Protein 6QKP (pdb70)

CATH classification: 4.10.320.10

GO terms:
  GO:0042262 DNA protection (P, IDA)
  GO:0003677 DNA binding (F, IDA)
  GO:0042542 response to hydrogen peroxide (P, IDA)
  GO:0010039 response to iron ion (P, IEP)
  GO:0005886 plasma membrane (C, HDA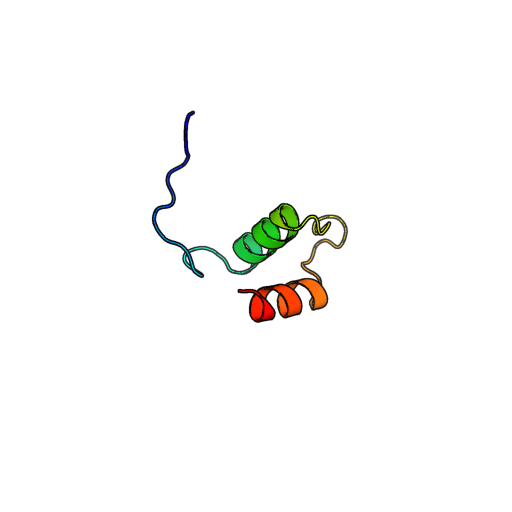)
  GO:0006355 regulation of DNA-templated transcription (P, IMP)
  GO:0071453 cellular response to oxygen levels (P, IMP)

Structure (mmCIF, N/CA/C/O backbone):
data_6QKP
#
_entry.id   6QKP
#
loop_
_atom_site.group_PDB
_atom_site.id
_atom_site.type_symbol
_atom_site.label_atom_id
_atom_site.label_alt_id
_atom_site.label_comp_id
_atom_site.label_asym_id
_atom_site.label_entity_id
_atom_site.label_seq_id
_atom_site.pdbx_PDB_ins_code
_atom_site.Cartn_x
_atom_site.Cartn_y
_atom_site.Cartn_z
_atom_site.occupancy
_atom_site.B_iso_or_equiv
_atom_site.auth_seq_id
_atom_site.auth_comp_id
_atom_site.auth_asym_id
_atom_site.auth_atom_id
_atom_site.pdbx_PDB_model_num
ATOM 1 N N . MET A 1 3 ? 7.866 14.110 -26.133 1.00 11.00 65 MET A N 1
ATOM 2 C CA . MET A 1 3 ? 8.843 13.062 -25.769 1.00 43.05 65 MET A CA 1
ATOM 3 C C . MET A 1 3 ? 9.724 13.485 -24.602 1.00 54.22 65 MET A C 1
ATOM 4 O O . MET A 1 3 ? 10.477 12.679 -24.072 1.00 53.42 65 MET A O 1
ATOM 18 N N . SER A 1 4 ? 9.645 14.724 -24.203 1.00 52.43 66 SER A N 1
ATOM 19 C CA . SER A 1 4 ? 10.458 15.209 -23.131 1.00 42.11 66 SER A CA 1
ATOM 20 C C . SER A 1 4 ? 9.602 15.431 -21.893 1.00 0.53 66 SER A C 1
ATOM 21 O O . SER A 1 4 ? 8.835 16.405 -21.819 1.00 43.24 66 SER A O 1
ATOM 29 N N . GLY A 1 5 ? 9.688 14.506 -20.961 1.00 1.14 67 GLY A N 1
ATOM 30 C CA . GLY A 1 5 ? 8.944 14.606 -19.738 1.00 4.01 67 GLY A CA 1
ATOM 31 C C . GLY A 1 5 ? 7.543 14.063 -19.883 1.00 44.12 67 GLY A C 1
ATOM 32 O O . GLY A 1 5 ? 6.862 14.319 -20.886 1.00 42.33 67 GLY A O 1
ATOM 36 N N . SER A 1 6 ? 7.111 13.317 -18.914 1.00 44.41 68 SER A N 1
ATOM 37 C CA . SER A 1 6 ? 5.786 12.758 -18.929 1.00 14.14 68 SER A CA 1
ATOM 38 C C . SER A 1 6 ? 4.895 13.492 -17.912 1.00 55.40 68 SER A C 1
ATOM 39 O O . SER A 1 6 ? 3.718 13.149 -17.712 1.00 24.23 68 SER A O 1
ATOM 47 N N . GLY A 1 7 ? 5.459 14.497 -17.273 1.00 13.24 69 GLY A N 1
ATOM 48 C CA . GLY A 1 7 ? 4.716 15.300 -16.338 1.00 61.11 69 GLY A CA 1
ATOM 49 C C . GLY A 1 7 ? 4.999 14.926 -14.908 1.00 5.25 69 GLY A C 1
ATOM 50 O O . GLY A 1 7 ? 6.145 15.029 -14.440 1.00 71.04 69 GLY A O 1
ATOM 54 N N . ARG A 1 8 ? 3.956 14.464 -14.236 1.00 53.52 70 ARG A N 1
ATOM 55 C CA . ARG A 1 8 ? 3.972 14.060 -12.833 1.00 31.40 70 ARG A CA 1
ATOM 56 C C . ARG A 1 8 ? 4.341 15.179 -11.903 1.00 70.42 70 ARG A C 1
ATOM 57 O O . ARG A 1 8 ? 5.516 15.350 -11.530 1.00 71.54 70 ARG A O 1
ATOM 78 N N . GLY A 1 9 ? 3.373 15.961 -11.542 1.00 71.22 71 GLY A N 1
ATOM 79 C CA . GLY A 1 9 ? 3.635 17.015 -10.617 1.00 54.12 71 GLY A CA 1
ATOM 80 C C . GLY A 1 9 ? 3.444 16.540 -9.201 1.00 62.23 71 GLY A C 1
ATOM 81 O O . GLY A 1 9 ? 4.100 17.008 -8.282 1.00 33.43 71 GLY A O 1
ATOM 85 N N . ARG A 1 10 ? 2.593 15.568 -9.045 1.00 52.42 72 ARG A N 1
ATOM 86 C CA . ARG A 1 10 ? 2.237 15.028 -7.747 1.00 70.44 72 ARG A CA 1
ATOM 87 C C . ARG A 1 10 ? 3.040 13.773 -7.393 1.00 73.13 72 ARG A C 1
ATOM 88 O O . ARG A 1 10 ? 3.396 12.967 -8.273 1.00 25.05 72 ARG A O 1
ATOM 109 N N . GLY A 1 11 ? 3.362 13.648 -6.118 1.00 44.15 73 GLY A N 1
ATOM 110 C CA . GLY A 1 11 ? 4.056 12.486 -5.614 1.00 24.03 73 GLY A CA 1
ATOM 111 C C . GLY A 1 11 ? 3.120 11.641 -4.790 1.00 51.53 73 GLY A C 1
ATOM 112 O O . GLY A 1 11 ? 1.910 11.652 -5.059 1.00 50.12 73 GLY A O 1
ATOM 116 N N . ALA A 1 12 ? 3.655 10.931 -3.780 1.00 0.55 74 ALA A N 1
ATOM 117 C CA . ALA A 1 12 ? 2.854 10.080 -2.879 1.00 14.02 74 ALA A CA 1
ATOM 118 C C . ALA A 1 12 ? 2.174 8.982 -3.674 1.00 32.11 74 ALA A C 1
ATOM 119 O O . ALA A 1 12 ? 2.678 8.561 -4.720 1.00 51.45 74 ALA A O 1
ATOM 126 N N . ILE A 1 13 ? 1.073 8.504 -3.193 1.00 73.34 75 ILE A N 1
ATOM 127 C CA . ILE A 1 13 ? 0.397 7.432 -3.842 1.00 43.21 75 ILE A CA 1
ATOM 128 C C . ILE A 1 13 ? -0.776 7.992 -4.604 1.00 51.34 75 ILE A C 1
ATOM 129 O O . ILE A 1 13 ? -1.909 8.054 -4.126 1.00 62.10 75 ILE A O 1
ATOM 145 N N . ASP A 1 14 ? -0.434 8.518 -5.719 1.00 22.23 76 ASP A N 1
ATOM 146 C CA . ASP A 1 14 ? -1.363 9.133 -6.654 1.00 12.54 76 ASP A CA 1
ATOM 147 C C . ASP A 1 14 ? -1.701 8.144 -7.742 1.00 75.44 76 ASP A C 1
ATOM 148 O O . ASP A 1 14 ? -2.715 8.238 -8.402 1.00 54.14 76 ASP A O 1
ATOM 157 N N . ARG A 1 15 ? -0.841 7.186 -7.917 1.00 25.43 77 ARG A N 1
ATOM 158 C CA . ARG A 1 15 ? -1.023 6.163 -8.917 1.00 22.34 77 ARG A CA 1
ATOM 159 C C . ARG A 1 15 ? -1.249 4.845 -8.210 1.00 52.33 77 ARG A C 1
ATOM 160 O O . ARG A 1 15 ? -1.480 4.840 -6.993 1.00 0.03 77 ARG A O 1
ATOM 181 N N . GLU A 1 16 ? -1.225 3.743 -8.939 1.00 51.23 78 GLU A N 1
ATOM 182 C CA . GLU A 1 16 ? -1.411 2.450 -8.314 1.00 54.02 78 GLU A CA 1
ATOM 183 C C . GLU A 1 16 ? -0.235 2.095 -7.443 1.00 71.21 78 GLU A C 1
ATOM 184 O O . GLU A 1 16 ? 0.920 2.335 -7.816 1.00 43.52 78 GLU A O 1
ATOM 196 N N . GLN A 1 17 ? -0.539 1.509 -6.300 1.00 24.05 79 GLN A N 1
ATOM 197 C CA . GLN A 1 17 ? 0.439 1.160 -5.281 1.00 73.33 79 GLN A CA 1
ATOM 198 C C . GLN A 1 17 ? 1.499 0.253 -5.858 1.00 70.30 79 GLN A C 1
ATOM 199 O O . GLN A 1 17 ? 2.682 0.513 -5.717 1.00 43.13 79 GLN A O 1
ATOM 213 N N . SER A 1 18 ? 1.057 -0.775 -6.552 1.00 31.21 80 SER A N 1
ATOM 214 C CA . SER A 1 18 ? 1.940 -1.746 -7.153 1.00 71.54 80 SER A CA 1
ATOM 215 C C . SER A 1 18 ? 2.912 -1.079 -8.136 1.00 31.11 80 SER A C 1
ATOM 216 O O . SER A 1 18 ? 4.123 -1.308 -8.079 1.00 72.32 80 SER A O 1
ATOM 224 N N . ALA A 1 19 ? 2.385 -0.209 -8.978 1.00 33.34 81 ALA A N 1
ATOM 225 C CA . ALA A 1 19 ? 3.190 0.490 -9.958 1.00 21.04 81 ALA A CA 1
ATOM 226 C C . ALA A 1 19 ? 4.192 1.403 -9.263 1.00 2.14 81 ALA A C 1
ATOM 227 O O . ALA A 1 19 ? 5.370 1.452 -9.631 1.00 21.42 81 ALA A O 1
ATOM 234 N N . ALA A 1 20 ? 3.720 2.088 -8.234 1.00 34.13 82 ALA A N 1
ATOM 235 C CA . ALA A 1 20 ? 4.538 2.990 -7.453 1.00 40.25 82 ALA A CA 1
ATOM 236 C C . ALA A 1 20 ? 5.694 2.249 -6.782 1.00 1.21 82 ALA A C 1
ATOM 237 O O . ALA A 1 20 ? 6.854 2.686 -6.864 1.00 14.04 82 ALA A O 1
ATOM 244 N N . ILE A 1 21 ? 5.385 1.119 -6.156 1.00 51.31 83 ILE A N 1
ATOM 245 C CA . ILE A 1 21 ? 6.392 0.314 -5.475 1.00 3.44 83 ILE A CA 1
ATOM 246 C C . ILE A 1 21 ? 7.406 -0.242 -6.478 1.00 43.12 83 ILE A C 1
ATOM 247 O O . ILE A 1 21 ? 8.604 -0.259 -6.208 1.00 64.52 83 ILE A O 1
ATOM 263 N N . ARG A 1 22 ? 6.928 -0.640 -7.655 1.00 3.55 84 ARG A N 1
ATOM 264 C CA . ARG A 1 22 ? 7.801 -1.168 -8.693 1.00 20.41 84 ARG A CA 1
ATOM 265 C C . ARG A 1 22 ? 8.751 -0.119 -9.193 1.00 1.31 84 ARG A C 1
ATOM 266 O O . ARG A 1 22 ? 9.941 -0.385 -9.357 1.00 21.45 84 ARG A O 1
ATOM 287 N N . GLU A 1 23 ? 8.245 1.081 -9.410 1.00 32.03 85 GLU A N 1
ATOM 288 C CA . GLU A 1 23 ? 9.097 2.168 -9.828 1.00 62.22 85 GLU A CA 1
ATOM 289 C C . GLU A 1 23 ? 10.120 2.507 -8.751 1.00 53.54 85 GLU A C 1
ATOM 290 O O . GLU A 1 23 ? 11.276 2.747 -9.060 1.00 44.34 85 GLU A O 1
ATOM 302 N N . TRP A 1 24 ? 9.698 2.475 -7.487 1.00 14.55 86 TRP A N 1
ATOM 303 C CA . TRP A 1 24 ? 10.581 2.760 -6.376 1.00 74.22 86 TRP A CA 1
ATOM 304 C C . TRP A 1 24 ? 11.682 1.708 -6.342 1.00 12.03 86 TRP A C 1
ATOM 305 O O . TRP A 1 24 ? 12.881 2.027 -6.198 1.00 1.11 86 TRP A O 1
ATOM 326 N N . ALA A 1 25 ? 11.268 0.465 -6.512 1.00 22.40 87 ALA A N 1
ATOM 327 C CA . ALA A 1 25 ? 12.158 -0.662 -6.572 1.00 13.53 87 ALA A CA 1
ATOM 328 C C . ALA A 1 25 ? 13.185 -0.451 -7.662 1.00 71.31 87 ALA A C 1
ATOM 329 O O . ALA A 1 25 ? 14.375 -0.570 -7.420 1.00 74.55 87 ALA A O 1
ATOM 336 N N . ARG A 1 26 ? 12.729 -0.067 -8.840 1.00 44.01 88 ARG A N 1
ATOM 337 C CA . ARG A 1 26 ? 13.629 0.166 -9.960 1.00 24.43 88 ARG A CA 1
ATOM 338 C C . ARG A 1 26 ? 14.575 1.325 -9.694 1.00 72.41 88 ARG A C 1
ATOM 339 O O . ARG A 1 26 ? 15.747 1.251 -10.019 1.00 62.34 88 ARG A O 1
ATOM 360 N N . ARG A 1 27 ? 14.075 2.368 -9.067 1.00 53.30 89 ARG A N 1
ATOM 361 C CA . ARG A 1 27 ? 14.891 3.526 -8.743 1.00 50.12 89 ARG A CA 1
ATOM 362 C C . ARG A 1 27 ? 15.951 3.192 -7.716 1.00 53.10 89 ARG A C 1
ATOM 363 O O . ARG A 1 27 ? 17.010 3.809 -7.678 1.00 72.33 89 ARG A O 1
ATOM 384 N N . ASN A 1 28 ? 15.668 2.211 -6.890 1.00 61.11 90 ASN A N 1
ATOM 385 C CA . ASN A 1 28 ? 16.615 1.762 -5.878 1.00 0.41 90 ASN A CA 1
ATOM 386 C C . ASN A 1 28 ? 17.450 0.581 -6.344 1.00 60.14 90 ASN A C 1
ATOM 387 O O . ASN A 1 28 ? 18.429 0.216 -5.699 1.00 42.42 90 ASN A O 1
ATOM 398 N N . GLY A 1 29 ? 17.052 -0.030 -7.435 1.00 51.21 91 GLY A N 1
ATOM 399 C CA . GLY A 1 29 ? 17.830 -1.110 -8.011 1.00 74.02 91 GLY A CA 1
ATOM 400 C C . GLY A 1 29 ? 17.375 -2.488 -7.565 1.00 61.32 91 GLY A C 1
ATOM 401 O O . GLY A 1 29 ? 18.145 -3.441 -7.598 1.00 71.44 91 GLY A O 1
ATOM 405 N N . HIS A 1 30 ? 16.142 -2.596 -7.143 1.00 14.43 92 HIS A N 1
ATOM 406 C CA . HIS A 1 30 ? 15.586 -3.859 -6.735 1.00 75.13 92 HIS A CA 1
ATOM 407 C C . HIS A 1 30 ? 14.913 -4.498 -7.931 1.00 23.51 92 HIS A C 1
ATOM 408 O O . HIS A 1 30 ? 14.109 -3.855 -8.628 1.00 1.40 92 HIS A O 1
ATOM 422 N N . ASN A 1 31 ? 15.215 -5.743 -8.165 1.00 1.11 93 ASN A N 1
ATOM 423 C CA . ASN A 1 31 ? 14.698 -6.447 -9.314 1.00 34.45 93 ASN A CA 1
ATOM 424 C C . ASN A 1 31 ? 13.341 -7.046 -9.033 1.00 72.52 93 ASN A C 1
ATOM 425 O O . ASN A 1 31 ? 13.217 -8.180 -8.553 1.00 3.10 93 ASN A O 1
ATOM 436 N N . VAL A 1 32 ? 12.329 -6.255 -9.250 1.00 54.11 94 VAL A N 1
ATOM 437 C CA . VAL A 1 32 ? 10.969 -6.698 -9.120 1.00 55.24 94 VAL A CA 1
ATOM 438 C C . VAL A 1 32 ? 10.389 -6.878 -10.506 1.00 50.54 94 VAL A C 1
ATOM 439 O O . VAL A 1 32 ? 10.021 -5.902 -11.159 1.00 60.45 94 VAL A O 1
ATOM 452 N N . SER A 1 33 ? 10.361 -8.108 -10.967 1.00 10.43 95 SER A N 1
ATOM 453 C CA . SER A 1 33 ? 9.876 -8.408 -12.283 1.00 24.24 95 SER A CA 1
ATOM 454 C C . SER A 1 33 ? 9.706 -9.932 -12.412 1.00 32.14 95 SER A C 1
ATOM 455 O O . SER A 1 33 ? 8.612 -10.426 -12.695 1.00 23.52 95 SER A O 1
ATOM 463 N N . THR A 1 34 ? 10.765 -10.663 -12.115 1.00 33.54 96 THR A N 1
ATOM 464 C CA . THR A 1 34 ? 10.824 -12.106 -12.281 1.00 3.30 96 THR A CA 1
ATOM 465 C C . THR A 1 34 ? 9.899 -12.881 -11.335 1.00 4.30 96 THR A C 1
ATOM 466 O O . THR A 1 34 ? 9.398 -13.957 -11.687 1.00 15.21 96 THR A O 1
ATOM 477 N N . ARG A 1 35 ? 9.658 -12.339 -10.154 1.00 54.22 97 ARG A N 1
ATOM 478 C CA . ARG A 1 35 ? 8.795 -12.995 -9.180 1.00 43.34 97 ARG A CA 1
ATOM 479 C C . ARG A 1 35 ? 7.328 -12.926 -9.573 1.00 45.43 97 ARG A C 1
ATOM 480 O O . ARG A 1 35 ? 6.506 -13.647 -9.016 1.00 63.21 97 ARG A O 1
ATOM 501 N N . GLY A 1 36 ? 7.002 -12.040 -10.512 1.00 22.53 98 GLY A N 1
ATOM 502 C CA . GLY A 1 36 ? 5.623 -11.888 -10.981 1.00 3.50 98 GLY A CA 1
ATOM 503 C C . GLY A 1 36 ? 4.730 -11.233 -9.947 1.00 65.11 98 GLY A C 1
ATOM 504 O O . GLY A 1 36 ? 3.520 -11.148 -10.116 1.00 24.21 98 GLY A O 1
ATOM 508 N N . ARG A 1 37 ? 5.337 -10.768 -8.897 1.00 34.33 99 ARG A N 1
ATOM 509 C CA . ARG A 1 37 ? 4.667 -10.154 -7.795 1.00 34.15 99 ARG A CA 1
ATOM 510 C C . ARG A 1 37 ? 5.683 -9.240 -7.185 1.00 64.41 99 ARG A C 1
ATOM 511 O O . ARG A 1 37 ? 6.885 -9.402 -7.455 1.00 14.44 99 ARG A O 1
ATOM 532 N N . ILE A 1 38 ? 5.255 -8.297 -6.413 1.00 44.43 100 ILE A N 1
ATOM 533 C CA . ILE A 1 38 ? 6.178 -7.471 -5.712 1.00 24.42 100 ILE A CA 1
ATOM 534 C C . ILE A 1 38 ? 6.481 -8.150 -4.389 1.00 32.35 100 ILE A C 1
ATOM 535 O O . ILE A 1 38 ? 5.551 -8.515 -3.662 1.00 14.44 100 ILE A O 1
ATOM 551 N N . PRO A 1 39 ? 7.752 -8.404 -4.086 1.00 71.20 101 PRO A N 1
ATOM 552 C CA . PRO A 1 39 ? 8.132 -9.008 -2.826 1.00 14.23 101 PRO A CA 1
ATOM 553 C C . PRO A 1 39 ? 7.723 -8.131 -1.658 1.00 31.34 101 PRO A C 1
ATOM 554 O O . PRO A 1 39 ? 7.962 -6.906 -1.669 1.00 70.41 101 PRO A O 1
ATOM 565 N N . ALA A 1 40 ? 7.122 -8.754 -0.658 1.00 15.02 102 ALA A N 1
ATOM 566 C CA . ALA A 1 40 ? 6.656 -8.081 0.548 1.00 45.05 102 ALA A CA 1
ATOM 567 C C . ALA A 1 40 ? 7.781 -7.312 1.211 1.00 21.21 102 ALA A C 1
ATOM 568 O O . ALA A 1 40 ? 7.567 -6.280 1.809 1.00 22.32 102 ALA A O 1
ATOM 575 N N . ASP A 1 41 ? 8.981 -7.824 1.044 1.00 15.43 103 ASP A N 1
ATOM 576 C CA . ASP A 1 41 ? 10.193 -7.211 1.566 1.00 61.23 103 ASP A CA 1
ATOM 577 C C . ASP A 1 41 ? 10.430 -5.855 0.923 1.00 62.01 103 ASP A C 1
ATOM 578 O O . ASP A 1 41 ? 10.801 -4.896 1.592 1.00 65.20 103 ASP A O 1
ATOM 587 N N . VAL A 1 42 ? 10.154 -5.770 -0.373 1.00 15.45 104 VAL A N 1
ATOM 588 C CA . VAL A 1 42 ? 10.315 -4.529 -1.118 1.00 45.03 104 VAL A CA 1
ATOM 589 C C . VAL A 1 42 ? 9.189 -3.587 -0.746 1.00 34.40 104 VAL A C 1
ATOM 590 O O . VAL A 1 42 ? 9.396 -2.400 -0.593 1.00 34.31 104 VAL A O 1
ATOM 603 N N . ILE A 1 43 ? 8.008 -4.149 -0.563 1.00 14.30 105 ILE A N 1
ATOM 604 C CA . ILE A 1 43 ? 6.831 -3.386 -0.152 1.00 24.51 105 ILE A CA 1
ATOM 605 C C . ILE A 1 43 ? 7.058 -2.772 1.242 1.00 50.12 105 ILE A C 1
ATOM 606 O O . ILE A 1 43 ? 6.729 -1.604 1.490 1.00 13.34 105 ILE A O 1
ATOM 622 N N . ASP A 1 44 ? 7.660 -3.554 2.122 1.00 22.14 106 ASP A N 1
ATOM 623 C CA . ASP A 1 44 ? 7.931 -3.127 3.483 1.00 70.33 106 ASP A CA 1
ATOM 624 C C . ASP A 1 44 ? 8.949 -2.009 3.454 1.00 31.41 106 ASP A C 1
ATOM 625 O O . ASP A 1 44 ? 8.746 -0.946 4.065 1.00 71.31 106 ASP A O 1
ATOM 634 N N . ALA A 1 45 ? 10.025 -2.244 2.703 1.00 4.52 107 ALA A N 1
ATOM 635 C CA . ALA A 1 45 ? 11.083 -1.268 2.508 1.00 42.21 107 ALA A CA 1
ATOM 636 C C . ALA A 1 45 ? 10.517 0.013 1.898 1.00 54.02 107 ALA A C 1
ATOM 637 O O . ALA A 1 45 ? 10.861 1.119 2.322 1.00 24.41 107 ALA A O 1
ATOM 644 N N . TYR A 1 46 ? 9.629 -0.152 0.919 1.00 15.51 108 TYR A N 1
ATOM 645 C CA . TYR A 1 46 ? 8.936 0.956 0.286 1.00 30.24 108 TYR A CA 1
ATOM 646 C C . TYR A 1 46 ? 8.235 1.793 1.323 1.00 22.52 108 TYR A C 1
ATOM 647 O O . TYR A 1 46 ? 8.524 2.951 1.460 1.00 63.14 108 TYR A O 1
ATOM 665 N N . HIS A 1 47 ? 7.358 1.181 2.096 1.00 73.12 109 HIS A N 1
ATOM 666 C CA . HIS A 1 47 ? 6.592 1.920 3.093 1.00 64.34 109 HIS A CA 1
ATOM 667 C C . HIS A 1 47 ? 7.450 2.442 4.242 1.00 14.53 109 HIS A C 1
ATOM 668 O O . HIS A 1 47 ? 7.050 3.356 4.966 1.00 72.54 109 HIS A O 1
ATOM 682 N N . ALA A 1 48 ? 8.627 1.872 4.399 1.00 44.24 110 ALA A N 1
ATOM 683 C CA . ALA A 1 48 ? 9.569 2.336 5.392 1.00 43.10 110 ALA A CA 1
ATOM 684 C C . ALA A 1 48 ? 10.368 3.536 4.884 1.00 41.43 110 ALA A C 1
ATOM 685 O O . ALA A 1 48 ? 10.797 4.385 5.675 1.00 55.34 110 ALA A O 1
ATOM 692 N N . ALA A 1 49 ? 10.570 3.619 3.580 1.00 12.44 111 ALA A N 1
ATOM 693 C CA . ALA A 1 49 ? 11.396 4.670 3.016 1.00 55.50 111 ALA A CA 1
ATOM 694 C C . ALA A 1 49 ? 10.528 5.776 2.524 1.00 4.43 111 ALA A C 1
ATOM 695 O O . ALA A 1 49 ? 10.920 6.947 2.462 1.00 62.43 111 ALA A O 1
ATOM 702 N N . THR A 1 50 ? 9.373 5.398 2.166 1.00 72.15 112 THR A N 1
ATOM 703 C CA . THR A 1 50 ? 8.446 6.211 1.539 1.00 35.14 112 THR A CA 1
ATOM 704 C C . THR A 1 50 ? 7.065 5.995 2.198 1.00 71.32 112 THR A C 1
ATOM 705 O O . THR A 1 50 ? 6.783 6.685 3.202 1.00 34.53 112 THR A O 1
ATOM 717 N N . MET A 1 3 ? -4.163 10.093 -11.909 1.00 11.00 65 MET A N 2
ATOM 718 C CA . MET A 1 3 ? -3.887 11.438 -11.437 1.00 43.05 65 MET A CA 2
ATOM 719 C C . MET A 1 3 ? -4.687 12.458 -12.220 1.00 73.35 65 MET A C 2
ATOM 720 O O . MET A 1 3 ? -4.616 12.508 -13.441 1.00 13.14 65 MET A O 2
ATOM 734 N N . SER A 1 4 ? -5.478 13.230 -11.518 1.00 75.14 66 SER A N 2
ATOM 735 C CA . SER A 1 4 ? -6.250 14.304 -12.118 1.00 32.22 66 SER A CA 2
ATOM 736 C C . SER A 1 4 ? -5.908 15.624 -11.438 1.00 11.41 66 SER A C 2
ATOM 737 O O . SER A 1 4 ? -6.339 16.700 -11.860 1.00 44.10 66 SER A O 2
ATOM 745 N N . GLY A 1 5 ? -5.119 15.527 -10.393 1.00 60.52 67 GLY A N 2
ATOM 746 C CA . GLY A 1 5 ? -4.711 16.670 -9.646 1.00 71.24 67 GLY A CA 2
ATOM 747 C C . GLY A 1 5 ? -3.473 16.347 -8.874 1.00 20.53 67 GLY A C 2
ATOM 748 O O . GLY A 1 5 ? -2.812 15.342 -9.162 1.00 30.32 67 GLY A O 2
ATOM 752 N N . SER A 1 6 ? -3.155 17.151 -7.920 1.00 43.12 68 SER A N 2
ATOM 753 C CA . SER A 1 6 ? -1.999 16.924 -7.101 1.00 61.11 68 SER A CA 2
ATOM 754 C C . SER A 1 6 ? -2.424 16.802 -5.644 1.00 55.53 68 SER A C 2
ATOM 755 O O . SER A 1 6 ? -1.985 15.902 -4.922 1.00 32.21 68 SER A O 2
ATOM 763 N N . GLY A 1 7 ? -3.315 17.689 -5.224 1.00 24.41 69 GLY A N 2
ATOM 764 C CA . GLY A 1 7 ? -3.759 17.695 -3.854 1.00 70.44 69 GLY A CA 2
ATOM 765 C C . GLY A 1 7 ? -2.690 18.262 -2.954 1.00 63.31 69 GLY A C 2
ATOM 766 O O . GLY A 1 7 ? -1.814 19.001 -3.422 1.00 0.13 69 GLY A O 2
ATOM 770 N N . ARG A 1 8 ? -2.739 17.927 -1.687 1.00 33.44 70 ARG A N 2
ATOM 771 C CA . ARG A 1 8 ? -1.729 18.389 -0.748 1.00 74.24 70 ARG A CA 2
ATOM 772 C C . ARG A 1 8 ? -0.423 17.648 -0.954 1.00 53.25 70 ARG A C 2
ATOM 773 O O . ARG A 1 8 ? 0.663 18.252 -0.955 1.00 52.52 70 ARG A O 2
ATOM 794 N N . GLY A 1 9 ? -0.519 16.364 -1.146 1.00 32.31 71 GLY A N 2
ATOM 795 C CA . GLY A 1 9 ? 0.655 15.575 -1.341 1.00 24.03 71 GLY A CA 2
ATOM 796 C C . GLY A 1 9 ? 0.609 14.326 -0.527 1.00 34.41 71 GLY A C 2
ATOM 797 O O . GLY A 1 9 ? 0.865 14.357 0.690 1.00 73.20 71 GLY A O 2
ATOM 801 N N . ARG A 1 10 ? 0.249 13.237 -1.186 1.00 73.04 72 ARG A N 2
ATOM 802 C CA . ARG A 1 10 ? 0.143 11.913 -0.586 1.00 41.41 72 ARG A CA 2
ATOM 803 C C . ARG A 1 10 ? -0.984 11.887 0.455 1.00 11.43 72 ARG A C 2
ATOM 804 O O . ARG A 1 10 ? -1.955 12.641 0.347 1.00 40.53 72 ARG A O 2
ATOM 825 N N . GLY A 1 11 ? -0.872 11.011 1.430 1.00 41.14 73 GLY A N 2
ATOM 826 C CA . GLY A 1 11 ? -1.932 10.820 2.397 1.00 14.04 73 GLY A CA 2
ATOM 827 C C . GLY A 1 11 ? -2.641 9.543 2.066 1.00 2.05 73 GLY A C 2
ATOM 828 O O . GLY A 1 11 ? -3.435 9.006 2.838 1.00 73.54 73 GLY A O 2
ATOM 832 N N . ALA A 1 12 ? -2.338 9.103 0.896 1.00 34.04 74 ALA A N 2
ATOM 833 C CA . ALA A 1 12 ? -2.762 7.906 0.277 1.00 24.32 74 ALA A CA 2
ATOM 834 C C . ALA A 1 12 ? -1.986 7.891 -0.985 1.00 44.01 74 ALA A C 2
ATOM 835 O O . ALA A 1 12 ? -1.393 8.922 -1.354 1.00 54.34 74 ALA A O 2
ATOM 842 N N . ILE A 1 13 ? -1.944 6.801 -1.630 1.00 53.34 75 ILE A N 2
ATOM 843 C CA . ILE A 1 13 ? -1.188 6.700 -2.824 1.00 21.44 75 ILE A CA 2
ATOM 844 C C . ILE A 1 13 ? -2.108 6.961 -4.001 1.00 21.12 75 ILE A C 2
ATOM 845 O O . ILE A 1 13 ? -3.209 6.411 -4.081 1.00 32.31 75 ILE A O 2
ATOM 861 N N . ASP A 1 14 ? -1.698 7.863 -4.851 1.00 71.44 76 ASP A N 2
ATOM 862 C CA . ASP A 1 14 ? -2.507 8.300 -5.986 1.00 4.13 76 ASP A CA 2
ATOM 863 C C . ASP A 1 14 ? -2.318 7.375 -7.174 1.00 15.32 76 ASP A C 2
ATOM 864 O O . ASP A 1 14 ? -3.264 7.089 -7.920 1.00 1.10 76 ASP A O 2
ATOM 873 N N . ARG A 1 15 ? -1.111 6.891 -7.316 1.00 74.33 77 ARG A N 2
ATOM 874 C CA . ARG A 1 15 ? -0.770 5.909 -8.334 1.00 21.12 77 ARG A CA 2
ATOM 875 C C . ARG A 1 15 ? -1.146 4.535 -7.803 1.00 11.20 77 ARG A C 2
ATOM 876 O O . ARG A 1 15 ? -1.560 4.402 -6.637 1.00 2.01 77 ARG A O 2
ATOM 897 N N . GLU A 1 16 ? -1.037 3.529 -8.631 1.00 1.22 78 GLU A N 2
ATOM 898 C CA . GLU A 1 16 ? -1.159 2.167 -8.149 1.00 63.23 78 GLU A CA 2
ATOM 899 C C . GLU A 1 16 ? 0.011 1.916 -7.256 1.00 41.23 78 GLU A C 2
ATOM 900 O O . GLU A 1 16 ? 1.149 2.230 -7.634 1.00 65.11 78 GLU A O 2
ATOM 912 N N . GLN A 1 17 ? -0.253 1.392 -6.080 1.00 54.23 79 GLN A N 2
ATOM 913 C CA . GLN A 1 17 ? 0.791 1.112 -5.129 1.00 53.44 79 GLN A CA 2
ATOM 914 C C . GLN A 1 17 ? 1.778 0.163 -5.746 1.00 51.23 79 GLN A C 2
ATOM 915 O O . GLN A 1 17 ? 2.958 0.380 -5.667 1.00 13.05 79 GLN A O 2
ATOM 929 N N . SER A 1 18 ? 1.262 -0.827 -6.451 1.00 43.40 80 SER A N 2
ATOM 930 C CA . SER A 1 18 ? 2.074 -1.846 -7.077 1.00 74.12 80 SER A CA 2
ATOM 931 C C . SER A 1 18 ? 3.040 -1.211 -8.090 1.00 34.02 80 SER A C 2
ATOM 932 O O . SER A 1 18 ? 4.248 -1.486 -8.078 1.00 13.21 80 SER A O 2
ATOM 940 N N . ALA A 1 19 ? 2.512 -0.305 -8.903 1.00 72.54 81 ALA A N 2
ATOM 941 C CA . ALA A 1 19 ? 3.301 0.375 -9.908 1.00 11.53 81 ALA A CA 2
ATOM 942 C C . ALA A 1 19 ? 4.322 1.275 -9.241 1.00 55.33 81 ALA A C 2
ATOM 943 O O . ALA A 1 19 ? 5.494 1.247 -9.580 1.00 25.54 81 ALA A O 2
ATOM 950 N N . ALA A 1 20 ? 3.873 2.006 -8.233 1.00 72.24 82 ALA A N 2
ATOM 951 C CA . ALA A 1 20 ? 4.723 2.934 -7.515 1.00 53.02 82 ALA A CA 2
ATOM 952 C C . ALA A 1 20 ? 5.848 2.207 -6.779 1.00 50.23 82 ALA A C 2
ATOM 953 O O . ALA A 1 20 ? 6.980 2.689 -6.745 1.00 2.12 82 ALA A O 2
ATOM 960 N N . ILE A 1 21 ? 5.541 1.042 -6.210 1.00 3.41 83 ILE A N 2
ATOM 961 C CA . ILE A 1 21 ? 6.547 0.249 -5.526 1.00 30.12 83 ILE A CA 2
ATOM 962 C C . ILE A 1 21 ? 7.568 -0.255 -6.534 1.00 33.21 83 ILE A C 2
ATOM 963 O O . ILE A 1 21 ? 8.759 -0.186 -6.290 1.00 3.52 83 ILE A O 2
ATOM 979 N N . ARG A 1 22 ? 7.090 -0.720 -7.684 1.00 43.42 84 ARG A N 2
ATOM 980 C CA . ARG A 1 22 ? 7.974 -1.182 -8.750 1.00 61.33 84 ARG A CA 2
ATOM 981 C C . ARG A 1 22 ? 8.874 -0.065 -9.253 1.00 62.42 84 ARG A C 2
ATOM 982 O O . ARG A 1 22 ? 10.076 -0.270 -9.449 1.00 32.42 84 ARG A O 2
ATOM 1003 N N . GLU A 1 23 ? 8.296 1.116 -9.434 1.00 65.11 85 GLU A N 2
ATOM 1004 C CA . GLU A 1 23 ? 9.050 2.296 -9.834 1.00 24.14 85 GLU A CA 2
ATOM 1005 C C . GLU A 1 23 ? 10.130 2.612 -8.804 1.00 52.12 85 GLU A C 2
ATOM 1006 O O . GLU A 1 23 ? 11.306 2.744 -9.149 1.00 33.22 85 GLU A O 2
ATOM 1018 N N . TRP A 1 24 ? 9.736 2.649 -7.536 1.00 54.45 86 TRP A N 2
ATOM 1019 C CA . TRP A 1 24 ? 10.629 2.939 -6.443 1.00 65.12 86 TRP A CA 2
ATOM 1020 C C . TRP A 1 24 ? 11.741 1.897 -6.397 1.00 62.11 86 TRP A C 2
ATOM 1021 O O . TRP A 1 24 ? 12.925 2.237 -6.273 1.00 12.32 86 TRP A O 2
ATOM 1042 N N . ALA A 1 25 ? 11.351 0.646 -6.543 1.00 44.34 87 ALA A N 2
ATOM 1043 C CA . ALA A 1 25 ? 12.258 -0.477 -6.545 1.00 43.03 87 ALA A CA 2
ATOM 1044 C C . ALA A 1 25 ? 13.305 -0.314 -7.621 1.00 60.11 87 ALA A C 2
ATOM 1045 O O . ALA A 1 25 ? 14.499 -0.449 -7.359 1.00 72.24 87 ALA A O 2
ATOM 1052 N N . ARG A 1 26 ? 12.871 0.041 -8.813 1.00 73.23 88 ARG A N 2
ATOM 1053 C CA . ARG A 1 26 ? 13.780 0.184 -9.926 1.00 30.03 88 ARG A CA 2
ATOM 1054 C C . ARG A 1 26 ? 14.617 1.445 -9.838 1.00 44.32 88 ARG A C 2
ATOM 1055 O O . ARG A 1 26 ? 15.668 1.529 -10.467 1.00 71.34 88 ARG A O 2
ATOM 1076 N N . ARG A 1 27 ? 14.160 2.431 -9.085 1.00 14.21 89 ARG A N 2
ATOM 1077 C CA . ARG A 1 27 ? 14.965 3.634 -8.873 1.00 60.23 89 ARG A CA 2
ATOM 1078 C C . ARG A 1 27 ? 16.021 3.362 -7.816 1.00 74.01 89 ARG A C 2
ATOM 1079 O O . ARG A 1 27 ? 17.105 3.927 -7.846 1.00 14.20 89 ARG A O 2
ATOM 1100 N N . ASN A 1 28 ? 15.696 2.481 -6.891 1.00 45.35 90 ASN A N 2
ATOM 1101 C CA . ASN A 1 28 ? 16.574 2.188 -5.756 1.00 23.04 90 ASN A CA 2
ATOM 1102 C C . ASN A 1 28 ? 17.485 0.987 -5.967 1.00 3.31 90 ASN A C 2
ATOM 1103 O O . ASN A 1 28 ? 18.455 0.814 -5.239 1.00 25.34 90 ASN A O 2
ATOM 1114 N N . GLY A 1 29 ? 17.174 0.155 -6.934 1.00 31.41 91 GLY A N 2
ATOM 1115 C CA . GLY A 1 29 ? 18.059 -0.953 -7.253 1.00 15.34 91 GLY A CA 2
ATOM 1116 C C . GLY A 1 29 ? 17.549 -2.296 -6.791 1.00 11.41 91 GLY A C 2
ATOM 1117 O O . GLY A 1 29 ? 18.318 -3.255 -6.686 1.00 72.00 91 GLY A O 2
ATOM 1121 N N . HIS A 1 30 ? 16.271 -2.388 -6.539 1.00 34.32 92 HIS A N 2
ATOM 1122 C CA . HIS A 1 30 ? 15.673 -3.621 -6.104 1.00 43.04 92 HIS A CA 2
ATOM 1123 C C . HIS A 1 30 ? 15.183 -4.381 -7.314 1.00 41.32 92 HIS A C 2
ATOM 1124 O O . HIS A 1 30 ? 14.530 -3.807 -8.193 1.00 53.43 92 HIS A O 2
ATOM 1138 N N . ASN A 1 31 ? 15.520 -5.638 -7.381 1.00 14.41 93 ASN A N 2
ATOM 1139 C CA . ASN A 1 31 ? 15.121 -6.481 -8.493 1.00 44.52 93 ASN A CA 2
ATOM 1140 C C . ASN A 1 31 ? 13.749 -7.066 -8.233 1.00 50.34 93 ASN A C 2
ATOM 1141 O O . ASN A 1 31 ? 13.585 -7.947 -7.384 1.00 12.14 93 ASN A O 2
ATOM 1152 N N . VAL A 1 32 ? 12.764 -6.546 -8.916 1.00 22.21 94 VAL A N 2
ATOM 1153 C CA . VAL A 1 32 ? 11.404 -7.002 -8.783 1.00 50.20 94 VAL A CA 2
ATOM 1154 C C . VAL A 1 32 ? 11.068 -7.931 -9.932 1.00 34.11 94 VAL A C 2
ATOM 1155 O O . VAL A 1 32 ? 11.328 -7.615 -11.095 1.00 22.44 94 VAL A O 2
ATOM 1168 N N . SER A 1 33 ? 10.556 -9.080 -9.599 1.00 61.04 95 SER A N 2
ATOM 1169 C CA . SER A 1 33 ? 10.228 -10.087 -10.558 1.00 41.04 95 SER A CA 2
ATOM 1170 C C . SER A 1 33 ? 8.819 -9.900 -11.087 1.00 54.02 95 SER A C 2
ATOM 1171 O O . SER A 1 33 ? 7.843 -9.931 -10.327 1.00 71.14 95 SER A O 2
ATOM 1179 N N . THR A 1 34 ? 8.723 -9.704 -12.371 1.00 41.15 96 THR A N 2
ATOM 1180 C CA . THR A 1 34 ? 7.478 -9.578 -13.063 1.00 64.30 96 THR A CA 2
ATOM 1181 C C . THR A 1 34 ? 6.821 -10.956 -13.250 1.00 24.40 96 THR A C 2
ATOM 1182 O O . THR A 1 34 ? 5.612 -11.059 -13.492 1.00 42.01 96 THR A O 2
ATOM 1193 N N . ARG A 1 35 ? 7.613 -12.011 -13.116 1.00 32.14 97 ARG A N 2
ATOM 1194 C CA . ARG A 1 35 ? 7.105 -13.372 -13.259 1.00 43.31 97 ARG A CA 2
ATOM 1195 C C . ARG A 1 35 ? 6.629 -13.933 -11.924 1.00 4.13 97 ARG A C 2
ATOM 1196 O O . ARG A 1 35 ? 6.019 -15.010 -11.868 1.00 0.11 97 ARG A O 2
ATOM 1217 N N . GLY A 1 36 ? 6.889 -13.212 -10.863 1.00 44.44 98 GLY A N 2
ATOM 1218 C CA . GLY A 1 36 ? 6.471 -13.648 -9.556 1.00 53.04 98 GLY A CA 2
ATOM 1219 C C . GLY A 1 36 ? 5.511 -12.669 -8.935 1.00 54.14 98 GLY A C 2
ATOM 1220 O O . GLY A 1 36 ? 4.354 -12.574 -9.347 1.00 20.43 98 GLY A O 2
ATOM 1224 N N . ARG A 1 37 ? 5.992 -11.942 -7.976 1.00 53.25 99 ARG A N 2
ATOM 1225 C CA . ARG A 1 37 ? 5.232 -10.925 -7.293 1.00 4.42 99 ARG A CA 2
ATOM 1226 C C . ARG A 1 37 ? 6.239 -9.918 -6.809 1.00 21.40 99 ARG A C 2
ATOM 1227 O O . ARG A 1 37 ? 7.448 -10.245 -6.747 1.00 35.45 99 ARG A O 2
ATOM 1248 N N . ILE A 1 38 ? 5.795 -8.717 -6.514 1.00 65.04 100 ILE A N 2
ATOM 1249 C CA . ILE A 1 38 ? 6.642 -7.735 -5.900 1.00 20.02 100 ILE A CA 2
ATOM 1250 C C . ILE A 1 38 ? 6.982 -8.260 -4.512 1.00 22.32 100 ILE A C 2
ATOM 1251 O O . ILE A 1 38 ? 6.072 -8.598 -3.750 1.00 12.01 100 ILE A O 2
ATOM 1267 N N . PRO A 1 39 ? 8.269 -8.395 -4.187 1.00 50.23 101 PRO A N 2
ATOM 1268 C CA . PRO A 1 39 ? 8.687 -8.920 -2.899 1.00 10.43 101 PRO A CA 2
ATOM 1269 C C . PRO A 1 39 ? 8.159 -8.076 -1.756 1.00 54.42 101 PRO A C 2
ATOM 1270 O O . PRO A 1 39 ? 8.296 -6.834 -1.766 1.00 1.13 101 PRO A O 2
ATOM 1281 N N . ALA A 1 40 ? 7.592 -8.745 -0.767 1.00 32.12 102 ALA A N 2
ATOM 1282 C CA . ALA A 1 40 ? 7.023 -8.117 0.411 1.00 4.14 102 ALA A CA 2
ATOM 1283 C C . ALA A 1 40 ? 8.069 -7.286 1.123 1.00 44.03 102 ALA A C 2
ATOM 1284 O O . ALA A 1 40 ? 7.757 -6.262 1.717 1.00 33.54 102 ALA A O 2
ATOM 1291 N N . ASP A 1 41 ? 9.306 -7.727 1.010 1.00 32.50 103 ASP A N 2
ATOM 1292 C CA . ASP A 1 41 ? 10.479 -7.057 1.557 1.00 41.33 103 ASP A CA 2
ATOM 1293 C C . ASP A 1 41 ? 10.652 -5.677 0.923 1.00 52.34 103 ASP A C 2
ATOM 1294 O O . ASP A 1 41 ? 10.928 -4.692 1.617 1.00 61.51 103 ASP A O 2
ATOM 1303 N N . VAL A 1 42 ? 10.408 -5.607 -0.387 1.00 11.14 104 VAL A N 2
ATOM 1304 C CA . VAL A 1 42 ? 10.531 -4.368 -1.149 1.00 24.11 104 VAL A CA 2
ATOM 1305 C C . VAL A 1 42 ? 9.354 -3.471 -0.821 1.00 71.44 104 VAL A C 2
ATOM 1306 O O . VAL A 1 42 ? 9.512 -2.279 -0.622 1.00 31.15 104 VAL A O 2
ATOM 1319 N N . ILE A 1 43 ? 8.185 -4.081 -0.727 1.00 71.23 105 ILE A N 2
ATOM 1320 C CA . ILE A 1 43 ? 6.952 -3.382 -0.366 1.00 63.44 105 ILE A CA 2
ATOM 1321 C C . ILE A 1 43 ? 7.103 -2.749 1.024 1.00 71.21 105 ILE A C 2
ATOM 1322 O O . ILE A 1 43 ? 6.776 -1.586 1.240 1.00 74.52 105 ILE A O 2
ATOM 1338 N N . ASP A 1 44 ? 7.667 -3.513 1.923 1.00 42.02 106 ASP A N 2
ATOM 1339 C CA . ASP A 1 44 ? 7.882 -3.105 3.299 1.00 42.35 106 ASP A CA 2
ATOM 1340 C C . ASP A 1 44 ? 8.867 -1.954 3.341 1.00 13.45 106 ASP A C 2
ATOM 1341 O O . ASP A 1 44 ? 8.629 -0.924 3.992 1.00 24.01 106 ASP A O 2
ATOM 1350 N N . ALA A 1 45 ? 9.947 -2.112 2.590 1.00 25.13 107 ALA A N 2
ATOM 1351 C CA . ALA A 1 45 ? 10.982 -1.107 2.481 1.00 50.02 107 ALA A CA 2
ATOM 1352 C C . ALA A 1 45 ? 10.418 0.167 1.859 1.00 70.31 107 ALA A C 2
ATOM 1353 O O . ALA A 1 45 ? 10.783 1.259 2.248 1.00 21.31 107 ALA A O 2
ATOM 1360 N N . TYR A 1 46 ? 9.521 -0.002 0.900 1.00 25.42 108 TYR A N 2
ATOM 1361 C CA . TYR A 1 46 ? 8.826 1.098 0.245 1.00 62.12 108 TYR A CA 2
ATOM 1362 C C . TYR A 1 46 ? 8.050 1.906 1.263 1.00 72.43 108 TYR A C 2
ATOM 1363 O O . TYR A 1 46 ? 8.280 3.098 1.417 1.00 54.35 108 TYR A O 2
ATOM 1381 N N . HIS A 1 47 ? 7.171 1.240 1.997 1.00 15.14 109 HIS A N 2
ATOM 1382 C CA . HIS A 1 47 ? 6.323 1.920 2.976 1.00 4.23 109 HIS A CA 2
ATOM 1383 C C . HIS A 1 47 ? 7.126 2.512 4.124 1.00 44.53 109 HIS A C 2
ATOM 1384 O O . HIS A 1 47 ? 6.679 3.456 4.796 1.00 12.03 109 HIS A O 2
ATOM 1398 N N . ALA A 1 48 ? 8.292 1.951 4.361 1.00 34.03 110 ALA A N 2
ATOM 1399 C CA . ALA A 1 48 ? 9.199 2.484 5.346 1.00 4.31 110 ALA A CA 2
ATOM 1400 C C . ALA A 1 48 ? 9.935 3.722 4.794 1.00 21.23 110 ALA A C 2
ATOM 1401 O O . ALA A 1 48 ? 10.022 4.752 5.462 1.00 5.42 110 ALA A O 2
ATOM 1408 N N . ALA A 1 49 ? 10.421 3.627 3.568 1.00 15.43 111 ALA A N 2
ATOM 1409 C CA . ALA A 1 49 ? 11.231 4.684 2.953 1.00 11.45 111 ALA A CA 2
ATOM 1410 C C . ALA A 1 49 ? 10.419 5.871 2.451 1.00 73.42 111 ALA A C 2
ATOM 1411 O O . ALA A 1 49 ? 10.876 7.007 2.528 1.00 64.25 111 ALA A O 2
ATOM 1418 N N . THR A 1 50 ? 9.251 5.639 1.924 1.00 30.24 112 THR A N 2
ATOM 1419 C CA . THR A 1 50 ? 8.487 6.731 1.423 1.00 22.54 112 THR A CA 2
ATOM 1420 C C . THR A 1 50 ? 7.285 7.030 2.336 1.00 54.14 112 THR A C 2
ATOM 1421 O O . THR A 1 50 ? 7.355 8.023 3.102 1.00 61.21 112 THR A O 2
ATOM 1433 N N . MET A 1 3 ? 6.880 14.266 -6.969 1.00 11.00 65 MET A N 3
ATOM 1434 C CA . MET A 1 3 ? 7.783 13.796 -8.038 1.00 43.05 65 MET A CA 3
ATOM 1435 C C . MET A 1 3 ? 9.094 13.318 -7.477 1.00 31.23 65 MET A C 3
ATOM 1436 O O . MET A 1 3 ? 9.322 12.115 -7.349 1.00 25.11 65 MET A O 3
ATOM 1450 N N . SER A 1 4 ? 9.939 14.237 -7.113 1.00 62.04 66 SER A N 3
ATOM 1451 C CA . SER A 1 4 ? 11.251 13.907 -6.669 1.00 33.15 66 SER A CA 3
ATOM 1452 C C . SER A 1 4 ? 11.542 14.658 -5.388 1.00 31.33 66 SER A C 3
ATOM 1453 O O . SER A 1 4 ? 11.727 15.882 -5.403 1.00 20.33 66 SER A O 3
ATOM 1461 N N . GLY A 1 5 ? 11.494 13.958 -4.283 1.00 51.24 67 GLY A N 3
ATOM 1462 C CA . GLY A 1 5 ? 11.731 14.563 -2.996 1.00 44.30 67 GLY A CA 3
ATOM 1463 C C . GLY A 1 5 ? 10.481 15.241 -2.484 1.00 42.34 67 GLY A C 3
ATOM 1464 O O . GLY A 1 5 ? 9.929 14.865 -1.448 1.00 71.31 67 GLY A O 3
ATOM 1468 N N . SER A 1 6 ? 10.030 16.212 -3.222 1.00 44.22 68 SER A N 3
ATOM 1469 C CA . SER A 1 6 ? 8.856 16.952 -2.904 1.00 5.13 68 SER A CA 3
ATOM 1470 C C . SER A 1 6 ? 7.647 16.304 -3.584 1.00 61.41 68 SER A C 3
ATOM 1471 O O . SER A 1 6 ? 7.788 15.644 -4.645 1.00 72.14 68 SER A O 3
ATOM 1479 N N . GLY A 1 7 ? 6.487 16.452 -2.973 1.00 11.30 69 GLY A N 3
ATOM 1480 C CA . GLY A 1 7 ? 5.279 15.920 -3.536 1.00 13.43 69 GLY A CA 3
ATOM 1481 C C . GLY A 1 7 ? 5.150 14.450 -3.274 1.00 34.40 69 GLY A C 3
ATOM 1482 O O . GLY A 1 7 ? 5.108 13.645 -4.213 1.00 42.32 69 GLY A O 3
ATOM 1486 N N . ARG A 1 8 ? 5.101 14.088 -2.012 1.00 35.00 70 ARG A N 3
ATOM 1487 C CA . ARG A 1 8 ? 4.995 12.698 -1.616 1.00 40.43 70 ARG A CA 3
ATOM 1488 C C . ARG A 1 8 ? 3.565 12.219 -1.633 1.00 72.14 70 ARG A C 3
ATOM 1489 O O . ARG A 1 8 ? 3.293 11.030 -1.838 1.00 23.31 70 ARG A O 3
ATOM 1510 N N . GLY A 1 9 ? 2.648 13.130 -1.437 1.00 23.32 71 GLY A N 3
ATOM 1511 C CA . GLY A 1 9 ? 1.273 12.762 -1.441 1.00 12.53 71 GLY A CA 3
ATOM 1512 C C . GLY A 1 9 ? 0.378 13.893 -1.820 1.00 14.41 71 GLY A C 3
ATOM 1513 O O . GLY A 1 9 ? -0.338 14.429 -0.973 1.00 74.43 71 GLY A O 3
ATOM 1517 N N . ARG A 1 10 ? 0.415 14.286 -3.079 1.00 73.13 72 ARG A N 3
ATOM 1518 C CA . ARG A 1 10 ? -0.469 15.340 -3.559 1.00 64.32 72 ARG A CA 3
ATOM 1519 C C . ARG A 1 10 ? -1.859 14.771 -3.724 1.00 32.41 72 ARG A C 3
ATOM 1520 O O . ARG A 1 10 ? -2.225 14.298 -4.799 1.00 34.54 72 ARG A O 3
ATOM 1541 N N . GLY A 1 11 ? -2.592 14.727 -2.635 1.00 23.52 73 GLY A N 3
ATOM 1542 C CA . GLY A 1 11 ? -3.912 14.153 -2.639 1.00 10.43 73 GLY A CA 3
ATOM 1543 C C . GLY A 1 11 ? -3.835 12.646 -2.470 1.00 72.32 73 GLY A C 3
ATOM 1544 O O . GLY A 1 11 ? -4.216 12.102 -1.433 1.00 53.34 73 GLY A O 3
ATOM 1548 N N . ALA A 1 12 ? -3.284 11.994 -3.456 1.00 0.51 74 ALA A N 3
ATOM 1549 C CA . ALA A 1 12 ? -3.142 10.564 -3.477 1.00 34.31 74 ALA A CA 3
ATOM 1550 C C . ALA A 1 12 ? -1.847 10.217 -4.160 1.00 70.14 74 ALA A C 3
ATOM 1551 O O . ALA A 1 12 ? -1.045 11.112 -4.471 1.00 61.43 74 ALA A O 3
ATOM 1558 N N . ILE A 1 13 ? -1.618 8.947 -4.364 1.00 55.14 75 ILE A N 3
ATOM 1559 C CA . ILE A 1 13 ? -0.448 8.500 -5.038 1.00 32.12 75 ILE A CA 3
ATOM 1560 C C . ILE A 1 13 ? -0.688 8.617 -6.537 1.00 64.02 75 ILE A C 3
ATOM 1561 O O . ILE A 1 13 ? -1.787 8.329 -7.019 1.00 75.22 75 ILE A O 3
ATOM 1577 N N . ASP A 1 14 ? 0.321 9.049 -7.252 1.00 43.54 76 ASP A N 3
ATOM 1578 C CA . ASP A 1 14 ? 0.228 9.276 -8.706 1.00 24.01 76 ASP A CA 3
ATOM 1579 C C . ASP A 1 14 ? 0.072 7.968 -9.463 1.00 23.35 76 ASP A C 3
ATOM 1580 O O . ASP A 1 14 ? -0.583 7.900 -10.509 1.00 73.30 76 ASP A O 3
ATOM 1589 N N . ARG A 1 15 ? 0.658 6.942 -8.922 1.00 52.12 77 ARG A N 3
ATOM 1590 C CA . ARG A 1 15 ? 0.669 5.636 -9.536 1.00 15.20 77 ARG A CA 3
ATOM 1591 C C . ARG A 1 15 ? -0.140 4.674 -8.700 1.00 40.43 77 ARG A C 3
ATOM 1592 O O . ARG A 1 15 ? -0.595 5.014 -7.598 1.00 31.30 77 ARG A O 3
ATOM 1613 N N . GLU A 1 16 ? -0.333 3.495 -9.225 1.00 71.15 78 GLU A N 3
ATOM 1614 C CA . GLU A 1 16 ? -0.910 2.403 -8.476 1.00 23.33 78 GLU A CA 3
ATOM 1615 C C . GLU A 1 16 ? 0.164 1.953 -7.518 1.00 53.11 78 GLU A C 3
ATOM 1616 O O . GLU A 1 16 ? 1.332 2.010 -7.883 1.00 34.14 78 GLU A O 3
ATOM 1628 N N . GLN A 1 17 ? -0.194 1.509 -6.331 1.00 33.43 79 GLN A N 3
ATOM 1629 C CA . GLN A 1 17 ? 0.809 1.103 -5.352 1.00 23.54 79 GLN A CA 3
ATOM 1630 C C . GLN A 1 17 ? 1.761 0.046 -5.870 1.00 33.11 79 GLN A C 3
ATOM 1631 O O . GLN A 1 17 ? 2.957 0.204 -5.751 1.00 11.00 79 GLN A O 3
ATOM 1645 N N . SER A 1 18 ? 1.241 -0.987 -6.494 1.00 44.13 80 SER A N 3
ATOM 1646 C CA . SER A 1 18 ? 2.076 -2.033 -7.055 1.00 32.35 80 SER A CA 3
ATOM 1647 C C . SER A 1 18 ? 3.067 -1.461 -8.105 1.00 11.15 80 SER A C 3
ATOM 1648 O O . SER A 1 18 ? 4.262 -1.794 -8.102 1.00 54.32 80 SER A O 3
ATOM 1656 N N . ALA A 1 19 ? 2.579 -0.551 -8.936 1.00 23.22 81 ALA A N 3
ATOM 1657 C CA . ALA A 1 19 ? 3.402 0.070 -9.959 1.00 34.55 81 ALA A CA 3
ATOM 1658 C C . ALA A 1 19 ? 4.439 0.975 -9.308 1.00 32.04 81 ALA A C 3
ATOM 1659 O O . ALA A 1 19 ? 5.616 0.939 -9.658 1.00 51.31 81 ALA A O 3
ATOM 1666 N N . ALA A 1 20 ? 3.989 1.743 -8.323 1.00 10.10 82 ALA A N 3
ATOM 1667 C CA . ALA A 1 20 ? 4.832 2.658 -7.583 1.00 35.41 82 ALA A CA 3
ATOM 1668 C C . ALA A 1 20 ? 5.947 1.916 -6.882 1.00 35.44 82 ALA A C 3
ATOM 1669 O O . ALA A 1 20 ? 7.093 2.324 -6.957 1.00 41.52 82 ALA A O 3
ATOM 1676 N N . ILE A 1 21 ? 5.605 0.810 -6.224 1.00 10.32 83 ILE A N 3
ATOM 1677 C CA . ILE A 1 21 ? 6.585 0.005 -5.511 1.00 13.52 83 ILE A CA 3
ATOM 1678 C C . ILE A 1 21 ? 7.596 -0.592 -6.490 1.00 40.14 83 ILE A C 3
ATOM 1679 O O . ILE A 1 21 ? 8.795 -0.569 -6.231 1.00 1.33 83 ILE A O 3
ATOM 1695 N N . ARG A 1 22 ? 7.110 -1.076 -7.633 1.00 55.54 84 ARG A N 3
ATOM 1696 C CA . ARG A 1 22 ? 7.991 -1.623 -8.672 1.00 63.33 84 ARG A CA 3
ATOM 1697 C C . ARG A 1 22 ? 8.959 -0.569 -9.176 1.00 44.43 84 ARG A C 3
ATOM 1698 O O . ARG A 1 22 ? 10.169 -0.815 -9.286 1.00 71.01 84 ARG A O 3
ATOM 1719 N N . GLU A 1 23 ? 8.436 0.606 -9.461 1.00 63.41 85 GLU A N 3
ATOM 1720 C CA . GLU A 1 23 ? 9.253 1.699 -9.921 1.00 24.12 85 GLU A CA 3
ATOM 1721 C C . GLU A 1 23 ? 10.231 2.150 -8.851 1.00 0.23 85 GLU A C 3
ATOM 1722 O O . GLU A 1 23 ? 11.397 2.370 -9.140 1.00 33.44 85 GLU A O 3
ATOM 1734 N N . TRP A 1 24 ? 9.758 2.237 -7.613 1.00 34.44 86 TRP A N 3
ATOM 1735 C CA . TRP A 1 24 ? 10.571 2.633 -6.482 1.00 70.33 86 TRP A CA 3
ATOM 1736 C C . TRP A 1 24 ? 11.719 1.637 -6.324 1.00 12.15 86 TRP A C 3
ATOM 1737 O O . TRP A 1 24 ? 12.876 2.029 -6.122 1.00 60.45 86 TRP A O 3
ATOM 1758 N N . ALA A 1 25 ? 11.389 0.360 -6.466 1.00 71.34 87 ALA A N 3
ATOM 1759 C CA . ALA A 1 25 ? 12.349 -0.717 -6.397 1.00 63.13 87 ALA A CA 3
ATOM 1760 C C . ALA A 1 25 ? 13.435 -0.511 -7.431 1.00 41.45 87 ALA A C 3
ATOM 1761 O O . ALA A 1 25 ? 14.614 -0.480 -7.095 1.00 4.24 87 ALA A O 3
ATOM 1768 N N . ARG A 1 26 ? 13.028 -0.305 -8.672 1.00 1.25 88 ARG A N 3
ATOM 1769 C CA . ARG A 1 26 ? 13.957 -0.075 -9.777 1.00 44.25 88 ARG A CA 3
ATOM 1770 C C . ARG A 1 26 ? 14.818 1.172 -9.541 1.00 52.53 88 ARG A C 3
ATOM 1771 O O . ARG A 1 26 ? 16.024 1.157 -9.788 1.00 14.33 88 ARG A O 3
ATOM 1792 N N . ARG A 1 27 ? 14.199 2.221 -9.023 1.00 72.21 89 ARG A N 3
ATOM 1793 C CA . ARG A 1 27 ? 14.874 3.487 -8.757 1.00 22.34 89 ARG A CA 3
ATOM 1794 C C . ARG A 1 27 ? 15.866 3.395 -7.614 1.00 41.10 89 ARG A C 3
ATOM 1795 O O . ARG A 1 27 ? 16.815 4.173 -7.541 1.00 62.14 89 ARG A O 3
ATOM 1816 N N . ASN A 1 28 ? 15.627 2.472 -6.707 1.00 30.22 90 ASN A N 3
ATOM 1817 C CA . ASN A 1 28 ? 16.539 2.237 -5.593 1.00 43.44 90 ASN A CA 3
ATOM 1818 C C . ASN A 1 28 ? 17.597 1.209 -5.947 1.00 73.51 90 ASN A C 3
ATOM 1819 O O . ASN A 1 28 ? 18.714 1.256 -5.435 1.00 42.12 90 ASN A O 3
ATOM 1830 N N . GLY A 1 29 ? 17.254 0.293 -6.824 1.00 75.44 91 GLY A N 3
ATOM 1831 C CA . GLY A 1 29 ? 18.204 -0.712 -7.252 1.00 22.41 91 GLY A CA 3
ATOM 1832 C C . GLY A 1 29 ? 17.815 -2.118 -6.826 1.00 20.12 91 GLY A C 3
ATOM 1833 O O . GLY A 1 29 ? 18.675 -2.982 -6.658 1.00 53.33 91 GLY A O 3
ATOM 1837 N N . HIS A 1 30 ? 16.543 -2.337 -6.615 1.00 63.00 92 HIS A N 3
ATOM 1838 C CA . HIS A 1 30 ? 16.026 -3.637 -6.272 1.00 63.43 92 HIS A CA 3
ATOM 1839 C C . HIS A 1 30 ? 15.466 -4.246 -7.536 1.00 74.02 92 HIS A C 3
ATOM 1840 O O . HIS A 1 30 ? 14.617 -3.635 -8.202 1.00 44.25 92 HIS A O 3
ATOM 1854 N N . ASN A 1 31 ? 15.928 -5.407 -7.886 1.00 55.14 93 ASN A N 3
ATOM 1855 C CA . ASN A 1 31 ? 15.468 -6.045 -9.098 1.00 74.54 93 ASN A CA 3
ATOM 1856 C C . ASN A 1 31 ? 14.254 -6.918 -8.862 1.00 24.14 93 ASN A C 3
ATOM 1857 O O . ASN A 1 31 ? 14.354 -8.095 -8.463 1.00 20.24 93 ASN A O 3
ATOM 1868 N N . VAL A 1 32 ? 13.113 -6.319 -9.058 1.00 54.43 94 VAL A N 3
ATOM 1869 C CA . VAL A 1 32 ? 11.832 -6.976 -8.935 1.00 54.11 94 VAL A CA 3
ATOM 1870 C C . VAL A 1 32 ? 11.400 -7.442 -10.319 1.00 0.32 94 VAL A C 3
ATOM 1871 O O . VAL A 1 32 ? 11.447 -6.665 -11.279 1.00 5.10 94 VAL A O 3
ATOM 1884 N N . SER A 1 33 ? 11.022 -8.683 -10.425 1.00 22.11 95 SER A N 3
ATOM 1885 C CA . SER A 1 33 ? 10.630 -9.244 -11.684 1.00 10.44 95 SER A CA 3
ATOM 1886 C C . SER A 1 33 ? 9.122 -9.122 -11.833 1.00 51.24 95 SER A C 3
ATOM 1887 O O . SER A 1 33 ? 8.402 -8.953 -10.846 1.00 50.41 95 SER A O 3
ATOM 1895 N N . THR A 1 34 ? 8.647 -9.209 -13.054 1.00 22.32 96 THR A N 3
ATOM 1896 C CA . THR A 1 34 ? 7.239 -9.163 -13.331 1.00 74.31 96 THR A CA 3
ATOM 1897 C C . THR A 1 34 ? 6.647 -10.571 -13.303 1.00 24.22 96 THR A C 3
ATOM 1898 O O . THR A 1 34 ? 5.460 -10.781 -13.597 1.00 52.22 96 THR A O 3
ATOM 1909 N N . ARG A 1 35 ? 7.480 -11.529 -12.949 1.00 2.11 97 ARG A N 3
ATOM 1910 C CA . ARG A 1 35 ? 7.063 -12.891 -12.822 1.00 41.14 97 ARG A CA 3
ATOM 1911 C C . ARG A 1 35 ? 6.963 -13.282 -11.365 1.00 1.45 97 ARG A C 3
ATOM 1912 O O . ARG A 1 35 ? 7.968 -13.523 -10.693 1.00 34.11 97 ARG A O 3
ATOM 1933 N N . GLY A 1 36 ? 5.761 -13.280 -10.879 1.00 64.31 98 GLY A N 3
ATOM 1934 C CA . GLY A 1 36 ? 5.500 -13.650 -9.534 1.00 72.35 98 GLY A CA 3
ATOM 1935 C C . GLY A 1 36 ? 4.756 -12.567 -8.825 1.00 71.52 98 GLY A C 3
ATOM 1936 O O . GLY A 1 36 ? 3.621 -12.222 -9.197 1.00 22.33 98 GLY A O 3
ATOM 1940 N N . ARG A 1 37 ? 5.400 -11.974 -7.870 1.00 14.24 99 ARG A N 3
ATOM 1941 C CA . ARG A 1 37 ? 4.821 -10.925 -7.082 1.00 71.21 99 ARG A CA 3
ATOM 1942 C C . ARG A 1 37 ? 5.879 -9.909 -6.776 1.00 10.55 99 ARG A C 3
ATOM 1943 O O . ARG A 1 37 ? 7.062 -10.115 -7.104 1.00 14.50 99 ARG A O 3
ATOM 1964 N N . ILE A 1 38 ? 5.479 -8.840 -6.154 1.00 21.04 100 ILE A N 3
ATOM 1965 C CA . ILE A 1 38 ? 6.407 -7.878 -5.661 1.00 42.13 100 ILE A CA 3
ATOM 1966 C C . ILE A 1 38 ? 6.798 -8.360 -4.268 1.00 72.12 100 ILE A C 3
ATOM 1967 O O . ILE A 1 38 ? 5.907 -8.710 -3.468 1.00 54.14 100 ILE A O 3
ATOM 1983 N N . PRO A 1 39 ? 8.104 -8.477 -3.977 1.00 15.24 101 PRO A N 3
ATOM 1984 C CA . PRO A 1 39 ? 8.581 -8.952 -2.684 1.00 51.01 101 PRO A CA 3
ATOM 1985 C C . PRO A 1 39 ? 8.115 -8.064 -1.544 1.00 54.01 101 PRO A C 3
ATOM 1986 O O . PRO A 1 39 ? 8.321 -6.836 -1.565 1.00 11.15 101 PRO A O 3
ATOM 1997 N N . ALA A 1 40 ? 7.528 -8.688 -0.539 1.00 53.55 102 ALA A N 3
ATOM 1998 C CA . ALA A 1 40 ? 6.983 -7.996 0.624 1.00 12.33 102 ALA A CA 3
ATOM 1999 C C . ALA A 1 40 ? 8.047 -7.192 1.354 1.00 3.21 102 ALA A C 3
ATOM 2000 O O . ALA A 1 40 ? 7.735 -6.191 1.993 1.00 4.54 102 ALA A O 3
ATOM 2007 N N . ASP A 1 41 ? 9.301 -7.624 1.246 1.00 70.32 103 ASP A N 3
ATOM 2008 C CA . ASP A 1 41 ? 10.422 -6.887 1.830 1.00 43.10 103 ASP A CA 3
ATOM 2009 C C . ASP A 1 41 ? 10.557 -5.550 1.149 1.00 14.43 103 ASP A C 3
ATOM 2010 O O . ASP A 1 41 ? 10.743 -4.534 1.801 1.00 72.40 103 ASP A O 3
ATOM 2019 N N . VAL A 1 42 ? 10.382 -5.549 -0.171 1.00 61.35 104 VAL A N 3
ATOM 2020 C CA . VAL A 1 42 ? 10.504 -4.341 -0.966 1.00 74.22 104 VAL A CA 3
ATOM 2021 C C . VAL A 1 42 ? 9.314 -3.453 -0.687 1.00 23.03 104 VAL A C 3
ATOM 2022 O O . VAL A 1 42 ? 9.449 -2.257 -0.563 1.00 24.21 104 VAL A O 3
ATOM 2035 N N . ILE A 1 43 ? 8.157 -4.069 -0.550 1.00 23.41 105 ILE A N 3
ATOM 2036 C CA . ILE A 1 43 ? 6.932 -3.354 -0.201 1.00 31.43 105 ILE A CA 3
ATOM 2037 C C . ILE A 1 43 ? 7.079 -2.687 1.176 1.00 13.01 105 ILE A C 3
ATOM 2038 O O . ILE A 1 43 ? 6.702 -1.524 1.369 1.00 34.41 105 ILE A O 3
ATOM 2054 N N . ASP A 1 44 ? 7.673 -3.411 2.107 1.00 71.53 106 ASP A N 3
ATOM 2055 C CA . ASP A 1 44 ? 7.891 -2.900 3.453 1.00 14.03 106 ASP A CA 3
ATOM 2056 C C . ASP A 1 44 ? 8.886 -1.767 3.422 1.00 25.14 106 ASP A C 3
ATOM 2057 O O . ASP A 1 44 ? 8.656 -0.710 4.008 1.00 25.43 106 ASP A O 3
ATOM 2066 N N . ALA A 1 45 ? 9.974 -1.986 2.699 1.00 42.22 107 ALA A N 3
ATOM 2067 C CA . ALA A 1 45 ? 11.010 -0.986 2.511 1.00 73.15 107 ALA A CA 3
ATOM 2068 C C . ALA A 1 45 ? 10.428 0.255 1.849 1.00 12.11 107 ALA A C 3
ATOM 2069 O O . ALA A 1 45 ? 10.728 1.380 2.246 1.00 62.40 107 ALA A O 3
ATOM 2076 N N . TYR A 1 46 ? 9.571 0.030 0.859 1.00 63.24 108 TYR A N 3
ATOM 2077 C CA . TYR A 1 46 ? 8.859 1.084 0.168 1.00 23.12 108 TYR A CA 3
ATOM 2078 C C . TYR A 1 46 ? 8.113 1.935 1.158 1.00 21.31 108 TYR A C 3
ATOM 2079 O O . TYR A 1 46 ? 8.377 3.108 1.272 1.00 53.03 108 TYR A O 3
ATOM 2097 N N . HIS A 1 47 ? 7.219 1.318 1.914 1.00 21.04 109 HIS A N 3
ATOM 2098 C CA . HIS A 1 47 ? 6.399 2.058 2.856 1.00 51.12 109 HIS A CA 3
ATOM 2099 C C . HIS A 1 47 ? 7.207 2.606 4.032 1.00 11.01 109 HIS A C 3
ATOM 2100 O O . HIS A 1 47 ? 6.758 3.494 4.745 1.00 62.40 109 HIS A O 3
ATOM 2114 N N . ALA A 1 48 ? 8.390 2.073 4.236 1.00 11.00 110 ALA A N 3
ATOM 2115 C CA . ALA A 1 48 ? 9.270 2.570 5.270 1.00 14.13 110 ALA A CA 3
ATOM 2116 C C . ALA A 1 48 ? 10.035 3.801 4.788 1.00 51.24 110 ALA A C 3
ATOM 2117 O O . ALA A 1 48 ? 10.340 4.700 5.580 1.00 55.42 110 ALA A O 3
ATOM 2124 N N . ALA A 1 49 ? 10.296 3.870 3.488 1.00 24.24 111 ALA A N 3
ATOM 2125 C CA . ALA A 1 49 ? 11.083 4.951 2.932 1.00 13.41 111 ALA A CA 3
ATOM 2126 C C . ALA A 1 49 ? 10.163 6.037 2.513 1.00 51.51 111 ALA A C 3
ATOM 2127 O O . ALA A 1 49 ? 10.399 7.225 2.736 1.00 74.14 111 ALA A O 3
ATOM 2134 N N . THR A 1 50 ? 9.127 5.605 1.923 1.00 23.30 112 THR A N 3
ATOM 2135 C CA . THR A 1 50 ? 8.133 6.381 1.368 1.00 13.44 112 THR A CA 3
ATOM 2136 C C . THR A 1 50 ? 6.832 6.239 2.222 1.00 3.14 112 THR A C 3
ATOM 2137 O O . THR A 1 50 ? 6.105 5.242 2.100 1.00 70.25 112 THR A O 3
ATOM 2149 N N . MET A 1 3 ? -1.711 -3.543 6.227 1.00 11.00 65 MET A N 4
ATOM 2150 C CA . MET A 1 3 ? -1.703 -3.955 4.830 1.00 43.05 65 MET A CA 4
ATOM 2151 C C . MET A 1 3 ? -2.478 -2.930 4.022 1.00 31.20 65 MET A C 4
ATOM 2152 O O . MET A 1 3 ? -3.504 -2.446 4.487 1.00 3.12 65 MET A O 4
ATOM 2166 N N . SER A 1 4 ? -1.991 -2.588 2.839 1.00 42.34 66 SER A N 4
ATOM 2167 C CA . SER A 1 4 ? -2.667 -1.626 1.985 1.00 44.35 66 SER A CA 4
ATOM 2168 C C . SER A 1 4 ? -3.975 -2.190 1.434 1.00 3.31 66 SER A C 4
ATOM 2169 O O . SER A 1 4 ? -3.981 -3.188 0.701 1.00 22.14 66 SER A O 4
ATOM 2177 N N . GLY A 1 5 ? -5.066 -1.584 1.842 1.00 61.20 67 GLY A N 4
ATOM 2178 C CA . GLY A 1 5 ? -6.372 -1.979 1.377 1.00 32.11 67 GLY A CA 4
ATOM 2179 C C . GLY A 1 5 ? -7.421 -1.786 2.446 1.00 3.20 67 GLY A C 4
ATOM 2180 O O . GLY A 1 5 ? -8.285 -2.634 2.635 1.00 43.33 67 GLY A O 4
ATOM 2184 N N . SER A 1 6 ? -7.338 -0.681 3.154 1.00 72.35 68 SER A N 4
ATOM 2185 C CA . SER A 1 6 ? -8.270 -0.381 4.218 1.00 34.10 68 SER A CA 4
ATOM 2186 C C . SER A 1 6 ? -9.229 0.726 3.755 1.00 10.32 68 SER A C 4
ATOM 2187 O O . SER A 1 6 ? -8.892 1.504 2.846 1.00 12.33 68 SER A O 4
ATOM 2195 N N . GLY A 1 7 ? -10.388 0.818 4.385 1.00 24.10 69 GLY A N 4
ATOM 2196 C CA . GLY A 1 7 ? -11.395 1.791 3.988 1.00 13.54 69 GLY A CA 4
ATOM 2197 C C . GLY A 1 7 ? -11.152 3.185 4.556 1.00 71.12 69 GLY A C 4
ATOM 2198 O O . GLY A 1 7 ? -12.006 3.743 5.244 1.00 54.42 69 GLY A O 4
ATOM 2202 N N . ARG A 1 8 ? -9.983 3.732 4.282 1.00 14.31 70 ARG A N 4
ATOM 2203 C CA . ARG A 1 8 ? -9.596 5.080 4.726 1.00 44.32 70 ARG A CA 4
ATOM 2204 C C . ARG A 1 8 ? -8.962 5.814 3.554 1.00 71.51 70 ARG A C 4
ATOM 2205 O O . ARG A 1 8 ? -8.277 6.827 3.721 1.00 54.12 70 ARG A O 4
ATOM 2226 N N . GLY A 1 9 ? -9.219 5.309 2.366 1.00 30.31 71 GLY A N 4
ATOM 2227 C CA . GLY A 1 9 ? -8.605 5.847 1.182 1.00 43.52 71 GLY A CA 4
ATOM 2228 C C . GLY A 1 9 ? -9.267 7.114 0.702 1.00 54.20 71 GLY A C 4
ATOM 2229 O O . GLY A 1 9 ? -10.439 7.102 0.309 1.00 31.40 71 GLY A O 4
ATOM 2233 N N . ARG A 1 10 ? -8.545 8.206 0.782 1.00 32.13 72 ARG A N 4
ATOM 2234 C CA . ARG A 1 10 ? -8.995 9.475 0.261 1.00 71.43 72 ARG A CA 4
ATOM 2235 C C . ARG A 1 10 ? -8.001 9.974 -0.751 1.00 61.00 72 ARG A C 4
ATOM 2236 O O . ARG A 1 10 ? -7.083 10.735 -0.447 1.00 73.45 72 ARG A O 4
ATOM 2257 N N . GLY A 1 11 ? -8.163 9.495 -1.927 1.00 32.14 73 GLY A N 4
ATOM 2258 C CA . GLY A 1 11 ? -7.264 9.756 -2.992 1.00 41.41 73 GLY A CA 4
ATOM 2259 C C . GLY A 1 11 ? -7.083 8.495 -3.760 1.00 14.41 73 GLY A C 4
ATOM 2260 O O . GLY A 1 11 ? -6.416 7.563 -3.281 1.00 51.11 73 GLY A O 4
ATOM 2264 N N . ALA A 1 12 ? -7.719 8.434 -4.906 1.00 43.12 74 ALA A N 4
ATOM 2265 C CA . ALA A 1 12 ? -7.710 7.258 -5.745 1.00 24.01 74 ALA A CA 4
ATOM 2266 C C . ALA A 1 12 ? -6.322 6.924 -6.221 1.00 54.11 74 ALA A C 4
ATOM 2267 O O . ALA A 1 12 ? -5.465 7.804 -6.408 1.00 11.22 74 ALA A O 4
ATOM 2274 N N . ILE A 1 13 ? -6.110 5.662 -6.409 1.00 32.55 75 ILE A N 4
ATOM 2275 C CA . ILE A 1 13 ? -4.857 5.137 -6.838 1.00 3.11 75 ILE A CA 4
ATOM 2276 C C . ILE A 1 13 ? -4.775 5.307 -8.340 1.00 42.14 75 ILE A C 4
ATOM 2277 O O . ILE A 1 13 ? -5.326 4.515 -9.117 1.00 30.21 75 ILE A O 4
ATOM 2293 N N . ASP A 1 14 ? -4.178 6.395 -8.707 1.00 71.43 76 ASP A N 4
ATOM 2294 C CA . ASP A 1 14 ? -4.066 6.830 -10.101 1.00 22.41 76 ASP A CA 4
ATOM 2295 C C . ASP A 1 14 ? -3.236 5.852 -10.893 1.00 5.43 76 ASP A C 4
ATOM 2296 O O . ASP A 1 14 ? -3.638 5.390 -11.967 1.00 5.34 76 ASP A O 4
ATOM 2305 N N . ARG A 1 15 ? -2.081 5.560 -10.369 1.00 32.11 77 ARG A N 4
ATOM 2306 C CA . ARG A 1 15 ? -1.238 4.508 -10.872 1.00 43.32 77 ARG A CA 4
ATOM 2307 C C . ARG A 1 15 ? -1.149 3.481 -9.789 1.00 33.40 77 ARG A C 4
ATOM 2308 O O . ARG A 1 15 ? -1.071 3.850 -8.615 1.00 54.32 77 ARG A O 4
ATOM 2329 N N . GLU A 1 16 ? -1.198 2.230 -10.163 1.00 73.21 78 GLU A N 4
ATOM 2330 C CA . GLU A 1 16 ? -1.230 1.102 -9.231 1.00 72.40 78 GLU A CA 4
ATOM 2331 C C . GLU A 1 16 ? -0.096 1.167 -8.223 1.00 54.45 78 GLU A C 4
ATOM 2332 O O . GLU A 1 16 ? 1.042 1.495 -8.585 1.00 14.21 78 GLU A O 4
ATOM 2344 N N . GLN A 1 17 ? -0.394 0.818 -6.972 1.00 54.24 79 GLN A N 4
ATOM 2345 C CA . GLN A 1 17 ? 0.621 0.784 -5.926 1.00 61.02 79 GLN A CA 4
ATOM 2346 C C . GLN A 1 17 ? 1.680 -0.228 -6.297 1.00 70.52 79 GLN A C 4
ATOM 2347 O O . GLN A 1 17 ? 2.845 -0.046 -6.016 1.00 4.22 79 GLN A O 4
ATOM 2361 N N . SER A 1 18 ? 1.253 -1.277 -6.972 1.00 31.51 80 SER A N 4
ATOM 2362 C CA . SER A 1 18 ? 2.130 -2.306 -7.468 1.00 14.31 80 SER A CA 4
ATOM 2363 C C . SER A 1 18 ? 3.186 -1.701 -8.403 1.00 55.53 80 SER A C 4
ATOM 2364 O O . SER A 1 18 ? 4.382 -1.950 -8.241 1.00 60.11 80 SER A O 4
ATOM 2372 N N . ALA A 1 19 ? 2.746 -0.862 -9.326 1.00 1.41 81 ALA A N 4
ATOM 2373 C CA . ALA A 1 19 ? 3.648 -0.230 -10.263 1.00 21.43 81 ALA A CA 4
ATOM 2374 C C . ALA A 1 19 ? 4.521 0.775 -9.535 1.00 44.10 81 ALA A C 4
ATOM 2375 O O . ALA A 1 19 ? 5.715 0.860 -9.787 1.00 43.12 81 ALA A O 4
ATOM 2382 N N . ALA A 1 20 ? 3.918 1.485 -8.595 1.00 72.22 82 ALA A N 4
ATOM 2383 C CA . ALA A 1 20 ? 4.613 2.476 -7.788 1.00 4.42 82 ALA A CA 4
ATOM 2384 C C . ALA A 1 20 ? 5.757 1.842 -6.999 1.00 71.22 82 ALA A C 4
ATOM 2385 O O . ALA A 1 20 ? 6.879 2.374 -6.985 1.00 71.25 82 ALA A O 4
ATOM 2392 N N . ILE A 1 21 ? 5.483 0.696 -6.369 1.00 33.50 83 ILE A N 4
ATOM 2393 C CA . ILE A 1 21 ? 6.496 -0.013 -5.598 1.00 74.34 83 ILE A CA 4
ATOM 2394 C C . ILE A 1 21 ? 7.589 -0.531 -6.528 1.00 4.31 83 ILE A C 4
ATOM 2395 O O . ILE A 1 21 ? 8.775 -0.375 -6.247 1.00 51.11 83 ILE A O 4
ATOM 2411 N N . ARG A 1 22 ? 7.178 -1.108 -7.657 1.00 3.33 84 ARG A N 4
ATOM 2412 C CA . ARG A 1 22 ? 8.114 -1.644 -8.636 1.00 43.55 84 ARG A CA 4
ATOM 2413 C C . ARG A 1 22 ? 9.005 -0.549 -9.205 1.00 72.34 84 ARG A C 4
ATOM 2414 O O . ARG A 1 22 ? 10.210 -0.742 -9.371 1.00 51.25 84 ARG A O 4
ATOM 2435 N N . GLU A 1 23 ? 8.426 0.600 -9.474 1.00 14.23 85 GLU A N 4
ATOM 2436 C CA . GLU A 1 23 ? 9.188 1.734 -9.937 1.00 2.34 85 GLU A CA 4
ATOM 2437 C C . GLU A 1 23 ? 10.146 2.264 -8.892 1.00 13.53 85 GLU A C 4
ATOM 2438 O O . GLU A 1 23 ? 11.285 2.629 -9.229 1.00 34.24 85 GLU A O 4
ATOM 2450 N N . TRP A 1 24 ? 9.712 2.298 -7.640 1.00 53.14 86 TRP A N 4
ATOM 2451 C CA . TRP A 1 24 ? 10.542 2.753 -6.547 1.00 53.15 86 TRP A CA 4
ATOM 2452 C C . TRP A 1 24 ? 11.718 1.799 -6.416 1.00 73.24 86 TRP A C 4
ATOM 2453 O O . TRP A 1 24 ? 12.875 2.217 -6.270 1.00 2.42 86 TRP A O 4
ATOM 2474 N N . ALA A 1 25 ? 11.403 0.523 -6.522 1.00 42.11 87 ALA A N 4
ATOM 2475 C CA . ALA A 1 25 ? 12.364 -0.554 -6.480 1.00 12.34 87 ALA A CA 4
ATOM 2476 C C . ALA A 1 25 ? 13.404 -0.379 -7.559 1.00 62.21 87 ALA A C 4
ATOM 2477 O O . ALA A 1 25 ? 14.585 -0.494 -7.306 1.00 0.25 87 ALA A O 4
ATOM 2484 N N . ARG A 1 26 ? 12.958 -0.061 -8.748 1.00 3.41 88 ARG A N 4
ATOM 2485 C CA . ARG A 1 26 ? 13.852 0.136 -9.874 1.00 43.32 88 ARG A CA 4
ATOM 2486 C C . ARG A 1 26 ? 14.686 1.393 -9.726 1.00 43.02 88 ARG A C 4
ATOM 2487 O O . ARG A 1 26 ? 15.817 1.443 -10.190 1.00 13.31 88 ARG A O 4
ATOM 2508 N N . ARG A 1 27 ? 14.145 2.401 -9.060 1.00 12.32 89 ARG A N 4
ATOM 2509 C CA . ARG A 1 27 ? 14.915 3.611 -8.809 1.00 12.24 89 ARG A CA 4
ATOM 2510 C C . ARG A 1 27 ? 16.020 3.316 -7.802 1.00 0.34 89 ARG A C 4
ATOM 2511 O O . ARG A 1 27 ? 17.147 3.773 -7.948 1.00 71.13 89 ARG A O 4
ATOM 2532 N N . ASN A 1 28 ? 15.693 2.502 -6.825 1.00 52.40 90 ASN A N 4
ATOM 2533 C CA . ASN A 1 28 ? 16.609 2.190 -5.730 1.00 14.54 90 ASN A CA 4
ATOM 2534 C C . ASN A 1 28 ? 17.506 0.987 -6.012 1.00 23.43 90 ASN A C 4
ATOM 2535 O O . ASN A 1 28 ? 18.452 0.735 -5.278 1.00 71.52 90 ASN A O 4
ATOM 2546 N N . GLY A 1 29 ? 17.196 0.240 -7.046 1.00 42.20 91 GLY A N 4
ATOM 2547 C CA . GLY A 1 29 ? 18.052 -0.859 -7.454 1.00 14.33 91 GLY A CA 4
ATOM 2548 C C . GLY A 1 29 ? 17.684 -2.202 -6.837 1.00 11.31 91 GLY A C 4
ATOM 2549 O O . GLY A 1 29 ? 18.562 -3.021 -6.554 1.00 51.23 91 GLY A O 4
ATOM 2553 N N . HIS A 1 30 ? 16.411 -2.445 -6.640 1.00 3.03 92 HIS A N 4
ATOM 2554 C CA . HIS A 1 30 ? 15.954 -3.707 -6.090 1.00 1.41 92 HIS A CA 4
ATOM 2555 C C . HIS A 1 30 ? 15.585 -4.649 -7.215 1.00 45.11 92 HIS A C 4
ATOM 2556 O O . HIS A 1 30 ? 15.075 -4.219 -8.261 1.00 24.33 92 HIS A O 4
ATOM 2570 N N . ASN A 1 31 ? 15.822 -5.916 -7.001 1.00 4.23 93 ASN A N 4
ATOM 2571 C CA . ASN A 1 31 ? 15.488 -6.931 -7.980 1.00 23.21 93 ASN A CA 4
ATOM 2572 C C . ASN A 1 31 ? 14.066 -7.395 -7.764 1.00 31.31 93 ASN A C 4
ATOM 2573 O O . ASN A 1 31 ? 13.798 -8.229 -6.892 1.00 4.04 93 ASN A O 4
ATOM 2584 N N . VAL A 1 32 ? 13.148 -6.795 -8.485 1.00 4.35 94 VAL A N 4
ATOM 2585 C CA . VAL A 1 32 ? 11.755 -7.175 -8.409 1.00 23.33 94 VAL A CA 4
ATOM 2586 C C . VAL A 1 32 ? 11.351 -7.929 -9.656 1.00 31.15 94 VAL A C 4
ATOM 2587 O O . VAL A 1 32 ? 11.559 -7.457 -10.781 1.00 52.43 94 VAL A O 4
ATOM 2600 N N . SER A 1 33 ? 10.836 -9.107 -9.457 1.00 53.41 95 SER A N 4
ATOM 2601 C CA . SER A 1 33 ? 10.362 -9.940 -10.512 1.00 2.51 95 SER A CA 4
ATOM 2602 C C . SER A 1 33 ? 9.157 -9.280 -11.185 1.00 42.04 95 SER A C 4
ATOM 2603 O O . SER A 1 33 ? 8.247 -8.784 -10.511 1.00 33.14 95 SER A O 4
ATOM 2611 N N . THR A 1 34 ? 9.171 -9.235 -12.496 1.00 0.24 96 THR A N 4
ATOM 2612 C CA . THR A 1 34 ? 8.077 -8.690 -13.234 1.00 51.32 96 THR A CA 4
ATOM 2613 C C . THR A 1 34 ? 6.962 -9.719 -13.284 1.00 61.25 96 THR A C 4
ATOM 2614 O O . THR A 1 34 ? 5.770 -9.385 -13.190 1.00 34.31 96 THR A O 4
ATOM 2625 N N . ARG A 1 35 ? 7.370 -10.973 -13.369 1.00 50.33 97 ARG A N 4
ATOM 2626 C CA . ARG A 1 35 ? 6.461 -12.086 -13.352 1.00 43.43 97 ARG A CA 4
ATOM 2627 C C . ARG A 1 35 ? 6.203 -12.487 -11.920 1.00 3.20 97 ARG A C 4
ATOM 2628 O O . ARG A 1 35 ? 7.104 -12.983 -11.233 1.00 12.11 97 ARG A O 4
ATOM 2649 N N . GLY A 1 36 ? 5.023 -12.246 -11.460 1.00 44.24 98 GLY A N 4
ATOM 2650 C CA . GLY A 1 36 ? 4.684 -12.605 -10.121 1.00 73.22 98 GLY A CA 4
ATOM 2651 C C . GLY A 1 36 ? 4.441 -11.400 -9.263 1.00 10.15 98 GLY A C 4
ATOM 2652 O O . GLY A 1 36 ? 4.136 -10.315 -9.780 1.00 34.31 98 GLY A O 4
ATOM 2656 N N . ARG A 1 37 ? 4.578 -11.581 -7.974 1.00 52.35 99 ARG A N 4
ATOM 2657 C CA . ARG A 1 37 ? 4.357 -10.530 -7.000 1.00 33.20 99 ARG A CA 4
ATOM 2658 C C . ARG A 1 37 ? 5.634 -9.781 -6.678 1.00 31.51 99 ARG A C 4
ATOM 2659 O O . ARG A 1 37 ? 6.731 -10.162 -7.104 1.00 3.34 99 ARG A O 4
ATOM 2680 N N . ILE A 1 38 ? 5.476 -8.730 -5.924 1.00 13.24 100 ILE A N 4
ATOM 2681 C CA . ILE A 1 38 ? 6.576 -7.910 -5.488 1.00 71.43 100 ILE A CA 4
ATOM 2682 C C . ILE A 1 38 ? 7.056 -8.465 -4.160 1.00 53.54 100 ILE A C 4
ATOM 2683 O O . ILE A 1 38 ? 6.223 -8.779 -3.307 1.00 12.13 100 ILE A O 4
ATOM 2699 N N . PRO A 1 39 ? 8.379 -8.632 -3.969 1.00 23.55 101 PRO A N 4
ATOM 2700 C CA . PRO A 1 39 ? 8.925 -9.106 -2.705 1.00 60.14 101 PRO A CA 4
ATOM 2701 C C . PRO A 1 39 ? 8.487 -8.221 -1.539 1.00 0.12 101 PRO A C 4
ATOM 2702 O O . PRO A 1 39 ? 8.644 -6.971 -1.581 1.00 70.42 101 PRO A O 4
ATOM 2713 N N . ALA A 1 40 ? 7.951 -8.862 -0.505 1.00 52.13 102 ALA A N 4
ATOM 2714 C CA . ALA A 1 40 ? 7.438 -8.192 0.686 1.00 53.13 102 ALA A CA 4
ATOM 2715 C C . ALA A 1 40 ? 8.473 -7.283 1.324 1.00 65.51 102 ALA A C 4
ATOM 2716 O O . ALA A 1 40 ? 8.116 -6.289 1.940 1.00 61.20 102 ALA A O 4
ATOM 2723 N N . ASP A 1 41 ? 9.748 -7.609 1.155 1.00 14.11 103 ASP A N 4
ATOM 2724 C CA . ASP A 1 41 ? 10.826 -6.783 1.689 1.00 5.13 103 ASP A CA 4
ATOM 2725 C C . ASP A 1 41 ? 10.914 -5.468 0.946 1.00 55.44 103 ASP A C 4
ATOM 2726 O O . ASP A 1 41 ? 11.136 -4.431 1.547 1.00 21.04 103 ASP A O 4
ATOM 2735 N N . VAL A 1 42 ? 10.679 -5.506 -0.362 1.00 11.42 104 VAL A N 4
ATOM 2736 C CA . VAL A 1 42 ? 10.707 -4.296 -1.172 1.00 65.41 104 VAL A CA 4
ATOM 2737 C C . VAL A 1 42 ? 9.499 -3.458 -0.821 1.00 54.11 104 VAL A C 4
ATOM 2738 O O . VAL A 1 42 ? 9.580 -2.247 -0.713 1.00 13.20 104 VAL A O 4
ATOM 2751 N N . ILE A 1 43 ? 8.389 -4.136 -0.605 1.00 32.22 105 ILE A N 4
ATOM 2752 C CA . ILE A 1 43 ? 7.153 -3.485 -0.197 1.00 54.53 105 ILE A CA 4
ATOM 2753 C C . ILE A 1 43 ? 7.338 -2.833 1.183 1.00 20.11 105 ILE A C 4
ATOM 2754 O O . ILE A 1 43 ? 6.904 -1.699 1.422 1.00 21.23 105 ILE A O 4
ATOM 2770 N N . ASP A 1 44 ? 8.034 -3.537 2.055 1.00 24.01 106 ASP A N 4
ATOM 2771 C CA . ASP A 1 44 ? 8.315 -3.063 3.403 1.00 0.40 106 ASP A CA 4
ATOM 2772 C C . ASP A 1 44 ? 9.200 -1.848 3.335 1.00 63.13 106 ASP A C 4
ATOM 2773 O O . ASP A 1 44 ? 8.921 -0.825 3.966 1.00 21.34 106 ASP A O 4
ATOM 2782 N N . ALA A 1 45 ? 10.244 -1.962 2.538 1.00 64.13 107 ALA A N 4
ATOM 2783 C CA . ALA A 1 45 ? 11.189 -0.890 2.314 1.00 4.33 107 ALA A CA 4
ATOM 2784 C C . ALA A 1 45 ? 10.498 0.321 1.696 1.00 34.44 107 ALA A C 4
ATOM 2785 O O . ALA A 1 45 ? 10.771 1.453 2.075 1.00 31.02 107 ALA A O 4
ATOM 2792 N N . TYR A 1 46 ? 9.590 0.064 0.765 1.00 11.33 108 TYR A N 4
ATOM 2793 C CA . TYR A 1 46 ? 8.803 1.101 0.116 1.00 33.34 108 TYR A CA 4
ATOM 2794 C C . TYR A 1 46 ? 7.996 1.860 1.144 1.00 41.11 108 TYR A C 4
ATOM 2795 O O . TYR A 1 46 ? 8.101 3.067 1.240 1.00 41.12 108 TYR A O 4
ATOM 2813 N N . HIS A 1 47 ? 7.234 1.142 1.948 1.00 71.53 109 HIS A N 4
ATOM 2814 C CA . HIS A 1 47 ? 6.399 1.773 2.964 1.00 14.44 109 HIS A CA 4
ATOM 2815 C C . HIS A 1 47 ? 7.204 2.322 4.130 1.00 30.53 109 HIS A C 4
ATOM 2816 O O . HIS A 1 47 ? 6.687 3.069 4.967 1.00 72.03 109 HIS A O 4
ATOM 2830 N N . ALA A 1 48 ? 8.446 1.925 4.217 1.00 72.24 110 ALA A N 4
ATOM 2831 C CA . ALA A 1 48 ? 9.342 2.499 5.177 1.00 11.23 110 ALA A CA 4
ATOM 2832 C C . ALA A 1 48 ? 9.822 3.839 4.653 1.00 5.02 110 ALA A C 4
ATOM 2833 O O . ALA A 1 48 ? 9.708 4.866 5.331 1.00 53.21 110 ALA A O 4
ATOM 2840 N N . ALA A 1 49 ? 10.290 3.828 3.421 1.00 34.30 111 ALA A N 4
ATOM 2841 C CA . ALA A 1 49 ? 10.819 5.005 2.772 1.00 51.23 111 ALA A CA 4
ATOM 2842 C C . ALA A 1 49 ? 9.742 6.051 2.526 1.00 53.43 111 ALA A C 4
ATOM 2843 O O . ALA A 1 49 ? 9.918 7.217 2.886 1.00 2.33 111 ALA A O 4
ATOM 2850 N N . THR A 1 50 ? 8.637 5.644 1.947 1.00 40.53 112 THR A N 4
ATOM 2851 C CA . THR A 1 50 ? 7.596 6.562 1.644 1.00 74.34 112 THR A CA 4
ATOM 2852 C C . THR A 1 50 ? 6.377 6.321 2.582 1.00 62.40 112 THR A C 4
ATOM 2853 O O . THR A 1 50 ? 6.228 7.095 3.550 1.00 74.23 112 THR A O 4
ATOM 2865 N N . MET A 1 3 ? 5.408 8.312 -13.600 1.00 11.00 65 MET A N 5
ATOM 2866 C CA . MET A 1 3 ? 4.352 9.277 -13.322 1.00 43.05 65 MET A CA 5
ATOM 2867 C C . MET A 1 3 ? 4.873 10.684 -13.556 1.00 0.13 65 MET A C 5
ATOM 2868 O O . MET A 1 3 ? 5.457 11.313 -12.657 1.00 51.01 65 MET A O 5
ATOM 2882 N N . SER A 1 4 ? 4.735 11.135 -14.780 1.00 43.04 66 SER A N 5
ATOM 2883 C CA . SER A 1 4 ? 5.186 12.433 -15.199 1.00 52.42 66 SER A CA 5
ATOM 2884 C C . SER A 1 4 ? 4.138 13.047 -16.128 1.00 24.22 66 SER A C 5
ATOM 2885 O O . SER A 1 4 ? 3.293 12.319 -16.693 1.00 30.30 66 SER A O 5
ATOM 2893 N N . GLY A 1 5 ? 4.183 14.354 -16.282 1.00 51.43 67 GLY A N 5
ATOM 2894 C CA . GLY A 1 5 ? 3.278 15.033 -17.171 1.00 5.32 67 GLY A CA 5
ATOM 2895 C C . GLY A 1 5 ? 2.022 15.476 -16.485 1.00 4.44 67 GLY A C 5
ATOM 2896 O O . GLY A 1 5 ? 2.071 16.201 -15.478 1.00 41.21 67 GLY A O 5
ATOM 2900 N N . SER A 1 6 ? 0.905 15.052 -17.009 1.00 71.53 68 SER A N 5
ATOM 2901 C CA . SER A 1 6 ? -0.387 15.395 -16.464 1.00 2.34 68 SER A CA 5
ATOM 2902 C C . SER A 1 6 ? -0.545 14.778 -15.075 1.00 15.21 68 SER A C 5
ATOM 2903 O O . SER A 1 6 ? -0.987 15.435 -14.125 1.00 53.31 68 SER A O 5
ATOM 2911 N N . GLY A 1 7 ? -0.130 13.545 -14.962 1.00 20.02 69 GLY A N 5
ATOM 2912 C CA . GLY A 1 7 ? -0.206 12.849 -13.730 1.00 52.15 69 GLY A CA 5
ATOM 2913 C C . GLY A 1 7 ? 0.942 13.203 -12.828 1.00 74.13 69 GLY A C 5
ATOM 2914 O O . GLY A 1 7 ? 2.083 12.783 -13.049 1.00 35.22 69 GLY A O 5
ATOM 2918 N N . ARG A 1 8 ? 0.657 14.025 -11.871 1.00 1.54 70 ARG A N 5
ATOM 2919 C CA . ARG A 1 8 ? 1.588 14.376 -10.848 1.00 50.04 70 ARG A CA 5
ATOM 2920 C C . ARG A 1 8 ? 0.973 13.980 -9.546 1.00 73.52 70 ARG A C 5
ATOM 2921 O O . ARG A 1 8 ? -0.244 14.154 -9.355 1.00 14.21 70 ARG A O 5
ATOM 2942 N N . GLY A 1 9 ? 1.760 13.426 -8.680 1.00 32.42 71 GLY A N 5
ATOM 2943 C CA . GLY A 1 9 ? 1.272 13.046 -7.400 1.00 35.42 71 GLY A CA 5
ATOM 2944 C C . GLY A 1 9 ? 1.121 14.243 -6.514 1.00 73.23 71 GLY A C 5
ATOM 2945 O O . GLY A 1 9 ? 2.101 14.899 -6.182 1.00 44.42 71 GLY A O 5
ATOM 2949 N N . ARG A 1 10 ? -0.103 14.556 -6.172 1.00 30.31 72 ARG A N 5
ATOM 2950 C CA . ARG A 1 10 ? -0.401 15.666 -5.294 1.00 31.23 72 ARG A CA 5
ATOM 2951 C C . ARG A 1 10 ? -0.023 15.281 -3.884 1.00 62.53 72 ARG A C 5
ATOM 2952 O O . ARG A 1 10 ? 0.514 16.084 -3.120 1.00 23.15 72 ARG A O 5
ATOM 2973 N N . GLY A 1 11 ? -0.296 14.045 -3.557 1.00 42.53 73 GLY A N 5
ATOM 2974 C CA . GLY A 1 11 ? 0.031 13.531 -2.266 1.00 63.24 73 GLY A CA 5
ATOM 2975 C C . GLY A 1 11 ? 0.333 12.067 -2.337 1.00 73.23 73 GLY A C 5
ATOM 2976 O O . GLY A 1 11 ? 1.495 11.665 -2.376 1.00 72.12 73 GLY A O 5
ATOM 2980 N N . ALA A 1 12 ? -0.690 11.265 -2.387 1.00 33.41 74 ALA A N 5
ATOM 2981 C CA . ALA A 1 12 ? -0.520 9.829 -2.452 1.00 61.04 74 ALA A CA 5
ATOM 2982 C C . ALA A 1 12 ? -0.937 9.301 -3.799 1.00 63.12 74 ALA A C 5
ATOM 2983 O O . ALA A 1 12 ? -1.637 9.981 -4.566 1.00 33.02 74 ALA A O 5
ATOM 2990 N N . ILE A 1 13 ? -0.530 8.105 -4.070 1.00 14.32 75 ILE A N 5
ATOM 2991 C CA . ILE A 1 13 ? -0.786 7.442 -5.324 1.00 21.42 75 ILE A CA 5
ATOM 2992 C C . ILE A 1 13 ? -2.201 6.874 -5.310 1.00 43.24 75 ILE A C 5
ATOM 2993 O O . ILE A 1 13 ? -2.605 6.217 -4.340 1.00 13.25 75 ILE A O 5
ATOM 3009 N N . ASP A 1 14 ? -2.941 7.145 -6.364 1.00 24.35 76 ASP A N 5
ATOM 3010 C CA . ASP A 1 14 ? -4.350 6.786 -6.429 1.00 50.20 76 ASP A CA 5
ATOM 3011 C C . ASP A 1 14 ? -4.518 5.343 -6.868 1.00 60.04 76 ASP A C 5
ATOM 3012 O O . ASP A 1 14 ? -5.048 4.519 -6.132 1.00 32.22 76 ASP A O 5
ATOM 3021 N N . ARG A 1 15 ? -4.036 5.030 -8.044 1.00 22.14 77 ARG A N 5
ATOM 3022 C CA . ARG A 1 15 ? -4.171 3.690 -8.582 1.00 62.44 77 ARG A CA 5
ATOM 3023 C C . ARG A 1 15 ? -2.824 3.027 -8.795 1.00 54.32 77 ARG A C 5
ATOM 3024 O O . ARG A 1 15 ? -1.818 3.699 -9.059 1.00 64.35 77 ARG A O 5
ATOM 3045 N N . GLU A 1 16 ? -2.828 1.710 -8.647 1.00 50.12 78 GLU A N 5
ATOM 3046 C CA . GLU A 1 16 ? -1.686 0.832 -8.884 1.00 34.23 78 GLU A CA 5
ATOM 3047 C C . GLU A 1 16 ? -0.463 1.144 -8.024 1.00 14.23 78 GLU A C 5
ATOM 3048 O O . GLU A 1 16 ? 0.676 1.268 -8.534 1.00 72.21 78 GLU A O 5
ATOM 3060 N N . GLN A 1 17 ? -0.679 1.219 -6.719 1.00 65.44 79 GLN A N 5
ATOM 3061 C CA . GLN A 1 17 ? 0.410 1.413 -5.781 1.00 72.10 79 GLN A CA 5
ATOM 3062 C C . GLN A 1 17 ? 1.395 0.268 -5.859 1.00 43.31 79 GLN A C 5
ATOM 3063 O O . GLN A 1 17 ? 2.585 0.480 -5.727 1.00 54.11 79 GLN A O 5
ATOM 3077 N N . SER A 1 18 ? 0.892 -0.935 -6.124 1.00 11.55 80 SER A N 5
ATOM 3078 C CA . SER A 1 18 ? 1.732 -2.107 -6.279 1.00 54.34 80 SER A CA 5
ATOM 3079 C C . SER A 1 18 ? 2.735 -1.891 -7.429 1.00 12.34 80 SER A C 5
ATOM 3080 O O . SER A 1 18 ? 3.940 -2.126 -7.273 1.00 32.33 80 SER A O 5
ATOM 3088 N N . ALA A 1 19 ? 2.239 -1.383 -8.555 1.00 53.25 81 ALA A N 5
ATOM 3089 C CA . ALA A 1 19 ? 3.079 -1.100 -9.708 1.00 62.42 81 ALA A CA 5
ATOM 3090 C C . ALA A 1 19 ? 4.113 -0.050 -9.341 1.00 24.04 81 ALA A C 5
ATOM 3091 O O . ALA A 1 19 ? 5.286 -0.183 -9.667 1.00 33.41 81 ALA A O 5
ATOM 3098 N N . ALA A 1 20 ? 3.670 0.964 -8.605 1.00 2.21 82 ALA A N 5
ATOM 3099 C CA . ALA A 1 20 ? 4.556 2.020 -8.123 1.00 41.24 82 ALA A CA 5
ATOM 3100 C C . ALA A 1 20 ? 5.650 1.455 -7.199 1.00 34.14 82 ALA A C 5
ATOM 3101 O O . ALA A 1 20 ? 6.786 1.912 -7.229 1.00 14.04 82 ALA A O 5
ATOM 3108 N N . ILE A 1 21 ? 5.295 0.454 -6.386 1.00 35.05 83 ILE A N 5
ATOM 3109 C CA . ILE A 1 21 ? 6.262 -0.218 -5.506 1.00 74.52 83 ILE A CA 5
ATOM 3110 C C . ILE A 1 21 ? 7.323 -0.926 -6.348 1.00 71.21 83 ILE A C 5
ATOM 3111 O O . ILE A 1 21 ? 8.513 -0.830 -6.071 1.00 21.41 83 ILE A O 5
ATOM 3127 N N . ARG A 1 22 ? 6.870 -1.613 -7.388 1.00 40.32 84 ARG A N 5
ATOM 3128 C CA . ARG A 1 22 ? 7.754 -2.353 -8.292 1.00 61.54 84 ARG A CA 5
ATOM 3129 C C . ARG A 1 22 ? 8.705 -1.399 -8.997 1.00 51.44 84 ARG A C 5
ATOM 3130 O O . ARG A 1 22 ? 9.919 -1.655 -9.097 1.00 12.10 84 ARG A O 5
ATOM 3151 N N . GLU A 1 23 ? 8.148 -0.287 -9.457 1.00 4.20 85 GLU A N 5
ATOM 3152 C CA . GLU A 1 23 ? 8.916 0.770 -10.078 1.00 53.55 85 GLU A CA 5
ATOM 3153 C C . GLU A 1 23 ? 9.961 1.305 -9.108 1.00 71.02 85 GLU A C 5
ATOM 3154 O O . GLU A 1 23 ? 11.140 1.371 -9.438 1.00 62.34 85 GLU A O 5
ATOM 3166 N N . TRP A 1 24 ? 9.523 1.622 -7.889 1.00 44.31 86 TRP A N 5
ATOM 3167 C CA . TRP A 1 24 ? 10.372 2.151 -6.845 1.00 30.54 86 TRP A CA 5
ATOM 3168 C C . TRP A 1 24 ? 11.512 1.180 -6.573 1.00 54.44 86 TRP A C 5
ATOM 3169 O O . TRP A 1 24 ? 12.677 1.587 -6.439 1.00 65.34 86 TRP A O 5
ATOM 3190 N N . ALA A 1 25 ? 11.164 -0.095 -6.521 1.00 13.31 87 ALA A N 5
ATOM 3191 C CA . ALA A 1 25 ? 12.099 -1.168 -6.289 1.00 33.33 87 ALA A CA 5
ATOM 3192 C C . ALA A 1 25 ? 13.198 -1.144 -7.314 1.00 61.15 87 ALA A C 5
ATOM 3193 O O . ALA A 1 25 ? 14.369 -1.057 -6.967 1.00 72.13 87 ALA A O 5
ATOM 3200 N N . ARG A 1 26 ? 12.814 -1.151 -8.570 1.00 52.24 88 ARG A N 5
ATOM 3201 C CA . ARG A 1 26 ? 13.763 -1.122 -9.679 1.00 64.42 88 ARG A CA 5
ATOM 3202 C C . ARG A 1 26 ? 14.632 0.127 -9.648 1.00 32.20 88 ARG A C 5
ATOM 3203 O O . ARG A 1 26 ? 15.831 0.064 -9.896 1.00 73.45 88 ARG A O 5
ATOM 3224 N N . ARG A 1 27 ? 14.034 1.240 -9.279 1.00 31.25 89 ARG A N 5
ATOM 3225 C CA . ARG A 1 27 ? 14.741 2.510 -9.222 1.00 4.11 89 ARG A CA 5
ATOM 3226 C C . ARG A 1 27 ? 15.730 2.566 -8.059 1.00 32.42 89 ARG A C 5
ATOM 3227 O O . ARG A 1 27 ? 16.744 3.243 -8.129 1.00 52.34 89 ARG A O 5
ATOM 3248 N N . ASN A 1 28 ? 15.439 1.820 -7.012 1.00 73.21 90 ASN A N 5
ATOM 3249 C CA . ASN A 1 28 ? 16.317 1.747 -5.832 1.00 3.25 90 ASN A CA 5
ATOM 3250 C C . ASN A 1 28 ? 17.286 0.584 -5.898 1.00 71.31 90 ASN A C 5
ATOM 3251 O O . ASN A 1 28 ? 18.254 0.520 -5.128 1.00 61.42 90 ASN A O 5
ATOM 3262 N N . GLY A 1 29 ? 17.027 -0.345 -6.783 1.00 35.31 91 GLY A N 5
ATOM 3263 C CA . GLY A 1 29 ? 17.928 -1.457 -6.966 1.00 54.23 91 GLY A CA 5
ATOM 3264 C C . GLY A 1 29 ? 17.469 -2.716 -6.269 1.00 5.01 91 GLY A C 5
ATOM 3265 O O . GLY A 1 29 ? 18.278 -3.591 -5.957 1.00 2.42 91 GLY A O 5
ATOM 3269 N N . HIS A 1 30 ? 16.192 -2.812 -6.013 1.00 23.12 92 HIS A N 5
ATOM 3270 C CA . HIS A 1 30 ? 15.625 -3.991 -5.430 1.00 62.35 92 HIS A CA 5
ATOM 3271 C C . HIS A 1 30 ? 15.180 -4.883 -6.555 1.00 10.23 92 HIS A C 5
ATOM 3272 O O . HIS A 1 30 ? 14.489 -4.425 -7.480 1.00 2.23 92 HIS A O 5
ATOM 3286 N N . ASN A 1 31 ? 15.571 -6.121 -6.510 1.00 44.32 93 ASN A N 5
ATOM 3287 C CA . ASN A 1 31 ? 15.259 -7.031 -7.577 1.00 32.04 93 ASN A CA 5
ATOM 3288 C C . ASN A 1 31 ? 13.871 -7.588 -7.481 1.00 14.32 93 ASN A C 5
ATOM 3289 O O . ASN A 1 31 ? 13.612 -8.605 -6.817 1.00 54.14 93 ASN A O 5
ATOM 3300 N N . VAL A 1 32 ? 12.976 -6.855 -8.066 1.00 1.42 94 VAL A N 5
ATOM 3301 C CA . VAL A 1 32 ? 11.610 -7.248 -8.241 1.00 55.24 94 VAL A CA 5
ATOM 3302 C C . VAL A 1 32 ? 11.393 -7.295 -9.724 1.00 24.11 94 VAL A C 5
ATOM 3303 O O . VAL A 1 32 ? 11.803 -6.374 -10.439 1.00 52.13 94 VAL A O 5
ATOM 3316 N N . SER A 1 33 ? 10.822 -8.341 -10.196 1.00 72.54 95 SER A N 5
ATOM 3317 C CA . SER A 1 33 ? 10.622 -8.495 -11.587 1.00 23.24 95 SER A CA 5
ATOM 3318 C C . SER A 1 33 ? 9.340 -7.816 -12.017 1.00 21.31 95 SER A C 5
ATOM 3319 O O . SER A 1 33 ? 8.356 -7.766 -11.267 1.00 53.03 95 SER A O 5
ATOM 3327 N N . THR A 1 34 ? 9.346 -7.323 -13.227 1.00 24.20 96 THR A N 5
ATOM 3328 C CA . THR A 1 34 ? 8.186 -6.744 -13.833 1.00 42.31 96 THR A CA 5
ATOM 3329 C C . THR A 1 34 ? 7.215 -7.854 -14.234 1.00 40.41 96 THR A C 5
ATOM 3330 O O . THR A 1 34 ? 6.054 -7.611 -14.567 1.00 63.45 96 THR A O 5
ATOM 3341 N N . ARG A 1 35 ? 7.712 -9.078 -14.191 1.00 43.43 97 ARG A N 5
ATOM 3342 C CA . ARG A 1 35 ? 6.927 -10.243 -14.459 1.00 4.32 97 ARG A CA 5
ATOM 3343 C C . ARG A 1 35 ? 6.738 -11.036 -13.170 1.00 63.02 97 ARG A C 5
ATOM 3344 O O . ARG A 1 35 ? 6.209 -12.151 -13.185 1.00 1.33 97 ARG A O 5
ATOM 3365 N N . GLY A 1 36 ? 7.140 -10.450 -12.062 1.00 23.23 98 GLY A N 5
ATOM 3366 C CA . GLY A 1 36 ? 7.046 -11.124 -10.797 1.00 11.53 98 GLY A CA 5
ATOM 3367 C C . GLY A 1 36 ? 6.245 -10.329 -9.800 1.00 22.24 98 GLY A C 5
ATOM 3368 O O . GLY A 1 36 ? 5.917 -9.161 -10.045 1.00 60.24 98 GLY A O 5
ATOM 3372 N N . ARG A 1 37 ? 5.930 -10.950 -8.697 1.00 42.34 99 ARG A N 5
ATOM 3373 C CA . ARG A 1 37 ? 5.151 -10.343 -7.643 1.00 23.24 99 ARG A CA 5
ATOM 3374 C C . ARG A 1 37 ? 6.102 -9.633 -6.667 1.00 2.33 99 ARG A C 5
ATOM 3375 O O . ARG A 1 37 ? 7.303 -9.914 -6.660 1.00 2.35 99 ARG A O 5
ATOM 3396 N N . ILE A 1 38 ? 5.580 -8.726 -5.867 1.00 1.44 100 ILE A N 5
ATOM 3397 C CA . ILE A 1 38 ? 6.408 -7.923 -4.978 1.00 72.23 100 ILE A CA 5
ATOM 3398 C C . ILE A 1 38 ? 6.682 -8.651 -3.672 1.00 40.15 100 ILE A C 5
ATOM 3399 O O . ILE A 1 38 ? 5.747 -9.135 -3.027 1.00 11.30 100 ILE A O 5
ATOM 3415 N N . PRO A 1 39 ? 7.947 -8.749 -3.266 1.00 73.02 101 PRO A N 5
ATOM 3416 C CA . PRO A 1 39 ? 8.304 -9.288 -1.971 1.00 23.23 101 PRO A CA 5
ATOM 3417 C C . PRO A 1 39 ? 7.974 -8.283 -0.857 1.00 42.55 101 PRO A C 5
ATOM 3418 O O . PRO A 1 39 ? 8.187 -7.050 -1.012 1.00 2.50 101 PRO A O 5
ATOM 3429 N N . ALA A 1 40 ? 7.492 -8.800 0.260 1.00 4.00 102 ALA A N 5
ATOM 3430 C CA . ALA A 1 40 ? 7.090 -8.001 1.412 1.00 62.13 102 ALA A CA 5
ATOM 3431 C C . ALA A 1 40 ? 8.228 -7.131 1.919 1.00 22.44 102 ALA A C 5
ATOM 3432 O O . ALA A 1 40 ? 7.988 -6.056 2.433 1.00 50.22 102 ALA A O 5
ATOM 3439 N N . ASP A 1 41 ? 9.465 -7.589 1.737 1.00 63.50 103 ASP A N 5
ATOM 3440 C CA . ASP A 1 41 ? 10.644 -6.794 2.110 1.00 52.24 103 ASP A CA 5
ATOM 3441 C C . ASP A 1 41 ? 10.686 -5.503 1.321 1.00 20.13 103 ASP A C 5
ATOM 3442 O O . ASP A 1 41 ? 10.950 -4.438 1.864 1.00 1.01 103 ASP A O 5
ATOM 3451 N N . VAL A 1 42 ? 10.346 -5.596 0.052 1.00 11.00 104 VAL A N 5
ATOM 3452 C CA . VAL A 1 42 ? 10.368 -4.447 -0.810 1.00 45.22 104 VAL A CA 5
ATOM 3453 C C . VAL A 1 42 ? 9.186 -3.558 -0.500 1.00 53.11 104 VAL A C 5
ATOM 3454 O O . VAL A 1 42 ? 9.297 -2.351 -0.532 1.00 11.22 104 VAL A O 5
ATOM 3467 N N . ILE A 1 43 ? 8.066 -4.172 -0.164 1.00 52.22 105 ILE A N 5
ATOM 3468 C CA . ILE A 1 43 ? 6.880 -3.420 0.254 1.00 62.12 105 ILE A CA 5
ATOM 3469 C C . ILE A 1 43 ? 7.195 -2.638 1.549 1.00 61.55 105 ILE A C 5
ATOM 3470 O O . ILE A 1 43 ? 6.837 -1.457 1.700 1.00 31.31 105 ILE A O 5
ATOM 3486 N N . ASP A 1 44 ? 7.916 -3.295 2.436 1.00 72.40 106 ASP A N 5
ATOM 3487 C CA . ASP A 1 44 ? 8.332 -2.731 3.710 1.00 43.51 106 ASP A CA 5
ATOM 3488 C C . ASP A 1 44 ? 9.258 -1.566 3.491 1.00 3.23 106 ASP A C 5
ATOM 3489 O O . ASP A 1 44 ? 9.021 -0.466 4.007 1.00 75.23 106 ASP A O 5
ATOM 3498 N N . ALA A 1 45 ? 10.278 -1.803 2.696 1.00 44.40 107 ALA A N 5
ATOM 3499 C CA . ALA A 1 45 ? 11.252 -0.797 2.333 1.00 43.25 107 ALA A CA 5
ATOM 3500 C C . ALA A 1 45 ? 10.568 0.368 1.617 1.00 3.31 107 ALA A C 5
ATOM 3501 O O . ALA A 1 45 ? 10.839 1.545 1.905 1.00 2.45 107 ALA A O 5
ATOM 3508 N N . TYR A 1 46 ? 9.660 0.031 0.701 1.00 32.24 108 TYR A N 5
ATOM 3509 C CA . TYR A 1 46 ? 8.878 1.008 -0.027 1.00 22.04 108 TYR A CA 5
ATOM 3510 C C . TYR A 1 46 ? 8.181 1.930 0.922 1.00 61.13 108 TYR A C 5
ATOM 3511 O O . TYR A 1 46 ? 8.363 3.110 0.848 1.00 61.30 108 TYR A O 5
ATOM 3529 N N . HIS A 1 47 ? 7.425 1.385 1.847 1.00 3.22 109 HIS A N 5
ATOM 3530 C CA . HIS A 1 47 ? 6.696 2.222 2.775 1.00 30.24 109 HIS A CA 5
ATOM 3531 C C . HIS A 1 47 ? 7.601 2.917 3.786 1.00 35.20 109 HIS A C 5
ATOM 3532 O O . HIS A 1 47 ? 7.246 3.963 4.339 1.00 12.32 109 HIS A O 5
ATOM 3546 N N . ALA A 1 48 ? 8.774 2.364 3.998 1.00 62.40 110 ALA A N 5
ATOM 3547 C CA . ALA A 1 48 ? 9.745 2.962 4.886 1.00 23.03 110 ALA A CA 5
ATOM 3548 C C . ALA A 1 48 ? 10.461 4.136 4.205 1.00 34.31 110 ALA A C 5
ATOM 3549 O O . ALA A 1 48 ? 10.986 5.024 4.878 1.00 51.35 110 ALA A O 5
ATOM 3556 N N . ALA A 1 49 ? 10.467 4.156 2.880 1.00 43.41 111 ALA A N 5
ATOM 3557 C CA . ALA A 1 49 ? 11.155 5.201 2.156 1.00 63.11 111 ALA A CA 5
ATOM 3558 C C . ALA A 1 49 ? 10.165 6.188 1.615 1.00 73.33 111 ALA A C 5
ATOM 3559 O O . ALA A 1 49 ? 10.356 7.406 1.664 1.00 31.35 111 ALA A O 5
ATOM 3566 N N . THR A 1 50 ? 9.123 5.647 1.127 1.00 53.54 112 THR A N 5
ATOM 3567 C CA . THR A 1 50 ? 8.129 6.324 0.436 1.00 24.35 112 THR A CA 5
ATOM 3568 C C . THR A 1 50 ? 6.795 6.277 1.234 1.00 54.31 112 THR A C 5
ATOM 3569 O O . THR A 1 50 ? 6.599 7.142 2.117 1.00 50.54 112 THR A O 5
ATOM 3581 N N . MET A 1 3 ? 2.260 13.491 -16.285 1.00 11.00 65 MET A N 6
ATOM 3582 C CA . MET A 1 3 ? 3.556 13.934 -15.740 1.00 43.05 65 MET A CA 6
ATOM 3583 C C . MET A 1 3 ? 3.407 14.380 -14.295 1.00 15.11 65 MET A C 6
ATOM 3584 O O . MET A 1 3 ? 4.400 14.592 -13.598 1.00 32.23 65 MET A O 6
ATOM 3598 N N . SER A 1 4 ? 2.192 14.522 -13.836 1.00 13.20 66 SER A N 6
ATOM 3599 C CA . SER A 1 4 ? 1.960 15.030 -12.541 1.00 1.22 66 SER A CA 6
ATOM 3600 C C . SER A 1 4 ? 1.227 13.990 -11.710 1.00 5.13 66 SER A C 6
ATOM 3601 O O . SER A 1 4 ? 0.018 13.775 -11.871 1.00 4.52 66 SER A O 6
ATOM 3609 N N . GLY A 1 5 ? 1.968 13.319 -10.877 1.00 63.44 67 GLY A N 6
ATOM 3610 C CA . GLY A 1 5 ? 1.415 12.335 -10.013 1.00 43.12 67 GLY A CA 6
ATOM 3611 C C . GLY A 1 5 ? 1.656 12.716 -8.583 1.00 24.32 67 GLY A C 6
ATOM 3612 O O . GLY A 1 5 ? 2.676 12.356 -8.003 1.00 64.40 67 GLY A O 6
ATOM 3616 N N . SER A 1 6 ? 0.784 13.518 -8.037 1.00 44.21 68 SER A N 6
ATOM 3617 C CA . SER A 1 6 ? 0.893 13.926 -6.647 1.00 63.03 68 SER A CA 6
ATOM 3618 C C . SER A 1 6 ? -0.489 14.126 -6.027 1.00 14.04 68 SER A C 6
ATOM 3619 O O . SER A 1 6 ? -0.609 14.505 -4.862 1.00 4.52 68 SER A O 6
ATOM 3627 N N . GLY A 1 7 ? -1.517 13.836 -6.802 1.00 71.14 69 GLY A N 6
ATOM 3628 C CA . GLY A 1 7 ? -2.865 13.994 -6.340 1.00 54.21 69 GLY A CA 6
ATOM 3629 C C . GLY A 1 7 ? -3.405 15.374 -6.644 1.00 72.54 69 GLY A C 6
ATOM 3630 O O . GLY A 1 7 ? -3.109 16.335 -5.921 1.00 74.33 69 GLY A O 6
ATOM 3634 N N . ARG A 1 8 ? -4.159 15.496 -7.718 1.00 62.34 70 ARG A N 6
ATOM 3635 C CA . ARG A 1 8 ? -4.773 16.765 -8.067 1.00 30.24 70 ARG A CA 6
ATOM 3636 C C . ARG A 1 8 ? -6.273 16.683 -7.912 1.00 50.42 70 ARG A C 6
ATOM 3637 O O . ARG A 1 8 ? -6.863 17.380 -7.072 1.00 54.12 70 ARG A O 6
ATOM 3658 N N . GLY A 1 9 ? -6.887 15.793 -8.687 1.00 44.55 71 GLY A N 6
ATOM 3659 C CA . GLY A 1 9 ? -8.327 15.626 -8.649 1.00 72.12 71 GLY A CA 6
ATOM 3660 C C . GLY A 1 9 ? -8.777 15.051 -7.331 1.00 23.04 71 GLY A C 6
ATOM 3661 O O . GLY A 1 9 ? -9.823 15.428 -6.791 1.00 72.40 71 GLY A O 6
ATOM 3665 N N . ARG A 1 10 ? -7.975 14.157 -6.812 1.00 54.13 72 ARG A N 6
ATOM 3666 C CA . ARG A 1 10 ? -8.198 13.518 -5.532 1.00 35.21 72 ARG A CA 6
ATOM 3667 C C . ARG A 1 10 ? -6.848 13.346 -4.890 1.00 3.23 72 ARG A C 6
ATOM 3668 O O . ARG A 1 10 ? -5.842 13.743 -5.462 1.00 15.43 72 ARG A O 6
ATOM 3689 N N . GLY A 1 11 ? -6.817 12.713 -3.748 1.00 3.42 73 GLY A N 6
ATOM 3690 C CA . GLY A 1 11 ? -5.570 12.351 -3.122 1.00 63.25 73 GLY A CA 6
ATOM 3691 C C . GLY A 1 11 ? -5.211 10.931 -3.507 1.00 51.23 73 GLY A C 6
ATOM 3692 O O . GLY A 1 11 ? -4.808 10.113 -2.675 1.00 21.20 73 GLY A O 6
ATOM 3696 N N . ALA A 1 12 ? -5.377 10.642 -4.770 1.00 43.14 74 ALA A N 6
ATOM 3697 C CA . ALA A 1 12 ? -5.161 9.328 -5.316 1.00 23.35 74 ALA A CA 6
ATOM 3698 C C . ALA A 1 12 ? -3.882 9.316 -6.104 1.00 25.30 74 ALA A C 6
ATOM 3699 O O . ALA A 1 12 ? -3.345 10.380 -6.454 1.00 51.31 74 ALA A O 6
ATOM 3706 N N . ILE A 1 13 ? -3.396 8.145 -6.381 1.00 63.51 75 ILE A N 6
ATOM 3707 C CA . ILE A 1 13 ? -2.145 7.977 -7.070 1.00 4.11 75 ILE A CA 6
ATOM 3708 C C . ILE A 1 13 ? -2.423 7.866 -8.554 1.00 33.32 75 ILE A C 6
ATOM 3709 O O . ILE A 1 13 ? -3.413 7.243 -8.952 1.00 12.54 75 ILE A O 6
ATOM 3725 N N . ASP A 1 14 ? -1.589 8.504 -9.359 1.00 21.22 76 ASP A N 6
ATOM 3726 C CA . ASP A 1 14 ? -1.758 8.512 -10.817 1.00 33.21 76 ASP A CA 6
ATOM 3727 C C . ASP A 1 14 ? -1.676 7.095 -11.371 1.00 61.54 76 ASP A C 6
ATOM 3728 O O . ASP A 1 14 ? -2.527 6.663 -12.156 1.00 52.11 76 ASP A O 6
ATOM 3737 N N . ARG A 1 15 ? -0.684 6.366 -10.927 1.00 43.42 77 ARG A N 6
ATOM 3738 C CA . ARG A 1 15 ? -0.543 4.967 -11.295 1.00 74.54 77 ARG A CA 6
ATOM 3739 C C . ARG A 1 15 ? -1.036 4.095 -10.153 1.00 21.33 77 ARG A C 6
ATOM 3740 O O . ARG A 1 15 ? -1.530 4.607 -9.149 1.00 51.31 77 ARG A O 6
ATOM 3761 N N . GLU A 1 16 ? -0.947 2.802 -10.314 1.00 11.12 78 GLU A N 6
ATOM 3762 C CA . GLU A 1 16 ? -1.279 1.875 -9.257 1.00 61.22 78 GLU A CA 6
ATOM 3763 C C . GLU A 1 16 ? -0.287 1.962 -8.112 1.00 3.42 78 GLU A C 6
ATOM 3764 O O . GLU A 1 16 ? 0.872 2.335 -8.308 1.00 24.51 78 GLU A O 6
ATOM 3776 N N . GLN A 1 17 ? -0.747 1.584 -6.928 1.00 31.22 79 GLN A N 6
ATOM 3777 C CA . GLN A 1 17 ? 0.092 1.497 -5.738 1.00 55.10 79 GLN A CA 6
ATOM 3778 C C . GLN A 1 17 ? 1.222 0.545 -6.044 1.00 61.02 79 GLN A C 6
ATOM 3779 O O . GLN A 1 17 ? 2.394 0.846 -5.825 1.00 12.23 79 GLN A O 6
ATOM 3793 N N . SER A 1 18 ? 0.834 -0.590 -6.606 1.00 72.44 80 SER A N 6
ATOM 3794 C CA . SER A 1 18 ? 1.727 -1.641 -7.012 1.00 72.25 80 SER A CA 6
ATOM 3795 C C . SER A 1 18 ? 2.737 -1.118 -8.039 1.00 34.12 80 SER A C 6
ATOM 3796 O O . SER A 1 18 ? 3.930 -1.406 -7.959 1.00 50.32 80 SER A O 6
ATOM 3804 N N . ALA A 1 19 ? 2.257 -0.300 -8.957 1.00 2.43 81 ALA A N 6
ATOM 3805 C CA . ALA A 1 19 ? 3.088 0.258 -10.001 1.00 35.43 81 ALA A CA 6
ATOM 3806 C C . ALA A 1 19 ? 4.116 1.209 -9.413 1.00 43.34 81 ALA A C 6
ATOM 3807 O O . ALA A 1 19 ? 5.288 1.153 -9.765 1.00 1.31 81 ALA A O 6
ATOM 3814 N N . ALA A 1 20 ? 3.670 2.041 -8.481 1.00 74.32 82 ALA A N 6
ATOM 3815 C CA . ALA A 1 20 ? 4.531 3.007 -7.812 1.00 34.05 82 ALA A CA 6
ATOM 3816 C C . ALA A 1 20 ? 5.613 2.300 -7.004 1.00 23.31 82 ALA A C 6
ATOM 3817 O O . ALA A 1 20 ? 6.770 2.742 -6.979 1.00 43.32 82 ALA A O 6
ATOM 3824 N N . ILE A 1 21 ? 5.242 1.185 -6.362 1.00 52.34 83 ILE A N 6
ATOM 3825 C CA . ILE A 1 21 ? 6.195 0.380 -5.607 1.00 5.12 83 ILE A CA 6
ATOM 3826 C C . ILE A 1 21 ? 7.212 -0.239 -6.568 1.00 1.32 83 ILE A C 6
ATOM 3827 O O . ILE A 1 21 ? 8.401 -0.258 -6.295 1.00 53.10 83 ILE A O 6
ATOM 3843 N N . ARG A 1 22 ? 6.731 -0.701 -7.717 1.00 62.54 84 ARG A N 6
ATOM 3844 C CA . ARG A 1 22 ? 7.596 -1.267 -8.745 1.00 13.12 84 ARG A CA 6
ATOM 3845 C C . ARG A 1 22 ? 8.561 -0.225 -9.293 1.00 25.24 84 ARG A C 6
ATOM 3846 O O . ARG A 1 22 ? 9.725 -0.522 -9.561 1.00 33.42 84 ARG A O 6
ATOM 3867 N N . GLU A 1 23 ? 8.080 0.995 -9.450 1.00 51.14 85 GLU A N 6
ATOM 3868 C CA . GLU A 1 23 ? 8.930 2.101 -9.853 1.00 31.10 85 GLU A CA 6
ATOM 3869 C C . GLU A 1 23 ? 9.990 2.366 -8.807 1.00 3.11 85 GLU A C 6
ATOM 3870 O O . GLU A 1 23 ? 11.165 2.493 -9.136 1.00 21.00 85 GLU A O 6
ATOM 3882 N N . TRP A 1 24 ? 9.572 2.384 -7.546 1.00 50.20 86 TRP A N 6
ATOM 3883 C CA . TRP A 1 24 ? 10.442 2.641 -6.428 1.00 0.23 86 TRP A CA 6
ATOM 3884 C C . TRP A 1 24 ? 11.518 1.567 -6.386 1.00 41.42 86 TRP A C 6
ATOM 3885 O O . TRP A 1 24 ? 12.706 1.863 -6.211 1.00 60.14 86 TRP A O 6
ATOM 3906 N N . ALA A 1 25 ? 11.086 0.328 -6.577 1.00 53.21 87 ALA A N 6
ATOM 3907 C CA . ALA A 1 25 ? 11.959 -0.825 -6.630 1.00 53.41 87 ALA A CA 6
ATOM 3908 C C . ALA A 1 25 ? 13.021 -0.615 -7.697 1.00 72.44 87 ALA A C 6
ATOM 3909 O O . ALA A 1 25 ? 14.211 -0.707 -7.422 1.00 21.20 87 ALA A O 6
ATOM 3916 N N . ARG A 1 26 ? 12.582 -0.259 -8.881 1.00 72.15 88 ARG A N 6
ATOM 3917 C CA . ARG A 1 26 ? 13.473 -0.012 -10.002 1.00 53.33 88 ARG A CA 6
ATOM 3918 C C . ARG A 1 26 ? 14.444 1.133 -9.732 1.00 11.42 88 ARG A C 6
ATOM 3919 O O . ARG A 1 26 ? 15.621 1.051 -10.070 1.00 13.34 88 ARG A O 6
ATOM 3940 N N . ARG A 1 27 ? 13.962 2.168 -9.075 1.00 35.13 89 ARG A N 6
ATOM 3941 C CA . ARG A 1 27 ? 14.794 3.322 -8.728 1.00 30.24 89 ARG A CA 6
ATOM 3942 C C . ARG A 1 27 ? 15.868 2.934 -7.713 1.00 10.40 89 ARG A C 6
ATOM 3943 O O . ARG A 1 27 ? 17.001 3.380 -7.798 1.00 60.21 89 ARG A O 6
ATOM 3964 N N . ASN A 1 28 ? 15.496 2.083 -6.784 1.00 74.41 90 ASN A N 6
ATOM 3965 C CA . ASN A 1 28 ? 16.376 1.681 -5.682 1.00 33.40 90 ASN A CA 6
ATOM 3966 C C . ASN A 1 28 ? 17.211 0.443 -6.004 1.00 74.23 90 ASN A C 6
ATOM 3967 O O . ASN A 1 28 ? 18.098 0.049 -5.224 1.00 42.03 90 ASN A O 6
ATOM 3978 N N . GLY A 1 29 ? 16.905 -0.195 -7.109 1.00 11.32 91 GLY A N 6
ATOM 3979 C CA . GLY A 1 29 ? 17.707 -1.309 -7.563 1.00 23.33 91 GLY A CA 6
ATOM 3980 C C . GLY A 1 29 ? 17.190 -2.649 -7.090 1.00 13.34 91 GLY A C 6
ATOM 3981 O O . GLY A 1 29 ? 17.962 -3.575 -6.859 1.00 40.45 91 GLY A O 6
ATOM 3985 N N . HIS A 1 30 ? 15.904 -2.751 -6.924 1.00 22.32 92 HIS A N 6
ATOM 3986 C CA . HIS A 1 30 ? 15.289 -3.987 -6.558 1.00 60.53 92 HIS A CA 6
ATOM 3987 C C . HIS A 1 30 ? 14.742 -4.602 -7.818 1.00 21.25 92 HIS A C 6
ATOM 3988 O O . HIS A 1 30 ? 13.932 -3.978 -8.522 1.00 63.43 92 HIS A O 6
ATOM 4002 N N . ASN A 1 31 ? 15.178 -5.783 -8.124 1.00 64.30 93 ASN A N 6
ATOM 4003 C CA . ASN A 1 31 ? 14.765 -6.451 -9.331 1.00 13.44 93 ASN A CA 6
ATOM 4004 C C . ASN A 1 31 ? 13.430 -7.116 -9.148 1.00 20.11 93 ASN A C 6
ATOM 4005 O O . ASN A 1 31 ? 13.340 -8.310 -8.855 1.00 1.42 93 ASN A O 6
ATOM 4016 N N . VAL A 1 32 ? 12.397 -6.323 -9.234 1.00 54.24 94 VAL A N 6
ATOM 4017 C CA . VAL A 1 32 ? 11.054 -6.807 -9.113 1.00 73.50 94 VAL A CA 6
ATOM 4018 C C . VAL A 1 32 ? 10.436 -6.895 -10.490 1.00 63.02 94 VAL A C 6
ATOM 4019 O O . VAL A 1 32 ? 9.940 -5.895 -11.020 1.00 44.42 94 VAL A O 6
ATOM 4032 N N . SER A 1 33 ? 10.523 -8.079 -11.069 1.00 33.43 95 SER A N 6
ATOM 4033 C CA . SER A 1 33 ? 10.005 -8.384 -12.395 1.00 45.33 95 SER A CA 6
ATOM 4034 C C . SER A 1 33 ? 10.386 -9.824 -12.764 1.00 2.20 95 SER A C 6
ATOM 4035 O O . SER A 1 33 ? 9.779 -10.438 -13.656 1.00 31.24 95 SER A O 6
ATOM 4043 N N . THR A 1 34 ? 11.392 -10.360 -12.072 1.00 14.24 96 THR A N 6
ATOM 4044 C CA . THR A 1 34 ? 11.854 -11.716 -12.285 1.00 55.04 96 THR A CA 6
ATOM 4045 C C . THR A 1 34 ? 10.770 -12.730 -11.931 1.00 72.45 96 THR A C 6
ATOM 4046 O O . THR A 1 34 ? 10.658 -13.787 -12.541 1.00 72.13 96 THR A O 6
ATOM 4057 N N . ARG A 1 35 ? 9.984 -12.385 -10.947 1.00 54.30 97 ARG A N 6
ATOM 4058 C CA . ARG A 1 35 ? 8.854 -13.161 -10.528 1.00 21.23 97 ARG A CA 6
ATOM 4059 C C . ARG A 1 35 ? 7.691 -12.176 -10.422 1.00 53.12 97 ARG A C 6
ATOM 4060 O O . ARG A 1 35 ? 7.841 -11.115 -9.809 1.00 51.42 97 ARG A O 6
ATOM 4081 N N . GLY A 1 36 ? 6.569 -12.512 -11.028 1.00 4.13 98 GLY 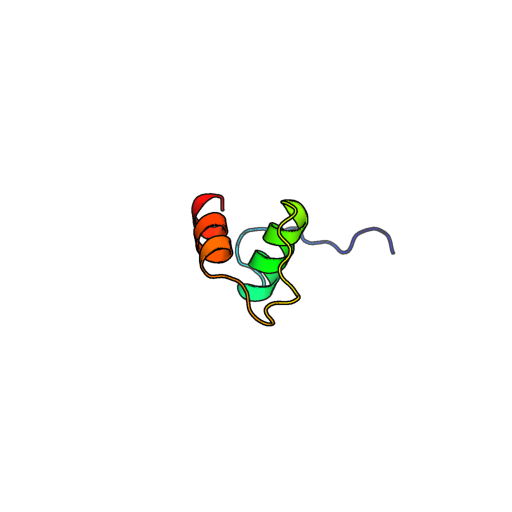A N 6
ATOM 4082 C CA . GLY A 1 36 ? 5.459 -11.573 -11.252 1.00 22.34 98 GLY A CA 6
ATOM 4083 C C . GLY A 1 36 ? 4.642 -11.106 -10.044 1.00 52.51 98 GLY A C 6
ATOM 4084 O O . GLY A 1 36 ? 3.411 -11.037 -10.132 1.00 74.33 98 GLY A O 6
ATOM 4088 N N . ARG A 1 37 ? 5.298 -10.778 -8.957 1.00 23.14 99 ARG A N 6
ATOM 4089 C CA . ARG A 1 37 ? 4.665 -10.175 -7.781 1.00 24.32 99 ARG A CA 6
ATOM 4090 C C . ARG A 1 37 ? 5.674 -9.328 -7.060 1.00 20.02 99 ARG A C 6
ATOM 4091 O O . ARG A 1 37 ? 6.891 -9.504 -7.242 1.00 22.45 99 ARG A O 6
ATOM 4112 N N . ILE A 1 38 ? 5.193 -8.430 -6.256 1.00 52.15 100 ILE A N 6
ATOM 4113 C CA . ILE A 1 38 ? 6.033 -7.567 -5.488 1.00 50.45 100 ILE A CA 6
ATOM 4114 C C . ILE A 1 38 ? 6.303 -8.207 -4.131 1.00 60.22 100 ILE A C 6
ATOM 4115 O O . ILE A 1 38 ? 5.359 -8.534 -3.392 1.00 25.33 100 ILE A O 6
ATOM 4131 N N . PRO A 1 39 ? 7.575 -8.424 -3.795 1.00 42.52 101 PRO A N 6
ATOM 4132 C CA . PRO A 1 39 ? 7.958 -8.999 -2.518 1.00 32.34 101 PRO A CA 6
ATOM 4133 C C . PRO A 1 39 ? 7.582 -8.089 -1.360 1.00 31.15 101 PRO A C 6
ATOM 4134 O O . PRO A 1 39 ? 7.846 -6.875 -1.402 1.00 33.44 101 PRO A O 6
ATOM 4145 N N . ALA A 1 40 ? 6.992 -8.674 -0.329 1.00 64.51 102 ALA A N 6
ATOM 4146 C CA . ALA A 1 40 ? 6.593 -7.958 0.880 1.00 44.42 102 ALA A CA 6
ATOM 4147 C C . ALA A 1 40 ? 7.788 -7.238 1.511 1.00 24.31 102 ALA A C 6
ATOM 4148 O O . ALA A 1 40 ? 7.629 -6.213 2.166 1.00 51.01 102 ALA A O 6
ATOM 4155 N N . ASP A 1 41 ? 8.976 -7.778 1.284 1.00 73.43 103 ASP A N 6
ATOM 4156 C CA . ASP A 1 41 ? 10.229 -7.160 1.722 1.00 21.52 103 ASP A CA 6
ATOM 4157 C C . ASP A 1 41 ? 10.424 -5.805 1.044 1.00 62.42 103 ASP A C 6
ATOM 4158 O O . ASP A 1 41 ? 10.765 -4.827 1.690 1.00 65.32 103 ASP A O 6
ATOM 4167 N N . VAL A 1 42 ? 10.108 -5.743 -0.245 1.00 41.33 104 VAL A N 6
ATOM 4168 C CA . VAL A 1 42 ? 10.243 -4.517 -1.021 1.00 71.22 104 VAL A CA 6
ATOM 4169 C C . VAL A 1 42 ? 9.122 -3.558 -0.648 1.00 71.30 104 VAL A C 6
ATOM 4170 O O . VAL A 1 42 ? 9.330 -2.359 -0.547 1.00 64.34 104 VAL A O 6
ATOM 4183 N N . ILE A 1 43 ? 7.947 -4.110 -0.402 1.00 41.13 105 ILE A N 6
ATOM 4184 C CA . ILE A 1 43 ? 6.787 -3.315 0.003 1.00 45.10 105 ILE A CA 6
ATOM 4185 C C . ILE A 1 43 ? 7.047 -2.655 1.359 1.00 51.24 105 ILE A C 6
ATOM 4186 O O . ILE A 1 43 ? 6.741 -1.474 1.567 1.00 23.14 105 ILE A O 6
ATOM 4202 N N . ASP A 1 44 ? 7.640 -3.406 2.261 1.00 52.54 106 ASP A N 6
ATOM 4203 C CA . ASP A 1 44 ? 7.928 -2.897 3.587 1.00 22.20 106 ASP A CA 6
ATOM 4204 C C . ASP A 1 44 ? 9.037 -1.881 3.523 1.00 73.11 106 ASP A C 6
ATOM 4205 O O . ASP A 1 44 ? 8.969 -0.842 4.170 1.00 30.45 106 ASP A O 6
ATOM 4214 N N . ALA A 1 45 ? 10.040 -2.164 2.696 1.00 13.13 107 ALA A N 6
ATOM 4215 C CA . ALA A 1 45 ? 11.138 -1.235 2.461 1.00 40.13 107 ALA A CA 6
ATOM 4216 C C . ALA A 1 45 ? 10.596 0.074 1.878 1.00 45.12 107 ALA A C 6
ATOM 4217 O O . ALA A 1 45 ? 11.004 1.180 2.292 1.00 23.44 107 ALA A O 6
ATOM 4224 N N . TYR A 1 46 ? 9.658 -0.073 0.940 1.00 2.51 108 TYR A N 6
ATOM 4225 C CA . TYR A 1 46 ? 8.953 1.034 0.321 1.00 55.51 108 TYR A CA 6
ATOM 4226 C C . TYR A 1 46 ? 8.338 1.897 1.389 1.00 60.24 108 TYR A C 6
ATOM 4227 O O . TYR A 1 46 ? 8.666 3.052 1.499 1.00 70.21 108 TYR A O 6
ATOM 4245 N N . HIS A 1 47 ? 7.505 1.305 2.223 1.00 61.33 109 HIS A N 6
ATOM 4246 C CA . HIS A 1 47 ? 6.827 2.057 3.263 1.00 0.24 109 HIS A CA 6
ATOM 4247 C C . HIS A 1 47 ? 7.771 2.585 4.341 1.00 0.53 109 HIS A C 6
ATOM 4248 O O . HIS A 1 47 ? 7.466 3.561 5.020 1.00 42.34 109 HIS A O 6
ATOM 4262 N N . ALA A 1 48 ? 8.918 1.961 4.479 1.00 2.21 110 ALA A N 6
ATOM 4263 C CA . ALA A 1 48 ? 9.911 2.408 5.433 1.00 32.23 110 ALA A CA 6
ATOM 4264 C C . ALA A 1 48 ? 10.763 3.549 4.862 1.00 4.45 110 ALA A C 6
ATOM 4265 O O . ALA A 1 48 ? 11.368 4.308 5.613 1.00 32.44 110 ALA A O 6
ATOM 4272 N N . ALA A 1 49 ? 10.807 3.680 3.544 1.00 14.31 111 ALA A N 6
ATOM 4273 C CA . ALA A 1 49 ? 11.615 4.727 2.925 1.00 31.54 111 ALA A CA 6
ATOM 4274 C C . ALA A 1 49 ? 10.737 5.871 2.538 1.00 5.23 111 ALA A C 6
ATOM 4275 O O . ALA A 1 49 ? 11.079 7.048 2.679 1.00 34.42 111 ALA A O 6
ATOM 4282 N N . THR A 1 50 ? 9.632 5.505 2.055 1.00 14.14 112 THR A N 6
ATOM 4283 C CA . THR A 1 50 ? 8.699 6.347 1.499 1.00 55.22 112 THR A CA 6
ATOM 4284 C C . THR A 1 50 ? 7.455 6.434 2.408 1.00 41.11 112 THR A C 6
ATOM 4285 O O . THR A 1 50 ? 7.339 7.436 3.145 1.00 32.44 112 THR A O 6
ATOM 4297 N N . MET A 1 3 ? 9.680 19.983 -18.273 1.00 11.00 65 MET A N 7
ATOM 4298 C CA . MET A 1 3 ? 9.165 20.481 -16.995 1.00 43.05 65 MET A CA 7
ATOM 4299 C C . MET A 1 3 ? 9.610 19.595 -15.826 1.00 22.34 65 MET A C 7
ATOM 4300 O O . MET A 1 3 ? 9.790 20.098 -14.709 1.00 0.52 65 MET A O 7
ATOM 4314 N N . SER A 1 4 ? 9.792 18.278 -16.090 1.00 14.25 66 SER A N 7
ATOM 4315 C CA . SER A 1 4 ? 10.139 17.280 -15.075 1.00 43.13 66 SER A CA 7
ATOM 4316 C C . SER A 1 4 ? 9.020 17.138 -14.010 1.00 42.53 66 SER A C 7
ATOM 4317 O O . SER A 1 4 ? 7.975 17.798 -14.101 1.00 31.34 66 SER A O 7
ATOM 4325 N N . GLY A 1 5 ? 9.214 16.271 -13.045 1.00 63.44 67 GLY A N 7
ATOM 4326 C CA . GLY A 1 5 ? 8.203 16.079 -12.028 1.00 54.43 67 GLY A CA 7
ATOM 4327 C C . GLY A 1 5 ? 7.762 14.643 -11.954 1.00 3.03 67 GLY A C 7
ATOM 4328 O O . GLY A 1 5 ? 6.572 14.341 -11.931 1.00 42.23 67 GLY A O 7
ATOM 4332 N N . SER A 1 6 ? 8.726 13.758 -11.922 1.00 63.43 68 SER A N 7
ATOM 4333 C CA . SER A 1 6 ? 8.464 12.340 -11.872 1.00 20.40 68 SER A CA 7
ATOM 4334 C C . SER A 1 6 ? 8.279 11.853 -10.431 1.00 2.02 68 SER A C 7
ATOM 4335 O O . SER A 1 6 ? 7.827 10.719 -10.192 1.00 55.24 68 SER A O 7
ATOM 4343 N N . GLY A 1 7 ? 8.596 12.712 -9.481 1.00 12.34 69 GLY A N 7
ATOM 4344 C CA . GLY A 1 7 ? 8.468 12.368 -8.097 1.00 40.23 69 GLY A CA 7
ATOM 4345 C C . GLY A 1 7 ? 7.075 12.639 -7.617 1.00 50.53 69 GLY A C 7
ATOM 4346 O O . GLY A 1 7 ? 6.826 13.612 -6.898 1.00 63.04 69 GLY A O 7
ATOM 4350 N N . ARG A 1 8 ? 6.165 11.808 -8.029 1.00 31.33 70 ARG A N 7
ATOM 4351 C CA . ARG A 1 8 ? 4.782 11.965 -7.693 1.00 44.33 70 ARG A CA 7
ATOM 4352 C C . ARG A 1 8 ? 4.468 11.391 -6.333 1.00 3.23 70 ARG A C 7
ATOM 4353 O O . ARG A 1 8 ? 4.491 10.173 -6.127 1.00 62.24 70 ARG A O 7
ATOM 4374 N N . GLY A 1 9 ? 4.240 12.270 -5.411 1.00 14.35 71 GLY A N 7
ATOM 4375 C CA . GLY A 1 9 ? 3.808 11.902 -4.103 1.00 24.41 71 GLY A CA 7
ATOM 4376 C C . GLY A 1 9 ? 2.481 12.540 -3.882 1.00 1.34 71 GLY A C 7
ATOM 4377 O O . GLY A 1 9 ? 2.381 13.766 -3.817 1.00 22.45 71 GLY A O 7
ATOM 4381 N N . ARG A 1 10 ? 1.451 11.752 -3.826 1.00 73.41 72 ARG A N 7
ATOM 4382 C CA . ARG A 1 10 ? 0.122 12.302 -3.755 1.00 33.44 72 ARG A CA 7
ATOM 4383 C C . ARG A 1 10 ? -0.535 11.980 -2.435 1.00 45.14 72 ARG A C 7
ATOM 4384 O O . ARG A 1 10 ? -0.986 12.872 -1.721 1.00 43.13 72 ARG A O 7
ATOM 4405 N N . GLY A 1 11 ? -0.565 10.715 -2.107 1.00 55.33 73 GLY A N 7
ATOM 4406 C CA . GLY A 1 11 ? -1.285 10.265 -0.943 1.00 33.45 73 GLY A CA 7
ATOM 4407 C C . GLY A 1 11 ? -2.527 9.538 -1.388 1.00 70.11 73 GLY A C 7
ATOM 4408 O O . GLY A 1 11 ? -2.849 8.454 -0.890 1.00 10.11 73 GLY A O 7
ATOM 4412 N N . ALA A 1 12 ? -3.225 10.141 -2.332 1.00 11.12 74 ALA A N 7
ATOM 4413 C CA . ALA A 1 12 ? -4.372 9.528 -2.967 1.00 1.32 74 ALA A CA 7
ATOM 4414 C C . ALA A 1 12 ? -3.886 8.641 -4.085 1.00 21.42 74 ALA A C 7
ATOM 4415 O O . ALA A 1 12 ? -2.707 8.704 -4.475 1.00 13.45 74 ALA A O 7
ATOM 4422 N N . ILE A 1 13 ? -4.758 7.847 -4.607 1.00 64.21 75 ILE A N 7
ATOM 4423 C CA . ILE A 1 13 ? -4.392 6.878 -5.590 1.00 43.25 75 ILE A CA 7
ATOM 4424 C C . ILE A 1 13 ? -4.828 7.305 -6.975 1.00 2.44 75 ILE A C 7
ATOM 4425 O O . ILE A 1 13 ? -6.020 7.488 -7.251 1.00 11.15 75 ILE A O 7
ATOM 4441 N N . ASP A 1 14 ? -3.859 7.505 -7.802 1.00 53.51 76 ASP A N 7
ATOM 4442 C CA . ASP A 1 14 ? -4.054 7.830 -9.207 1.00 24.42 76 ASP A CA 7
ATOM 4443 C C . ASP A 1 14 ? -3.515 6.683 -10.021 1.00 41.24 76 ASP A C 7
ATOM 4444 O O . ASP A 1 14 ? -4.155 6.185 -10.949 1.00 33.20 76 ASP A O 7
ATOM 4453 N N . ARG A 1 15 ? -2.343 6.255 -9.645 1.00 44.11 77 ARG A N 7
ATOM 4454 C CA . ARG A 1 15 ? -1.696 5.126 -10.243 1.00 32.03 77 ARG A CA 7
ATOM 4455 C C . ARG A 1 15 ? -1.772 3.994 -9.252 1.00 33.20 77 ARG A C 7
ATOM 4456 O O . ARG A 1 15 ? -2.115 4.215 -8.092 1.00 43.14 77 ARG A O 7
ATOM 4477 N N . GLU A 1 16 ? -1.448 2.811 -9.678 1.00 22.41 78 GLU A N 7
ATOM 4478 C CA . GLU A 1 16 ? -1.490 1.674 -8.796 1.00 13.41 78 GLU A CA 7
ATOM 4479 C C . GLU A 1 16 ? -0.379 1.733 -7.771 1.00 34.43 78 GLU A C 7
ATOM 4480 O O . GLU A 1 16 ? 0.758 2.119 -8.092 1.00 72.24 78 GLU A O 7
ATOM 4492 N N . GLN A 1 17 ? -0.696 1.325 -6.541 1.00 12.02 79 GLN A N 7
ATOM 4493 C CA . GLN A 1 17 ? 0.287 1.315 -5.481 1.00 4.52 79 GLN A CA 7
ATOM 4494 C C . GLN A 1 17 ? 1.374 0.323 -5.829 1.00 4.22 79 GLN A C 7
ATOM 4495 O O . GLN A 1 17 ? 2.545 0.582 -5.618 1.00 3.12 79 GLN A O 7
ATOM 4509 N N . SER A 1 18 ? 0.969 -0.803 -6.426 1.00 20.22 80 SER A N 7
ATOM 4510 C CA . SER A 1 18 ? 1.898 -1.842 -6.821 1.00 64.25 80 SER A CA 7
ATOM 4511 C C . SER A 1 18 ? 2.870 -1.299 -7.870 1.00 75.35 80 SER A C 7
ATOM 4512 O O . SER A 1 18 ? 4.073 -1.577 -7.827 1.00 32.11 80 SER A O 7
ATOM 4520 N N . ALA A 1 19 ? 2.344 -0.481 -8.774 1.00 4.15 81 ALA A N 7
ATOM 4521 C CA . ALA A 1 19 ? 3.141 0.114 -9.816 1.00 61.54 81 ALA A CA 7
ATOM 4522 C C . ALA A 1 19 ? 4.161 1.042 -9.202 1.00 42.01 81 ALA A C 7
ATOM 4523 O O . ALA A 1 19 ? 5.330 0.963 -9.524 1.00 3.05 81 ALA A O 7
ATOM 4530 N N . ALA A 1 20 ? 3.706 1.870 -8.265 1.00 72.33 82 ALA A N 7
ATOM 4531 C CA . ALA A 1 20 ? 4.570 2.809 -7.565 1.00 63.11 82 ALA A CA 7
ATOM 4532 C C . ALA A 1 20 ? 5.703 2.080 -6.837 1.00 73.55 82 ALA A C 7
ATOM 4533 O O . ALA A 1 20 ? 6.856 2.505 -6.894 1.00 31.14 82 ALA A O 7
ATOM 4540 N N . ILE A 1 21 ? 5.372 0.963 -6.183 1.00 74.34 83 ILE A N 7
ATOM 4541 C CA . ILE A 1 21 ? 6.375 0.152 -5.487 1.00 12.14 83 ILE A CA 7
ATOM 4542 C C . ILE A 1 21 ? 7.403 -0.397 -6.490 1.00 52.44 83 ILE A C 7
ATOM 4543 O O . ILE A 1 21 ? 8.604 -0.362 -6.236 1.00 60.31 83 ILE A O 7
ATOM 4559 N N . ARG A 1 22 ? 6.915 -0.862 -7.638 1.00 1.13 84 ARG A N 7
ATOM 4560 C CA . ARG A 1 22 ? 7.773 -1.385 -8.708 1.00 43.12 84 ARG A CA 7
ATOM 4561 C C . ARG A 1 22 ? 8.723 -0.319 -9.206 1.00 10.42 84 ARG A C 7
ATOM 4562 O O . ARG A 1 22 ? 9.932 -0.563 -9.369 1.00 54.32 84 ARG A O 7
ATOM 4583 N N . GLU A 1 23 ? 8.174 0.861 -9.433 1.00 41.04 85 GLU A N 7
ATOM 4584 C CA . GLU A 1 23 ? 8.936 1.996 -9.890 1.00 21.14 85 GLU A CA 7
ATOM 4585 C C . GLU A 1 23 ? 10.005 2.347 -8.873 1.00 73.44 85 GLU A C 7
ATOM 4586 O O . GLU A 1 23 ? 11.17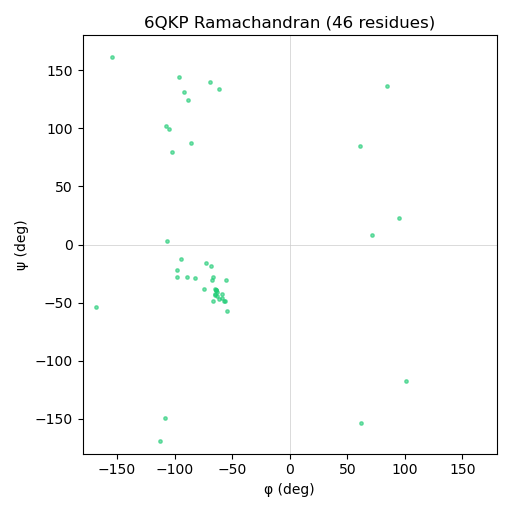5 2.450 -9.220 1.00 1.43 85 GLU A O 7
ATOM 4598 N N . TRP A 1 24 ? 9.606 2.448 -7.602 1.00 54.14 86 TRP A N 7
ATOM 4599 C CA . TRP A 1 24 ? 10.498 2.803 -6.517 1.00 52.22 86 TRP A CA 7
ATOM 4600 C C . TRP A 1 24 ? 11.620 1.777 -6.420 1.00 44.41 86 TRP A C 7
ATOM 4601 O O . TRP A 1 24 ? 12.800 2.135 -6.292 1.00 73.53 86 TRP A O 7
ATOM 4622 N N . ALA A 1 25 ? 11.251 0.514 -6.531 1.00 2.52 87 ALA A N 7
ATOM 4623 C CA . ALA A 1 25 ? 12.187 -0.591 -6.477 1.00 14.22 87 ALA A CA 7
ATOM 4624 C C . ALA A 1 25 ? 13.235 -0.446 -7.552 1.00 61.10 87 ALA A C 7
ATOM 4625 O O . ALA A 1 25 ? 14.430 -0.504 -7.279 1.00 2.40 87 ALA A O 7
ATOM 4632 N N . ARG A 1 26 ? 12.792 -0.179 -8.745 1.00 14.54 88 ARG A N 7
ATOM 4633 C CA . ARG A 1 26 ? 13.678 -0.059 -9.866 1.00 11.13 88 ARG A CA 7
ATOM 4634 C C . ARG A 1 26 ? 14.469 1.237 -9.870 1.00 55.31 88 ARG A C 7
ATOM 4635 O O . ARG A 1 26 ? 15.550 1.300 -10.446 1.00 42.43 88 ARG A O 7
ATOM 4656 N N . ARG A 1 27 ? 13.947 2.271 -9.218 1.00 12.43 89 ARG A N 7
ATOM 4657 C CA . ARG A 1 27 ? 14.696 3.520 -9.074 1.00 5.15 89 ARG A CA 7
ATOM 4658 C C . ARG A 1 27 ? 15.834 3.306 -8.093 1.00 11.22 89 ARG A C 7
ATOM 4659 O O . ARG A 1 27 ? 16.943 3.806 -8.286 1.00 31.44 89 ARG A O 7
ATOM 4680 N N . ASN A 1 28 ? 15.561 2.523 -7.062 1.00 12.44 90 ASN A N 7
ATOM 4681 C CA . ASN A 1 28 ? 16.514 2.312 -5.979 1.00 23.55 90 ASN A CA 7
ATOM 4682 C C . ASN A 1 28 ? 17.456 1.136 -6.208 1.00 13.43 90 ASN A C 7
ATOM 4683 O O . ASN A 1 28 ? 18.519 1.070 -5.598 1.00 42.42 90 ASN A O 7
ATOM 4694 N N . GLY A 1 29 ? 17.078 0.212 -7.057 1.00 53.31 91 GLY A N 7
ATOM 4695 C CA . GLY A 1 29 ? 17.971 -0.890 -7.374 1.00 44.11 91 GLY A CA 7
ATOM 4696 C C . GLY A 1 29 ? 17.548 -2.211 -6.762 1.00 64.11 91 GLY A C 7
ATOM 4697 O O . GLY A 1 29 ? 18.384 -3.112 -6.544 1.00 4.12 91 GLY A O 7
ATOM 4701 N N . HIS A 1 30 ? 16.278 -2.345 -6.482 1.00 50.32 92 HIS A N 7
ATOM 4702 C CA . HIS A 1 30 ? 15.736 -3.568 -5.951 1.00 21.22 92 HIS A CA 7
ATOM 4703 C C . HIS A 1 30 ? 15.225 -4.382 -7.118 1.00 23.32 92 HIS A C 7
ATOM 4704 O O . HIS A 1 30 ? 14.713 -3.816 -8.095 1.00 44.15 92 HIS A O 7
ATOM 4718 N N . ASN A 1 31 ? 15.369 -5.670 -7.045 1.00 24.51 93 ASN A N 7
ATOM 4719 C CA . ASN A 1 31 ? 14.918 -6.534 -8.113 1.00 54.45 93 ASN A CA 7
ATOM 4720 C C . ASN A 1 31 ? 13.526 -7.015 -7.834 1.00 15.22 93 ASN A C 7
ATOM 4721 O O . ASN A 1 31 ? 13.284 -7.737 -6.861 1.00 33.33 93 ASN A O 7
ATOM 4732 N N . VAL A 1 32 ? 12.610 -6.586 -8.644 1.00 43.02 94 VAL A N 7
ATOM 4733 C CA . VAL A 1 32 ? 11.244 -7.009 -8.542 1.00 31.43 94 VAL A CA 7
ATOM 4734 C C . VAL A 1 32 ? 11.122 -8.312 -9.336 1.00 24.01 94 VAL A C 7
ATOM 4735 O O . VAL A 1 32 ? 11.812 -8.483 -10.351 1.00 22.11 94 VAL A O 7
ATOM 4748 N N . SER A 1 33 ? 10.300 -9.223 -8.871 1.00 23.12 95 SER A N 7
ATOM 4749 C CA . SER A 1 33 ? 10.162 -10.515 -9.489 1.00 20.31 95 SER A CA 7
ATOM 4750 C C . SER A 1 33 ? 9.575 -10.407 -10.898 1.00 31.02 95 SER A C 7
ATOM 4751 O O . SER A 1 33 ? 8.493 -9.820 -11.108 1.00 70.40 95 SER A O 7
ATOM 4759 N N . THR A 1 34 ? 10.272 -11.008 -11.849 1.00 51.44 96 THR A N 7
ATOM 4760 C CA . THR A 1 34 ? 9.889 -11.028 -13.240 1.00 62.54 96 THR A CA 7
ATOM 4761 C C . THR A 1 34 ? 8.708 -11.997 -13.445 1.00 61.41 96 THR A C 7
ATOM 4762 O O . THR A 1 34 ? 8.130 -12.086 -14.530 1.00 21.21 96 THR A O 7
ATOM 4773 N N . ARG A 1 35 ? 8.370 -12.717 -12.375 1.00 30.41 97 ARG A N 7
ATOM 4774 C CA . ARG A 1 35 ? 7.233 -13.616 -12.355 1.00 12.41 97 ARG A CA 7
ATOM 4775 C C . ARG A 1 35 ? 5.951 -12.804 -12.185 1.00 13.10 97 ARG A C 7
ATOM 4776 O O . ARG A 1 35 ? 4.843 -13.286 -12.448 1.00 64.12 97 ARG A O 7
ATOM 4797 N N . GLY A 1 36 ? 6.108 -11.563 -11.769 1.00 71.51 98 GLY A N 7
ATOM 4798 C CA . GLY A 1 36 ? 4.975 -10.707 -11.576 1.00 13.31 98 GLY A CA 7
ATOM 4799 C C . GLY A 1 36 ? 4.553 -10.649 -10.136 1.00 13.51 98 GLY A C 7
ATOM 4800 O O . GLY A 1 36 ? 3.358 -10.607 -9.832 1.00 60.54 98 GLY A O 7
ATOM 4804 N N . ARG A 1 37 ? 5.518 -10.660 -9.258 1.00 72.01 99 ARG A N 7
ATOM 4805 C CA . ARG A 1 37 ? 5.267 -10.572 -7.848 1.00 12.34 99 ARG A CA 7
ATOM 4806 C C . ARG A 1 37 ? 6.163 -9.505 -7.269 1.00 35.14 99 ARG A C 7
ATOM 4807 O O . ARG A 1 37 ? 7.337 -9.417 -7.620 1.00 62.30 99 ARG A O 7
ATOM 4828 N N . ILE A 1 38 ? 5.618 -8.665 -6.464 1.00 51.43 100 ILE A N 7
ATOM 4829 C CA . ILE A 1 38 ? 6.418 -7.692 -5.791 1.00 51.54 100 ILE A CA 7
ATOM 4830 C C . ILE A 1 38 ? 6.839 -8.277 -4.454 1.00 24.52 100 ILE A C 7
ATOM 4831 O O . ILE A 1 38 ? 5.980 -8.705 -3.679 1.00 52.35 100 ILE A O 7
ATOM 4847 N N . PRO A 1 39 ? 8.139 -8.365 -4.175 1.00 71.14 101 PRO A N 7
ATOM 4848 C CA . PRO A 1 39 ? 8.615 -8.900 -2.912 1.00 20.35 101 PRO A CA 7
ATOM 4849 C C . PRO A 1 39 ? 8.163 -8.030 -1.742 1.00 21.20 101 PRO A C 7
ATOM 4850 O O . PRO A 1 39 ? 8.347 -6.799 -1.760 1.00 31.33 101 PRO A O 7
ATOM 4861 N N . ALA A 1 40 ? 7.604 -8.669 -0.725 1.00 65.44 102 ALA A N 7
ATOM 4862 C CA . ALA A 1 40 ? 7.103 -7.996 0.467 1.00 35.11 102 ALA A CA 7
ATOM 4863 C C . ALA A 1 40 ? 8.219 -7.234 1.155 1.00 50.53 102 ALA A C 7
ATOM 4864 O O . ALA A 1 40 ? 7.986 -6.208 1.783 1.00 62.10 102 ALA A O 7
ATOM 4871 N N . ASP A 1 41 ? 9.440 -7.729 0.984 1.00 14.00 103 ASP A N 7
ATOM 4872 C CA . ASP A 1 41 ? 10.646 -7.072 1.492 1.00 1.11 103 ASP A CA 7
ATOM 4873 C C . ASP A 1 41 ? 10.763 -5.679 0.885 1.00 63.42 103 ASP A C 7
ATOM 4874 O O . ASP A 1 41 ? 11.063 -4.699 1.579 1.00 43.00 103 ASP A O 7
ATOM 4883 N N . VAL A 1 42 ? 10.475 -5.591 -0.404 1.00 43.13 104 VAL A N 7
ATOM 4884 C CA . VAL A 1 42 ? 10.556 -4.342 -1.132 1.00 65.04 104 VAL A CA 7
ATOM 4885 C C . VAL A 1 42 ? 9.375 -3.466 -0.757 1.00 54.21 104 VAL A C 7
ATOM 4886 O O . VAL A 1 42 ? 9.521 -2.271 -0.585 1.00 33.43 104 VAL A O 7
ATOM 4899 N N . ILE A 1 43 ? 8.218 -4.090 -0.589 1.00 14.24 105 ILE A N 7
ATOM 4900 C CA . ILE A 1 43 ? 7.003 -3.386 -0.179 1.00 44.20 105 ILE A CA 7
ATOM 4901 C C . ILE A 1 43 ? 7.208 -2.733 1.195 1.00 1.22 105 ILE A C 7
ATOM 4902 O O . ILE A 1 43 ? 6.840 -1.566 1.411 1.00 43.43 105 ILE A O 7
ATOM 4918 N N . ASP A 1 44 ? 7.839 -3.472 2.101 1.00 25.43 106 ASP A N 7
ATOM 4919 C CA . ASP A 1 44 ? 8.096 -2.971 3.440 1.00 30.40 106 ASP A CA 7
ATOM 4920 C C . ASP A 1 44 ? 9.071 -1.831 3.375 1.00 12.21 106 ASP A C 7
ATOM 4921 O O . ASP A 1 44 ? 8.833 -0.771 3.957 1.00 4.01 106 ASP A O 7
ATOM 4930 N N . ALA A 1 45 ? 10.153 -2.049 2.632 1.00 54.03 107 ALA A N 7
ATOM 4931 C CA . ALA A 1 45 ? 11.177 -1.043 2.427 1.00 40.04 107 ALA A CA 7
ATOM 4932 C C . ALA A 1 45 ? 10.570 0.227 1.828 1.00 34.10 107 ALA A C 7
ATOM 4933 O O . ALA A 1 45 ? 10.871 1.340 2.278 1.00 33.43 107 ALA A O 7
ATOM 4940 N N . TYR A 1 46 ? 9.695 0.038 0.839 1.00 41.43 108 TYR A N 7
ATOM 4941 C CA . TYR A 1 46 ? 8.964 1.118 0.189 1.00 24.30 108 TYR A CA 7
ATOM 4942 C C . TYR A 1 46 ? 8.225 1.942 1.214 1.00 65.30 108 TYR A C 7
ATOM 4943 O O . TYR A 1 46 ? 8.508 3.108 1.371 1.00 53.43 108 TYR A O 7
ATOM 4961 N N . HIS A 1 47 ? 7.336 1.309 1.960 1.00 63.23 109 HIS A N 7
ATOM 4962 C CA . HIS A 1 47 ? 6.533 2.027 2.942 1.00 24.34 109 HIS A CA 7
ATOM 4963 C C . HIS A 1 47 ? 7.342 2.571 4.104 1.00 55.10 109 HIS A C 7
ATOM 4964 O O . HIS A 1 47 ? 6.908 3.478 4.799 1.00 54.35 109 HIS A O 7
ATOM 4978 N N . ALA A 1 48 ? 8.513 2.023 4.306 1.00 0.50 110 ALA A N 7
ATOM 4979 C CA . ALA A 1 48 ? 9.399 2.497 5.337 1.00 14.02 110 ALA A CA 7
ATOM 4980 C C . ALA A 1 48 ? 10.219 3.694 4.859 1.00 45.21 110 ALA A C 7
ATOM 4981 O O . ALA A 1 48 ? 10.605 4.539 5.657 1.00 53.12 110 ALA A O 7
ATOM 4988 N N . ALA A 1 49 ? 10.459 3.785 3.558 1.00 1.34 111 ALA A N 7
ATOM 4989 C CA . ALA A 1 49 ? 11.303 4.845 3.018 1.00 40.01 111 ALA A CA 7
ATOM 4990 C C . ALA A 1 49 ? 10.453 5.957 2.501 1.00 61.42 111 ALA A C 7
ATOM 4991 O O . ALA A 1 49 ? 10.848 7.123 2.465 1.00 65.22 111 ALA A O 7
ATOM 4998 N N . THR A 1 50 ? 9.315 5.580 2.087 1.00 13.32 112 THR A N 7
ATOM 4999 C CA . THR A 1 50 ? 8.404 6.395 1.437 1.00 65.53 112 THR A CA 7
ATOM 5000 C C . THR A 1 50 ? 7.022 6.265 2.114 1.00 31.32 112 THR A C 7
ATOM 5001 O O . THR A 1 50 ? 6.296 5.297 1.860 1.00 52.52 112 THR A O 7
ATOM 5013 N N . MET A 1 3 ? 6.043 11.730 -19.489 1.00 11.00 65 MET A N 8
ATOM 5014 C CA . MET A 1 3 ? 5.942 11.307 -18.097 1.00 43.05 65 MET A CA 8
ATOM 5015 C C . MET A 1 3 ? 6.033 12.511 -17.187 1.00 4.23 65 MET A C 8
ATOM 5016 O O . MET A 1 3 ? 7.014 13.263 -17.245 1.00 20.13 65 MET A O 8
ATOM 5030 N N . SER A 1 4 ? 5.043 12.700 -16.350 1.00 13.14 66 SER A N 8
ATOM 5031 C CA . SER A 1 4 ? 5.056 13.780 -15.409 1.00 64.24 66 SER A CA 8
ATOM 5032 C C . SER A 1 4 ? 5.848 13.335 -14.166 1.00 1.20 66 SER A C 8
ATOM 5033 O O . SER A 1 4 ? 5.288 12.820 -13.188 1.00 0.21 66 SER A O 8
ATOM 5041 N N . GLY A 1 5 ? 7.159 13.469 -14.253 1.00 12.20 67 GLY A N 8
ATOM 5042 C CA . GLY A 1 5 ? 8.036 13.085 -13.167 1.00 52.32 67 GLY A CA 8
ATOM 5043 C C . GLY A 1 5 ? 8.262 14.239 -12.229 1.00 72.12 67 GLY A C 8
ATOM 5044 O O . GLY A 1 5 ? 8.892 14.099 -11.176 1.00 65.31 67 GLY A O 8
ATOM 5048 N N . SER A 1 6 ? 7.777 15.375 -12.637 1.00 3.42 68 SER A N 8
ATOM 5049 C CA . SER A 1 6 ? 7.824 16.573 -11.877 1.00 53.34 68 SER A CA 8
ATOM 5050 C C . SER A 1 6 ? 6.428 17.176 -11.878 1.00 0.41 68 SER A C 8
ATOM 5051 O O . SER A 1 6 ? 5.611 16.861 -12.776 1.00 73.02 68 SER A O 8
ATOM 5059 N N . GLY A 1 7 ? 6.135 17.997 -10.905 1.00 44.30 69 GLY A N 8
ATOM 5060 C CA . GLY A 1 7 ? 4.853 18.627 -10.855 1.00 73.13 69 GLY A CA 8
ATOM 5061 C C . GLY A 1 7 ? 4.239 18.547 -9.494 1.00 53.23 69 GLY A C 8
ATOM 5062 O O . GLY A 1 7 ? 3.345 17.721 -9.264 1.00 62.10 69 GLY A O 8
ATOM 5066 N N . ARG A 1 8 ? 4.728 19.383 -8.581 1.00 63.31 70 ARG A N 8
ATOM 5067 C CA . ARG A 1 8 ? 4.190 19.462 -7.225 1.00 23.34 70 ARG A CA 8
ATOM 5068 C C . ARG A 1 8 ? 2.723 19.841 -7.281 1.00 32.25 70 ARG A C 8
ATOM 5069 O O . ARG A 1 8 ? 2.361 20.974 -7.603 1.00 44.54 70 ARG A O 8
ATOM 5090 N N . GLY A 1 9 ? 1.908 18.879 -7.000 1.00 3.55 71 GLY A N 8
ATOM 5091 C CA . GLY A 1 9 ? 0.487 19.011 -7.120 1.00 75.22 71 GLY A CA 8
ATOM 5092 C C . GLY A 1 9 ? -0.056 17.684 -7.530 1.00 0.15 71 GLY A C 8
ATOM 5093 O O . GLY A 1 9 ? -1.165 17.293 -7.166 1.00 31.23 71 GLY A O 8
ATOM 5097 N N . ARG A 1 10 ? 0.754 16.972 -8.287 1.00 2.31 72 ARG A N 8
ATOM 5098 C CA . ARG A 1 10 ? 0.462 15.623 -8.672 1.00 24.52 72 ARG A CA 8
ATOM 5099 C C . ARG A 1 10 ? 1.105 14.676 -7.689 1.00 1.10 72 ARG A C 8
ATOM 5100 O O . ARG A 1 10 ? 2.312 14.426 -7.744 1.00 71.41 72 ARG A O 8
ATOM 5121 N N . GLY A 1 11 ? 0.317 14.214 -6.756 1.00 40.41 73 GLY A N 8
ATOM 5122 C CA . GLY A 1 11 ? 0.795 13.315 -5.746 1.00 14.33 73 GLY A CA 8
ATOM 5123 C C . GLY A 1 11 ? -0.262 12.317 -5.389 1.00 63.35 73 GLY A C 8
ATOM 5124 O O . GLY A 1 11 ? -0.377 11.891 -4.229 1.00 72.25 73 GLY A O 8
ATOM 5128 N N . ALA A 1 12 ? -1.058 11.974 -6.369 1.00 44.32 74 ALA A N 8
ATOM 5129 C CA . ALA A 1 12 ? -2.111 11.008 -6.209 1.00 2.20 74 ALA A CA 8
ATOM 5130 C C . ALA A 1 12 ? -1.696 9.722 -6.856 1.00 4.33 74 ALA A C 8
ATOM 5131 O O . ALA A 1 12 ? -0.600 9.617 -7.421 1.00 2.14 74 ALA A O 8
ATOM 5138 N N . ILE A 1 13 ? -2.554 8.763 -6.812 1.00 3.43 75 ILE A N 8
ATOM 5139 C CA . ILE A 1 13 ? -2.235 7.462 -7.298 1.00 32.50 75 ILE A CA 8
ATOM 5140 C C . ILE A 1 13 ? -2.592 7.389 -8.769 1.00 53.33 75 ILE A C 8
ATOM 5141 O O . ILE A 1 13 ? -3.689 7.007 -9.167 1.00 1.22 75 ILE A O 8
ATOM 5157 N N . ASP A 1 14 ? -1.692 7.894 -9.536 1.00 62.01 76 ASP A N 8
ATOM 5158 C CA . ASP A 1 14 ? -1.809 7.973 -11.000 1.00 31.25 76 ASP A CA 8
ATOM 5159 C C . ASP A 1 14 ? -1.717 6.596 -11.641 1.00 12.32 76 ASP A C 8
ATOM 5160 O O . ASP A 1 14 ? -2.315 6.328 -12.687 1.00 34.11 76 ASP A O 8
ATOM 5169 N N . ARG A 1 15 ? -0.995 5.727 -10.998 1.00 32.13 77 ARG A N 8
ATOM 5170 C CA . ARG A 1 15 ? -0.778 4.382 -11.477 1.00 72.43 77 ARG A CA 8
ATOM 5171 C C . ARG A 1 15 ? -1.197 3.426 -10.384 1.00 43.33 77 ARG A C 8
ATOM 5172 O O . ARG A 1 15 ? -1.900 3.826 -9.463 1.00 23.12 77 ARG A O 8
ATOM 5193 N N . GLU A 1 16 ? -0.823 2.184 -10.490 1.00 1.40 78 GLU A N 8
ATOM 5194 C CA . GLU A 1 16 ? -1.081 1.234 -9.424 1.00 11.32 78 GLU A CA 8
ATOM 5195 C C . GLU A 1 16 ? -0.081 1.481 -8.311 1.00 13.02 78 GLU A C 8
ATOM 5196 O O . GLU A 1 16 ? 1.048 1.910 -8.582 1.00 63.32 78 GLU A O 8
ATOM 5208 N N . GLN A 1 17 ? -0.463 1.193 -7.089 1.00 41.04 79 GLN A N 8
ATOM 5209 C CA . GLN A 1 17 ? 0.446 1.327 -5.967 1.00 43.13 79 GLN A CA 8
ATOM 5210 C C . GLN A 1 17 ? 1.519 0.283 -6.071 1.00 63.01 79 GLN A C 8
ATOM 5211 O O . GLN A 1 17 ? 2.676 0.535 -5.789 1.00 50.13 79 GLN A O 8
ATOM 5225 N N . SER A 1 18 ? 1.124 -0.885 -6.532 1.00 51.25 80 SER A N 8
ATOM 5226 C CA . SER A 1 18 ? 2.036 -1.975 -6.768 1.00 44.12 80 SER A CA 8
ATOM 5227 C C . SER A 1 18 ? 3.066 -1.567 -7.841 1.00 71.32 80 SER A C 8
ATOM 5228 O O . SER A 1 18 ? 4.268 -1.842 -7.713 1.00 22.23 80 SER A O 8
ATOM 5236 N N . ALA A 1 19 ? 2.593 -0.848 -8.856 1.00 53.11 81 ALA A N 8
ATOM 5237 C CA . ALA A 1 19 ? 3.457 -0.365 -9.914 1.00 23.44 81 ALA A CA 8
ATOM 5238 C C . ALA A 1 19 ? 4.411 0.662 -9.349 1.00 74.00 81 ALA A C 8
ATOM 5239 O O . ALA A 1 19 ? 5.583 0.663 -9.672 1.00 0.22 81 ALA A O 8
ATOM 5246 N N . ALA A 1 20 ? 3.900 1.498 -8.456 1.00 3.10 82 ALA A N 8
ATOM 5247 C CA . ALA A 1 20 ? 4.703 2.502 -7.790 1.00 33.42 82 ALA A CA 8
ATOM 5248 C C . ALA A 1 20 ? 5.806 1.845 -6.952 1.00 21.43 82 ALA A C 8
ATOM 5249 O O . ALA A 1 20 ? 6.941 2.311 -6.950 1.00 1.31 82 ALA A O 8
ATOM 5256 N N . ILE A 1 21 ? 5.463 0.747 -6.264 1.00 53.35 83 ILE A N 8
ATOM 5257 C CA . ILE A 1 21 ? 6.438 -0.031 -5.489 1.00 25.50 83 ILE A CA 8
ATOM 5258 C C . ILE A 1 21 ? 7.528 -0.553 -6.426 1.00 13.43 83 ILE A C 8
ATOM 5259 O O . ILE A 1 21 ? 8.713 -0.448 -6.139 1.00 52.30 83 ILE A O 8
ATOM 5275 N N . ARG A 1 22 ? 7.098 -1.058 -7.567 1.00 62.52 84 ARG A N 8
ATOM 5276 C CA . ARG A 1 22 ? 7.985 -1.609 -8.585 1.00 14.23 84 ARG A CA 8
ATOM 5277 C C . ARG A 1 22 ? 8.929 -0.556 -9.140 1.00 64.00 84 ARG A C 8
ATOM 5278 O O . ARG A 1 22 ? 10.135 -0.789 -9.282 1.00 61.05 84 ARG A O 8
ATOM 5299 N N . GLU A 1 23 ? 8.390 0.600 -9.436 1.00 1.31 85 GLU A N 8
ATOM 5300 C CA . GLU A 1 23 ? 9.170 1.683 -9.979 1.00 42.32 85 GLU A CA 8
ATOM 5301 C C . GLU A 1 23 ? 10.135 2.249 -8.940 1.00 35.32 85 GLU A C 8
ATOM 5302 O O . GLU A 1 23 ? 11.285 2.573 -9.260 1.00 23.11 85 GLU A O 8
ATOM 5314 N N . TRP A 1 24 ? 9.686 2.313 -7.689 1.00 13.24 86 TRP A N 8
ATOM 5315 C CA . TRP A 1 24 ? 10.512 2.763 -6.587 1.00 14.50 86 TRP A CA 8
ATOM 5316 C C . TRP A 1 24 ? 11.665 1.782 -6.414 1.00 71.13 86 TRP A C 8
ATOM 5317 O O . TRP A 1 24 ? 12.831 2.177 -6.230 1.00 61.02 86 TRP A O 8
ATOM 5338 N N . ALA A 1 25 ? 11.323 0.510 -6.507 1.00 0.51 87 ALA A N 8
ATOM 5339 C CA . ALA A 1 25 ? 12.256 -0.579 -6.405 1.00 43.34 87 ALA A CA 8
ATOM 5340 C C . ALA A 1 25 ? 13.342 -0.446 -7.440 1.00 42.42 87 ALA A C 8
ATOM 5341 O O . ALA A 1 25 ? 14.516 -0.494 -7.113 1.00 73.42 87 ALA A O 8
ATOM 5348 N N . ARG A 1 26 ? 12.951 -0.226 -8.679 1.00 41.41 88 ARG A N 8
ATOM 5349 C CA . ARG A 1 26 ? 13.908 -0.093 -9.764 1.00 33.14 88 ARG A CA 8
ATOM 5350 C C . ARG A 1 26 ? 14.722 1.186 -9.678 1.00 11.52 88 ARG A C 8
ATOM 5351 O O . ARG A 1 26 ? 15.852 1.228 -10.150 1.00 3.43 88 ARG A O 8
ATOM 5372 N N . ARG A 1 27 ? 14.163 2.215 -9.069 1.00 41.34 89 ARG A N 8
ATOM 5373 C CA . ARG A 1 27 ? 14.915 3.436 -8.819 1.00 74.51 89 ARG A CA 8
ATOM 5374 C C . ARG A 1 27 ? 15.969 3.227 -7.741 1.00 42.35 89 ARG A C 8
ATOM 5375 O O . ARG A 1 27 ? 17.050 3.818 -7.781 1.00 44.40 89 ARG A O 8
ATOM 5396 N N . ASN A 1 28 ? 15.653 2.383 -6.786 1.00 5.31 90 ASN A N 8
ATOM 5397 C CA . ASN A 1 28 ? 16.570 2.083 -5.687 1.00 25.31 90 ASN A CA 8
ATOM 5398 C C . ASN A 1 28 ? 17.510 0.932 -6.008 1.00 5.21 90 ASN A C 8
ATOM 5399 O O . ASN A 1 28 ? 18.523 0.745 -5.334 1.00 1.31 90 ASN A O 8
ATOM 5410 N N . GLY A 1 29 ? 17.175 0.158 -7.009 1.00 2.51 91 GLY A N 8
ATOM 5411 C CA . GLY A 1 29 ? 18.052 -0.905 -7.453 1.00 23.10 91 GLY A CA 8
ATOM 5412 C C . GLY A 1 29 ? 17.628 -2.277 -6.985 1.00 45.01 91 GLY A C 8
ATOM 5413 O O . GLY A 1 29 ? 18.388 -3.240 -7.116 1.00 70.22 91 GLY A O 8
ATOM 5417 N N . HIS A 1 30 ? 16.423 -2.388 -6.469 1.00 4.24 92 HIS A N 8
ATOM 5418 C CA . HIS A 1 30 ? 15.912 -3.661 -5.997 1.00 24.22 92 HIS A CA 8
ATOM 5419 C C . HIS A 1 30 ? 15.583 -4.547 -7.170 1.00 23.33 92 HIS A C 8
ATOM 5420 O O . HIS A 1 30 ? 15.155 -4.068 -8.229 1.00 33.04 92 HIS A O 8
ATOM 5434 N N . ASN A 1 31 ? 15.760 -5.814 -6.986 1.00 42.13 93 ASN A N 8
ATOM 5435 C CA . ASN A 1 31 ? 15.527 -6.772 -8.027 1.00 53.25 93 ASN A CA 8
ATOM 5436 C C . ASN A 1 31 ? 14.108 -7.256 -7.932 1.00 5.31 93 ASN A C 8
ATOM 5437 O O . ASN A 1 31 ? 13.803 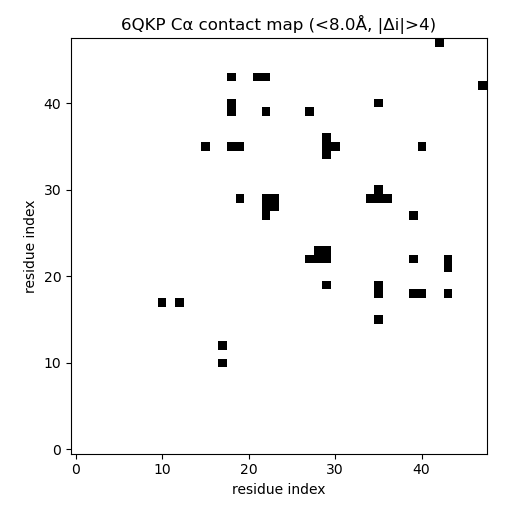-8.204 -7.206 1.00 12.30 93 ASN A O 8
ATOM 5448 N N . VAL A 1 32 ? 13.228 -6.558 -8.577 1.00 52.01 94 VAL A N 8
ATOM 5449 C CA . VAL A 1 32 ? 11.845 -6.928 -8.582 1.00 34.44 94 VAL A CA 8
ATOM 5450 C C . VAL A 1 32 ? 11.465 -7.440 -9.938 1.00 11.24 94 VAL A C 8
ATOM 5451 O O . VAL A 1 32 ? 11.500 -6.698 -10.933 1.00 63.53 94 VAL A O 8
ATOM 5464 N N . SER A 1 33 ? 11.175 -8.698 -9.995 1.00 22.01 95 SER A N 8
ATOM 5465 C CA . SER A 1 33 ? 10.727 -9.300 -11.188 1.00 3.34 95 SER A CA 8
ATOM 5466 C C . SER A 1 33 ? 9.282 -8.906 -11.420 1.00 21.54 95 SER A C 8
ATOM 5467 O O . SER A 1 33 ? 8.489 -8.822 -10.468 1.00 1.34 95 SER A O 8
ATOM 5475 N N . THR A 1 34 ? 8.958 -8.627 -12.654 1.00 42.25 96 THR A N 8
ATOM 5476 C CA . THR A 1 34 ? 7.619 -8.306 -13.047 1.00 44.11 96 THR A CA 8
ATOM 5477 C C . THR A 1 34 ? 6.792 -9.585 -13.168 1.00 54.42 96 THR A C 8
ATOM 5478 O O . THR A 1 34 ? 5.552 -9.556 -13.258 1.00 14.33 96 THR A O 8
ATOM 5489 N N . ARG A 1 35 ? 7.486 -10.702 -13.139 1.00 73.02 97 ARG A N 8
ATOM 5490 C CA . ARG A 1 35 ? 6.882 -11.985 -13.243 1.00 42.10 97 ARG A CA 8
ATOM 5491 C C . ARG A 1 35 ? 6.695 -12.519 -11.841 1.00 71.04 97 ARG A C 8
ATOM 5492 O O . ARG A 1 35 ? 7.665 -12.646 -11.080 1.00 22.05 97 ARG A O 8
ATOM 5513 N N . GLY A 1 36 ? 5.474 -12.794 -11.492 1.00 50.20 98 GLY A N 8
ATOM 5514 C CA . GLY A 1 36 ? 5.180 -13.253 -10.175 1.00 11.41 98 GLY A CA 8
ATOM 5515 C C . GLY A 1 36 ? 4.602 -12.146 -9.344 1.00 5.22 98 GLY A C 8
ATOM 5516 O O . GLY A 1 36 ? 3.746 -11.399 -9.817 1.00 44.13 98 GLY A O 8
ATOM 5520 N N . ARG A 1 37 ? 5.051 -12.031 -8.117 1.00 65.31 99 ARG A N 8
ATOM 5521 C CA . ARG A 1 37 ? 4.572 -10.995 -7.211 1.00 35.44 99 ARG A CA 8
ATOM 5522 C C . ARG A 1 37 ? 5.732 -10.162 -6.693 1.00 15.32 99 ARG A C 8
ATOM 5523 O O . ARG A 1 37 ? 6.900 -10.552 -6.836 1.00 41.12 99 ARG A O 8
ATOM 5544 N N . ILE A 1 38 ? 5.416 -9.041 -6.088 1.00 72.34 100 ILE A N 8
ATOM 5545 C CA . ILE A 1 38 ? 6.412 -8.125 -5.554 1.00 11.54 100 ILE A CA 8
ATOM 5546 C C . ILE A 1 38 ? 6.868 -8.624 -4.177 1.00 75.14 100 ILE A C 8
ATOM 5547 O O . ILE A 1 38 ? 6.024 -8.985 -3.344 1.00 34.23 100 ILE A O 8
ATOM 5563 N N . PRO A 1 39 ? 8.193 -8.674 -3.921 1.00 2.33 101 PRO A N 8
ATOM 5564 C CA . PRO A 1 39 ? 8.726 -9.131 -2.640 1.00 40.34 101 PRO A CA 8
ATOM 5565 C C . PRO A 1 39 ? 8.290 -8.234 -1.484 1.00 1.22 101 PRO A C 8
ATOM 5566 O O . PRO A 1 39 ? 8.397 -6.988 -1.564 1.00 11.14 101 PRO A O 8
ATOM 5577 N N . ALA A 1 40 ? 7.859 -8.864 -0.399 1.00 1.31 102 ALA A N 8
ATOM 5578 C CA . ALA A 1 40 ? 7.381 -8.180 0.795 1.00 21.53 102 ALA A CA 8
ATOM 5579 C C . ALA A 1 40 ? 8.462 -7.283 1.362 1.00 61.14 102 ALA A C 8
ATOM 5580 O O . ALA A 1 40 ? 8.170 -6.233 1.911 1.00 11.14 102 ALA A O 8
ATOM 5587 N N . ASP A 1 41 ? 9.715 -7.688 1.182 1.00 2.45 103 ASP A N 8
ATOM 5588 C CA . ASP A 1 41 ? 10.859 -6.890 1.619 1.00 55.42 103 ASP A CA 8
ATOM 5589 C C . ASP A 1 41 ? 10.878 -5.557 0.916 1.00 32.21 103 ASP A C 8
ATOM 5590 O O . ASP A 1 41 ? 11.160 -4.528 1.530 1.00 62.24 103 ASP A O 8
ATOM 5599 N N . VAL A 1 42 ? 10.519 -5.561 -0.352 1.00 5.42 104 VAL A N 8
ATOM 5600 C CA . VAL A 1 42 ? 10.514 -4.349 -1.139 1.00 2.24 104 VAL A CA 8
ATOM 5601 C C . VAL A 1 42 ? 9.300 -3.523 -0.775 1.00 33.12 104 VAL A C 8
ATOM 5602 O O . VAL A 1 42 ? 9.387 -2.319 -0.645 1.00 14.02 104 VAL A O 8
ATOM 5615 N N . ILE A 1 43 ? 8.185 -4.199 -0.569 1.00 72.14 105 ILE A N 8
ATOM 5616 C CA . ILE A 1 43 ? 6.938 -3.548 -0.175 1.00 31.24 105 ILE A CA 8
ATOM 5617 C C . ILE A 1 43 ? 7.115 -2.827 1.169 1.00 62.12 105 ILE A C 8
ATOM 5618 O O . ILE A 1 43 ? 6.742 -1.660 1.322 1.00 20.53 105 ILE A O 8
ATOM 5634 N N . ASP A 1 44 ? 7.736 -3.511 2.113 1.00 61.05 106 ASP A N 8
ATOM 5635 C CA . ASP A 1 44 ? 7.963 -2.962 3.439 1.00 53.43 106 ASP A CA 8
ATOM 5636 C C . ASP A 1 44 ? 8.934 -1.814 3.364 1.00 32.02 106 ASP A C 8
ATOM 5637 O O . ASP A 1 44 ? 8.704 -0.740 3.953 1.00 4.41 106 ASP A O 8
ATOM 5646 N N . ALA A 1 45 ? 10.002 -2.022 2.601 1.00 54.22 107 ALA A N 8
ATOM 5647 C CA . ALA A 1 45 ? 11.003 -1.002 2.378 1.00 43.53 107 ALA A CA 8
ATOM 5648 C C . ALA A 1 45 ? 10.367 0.227 1.740 1.00 4.04 107 ALA A C 8
ATOM 5649 O O . ALA A 1 45 ? 10.641 1.339 2.145 1.00 74.24 107 ALA A O 8
ATOM 5656 N N . TYR A 1 46 ? 9.485 -0.001 0.775 1.00 1.10 108 TYR A N 8
ATOM 5657 C CA . TYR A 1 46 ? 8.745 1.055 0.097 1.00 35.44 108 TYR A CA 8
ATOM 5658 C C . TYR A 1 46 ? 7.940 1.864 1.097 1.00 25.33 108 TYR A C 8
ATOM 5659 O O . TYR A 1 46 ? 8.137 3.067 1.222 1.00 35.51 108 TYR A O 8
ATOM 5677 N N . HIS A 1 47 ? 7.088 1.185 1.854 1.00 34.10 109 HIS A N 8
ATOM 5678 C CA . HIS A 1 47 ? 6.212 1.855 2.808 1.00 71.43 109 HIS A CA 8
ATOM 5679 C C . HIS A 1 47 ? 6.972 2.496 3.969 1.00 62.21 109 HIS A C 8
ATOM 5680 O O . HIS A 1 47 ? 6.438 3.365 4.670 1.00 70.44 109 HIS A O 8
ATOM 5694 N N . ALA A 1 48 ? 8.193 2.065 4.190 1.00 13.12 110 ALA A N 8
ATOM 5695 C CA . ALA A 1 48 ? 9.029 2.673 5.203 1.00 50.53 110 ALA A CA 8
ATOM 5696 C C . ALA A 1 48 ? 9.796 3.872 4.640 1.00 35.51 110 ALA A C 8
ATOM 5697 O O . ALA A 1 48 ? 9.893 4.915 5.284 1.00 32.11 110 ALA A O 8
ATOM 5704 N N . ALA A 1 49 ? 10.308 3.733 3.436 1.00 23.02 111 ALA A N 8
ATOM 5705 C CA . ALA A 1 49 ? 11.149 4.753 2.826 1.00 31.02 111 ALA A CA 8
ATOM 5706 C C . ALA A 1 49 ? 10.367 5.936 2.279 1.00 44.20 111 ALA A C 8
ATOM 5707 O O . ALA A 1 49 ? 10.741 7.093 2.512 1.00 23.14 111 ALA A O 8
ATOM 5714 N N . THR A 1 50 ? 9.305 5.679 1.563 1.00 50.45 112 THR A N 8
ATOM 5715 C CA . THR A 1 50 ? 8.569 6.749 0.967 1.00 53.10 112 THR A CA 8
ATOM 5716 C C . THR A 1 50 ? 7.439 7.171 1.906 1.00 61.43 112 THR A C 8
ATOM 5717 O O . THR A 1 50 ? 7.273 8.388 2.158 1.00 22.20 112 THR A O 8
ATOM 5729 N N . MET A 1 3 ? 16.356 23.714 -9.711 1.00 11.00 65 MET A N 9
ATOM 5730 C CA . MET A 1 3 ? 15.226 23.237 -10.496 1.00 43.05 65 MET A CA 9
ATOM 5731 C C . MET A 1 3 ? 15.330 21.739 -10.619 1.00 22.13 65 MET A C 9
ATOM 5732 O O . MET A 1 3 ? 16.382 21.218 -10.991 1.00 54.42 65 MET A O 9
ATOM 5746 N N . SER A 1 4 ? 14.291 21.034 -10.273 1.00 23.22 66 SER A N 9
ATOM 5747 C CA . SER A 1 4 ? 14.288 19.596 -10.347 1.00 74.41 66 SER A CA 9
ATOM 5748 C C . SER A 1 4 ? 12.891 19.077 -10.615 1.00 44.35 66 SER A C 9
ATOM 5749 O O . SER A 1 4 ? 11.991 19.208 -9.779 1.00 72.41 66 SER A O 9
ATOM 5757 N N . GLY A 1 5 ? 12.704 18.551 -11.796 1.00 34.13 67 GLY A N 9
ATOM 5758 C CA . GLY A 1 5 ? 11.450 17.982 -12.165 1.00 54.40 67 GLY A CA 9
ATOM 5759 C C . GLY A 1 5 ? 11.541 16.486 -12.144 1.00 1.11 67 GLY A C 9
ATOM 5760 O O . GLY A 1 5 ? 12.386 15.894 -12.843 1.00 54.24 67 GLY A O 9
ATOM 5764 N N . SER A 1 6 ? 10.751 15.880 -11.332 1.00 34.03 68 SER A N 9
ATOM 5765 C CA . SER A 1 6 ? 10.741 14.463 -11.217 1.00 22.11 68 SER A CA 9
ATOM 5766 C C . SER A 1 6 ? 9.332 13.997 -10.927 1.00 22.53 68 SER A C 9
ATOM 5767 O O . SER A 1 6 ? 8.614 13.530 -11.823 1.00 41.42 68 SER A O 9
ATOM 5775 N N . GLY A 1 7 ? 8.918 14.191 -9.715 1.00 55.21 69 GLY A N 9
ATOM 5776 C CA . GLY A 1 7 ? 7.618 13.820 -9.316 1.00 2.45 69 GLY A CA 9
ATOM 5777 C C . GLY A 1 7 ? 7.299 14.319 -7.948 1.00 65.14 69 GLY A C 9
ATOM 5778 O O . GLY A 1 7 ? 7.969 13.962 -6.980 1.00 14.50 69 GLY A O 9
ATOM 5782 N N . ARG A 1 8 ? 6.343 15.197 -7.859 1.00 42.34 70 ARG A N 9
ATOM 5783 C CA . ARG A 1 8 ? 5.892 15.706 -6.587 1.00 15.21 70 ARG A CA 9
ATOM 5784 C C . ARG A 1 8 ? 4.586 15.008 -6.265 1.00 31.23 70 ARG A C 9
ATOM 5785 O O . ARG A 1 8 ? 3.799 14.715 -7.184 1.00 43.43 70 ARG A O 9
ATOM 5806 N N . GLY A 1 9 ? 4.351 14.722 -5.015 1.00 54.40 71 GLY A N 9
ATOM 5807 C CA . GLY A 1 9 ? 3.157 14.008 -4.656 1.00 75.02 71 GLY A CA 9
ATOM 5808 C C . GLY A 1 9 ? 2.645 14.373 -3.303 1.00 52.13 71 GLY A C 9
ATOM 5809 O O . GLY A 1 9 ? 1.790 15.253 -3.187 1.00 43.35 71 GLY A O 9
ATOM 5813 N N . ARG A 1 10 ? 3.211 13.731 -2.284 1.00 22.10 72 ARG A N 9
ATOM 5814 C CA . ARG A 1 10 ? 2.810 13.891 -0.887 1.00 11.41 72 ARG A CA 9
ATOM 5815 C C . ARG A 1 10 ? 1.480 13.244 -0.560 1.00 1.51 72 ARG A C 9
ATOM 5816 O O . ARG A 1 10 ? 0.436 13.578 -1.126 1.00 31.32 72 ARG A O 9
ATOM 5837 N N . GLY A 1 11 ? 1.539 12.268 0.323 1.00 54.44 73 GLY A N 9
ATOM 5838 C CA . GLY A 1 11 ? 0.358 11.598 0.810 1.00 21.11 73 GLY A CA 9
ATOM 5839 C C . GLY A 1 11 ? -0.169 10.518 -0.114 1.00 1.10 73 GLY A C 9
ATOM 5840 O O . GLY A 1 11 ? -0.405 9.387 0.314 1.00 40.42 73 GLY A O 9
ATOM 5844 N N . ALA A 1 12 ? -0.367 10.858 -1.360 1.00 24.55 74 ALA A N 9
ATOM 5845 C CA . ALA A 1 12 ? -0.918 9.933 -2.319 1.00 3.32 74 ALA A CA 9
ATOM 5846 C C . ALA A 1 12 ? 0.153 9.387 -3.233 1.00 65.13 74 ALA A C 9
ATOM 5847 O O . ALA A 1 12 ? 1.297 9.879 -3.261 1.00 52.40 74 ALA A O 9
ATOM 5854 N N . ILE A 1 13 ? -0.215 8.386 -3.971 1.00 61.13 75 ILE A N 9
ATOM 5855 C CA . ILE A 1 13 ? 0.668 7.708 -4.866 1.00 64.51 75 ILE A CA 9
ATOM 5856 C C . ILE A 1 13 ? 0.435 8.241 -6.268 1.00 53.34 75 ILE A C 9
ATOM 5857 O O . ILE A 1 13 ? -0.705 8.538 -6.643 1.00 70.02 75 ILE A O 9
ATOM 5873 N N . ASP A 1 14 ? 1.508 8.385 -7.004 1.00 32.34 76 ASP A N 9
ATOM 5874 C CA . ASP A 1 14 ? 1.483 8.954 -8.349 1.00 41.41 76 ASP A CA 9
ATOM 5875 C C . ASP A 1 14 ? 0.694 8.090 -9.317 1.00 62.31 76 ASP A C 9
ATOM 5876 O O . ASP A 1 14 ? -0.152 8.582 -10.062 1.00 33.43 76 ASP A O 9
ATOM 5885 N N . ARG A 1 15 ? 0.956 6.804 -9.288 1.00 54.40 77 ARG A N 9
ATOM 5886 C CA . ARG A 1 15 ? 0.324 5.862 -10.202 1.00 64.02 77 ARG A CA 9
ATOM 5887 C C . ARG A 1 15 ? -0.216 4.678 -9.412 1.00 0.01 77 ARG A C 9
ATOM 5888 O O . ARG A 1 15 ? -0.515 4.813 -8.222 1.00 33.21 77 ARG A O 9
ATOM 5909 N N . GLU A 1 16 ? -0.374 3.546 -10.085 1.00 61.23 78 GLU A N 9
ATOM 5910 C CA . GLU A 1 16 ? -0.839 2.307 -9.481 1.00 23.01 78 GLU A CA 9
ATOM 5911 C C . GLU A 1 16 ? 0.064 1.918 -8.313 1.00 64.20 78 GLU A C 9
ATOM 5912 O O . GLU A 1 16 ? 1.278 2.134 -8.374 1.00 51.21 78 GLU A O 9
ATOM 5924 N N . GLN A 1 17 ? -0.526 1.320 -7.293 1.00 70.41 79 GLN A N 9
ATOM 5925 C CA . GLN A 1 17 ? 0.187 0.908 -6.078 1.00 31.54 79 GLN A CA 9
ATOM 5926 C C . GLN A 1 17 ? 1.375 0.008 -6.414 1.00 0.32 79 GLN A C 9
ATOM 5927 O O . GLN A 1 17 ? 2.530 0.362 -6.154 1.00 70.44 79 GLN A O 9
ATOM 5941 N N . SER A 1 18 ? 1.084 -1.117 -7.044 1.00 54.11 80 SER A N 9
ATOM 5942 C CA . SER A 1 18 ? 2.083 -2.104 -7.392 1.00 64.20 80 SER A CA 9
ATOM 5943 C C . SER A 1 18 ? 3.136 -1.522 -8.346 1.00 3.32 80 SER A C 9
ATOM 5944 O O . SER A 1 18 ? 4.333 -1.794 -8.211 1.00 52.11 80 SER A O 9
ATOM 5952 N N . ALA A 1 19 ? 2.695 -0.674 -9.262 1.00 21.32 81 ALA A N 9
ATOM 5953 C CA . ALA A 1 19 ? 3.591 -0.070 -10.227 1.00 40.24 81 ALA A CA 9
ATOM 5954 C C . ALA A 1 19 ? 4.551 0.877 -9.536 1.00 50.15 81 ALA A C 9
ATOM 5955 O O . ALA A 1 19 ? 5.731 0.889 -9.828 1.00 25.42 81 ALA A O 9
ATOM 5962 N N . ALA A 1 20 ? 4.035 1.635 -8.590 1.00 53.15 82 ALA A N 9
ATOM 5963 C CA . ALA A 1 20 ? 4.829 2.588 -7.852 1.00 50.45 82 ALA A CA 9
ATOM 5964 C C . ALA A 1 20 ? 5.853 1.890 -6.974 1.00 42.22 82 ALA A C 9
ATOM 5965 O O . ALA A 1 20 ? 6.975 2.360 -6.841 1.00 1.44 82 ALA A O 9
ATOM 5972 N N . ILE A 1 21 ? 5.467 0.763 -6.378 1.00 23.00 83 ILE A N 9
ATOM 5973 C CA . ILE A 1 21 ? 6.395 -0.022 -5.563 1.00 72.21 83 ILE A CA 9
ATOM 5974 C C . ILE A 1 21 ? 7.513 -0.578 -6.456 1.00 55.22 83 ILE A C 9
ATOM 5975 O O . ILE A 1 21 ? 8.699 -0.508 -6.117 1.00 22.54 83 ILE A O 9
ATOM 5991 N N . ARG A 1 22 ? 7.118 -1.068 -7.619 1.00 43.55 84 ARG A N 9
ATOM 5992 C CA . ARG A 1 22 ? 8.039 -1.628 -8.598 1.00 75.23 84 ARG A CA 9
ATOM 5993 C C . ARG A 1 22 ? 9.023 -0.593 -9.082 1.00 5.34 84 ARG A C 9
ATOM 5994 O O . ARG A 1 22 ? 10.233 -0.826 -9.108 1.00 2.04 84 ARG A O 9
ATOM 6015 N N . GLU A 1 23 ? 8.515 0.549 -9.438 1.00 72.34 85 GLU A N 9
ATOM 6016 C CA . GLU A 1 23 ? 9.337 1.595 -9.952 1.00 21.32 85 GLU A CA 9
ATOM 6017 C C . GLU A 1 23 ? 10.186 2.245 -8.869 1.00 15.13 85 GLU A C 9
ATOM 6018 O O . GLU A 1 23 ? 11.283 2.709 -9.148 1.00 53.31 85 GLU A O 9
ATOM 6030 N N . TRP A 1 24 ? 9.710 2.235 -7.626 1.00 2.42 86 TRP A N 9
ATOM 6031 C CA . TRP A 1 24 ? 10.510 2.700 -6.514 1.00 41.20 86 TRP A CA 9
ATOM 6032 C C . TRP A 1 24 ? 11.704 1.759 -6.369 1.00 13.52 86 TRP A C 9
ATOM 6033 O O . TRP A 1 24 ? 12.847 2.193 -6.143 1.00 63.43 86 TRP A O 9
ATOM 6054 N N . ALA A 1 25 ? 11.426 0.472 -6.532 1.00 41.33 87 ALA A N 9
ATOM 6055 C CA . ALA A 1 25 ? 12.433 -0.558 -6.503 1.00 10.24 87 ALA A CA 9
ATOM 6056 C C . ALA A 1 25 ? 13.462 -0.303 -7.597 1.00 1.05 87 ALA A C 9
ATOM 6057 O O . ALA A 1 25 ? 14.654 -0.381 -7.361 1.00 55.32 87 ALA A O 9
ATOM 6064 N N . ARG A 1 26 ? 12.988 0.047 -8.777 1.00 4.40 88 ARG A N 9
ATOM 6065 C CA . ARG A 1 26 ? 13.863 0.367 -9.911 1.00 22.44 88 ARG A CA 9
ATOM 6066 C C . ARG A 1 26 ? 14.738 1.592 -9.584 1.00 61.12 88 ARG A C 9
ATOM 6067 O O . ARG A 1 26 ? 15.947 1.582 -9.808 1.00 43.34 88 ARG A O 9
ATOM 6088 N N . ARG A 1 27 ? 14.114 2.627 -9.016 1.00 74.14 89 ARG A N 9
ATOM 6089 C CA . ARG A 1 27 ? 14.804 3.871 -8.616 1.00 15.23 89 ARG A CA 9
ATOM 6090 C C . ARG A 1 27 ? 15.893 3.573 -7.592 1.00 71.51 89 ARG A C 9
ATOM 6091 O O . ARG A 1 27 ? 16.954 4.197 -7.577 1.00 63.15 89 ARG A O 9
ATOM 6112 N N . ASN A 1 28 ? 15.621 2.619 -6.742 1.00 22.13 90 ASN A N 9
ATOM 6113 C CA . ASN A 1 28 ? 16.530 2.274 -5.666 1.00 43.12 90 ASN A CA 9
ATOM 6114 C C . ASN A 1 28 ? 17.468 1.121 -5.990 1.00 24.13 90 ASN A C 9
ATOM 6115 O O . ASN A 1 28 ? 18.374 0.840 -5.225 1.00 1.20 90 ASN A O 9
ATOM 6126 N N . GLY A 1 29 ? 17.244 0.445 -7.092 1.00 40.41 91 GLY A N 9
ATOM 6127 C CA . GLY A 1 29 ? 18.160 -0.603 -7.498 1.00 42.01 91 GLY A CA 9
ATOM 6128 C C . GLY A 1 29 ? 17.828 -1.940 -6.869 1.00 72.35 91 GLY A C 9
ATOM 6129 O O . GLY A 1 29 ? 18.716 -2.719 -6.519 1.00 71.12 91 GLY A O 9
ATOM 6133 N N . HIS A 1 30 ? 16.564 -2.193 -6.704 1.00 52.33 92 HIS A N 9
ATOM 6134 C CA . HIS A 1 30 ? 16.079 -3.439 -6.167 1.00 51.24 92 HIS A CA 9
ATOM 6135 C C . HIS A 1 30 ? 15.637 -4.322 -7.304 1.00 44.40 92 HIS A C 9
ATOM 6136 O O . HIS A 1 30 ? 15.358 -3.827 -8.402 1.00 52.12 92 HIS A O 9
ATOM 6150 N N . ASN A 1 31 ? 15.553 -5.603 -7.061 1.00 51.43 93 ASN A N 9
ATOM 6151 C CA . ASN A 1 31 ? 15.161 -6.541 -8.093 1.00 45.22 93 ASN A CA 9
ATOM 6152 C C . ASN A 1 31 ? 13.839 -7.175 -7.785 1.00 51.44 93 ASN A C 9
ATOM 6153 O O . ASN A 1 31 ? 13.717 -7.998 -6.878 1.00 50.25 93 ASN A O 9
ATOM 6164 N N . VAL A 1 32 ? 12.850 -6.766 -8.519 1.00 53.15 94 VAL A N 9
ATOM 6165 C CA . VAL A 1 32 ? 11.510 -7.251 -8.368 1.00 21.32 94 VAL A CA 9
ATOM 6166 C C . VAL A 1 32 ? 11.128 -7.967 -9.642 1.00 40.30 94 VAL A C 9
ATOM 6167 O O . VAL A 1 32 ? 11.354 -7.434 -10.737 1.00 43.33 94 VAL A O 9
ATOM 6180 N N . SER A 1 33 ? 10.611 -9.162 -9.516 1.00 34.13 95 SER A N 9
ATOM 6181 C CA . SER A 1 33 ? 10.191 -9.907 -10.662 1.00 22.42 95 SER A CA 9
ATOM 6182 C C . SER A 1 33 ? 8.915 -9.333 -11.210 1.00 30.05 95 SER A C 9
ATOM 6183 O O . SER A 1 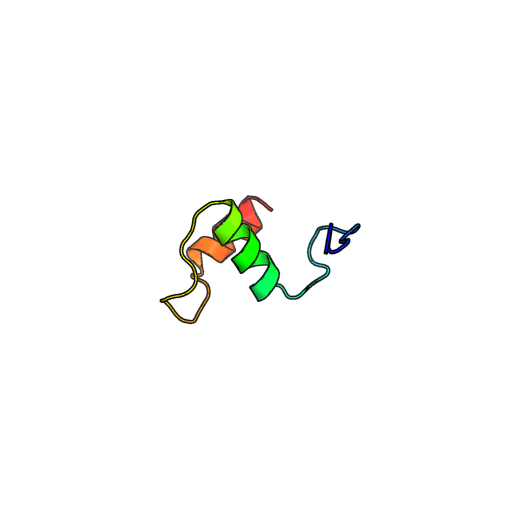33 ? 8.017 -8.975 -10.457 1.00 3.22 95 SER A O 9
ATOM 6191 N N . THR A 1 34 ? 8.844 -9.221 -12.504 1.00 32.50 96 THR A N 9
ATOM 6192 C CA . THR A 1 34 ? 7.645 -8.804 -13.151 1.00 1.01 96 THR A CA 9
ATOM 6193 C C . THR A 1 34 ? 6.786 -10.020 -13.480 1.00 64.20 96 THR A C 9
ATOM 6194 O O . THR A 1 34 ? 5.637 -9.898 -13.909 1.00 24.32 96 THR A O 9
ATOM 6205 N N . ARG A 1 35 ? 7.339 -11.197 -13.241 1.00 24.33 97 ARG A N 9
ATOM 6206 C CA . ARG A 1 35 ? 6.630 -12.436 -13.476 1.00 75.13 97 ARG A CA 9
ATOM 6207 C C . ARG A 1 35 ? 5.803 -12.778 -12.254 1.00 40.21 97 ARG A C 9
ATOM 6208 O O . ARG A 1 35 ? 4.589 -13.005 -12.346 1.00 23.13 97 ARG A O 9
ATOM 6229 N N . GLY A 1 36 ? 6.459 -12.791 -11.114 1.00 53.32 98 GLY A N 9
ATOM 6230 C CA . GLY A 1 36 ? 5.797 -13.119 -9.885 1.00 60.22 98 GLY A CA 9
ATOM 6231 C C . GLY A 1 36 ? 5.203 -11.904 -9.222 1.00 30.15 98 GLY A C 9
ATOM 6232 O O . GLY A 1 36 ? 4.747 -10.964 -9.904 1.00 4.02 98 GLY A O 9
ATOM 6236 N N . ARG A 1 37 ? 5.218 -11.897 -7.921 1.00 1.21 99 ARG A N 9
ATOM 6237 C CA . ARG A 1 37 ? 4.660 -10.801 -7.170 1.00 3.13 99 ARG A CA 9
ATOM 6238 C C . ARG A 1 37 ? 5.768 -9.877 -6.717 1.00 72.33 99 ARG A C 9
ATOM 6239 O O . ARG A 1 37 ? 6.941 -10.093 -7.039 1.00 22.31 99 ARG A O 9
ATOM 6260 N N . ILE A 1 38 ? 5.416 -8.857 -6.002 1.00 33.11 100 ILE A N 9
ATOM 6261 C CA . ILE A 1 38 ? 6.391 -7.971 -5.468 1.00 72.15 100 ILE A CA 9
ATOM 6262 C C . ILE A 1 38 ? 6.780 -8.488 -4.086 1.00 62.55 100 ILE A C 9
ATOM 6263 O O . ILE A 1 38 ? 5.894 -8.758 -3.255 1.00 73.41 100 ILE A O 9
ATOM 6279 N N . PRO A 1 39 ? 8.086 -8.703 -3.834 1.00 33.42 101 PRO A N 9
ATOM 6280 C CA . PRO A 1 39 ? 8.556 -9.204 -2.554 1.00 41.54 101 PRO A CA 9
ATOM 6281 C C . PRO A 1 39 ? 8.165 -8.270 -1.427 1.00 52.24 101 PRO A C 9
ATOM 6282 O O . PRO A 1 39 ? 8.349 -7.036 -1.529 1.00 51.24 101 PRO A O 9
ATOM 6293 N N . ALA A 1 40 ? 7.658 -8.850 -0.352 1.00 1.14 102 ALA A N 9
ATOM 6294 C CA . ALA A 1 40 ? 7.218 -8.110 0.820 1.00 60.44 102 ALA A CA 9
ATOM 6295 C C . ALA A 1 40 ? 8.338 -7.260 1.375 1.00 44.34 102 ALA A C 9
ATOM 6296 O O . ALA A 1 40 ? 8.094 -6.212 1.913 1.00 61.40 102 ALA A O 9
ATOM 6303 N N . ASP A 1 41 ? 9.572 -7.711 1.187 1.00 5.11 103 ASP A N 9
ATOM 6304 C CA . ASP A 1 41 ? 10.754 -6.964 1.614 1.00 44.02 103 ASP A CA 9
ATOM 6305 C C . ASP A 1 41 ? 10.825 -5.632 0.898 1.00 54.23 103 ASP A C 9
ATOM 6306 O O . ASP A 1 41 ? 11.141 -4.620 1.496 1.00 10.31 103 ASP A O 9
ATOM 6315 N N . VAL A 1 42 ? 10.489 -5.633 -0.380 1.00 53.42 104 VAL A N 9
ATOM 6316 C CA . VAL A 1 42 ? 10.525 -4.420 -1.173 1.00 53.14 104 VAL A CA 9
ATOM 6317 C C . VAL A 1 42 ? 9.335 -3.555 -0.821 1.00 22.01 104 VAL A C 9
ATOM 6318 O O . VAL A 1 42 ? 9.458 -2.356 -0.685 1.00 21.45 104 VAL A O 9
ATOM 6331 N N . ILE A 1 43 ? 8.197 -4.192 -0.626 1.00 24.33 105 ILE A N 9
ATOM 6332 C CA . ILE A 1 43 ? 6.970 -3.495 -0.234 1.00 75.11 105 ILE A CA 9
ATOM 6333 C C . ILE A 1 43 ? 7.168 -2.814 1.127 1.00 32.12 105 ILE A C 9
ATOM 6334 O O . ILE A 1 43 ? 6.810 -1.647 1.321 1.00 31.22 105 ILE A O 9
ATOM 6350 N N . ASP A 1 44 ? 7.786 -3.536 2.033 1.00 4.43 106 ASP A N 9
ATOM 6351 C CA . ASP A 1 44 ? 8.050 -3.055 3.372 1.00 35.33 106 ASP A CA 9
ATOM 6352 C C . ASP A 1 44 ? 9.030 -1.914 3.326 1.00 61.14 106 ASP A C 9
ATOM 6353 O O . ASP A 1 44 ? 8.818 -0.871 3.951 1.00 51.34 106 ASP A O 9
ATOM 6362 N N . ALA A 1 45 ? 10.081 -2.104 2.549 1.00 12.44 107 ALA A N 9
ATOM 6363 C CA . ALA A 1 45 ? 11.097 -1.097 2.348 1.00 74.51 107 ALA A CA 9
ATOM 6364 C C . ALA A 1 45 ? 10.493 0.151 1.714 1.00 51.31 107 ALA A C 9
ATOM 6365 O O . ALA A 1 45 ? 10.843 1.269 2.083 1.00 12.32 107 ALA A O 9
ATOM 6372 N N . TYR A 1 46 ? 9.582 -0.061 0.775 1.00 71.21 108 TYR A N 9
ATOM 6373 C CA . TYR A 1 46 ? 8.843 0.999 0.107 1.00 34.31 108 TYR A CA 9
ATOM 6374 C C . TYR A 1 46 ? 8.096 1.830 1.125 1.00 45.44 108 TYR A C 9
ATOM 6375 O O . TYR A 1 46 ? 8.329 3.027 1.239 1.00 35.20 108 TYR A O 9
ATOM 6393 N N . HIS A 1 47 ? 7.248 1.180 1.907 1.00 52.41 109 HIS A N 9
ATOM 6394 C CA . HIS A 1 47 ? 6.448 1.875 2.909 1.00 40.43 109 HIS A CA 9
ATOM 6395 C C . HIS A 1 47 ? 7.309 2.471 4.022 1.00 61.31 109 HIS A C 9
ATOM 6396 O O . HIS A 1 47 ? 6.903 3.412 4.697 1.00 53.25 109 HIS A O 9
ATOM 6410 N N . ALA A 1 48 ? 8.486 1.920 4.220 1.00 13.33 110 ALA A N 9
ATOM 6411 C CA . ALA A 1 48 ? 9.414 2.441 5.208 1.00 41.13 110 ALA A CA 9
ATOM 6412 C C . ALA A 1 48 ? 10.144 3.671 4.674 1.00 61.44 110 ALA A C 9
ATOM 6413 O O . ALA A 1 48 ? 10.497 4.557 5.435 1.00 60.30 110 ALA A O 9
ATOM 6420 N N . ALA A 1 49 ? 10.360 3.720 3.371 1.00 41.42 111 ALA A N 9
ATOM 6421 C CA . ALA A 1 49 ? 11.074 4.828 2.755 1.00 31.32 111 ALA A CA 9
ATOM 6422 C C . ALA A 1 49 ? 10.159 5.999 2.428 1.00 33.23 111 ALA A C 9
ATOM 6423 O O . ALA A 1 49 ? 10.456 7.145 2.782 1.00 20.44 111 ALA A O 9
ATOM 6430 N N . THR A 1 50 ? 9.070 5.732 1.750 1.00 32.43 112 THR A N 9
ATOM 6431 C CA . THR A 1 50 ? 8.165 6.779 1.371 1.00 63.14 112 THR A CA 9
ATOM 6432 C C . THR A 1 50 ? 7.033 6.867 2.410 1.00 13.43 112 THR A C 9
ATOM 6433 O O . THR A 1 50 ? 7.088 7.766 3.285 1.00 44.05 112 THR A O 9
ATOM 6445 N N . MET A 1 3 ? 4.932 23.898 -20.468 1.00 11.00 65 MET A N 10
ATOM 6446 C CA . MET A 1 3 ? 5.638 23.016 -19.543 1.00 43.05 65 MET A CA 10
ATOM 6447 C C . MET A 1 3 ? 6.605 23.805 -18.711 1.00 35.22 65 MET A C 10
ATOM 6448 O O . MET A 1 3 ? 7.527 24.440 -19.232 1.00 10.35 65 MET A O 10
ATOM 6462 N N . SER A 1 4 ? 6.386 23.800 -17.439 1.00 62.03 66 SER A N 10
ATOM 6463 C CA . SER A 1 4 ? 7.205 24.482 -16.493 1.00 51.53 66 SER A CA 10
ATOM 6464 C C . SER A 1 4 ? 7.128 23.707 -15.193 1.00 31.50 66 SER A C 10
ATOM 6465 O O . SER A 1 4 ? 6.086 23.116 -14.887 1.00 11.23 66 SER A O 10
ATOM 6473 N N . GLY A 1 5 ? 8.203 23.672 -14.462 1.00 62.02 67 GLY A N 10
ATOM 6474 C CA . GLY A 1 5 ? 8.209 22.971 -13.213 1.00 31.32 67 GLY A CA 10
ATOM 6475 C C . GLY A 1 5 ? 7.719 23.849 -12.093 1.00 15.31 67 GLY A C 10
ATOM 6476 O O . GLY A 1 5 ? 8.522 24.398 -11.331 1.00 23.24 67 GLY A O 10
ATOM 6480 N N . SER A 1 6 ? 6.415 24.017 -12.014 1.00 14.05 68 SER A N 10
ATOM 6481 C CA . SER A 1 6 ? 5.781 24.816 -10.982 1.00 42.43 68 SER A CA 10
ATOM 6482 C C . SER A 1 6 ? 6.100 24.237 -9.601 1.00 43.42 68 SER A C 10
ATOM 6483 O O . SER A 1 6 ? 6.687 24.906 -8.736 1.00 42.34 68 SER A O 10
ATOM 6491 N N . GLY A 1 7 ? 5.748 22.994 -9.436 1.00 43.11 69 GLY A N 10
ATOM 6492 C CA . GLY A 1 7 ? 6.016 22.263 -8.250 1.00 54.14 69 GLY A CA 10
ATOM 6493 C C . GLY A 1 7 ? 5.887 20.805 -8.547 1.00 12.21 69 GLY A C 10
ATOM 6494 O O . GLY A 1 7 ? 4.988 20.411 -9.303 1.00 21.43 69 GLY A O 10
ATOM 6498 N N . ARG A 1 8 ? 6.794 20.007 -8.036 1.00 2.23 70 ARG A N 10
ATOM 6499 C CA . ARG A 1 8 ? 6.731 18.583 -8.264 1.00 31.10 70 ARG A CA 10
ATOM 6500 C C . ARG A 1 8 ? 5.800 17.945 -7.257 1.00 15.24 70 ARG A C 10
ATOM 6501 O O . ARG A 1 8 ? 4.701 17.490 -7.599 1.00 25.34 70 ARG A O 10
ATOM 6522 N N . GLY A 1 9 ? 6.225 17.953 -6.007 1.00 70.04 71 GLY A N 10
ATOM 6523 C CA . GLY A 1 9 ? 5.452 17.370 -4.954 1.00 53.13 71 GLY A CA 10
ATOM 6524 C C . GLY A 1 9 ? 5.510 15.867 -5.015 1.00 75.22 71 GLY A C 10
ATOM 6525 O O . GLY A 1 9 ? 6.465 15.292 -5.554 1.00 11.23 71 GLY A O 10
ATOM 6529 N N . ARG A 1 10 ? 4.520 15.230 -4.475 1.00 24.41 72 ARG A N 10
ATOM 6530 C CA . ARG A 1 10 ? 4.405 13.790 -4.559 1.00 62.11 72 ARG A CA 10
ATOM 6531 C C . ARG A 1 10 ? 3.635 13.484 -5.823 1.00 70.43 72 ARG A C 10
ATOM 6532 O O . ARG A 1 10 ? 3.869 12.485 -6.509 1.00 1.21 72 ARG A O 10
ATOM 6553 N N . GLY A 1 11 ? 2.747 14.396 -6.141 1.00 53.05 73 GLY A N 10
ATOM 6554 C CA . GLY A 1 11 ? 1.851 14.228 -7.220 1.00 43.14 73 GLY A CA 10
ATOM 6555 C C . GLY A 1 11 ? 0.632 13.530 -6.713 1.00 63.53 73 GLY A C 10
ATOM 6556 O O . GLY A 1 11 ? 0.089 13.902 -5.657 1.00 61.21 73 GLY A O 10
ATOM 6560 N N . ALA A 1 12 ? 0.225 12.525 -7.395 1.00 20.43 74 ALA A N 10
ATOM 6561 C CA . ALA A 1 12 ? -0.885 11.723 -6.988 1.00 21.42 74 ALA A CA 10
ATOM 6562 C C . ALA A 1 12 ? -0.635 10.343 -7.454 1.00 5.14 74 ALA A C 10
ATOM 6563 O O . ALA A 1 12 ? 0.168 10.127 -8.375 1.00 64.22 74 ALA A O 10
ATOM 6570 N N . ILE A 1 13 ? -1.276 9.421 -6.838 1.00 71.13 75 ILE A N 10
ATOM 6571 C CA . ILE A 1 13 ? -1.126 8.044 -7.167 1.00 51.41 75 ILE A CA 10
ATOM 6572 C C . ILE A 1 13 ? -2.044 7.761 -8.324 1.00 32.12 75 ILE A C 10
ATOM 6573 O O . ILE A 1 13 ? -3.245 7.571 -8.163 1.00 52.30 75 ILE A O 10
ATOM 6589 N N . ASP A 1 14 ? -1.485 7.844 -9.471 1.00 42.11 76 ASP A N 10
ATOM 6590 C CA . ASP A 1 14 ? -2.225 7.698 -10.717 1.00 10.24 76 ASP A CA 10
ATOM 6591 C C . ASP A 1 14 ? -2.295 6.248 -11.112 1.00 24.54 76 ASP A C 10
ATOM 6592 O O . ASP A 1 14 ? -3.359 5.736 -11.481 1.00 22.52 76 ASP A O 10
ATOM 6601 N N . ARG A 1 15 ? -1.176 5.582 -11.032 1.00 53.43 77 ARG A N 10
ATOM 6602 C CA . ARG A 1 15 ? -1.116 4.166 -11.316 1.00 41.24 77 ARG A CA 10
ATOM 6603 C C . ARG A 1 15 ? -1.245 3.418 -10.004 1.00 61.02 77 ARG A C 10
ATOM 6604 O O . ARG A 1 15 ? -1.356 4.050 -8.947 1.00 61.21 77 ARG A O 10
ATOM 6625 N N . GLU A 1 16 ? -1.267 2.109 -10.058 1.00 3.23 78 GLU A N 10
ATOM 6626 C CA . GLU A 1 16 ? -1.391 1.285 -8.867 1.00 22.31 78 GLU A CA 10
ATOM 6627 C C . GLU A 1 16 ? -0.224 1.548 -7.923 1.00 34.24 78 GLU A C 10
ATOM 6628 O O . GLU A 1 16 ? 0.892 1.877 -8.373 1.00 73.43 78 GLU A O 10
ATOM 6640 N N . GLN A 1 17 ? -0.446 1.379 -6.638 1.00 40.35 79 GLN A N 10
ATOM 6641 C CA . GLN A 1 17 ? 0.632 1.560 -5.684 1.00 70.23 79 GLN A CA 10
ATOM 6642 C C . GLN A 1 17 ? 1.646 0.458 -5.862 1.00 30.52 79 GLN A C 10
ATOM 6643 O O . GLN A 1 17 ? 2.819 0.653 -5.647 1.00 42.33 79 GLN A O 10
ATOM 6657 N N . SER A 1 18 ? 1.173 -0.684 -6.322 1.00 71.11 80 SER A N 10
ATOM 6658 C CA . SER A 1 18 ? 2.023 -1.802 -6.646 1.00 63.44 80 SER A CA 10
ATOM 6659 C C . SER A 1 18 ? 2.988 -1.408 -7.791 1.00 34.22 80 SER A C 10
ATOM 6660 O O . SER A 1 18 ? 4.181 -1.718 -7.749 1.00 4.21 80 SER A O 10
ATOM 6668 N N . ALA A 1 19 ? 2.469 -0.650 -8.763 1.00 71.42 81 ALA A N 10
ATOM 6669 C CA . ALA A 1 19 ? 3.275 -0.158 -9.871 1.00 52.51 81 ALA A CA 10
ATOM 6670 C C . ALA A 1 19 ? 4.274 0.860 -9.344 1.00 74.03 81 ALA A C 10
ATOM 6671 O O . ALA A 1 19 ? 5.430 0.897 -9.761 1.00 74.44 81 ALA A O 10
ATOM 6678 N N . ALA A 1 20 ? 3.827 1.657 -8.387 1.00 44.42 82 ALA A N 10
ATOM 6679 C CA . ALA A 1 20 ? 4.685 2.632 -7.744 1.00 2.52 82 ALA A CA 10
ATOM 6680 C C . ALA A 1 20 ? 5.811 1.936 -6.964 1.00 74.34 82 ALA A C 10
ATOM 6681 O O . ALA A 1 20 ? 6.942 2.407 -6.963 1.00 51.40 82 ALA A O 10
ATOM 6688 N N . ILE A 1 21 ? 5.496 0.799 -6.326 1.00 61.24 83 ILE A N 10
ATOM 6689 C CA . ILE A 1 21 ? 6.500 0.006 -5.612 1.00 1.51 83 ILE A CA 10
ATOM 6690 C C . ILE A 1 21 ? 7.520 -0.529 -6.605 1.00 60.42 83 ILE A C 10
ATOM 6691 O O . ILE A 1 21 ? 8.714 -0.486 -6.356 1.00 14.30 83 ILE A O 10
ATOM 6707 N N . ARG A 1 22 ? 7.029 -1.000 -7.744 1.00 2.21 84 ARG A N 10
ATOM 6708 C CA . ARG A 1 22 ? 7.873 -1.506 -8.820 1.00 12.51 84 ARG A CA 10
ATOM 6709 C C . ARG A 1 22 ? 8.831 -0.427 -9.313 1.00 71.22 84 ARG A C 10
ATOM 6710 O O . ARG A 1 22 ? 10.040 -0.673 -9.468 1.00 52.45 84 ARG A O 10
ATOM 6731 N N . GLU A 1 23 ? 8.293 0.765 -9.532 1.00 43.04 85 GLU A N 10
ATOM 6732 C CA . GLU A 1 23 ? 9.087 1.922 -9.906 1.00 14.15 85 GLU A CA 10
ATOM 6733 C C . GLU A 1 23 ? 10.126 2.233 -8.859 1.00 32.53 85 GLU A C 10
ATOM 6734 O O . GLU A 1 23 ? 11.305 2.345 -9.172 1.00 63.20 85 GLU A O 10
ATOM 6746 N N . TRP A 1 24 ? 9.692 2.311 -7.610 1.00 11.33 86 TRP A N 10
ATOM 6747 C CA . TRP A 1 24 ? 10.540 2.643 -6.497 1.00 11.31 86 TRP A CA 10
ATOM 6748 C C . TRP A 1 24 ? 11.660 1.617 -6.373 1.00 32.04 86 TRP A C 10
ATOM 6749 O O . TRP A 1 24 ? 12.827 1.975 -6.164 1.00 1.11 86 TRP A O 10
ATOM 6770 N N . ALA A 1 25 ? 11.299 0.357 -6.530 1.00 23.45 87 ALA A N 10
ATOM 6771 C CA . ALA A 1 25 ? 12.233 -0.744 -6.500 1.00 24.41 87 ALA A CA 10
ATOM 6772 C C . ALA A 1 25 ? 13.311 -0.528 -7.536 1.00 24.23 87 ALA A C 10
ATOM 6773 O O . ALA A 1 25 ? 14.496 -0.552 -7.220 1.00 63.14 87 ALA A O 10
ATOM 6780 N N . ARG A 1 26 ? 12.890 -0.236 -8.751 1.00 73.21 88 ARG A N 10
ATOM 6781 C CA . ARG A 1 26 ? 13.807 0.012 -9.849 1.00 35.25 88 ARG A CA 10
ATOM 6782 C C . ARG A 1 26 ? 14.682 1.242 -9.607 1.00 43.43 88 ARG A C 10
ATOM 6783 O O . ARG A 1 26 ? 15.859 1.242 -9.939 1.00 23.24 88 ARG A O 10
ATOM 6804 N N . ARG A 1 27 ? 14.107 2.280 -8.994 1.00 40.51 89 ARG A N 10
ATOM 6805 C CA . ARG A 1 27 ? 14.856 3.511 -8.672 1.00 64.00 89 ARG A CA 10
ATOM 6806 C C . ARG A 1 27 ? 15.932 3.219 -7.637 1.00 61.41 89 ARG A C 10
ATOM 6807 O O . ARG A 1 27 ? 17.028 3.760 -7.691 1.00 1.44 89 ARG A O 10
ATOM 6828 N N . ASN A 1 28 ? 15.614 2.336 -6.720 1.00 50.04 90 ASN A N 10
ATOM 6829 C CA . ASN A 1 28 ? 16.510 2.017 -5.616 1.00 32.21 90 ASN A CA 10
ATOM 6830 C C . ASN A 1 28 ? 17.436 0.852 -5.922 1.00 43.20 90 ASN A C 10
ATOM 6831 O O . ASN A 1 28 ? 18.391 0.596 -5.190 1.00 74.12 90 ASN A O 10
ATOM 6842 N N . GLY A 1 29 ? 17.150 0.139 -6.980 1.00 51.24 91 GLY A N 10
ATOM 6843 C CA . GLY A 1 29 ? 18.023 -0.927 -7.412 1.00 44.31 91 GLY A CA 10
ATOM 6844 C C . GLY A 1 29 ? 17.613 -2.282 -6.886 1.00 22.15 91 GLY A C 10
ATOM 6845 O O . GLY A 1 29 ? 18.438 -3.183 -6.763 1.00 64.43 91 GLY A O 10
ATOM 6849 N N . HIS A 1 30 ? 16.357 -2.428 -6.569 1.00 40.32 92 HIS A N 10
ATOM 6850 C CA . HIS A 1 30 ? 15.834 -3.692 -6.132 1.00 33.30 92 HIS A CA 10
ATOM 6851 C C . HIS A 1 30 ? 15.485 -4.503 -7.355 1.00 11.14 92 HIS A C 10
ATOM 6852 O O . HIS A 1 30 ? 14.693 -4.053 -8.197 1.00 53.22 92 HIS A O 10
ATOM 6866 N N . ASN A 1 31 ? 16.075 -5.663 -7.481 1.00 32.10 93 ASN A N 10
ATOM 6867 C CA . ASN A 1 31 ? 15.796 -6.534 -8.605 1.00 22.42 93 ASN A CA 10
ATOM 6868 C C . ASN A 1 31 ? 14.481 -7.222 -8.374 1.00 13.40 93 ASN A C 10
ATOM 6869 O O . ASN A 1 31 ? 14.410 -8.215 -7.648 1.00 63.22 93 ASN A O 10
ATOM 6880 N N . VAL A 1 32 ? 13.436 -6.657 -8.907 1.00 51.45 94 VAL A N 10
ATOM 6881 C CA . VAL A 1 32 ? 12.106 -7.191 -8.731 1.00 12.41 94 VAL A CA 10
ATOM 6882 C C . VAL A 1 32 ? 11.619 -7.780 -10.026 1.00 42.31 94 VAL A C 10
ATOM 6883 O O . VAL A 1 32 ? 11.564 -7.087 -11.051 1.00 63.15 94 VAL A O 10
ATOM 6896 N N . SER A 1 33 ? 11.308 -9.047 -9.989 1.00 60.21 95 SER A N 10
ATOM 6897 C CA . SER A 1 33 ? 10.793 -9.723 -11.131 1.00 13.33 95 SER A CA 10
ATOM 6898 C C . SER A 1 33 ? 9.303 -9.421 -11.232 1.00 33.34 95 SER A C 10
ATOM 6899 O O . SER A 1 33 ? 8.548 -9.673 -10.290 1.00 74.31 95 SER A O 10
ATOM 6907 N N . THR A 1 34 ? 8.888 -8.864 -12.342 1.00 70.03 96 THR A N 10
ATOM 6908 C CA . THR A 1 34 ? 7.506 -8.539 -12.543 1.00 4.02 96 THR A CA 10
ATOM 6909 C C . THR A 1 34 ? 6.727 -9.768 -12.979 1.00 11.31 96 THR A C 10
ATOM 6910 O O . THR A 1 34 ? 5.486 -9.776 -13.027 1.00 33.11 96 THR A O 10
ATOM 6921 N N . ARG A 1 35 ? 7.466 -10.817 -13.267 1.00 3.25 97 ARG A N 10
ATOM 6922 C CA . ARG A 1 35 ? 6.894 -12.086 -13.590 1.00 1.20 97 ARG A CA 10
ATOM 6923 C C . ARG A 1 35 ? 6.698 -12.861 -12.300 1.00 60.53 97 ARG A C 10
ATOM 6924 O O . ARG A 1 35 ? 7.485 -13.755 -11.969 1.00 32.02 97 ARG A O 10
ATOM 6945 N N . GLY A 1 36 ? 5.723 -12.446 -11.533 1.00 31.31 98 GLY A N 10
ATOM 6946 C CA . GLY A 1 36 ? 5.447 -13.096 -10.295 1.00 35.14 98 GLY A CA 10
ATOM 6947 C C . GLY A 1 36 ? 4.825 -12.176 -9.291 1.00 34.54 98 GLY A C 10
ATOM 6948 O O . GLY A 1 36 ? 3.736 -11.646 -9.515 1.00 1.01 98 GLY A O 10
ATOM 6952 N N . ARG A 1 37 ? 5.518 -11.947 -8.209 1.00 41.22 99 ARG A N 10
ATOM 6953 C CA . ARG A 1 37 ? 5.005 -11.166 -7.104 1.00 74.41 99 ARG A CA 10
ATOM 6954 C C . ARG A 1 37 ? 5.989 -10.095 -6.726 1.00 73.44 99 ARG A C 10
ATOM 6955 O O . ARG A 1 37 ? 7.179 -10.209 -7.021 1.00 64.25 99 ARG A O 10
ATOM 6976 N N . ILE A 1 38 ? 5.502 -9.056 -6.089 1.00 43.24 100 ILE A N 10
ATOM 6977 C CA . ILE A 1 38 ? 6.362 -8.042 -5.558 1.00 65.12 100 ILE A CA 10
ATOM 6978 C C . ILE A 1 38 ? 6.775 -8.494 -4.161 1.00 65.32 100 ILE A C 10
ATOM 6979 O O . ILE A 1 38 ? 5.905 -8.810 -3.332 1.00 55.23 100 ILE A O 10
ATOM 6995 N N . PRO A 1 39 ? 8.085 -8.595 -3.894 1.00 31.54 101 PRO A N 10
ATOM 6996 C CA . PRO A 1 39 ? 8.588 -9.047 -2.604 1.00 52.23 101 PRO A CA 10
ATOM 6997 C C . PRO A 1 39 ? 8.127 -8.162 -1.450 1.00 73.23 101 PRO A C 10
ATOM 6998 O O . PRO A 1 39 ? 8.283 -6.932 -1.494 1.00 24.43 101 PRO A O 10
ATOM 7009 N N . ALA A 1 40 ? 7.604 -8.803 -0.402 1.00 5.33 102 ALA A N 10
ATOM 7010 C CA . ALA A 1 40 ? 7.101 -8.126 0.793 1.00 44.23 102 ALA A CA 10
ATOM 7011 C C . ALA A 1 40 ? 8.194 -7.296 1.439 1.00 32.23 102 ALA A C 10
ATOM 7012 O O . ALA A 1 40 ? 7.925 -6.262 2.037 1.00 20.35 102 ALA A O 10
ATOM 7019 N N . ASP A 1 41 ? 9.429 -7.744 1.278 1.00 11.21 103 ASP A N 10
ATOM 7020 C CA . ASP A 1 41 ? 10.599 -7.023 1.772 1.00 41.15 103 ASP A CA 10
ATOM 7021 C C . ASP A 1 41 ? 10.690 -5.656 1.094 1.00 3.14 103 ASP A C 10
ATOM 7022 O O . ASP A 1 41 ? 10.915 -4.636 1.754 1.00 43.04 103 ASP A O 10
ATOM 7031 N N . VAL A 1 42 ? 10.413 -5.639 -0.211 1.00 54.24 104 VAL A N 10
ATOM 7032 C CA . VAL A 1 42 ? 10.469 -4.423 -1.006 1.00 3.25 104 VAL A CA 10
ATOM 7033 C C . VAL A 1 42 ? 9.268 -3.559 -0.677 1.00 14.41 104 VAL A C 10
ATOM 7034 O O . VAL A 1 42 ? 9.374 -2.352 -0.594 1.00 21.34 104 VAL A O 10
ATOM 7047 N N . ILE A 1 43 ? 8.139 -4.203 -0.448 1.00 20.44 105 ILE A N 10
ATOM 7048 C CA . ILE A 1 43 ? 6.910 -3.508 -0.075 1.00 11.51 105 ILE A CA 10
ATOM 7049 C C . ILE A 1 43 ? 7.103 -2.784 1.267 1.00 31.41 105 ILE A C 10
ATOM 7050 O O . ILE A 1 43 ? 6.776 -1.600 1.406 1.00 50.23 105 ILE A O 10
ATOM 7066 N N . ASP A 1 44 ? 7.696 -3.483 2.226 1.00 65.24 106 ASP A N 10
ATOM 7067 C CA . ASP A 1 44 ? 7.952 -2.913 3.545 1.00 1.11 106 ASP A CA 10
ATOM 7068 C C . ASP A 1 44 ? 8.952 -1.786 3.430 1.00 23.41 106 ASP A C 10
ATOM 7069 O O . ASP A 1 44 ? 8.777 -0.711 4.019 1.00 32.45 106 ASP A O 10
ATOM 7078 N N . ALA A 1 45 ? 9.973 -2.019 2.624 1.00 34.23 107 ALA A N 10
ATOM 7079 C CA . ALA A 1 45 ? 11.018 -1.047 2.379 1.00 2.41 107 ALA A CA 10
ATOM 7080 C C . ALA A 1 45 ? 10.439 0.195 1.715 1.00 14.01 107 ALA A C 10
ATOM 7081 O O . ALA A 1 45 ? 10.822 1.315 2.037 1.00 54.23 107 ALA A O 10
ATOM 7088 N N . TYR A 1 46 ? 9.515 -0.026 0.798 1.00 12.44 108 TYR A N 10
ATOM 7089 C CA . TYR A 1 46 ? 8.793 1.026 0.109 1.00 35.02 108 TYR A CA 10
ATOM 7090 C C . TYR A 1 46 ? 8.043 1.872 1.107 1.00 24.12 108 TYR A C 10
ATOM 7091 O O . TYR A 1 46 ? 8.256 3.075 1.190 1.00 21.14 108 TYR A O 10
ATOM 7109 N N . HIS A 1 47 ? 7.207 1.232 1.906 1.00 33.11 109 HIS A N 10
ATOM 7110 C CA . HIS A 1 47 ? 6.399 1.943 2.877 1.00 65.42 109 HIS A CA 10
ATOM 7111 C C . HIS A 1 47 ? 7.225 2.518 4.029 1.00 52.43 109 HIS A C 10
ATOM 7112 O O . HIS A 1 47 ? 6.732 3.329 4.812 1.00 15.55 109 HIS A O 10
ATOM 7126 N N . ALA A 1 48 ? 8.459 2.075 4.157 1.00 74.53 110 ALA A N 10
ATOM 7127 C CA . ALA A 1 48 ? 9.368 2.644 5.138 1.00 64.40 110 ALA A CA 10
ATOM 7128 C C . ALA A 1 48 ? 10.103 3.852 4.557 1.00 32.34 110 ALA A C 10
ATOM 7129 O O . ALA A 1 48 ? 10.408 4.804 5.269 1.00 2.31 110 ALA A O 10
ATOM 7136 N N . ALA A 1 49 ? 10.375 3.820 3.272 1.00 12.33 111 ALA A N 10
ATOM 7137 C CA . ALA A 1 49 ? 11.112 4.894 2.625 1.00 44.42 111 ALA A CA 10
ATOM 7138 C C . ALA A 1 49 ? 10.220 6.059 2.246 1.00 51.14 111 ALA A C 10
ATOM 7139 O O . ALA A 1 49 ? 10.565 7.213 2.494 1.00 15.00 111 ALA A O 10
ATOM 7146 N N . THR A 1 50 ? 9.085 5.777 1.654 1.00 11.54 112 THR A N 10
ATOM 7147 C CA . THR A 1 50 ? 8.222 6.831 1.234 1.00 70.22 112 THR A CA 10
ATOM 7148 C C . THR A 1 50 ? 7.115 7.077 2.263 1.00 3.53 112 THR A C 10
ATOM 7149 O O . THR A 1 50 ? 7.148 8.136 2.921 1.00 31.21 112 THR A O 10
ATOM 7161 N N . MET A 1 3 ? -17.037 11.965 -15.977 1.00 11.00 65 MET A N 11
ATOM 7162 C CA . MET A 1 3 ? -17.061 12.063 -14.521 1.00 43.05 65 MET A CA 11
ATOM 7163 C C . MET A 1 3 ? -15.990 11.174 -13.904 1.00 51.11 65 MET A C 11
ATOM 7164 O O . MET A 1 3 ? -16.232 9.998 -13.629 1.00 30.33 65 MET A O 11
ATOM 7178 N N . SER A 1 4 ? -14.800 11.731 -13.744 1.00 73.14 66 SER A N 11
ATOM 7179 C CA . SER A 1 4 ? -13.660 11.081 -13.134 1.00 72.23 66 SER A CA 11
ATOM 7180 C C . SER A 1 4 ? -12.503 12.080 -13.120 1.00 54.30 66 SER A C 11
ATOM 7181 O O . SER A 1 4 ? -12.304 12.814 -14.093 1.00 72.33 66 SER A O 11
ATOM 7189 N N . GLY A 1 5 ? -11.764 12.134 -12.037 1.00 73.21 67 GLY A N 11
ATOM 7190 C CA . GLY A 1 5 ? -10.631 13.026 -11.981 1.00 61.35 67 GLY A CA 11
ATOM 7191 C C . GLY A 1 5 ? -10.856 14.205 -11.070 1.00 73.21 67 GLY A C 11
ATOM 7192 O O . GLY A 1 5 ? -9.942 14.992 -10.826 1.00 4.45 67 GLY A O 11
ATOM 7196 N N . SER A 1 6 ? -12.059 14.350 -10.560 1.00 61.41 68 SER A N 11
ATOM 7197 C CA . SER A 1 6 ? -12.337 15.432 -9.653 1.00 51.23 68 SER A CA 11
ATOM 7198 C C . SER A 1 6 ? -11.812 15.092 -8.261 1.00 40.22 68 SER A C 11
ATOM 7199 O O . SER A 1 6 ? -12.460 14.368 -7.481 1.00 34.11 68 SER A O 11
ATOM 7207 N N . GLY A 1 7 ? -10.622 15.540 -7.987 1.00 75.20 69 GLY A N 11
ATOM 7208 C CA . GLY A 1 7 ? -10.004 15.300 -6.721 1.00 41.21 69 GLY A CA 11
ATOM 7209 C C . GLY A 1 7 ? -8.525 15.491 -6.804 1.00 61.15 69 GLY A C 11
ATOM 7210 O O . GLY A 1 7 ? -7.756 14.585 -6.508 1.00 33.22 69 GLY A O 11
ATOM 7214 N N . ARG A 1 8 ? -8.123 16.671 -7.227 1.00 72.55 70 ARG A N 11
ATOM 7215 C CA . ARG A 1 8 ? -6.717 16.992 -7.344 1.00 33.42 70 ARG A CA 11
ATOM 7216 C C . ARG A 1 8 ? -6.139 17.150 -5.950 1.00 60.55 70 ARG A C 11
ATOM 7217 O O . ARG A 1 8 ? -6.725 17.847 -5.099 1.00 10.23 70 ARG A O 11
ATOM 7238 N N . GLY A 1 9 ? -5.042 16.504 -5.707 1.00 33.44 71 GLY A N 11
ATOM 7239 C CA . GLY A 1 9 ? -4.413 16.579 -4.426 1.00 2.33 71 GLY A CA 11
ATOM 7240 C C . GLY A 1 9 ? -3.679 15.312 -4.128 1.00 24.03 71 GLY A C 11
ATOM 7241 O O . GLY A 1 9 ? -3.797 14.324 -4.880 1.00 20.02 71 GLY A O 11
ATOM 7245 N N . ARG A 1 10 ? -2.937 15.295 -3.053 1.00 11.13 72 ARG A N 11
ATOM 7246 C CA . ARG A 1 10 ? -2.169 14.130 -2.689 1.00 12.10 72 ARG A CA 11
ATOM 7247 C C . ARG A 1 10 ? -3.009 13.151 -1.904 1.00 51.52 72 ARG A C 11
ATOM 7248 O O . ARG A 1 10 ? -2.917 13.035 -0.678 1.00 70.15 72 ARG A O 11
ATOM 7269 N N . GLY A 1 11 ? -3.875 12.520 -2.635 1.00 63.33 73 GLY A N 11
ATOM 7270 C CA . GLY A 1 11 ? -4.762 11.522 -2.136 1.00 4.15 73 GLY A CA 11
ATOM 7271 C C . GLY A 1 11 ? -5.008 10.549 -3.233 1.00 2.22 73 GLY A C 11
ATOM 7272 O O . GLY A 1 11 ? -5.014 9.327 -3.022 1.00 14.03 73 GLY A O 11
ATOM 7276 N N . ALA A 1 12 ? -5.220 11.092 -4.424 1.00 61.42 74 ALA A N 11
ATOM 7277 C CA . ALA A 1 12 ? -5.298 10.295 -5.612 1.00 52.25 74 ALA A CA 11
ATOM 7278 C C . ALA A 1 12 ? -3.908 9.802 -5.919 1.00 45.54 74 ALA A C 11
ATOM 7279 O O . ALA A 1 12 ? -2.931 10.570 -5.836 1.00 34.04 74 ALA A O 11
ATOM 7286 N N . ILE A 1 13 ? -3.811 8.565 -6.262 1.00 72.12 75 ILE A N 11
ATOM 7287 C CA . ILE A 1 13 ? -2.542 7.923 -6.422 1.00 51.13 75 ILE A CA 11
ATOM 7288 C C . ILE A 1 13 ? -1.975 8.260 -7.789 1.00 32.21 75 ILE A C 11
ATOM 7289 O O . ILE A 1 13 ? -2.704 8.296 -8.795 1.00 52.15 75 ILE A O 11
ATOM 7305 N N . ASP A 1 14 ? -0.694 8.541 -7.810 1.00 24.51 76 ASP A N 11
ATOM 7306 C CA . ASP A 1 14 ? 0.016 8.961 -9.020 1.00 32.31 76 ASP A CA 11
ATOM 7307 C C . ASP A 1 14 ? 0.042 7.854 -10.071 1.00 50.50 76 ASP A C 11
ATOM 7308 O O . ASP A 1 14 ? -0.096 8.111 -11.264 1.00 32.40 76 ASP A O 11
ATOM 7317 N N . ARG A 1 15 ? 0.152 6.633 -9.614 1.00 34.51 77 ARG A N 11
ATOM 7318 C CA . ARG A 1 15 ? 0.211 5.462 -10.482 1.00 13.32 77 ARG A CA 11
ATOM 7319 C C . ARG A 1 15 ? -0.613 4.370 -9.824 1.00 34.31 77 ARG A C 11
ATOM 7320 O O . ARG A 1 15 ? -1.419 4.655 -8.938 1.00 44.15 77 ARG A O 11
ATOM 7341 N N . GLU A 1 16 ? -0.462 3.137 -10.256 1.00 21.43 78 GLU A N 11
ATOM 7342 C CA . GLU A 1 16 ? -1.066 2.030 -9.529 1.00 71.15 78 GLU A CA 11
ATOM 7343 C C . GLU A 1 16 ? -0.192 1.804 -8.310 1.00 64.01 78 GLU A C 11
ATOM 7344 O O . GLU A 1 16 ? 1.020 1.977 -8.415 1.00 1.33 78 GLU A O 11
ATOM 7356 N N . GLN A 1 17 ? -0.782 1.429 -7.183 1.00 41.43 79 GLN A N 11
ATOM 7357 C CA . GLN A 1 17 ? -0.038 1.207 -5.929 1.00 15.32 79 GLN A CA 11
ATOM 7358 C C . GLN A 1 17 ? 1.152 0.285 -6.157 1.00 51.42 79 GLN A C 11
ATOM 7359 O O . GLN A 1 17 ? 2.303 0.667 -5.973 1.00 64.52 79 GLN A O 11
ATOM 7373 N N . SER A 1 18 ? 0.857 -0.906 -6.607 1.00 52.32 80 SER A N 11
ATOM 7374 C CA . SER A 1 18 ? 1.844 -1.916 -6.857 1.00 33.10 80 SER A CA 11
ATOM 7375 C C . SER A 1 18 ? 2.833 -1.495 -7.966 1.00 3.13 80 SER A C 11
ATOM 7376 O O . SER A 1 18 ? 4.026 -1.780 -7.880 1.00 40.11 80 SER A O 11
ATOM 7384 N N . ALA A 1 19 ? 2.346 -0.759 -8.965 1.00 71.31 81 ALA A N 11
ATOM 7385 C CA . ALA A 1 19 ? 3.206 -0.302 -10.047 1.00 75.13 81 ALA A CA 11
ATOM 7386 C C . ALA A 1 19 ? 4.201 0.719 -9.525 1.00 63.31 81 ALA A C 11
ATOM 7387 O O . ALA A 1 19 ? 5.355 0.732 -9.935 1.00 72.10 81 ALA A O 11
ATOM 7394 N N . ALA A 1 20 ? 3.744 1.547 -8.592 1.00 0.44 82 ALA A N 11
ATOM 7395 C CA . ALA A 1 20 ? 4.573 2.548 -7.950 1.00 3.22 82 ALA A CA 11
ATOM 7396 C C . ALA A 1 20 ? 5.627 1.873 -7.082 1.00 63.33 82 ALA A C 11
ATOM 7397 O O . ALA A 1 20 ? 6.783 2.292 -7.061 1.00 60.13 82 ALA A O 11
ATOM 7404 N N . ILE A 1 21 ? 5.228 0.804 -6.386 1.00 53.14 83 ILE A N 11
ATOM 7405 C CA . ILE A 1 21 ? 6.171 0.026 -5.580 1.00 41.21 83 ILE A CA 11
ATOM 7406 C C . ILE A 1 21 ? 7.254 -0.566 -6.495 1.00 71.24 83 ILE A C 11
ATOM 7407 O O . ILE A 1 21 ? 8.440 -0.516 -6.183 1.00 55.23 83 ILE A O 11
ATOM 7423 N N . ARG A 1 22 ? 6.822 -1.087 -7.640 1.00 53.43 84 ARG A N 11
ATOM 7424 C CA . ARG A 1 22 ? 7.723 -1.635 -8.653 1.00 43.24 84 ARG A CA 11
ATOM 7425 C C . ARG A 1 22 ? 8.667 -0.561 -9.192 1.00 12.20 84 ARG A C 11
ATOM 7426 O O . ARG A 1 22 ? 9.858 -0.810 -9.357 1.00 1.32 84 ARG A O 11
ATOM 7447 N N . GLU A 1 23 ? 8.133 0.638 -9.433 1.00 71.32 85 GLU A N 11
ATOM 7448 C CA . GLU A 1 23 ? 8.929 1.782 -9.876 1.00 20.31 85 GLU A CA 11
ATOM 7449 C C . GLU A 1 23 ? 9.987 2.112 -8.852 1.00 2.13 85 GLU A C 11
ATOM 7450 O O . GLU A 1 23 ? 11.164 2.216 -9.182 1.00 70.04 85 GLU A O 11
ATOM 7462 N N . TRP A 1 24 ? 9.565 2.220 -7.605 1.00 44.33 86 TRP A N 11
ATOM 7463 C CA . TRP A 1 24 ? 10.428 2.536 -6.504 1.00 72.22 86 TRP A CA 11
ATOM 7464 C C . TRP A 1 24 ? 11.520 1.480 -6.404 1.00 42.34 86 TRP A C 11
ATOM 7465 O O . TRP A 1 24 ? 12.708 1.797 -6.244 1.00 53.15 86 TRP A O 11
ATOM 7486 N N . ALA A 1 25 ? 11.113 0.234 -6.539 1.00 31.34 87 ALA A N 11
ATOM 7487 C CA . ALA A 1 25 ? 12.005 -0.904 -6.513 1.00 22.12 87 ALA A CA 11
ATOM 7488 C C . ALA A 1 25 ? 13.054 -0.791 -7.612 1.00 24.20 87 ALA A C 11
ATOM 7489 O O . ALA A 1 25 ? 14.231 -1.049 -7.388 1.00 72.10 87 ALA A O 11
ATOM 7496 N N . ARG A 1 26 ? 12.623 -0.369 -8.779 1.00 54.14 88 ARG A N 11
ATOM 7497 C CA . ARG A 1 26 ? 13.506 -0.182 -9.921 1.00 55.53 88 ARG A CA 11
ATOM 7498 C C . ARG A 1 26 ? 14.502 0.941 -9.669 1.00 44.44 88 ARG A C 11
ATOM 7499 O O . ARG A 1 26 ? 15.660 0.840 -10.068 1.00 64.13 88 ARG A O 11
ATOM 7520 N N . ARG A 1 27 ? 14.051 1.987 -8.988 1.00 4.24 89 ARG A N 11
ATOM 7521 C CA . ARG A 1 27 ? 14.907 3.147 -8.694 1.00 73.42 89 ARG A CA 11
ATOM 7522 C C . ARG A 1 27 ? 15.946 2.789 -7.640 1.00 73.31 89 ARG A C 11
ATOM 7523 O O . ARG A 1 27 ? 17.110 3.151 -7.747 1.00 2.11 89 ARG A O 11
ATOM 7544 N N . ASN A 1 28 ? 15.519 2.033 -6.658 1.00 73.21 90 ASN A N 11
ATOM 7545 C CA . ASN A 1 28 ? 16.377 1.650 -5.539 1.00 1.00 90 ASN A CA 11
ATOM 7546 C C . ASN A 1 28 ? 17.260 0.460 -5.867 1.00 41.34 90 ASN A C 11
ATOM 7547 O O . ASN A 1 28 ? 18.270 0.234 -5.215 1.00 54.55 90 ASN A O 11
ATOM 7558 N N . GLY A 1 29 ? 16.874 -0.296 -6.869 1.00 51.33 91 GLY A N 11
ATOM 7559 C CA . GLY A 1 29 ? 17.702 -1.387 -7.314 1.00 50.53 91 GLY A CA 11
ATOM 7560 C C . GLY A 1 29 ? 17.297 -2.721 -6.734 1.00 73.14 91 GLY A C 11
ATOM 7561 O O . GLY A 1 29 ? 18.143 -3.512 -6.322 1.00 21.11 91 GLY A O 11
ATOM 7565 N N . HIS A 1 30 ? 16.024 -2.973 -6.689 1.00 4.25 92 HIS A N 11
ATOM 7566 C CA . HIS A 1 30 ? 15.511 -4.228 -6.215 1.00 51.51 92 HIS A CA 11
ATOM 7567 C C . HIS A 1 30 ? 15.199 -5.116 -7.392 1.00 75.52 92 HIS A C 11
ATOM 7568 O O . HIS A 1 30 ? 14.866 -4.625 -8.490 1.00 72.03 92 HIS A O 11
ATOM 7582 N N . ASN A 1 31 ? 15.312 -6.393 -7.192 1.00 22.03 93 ASN A N 11
ATOM 7583 C CA . ASN A 1 31 ? 15.060 -7.353 -8.238 1.00 72.13 93 ASN A CA 11
ATOM 7584 C C . ASN A 1 31 ? 13.689 -7.960 -8.041 1.00 31.04 93 ASN A C 11
ATOM 7585 O O . ASN A 1 31 ? 13.524 -8.992 -7.393 1.00 60.52 93 ASN A O 11
ATOM 7596 N N . VAL A 1 32 ? 12.694 -7.260 -8.529 1.00 60.25 94 VAL A N 11
ATOM 7597 C CA . VAL A 1 32 ? 11.305 -7.692 -8.404 1.00 54.24 94 VAL A CA 11
ATOM 7598 C C . VAL A 1 32 ? 10.923 -8.567 -9.599 1.00 64.53 94 VAL A C 11
ATOM 7599 O O . VAL A 1 32 ? 9.958 -9.330 -9.541 1.00 71.12 94 VAL A O 11
ATOM 7612 N N . SER A 1 33 ? 11.734 -8.469 -10.656 1.00 64.41 95 SER A N 11
ATOM 7613 C CA . SER A 1 33 ? 11.538 -9.182 -11.901 1.00 32.25 95 SER A CA 11
ATOM 7614 C C . SER A 1 33 ? 10.349 -8.617 -12.688 1.00 54.32 95 SER A C 11
ATOM 7615 O O . SER A 1 33 ? 9.522 -7.869 -12.162 1.00 51.13 95 SER A O 11
ATOM 7623 N N . THR A 1 34 ? 10.306 -8.925 -13.957 1.00 10.31 96 THR A N 11
ATOM 7624 C CA . THR A 1 34 ? 9.221 -8.531 -14.827 1.00 23.44 96 THR A CA 11
ATOM 7625 C C . THR A 1 34 ? 7.971 -9.392 -14.535 1.00 11.24 96 THR A C 11
ATOM 7626 O O . THR A 1 34 ? 6.865 -9.096 -14.988 1.00 24.42 96 THR A O 11
ATOM 7637 N N . ARG A 1 35 ? 8.172 -10.450 -13.774 1.00 64.44 97 ARG A N 11
ATOM 7638 C CA . ARG A 1 35 ? 7.118 -11.359 -13.391 1.00 63.02 97 ARG A CA 11
ATOM 7639 C C . ARG A 1 35 ? 7.128 -11.519 -11.885 1.00 24.52 97 ARG A C 11
ATOM 7640 O O . ARG A 1 35 ? 7.896 -10.845 -11.192 1.00 21.13 97 ARG A O 11
ATOM 7661 N N . GLY A 1 36 ? 6.272 -12.376 -11.391 1.00 2.21 98 GLY A N 11
ATOM 7662 C CA . GLY A 1 36 ? 6.230 -12.677 -9.989 1.00 73.11 98 GLY A CA 11
ATOM 7663 C C . GLY A 1 36 ? 5.471 -11.648 -9.202 1.00 53.21 98 GLY A C 11
ATOM 7664 O O . GLY A 1 36 ? 4.811 -10.755 -9.778 1.00 72.44 98 GLY A O 11
ATOM 7668 N N . ARG A 1 37 ? 5.553 -11.753 -7.908 1.00 73.31 99 ARG A N 11
ATOM 7669 C CA . ARG A 1 37 ? 4.881 -10.832 -7.022 1.00 1.41 99 ARG A CA 11
ATOM 7670 C C . ARG A 1 37 ? 5.881 -9.802 -6.548 1.00 71.03 99 ARG A C 11
ATOM 7671 O O . ARG A 1 37 ? 7.084 -9.918 -6.826 1.00 54.51 99 ARG A O 11
ATOM 7692 N N . ILE A 1 38 ? 5.412 -8.827 -5.840 1.00 24.21 100 ILE A N 11
ATOM 7693 C CA . ILE A 1 38 ? 6.289 -7.868 -5.246 1.00 73.01 100 ILE A CA 11
ATOM 7694 C C . ILE A 1 38 ? 6.656 -8.387 -3.867 1.00 74.43 100 ILE A C 11
ATOM 7695 O O . ILE A 1 38 ? 5.764 -8.731 -3.089 1.00 43.03 100 ILE A O 11
ATOM 7711 N N . PRO A 1 39 ? 7.950 -8.520 -3.567 1.00 65.13 101 PRO A N 11
ATOM 7712 C CA . PRO A 1 39 ? 8.395 -8.986 -2.264 1.00 22.20 101 PRO A CA 11
ATOM 7713 C C . PRO A 1 39 ? 7.969 -8.035 -1.148 1.00 24.31 101 PRO A C 11
ATOM 7714 O O . PRO A 1 39 ? 8.112 -6.797 -1.272 1.00 10.13 101 PRO A O 11
ATOM 7725 N N . ALA A 1 40 ? 7.492 -8.607 -0.054 1.00 65.23 102 ALA A N 11
ATOM 7726 C CA . ALA A 1 40 ? 7.026 -7.858 1.106 1.00 71.31 102 ALA A CA 11
ATOM 7727 C C . ALA A 1 40 ? 8.146 -7.012 1.671 1.00 24.13 102 ALA A C 11
ATOM 7728 O O . ALA A 1 40 ? 7.906 -5.975 2.253 1.00 1.00 102 ALA A O 11
ATOM 7735 N N . ASP A 1 41 ? 9.369 -7.453 1.454 1.00 12.12 103 ASP A N 11
ATOM 7736 C CA . ASP A 1 41 ? 10.556 -6.719 1.865 1.00 75.04 103 ASP A CA 11
ATOM 7737 C C . ASP A 1 41 ? 10.649 -5.404 1.118 1.00 24.00 103 ASP A C 11
ATOM 7738 O O . ASP A 1 41 ? 10.981 -4.368 1.696 1.00 13.35 103 ASP A O 11
ATOM 7747 N N . VAL A 1 42 ? 10.304 -5.447 -0.158 1.00 4.41 104 VAL A N 11
ATOM 7748 C CA . VAL A 1 42 ? 10.347 -4.279 -1.011 1.00 33.13 104 VAL A CA 11
ATOM 7749 C C . VAL A 1 42 ? 9.213 -3.363 -0.623 1.00 51.22 104 VAL A C 11
ATOM 7750 O O . VAL A 1 42 ? 9.384 -2.164 -0.530 1.00 71.25 104 VAL A O 11
ATOM 7763 N N . ILE A 1 43 ? 8.066 -3.963 -0.351 1.00 20.42 105 ILE A N 11
ATOM 7764 C CA . ILE A 1 43 ? 6.883 -3.234 0.085 1.00 24.32 105 ILE A CA 11
ATOM 7765 C C . ILE A 1 43 ? 7.152 -2.543 1.434 1.00 33.53 105 ILE A C 11
ATOM 7766 O O . ILE A 1 43 ? 6.774 -1.386 1.643 1.00 52.33 105 ILE A O 11
ATOM 7782 N N . ASP A 1 44 ? 7.839 -3.249 2.311 1.00 53.10 106 ASP A N 11
ATOM 7783 C CA . ASP A 1 44 ? 8.172 -2.745 3.633 1.00 64.11 106 ASP A CA 11
ATOM 7784 C C . ASP A 1 44 ? 9.108 -1.583 3.499 1.00 25.13 106 ASP A C 11
ATOM 7785 O O . ASP A 1 44 ? 8.861 -0.514 4.034 1.00 41.44 106 ASP A O 11
ATOM 7794 N N . ALA A 1 45 ? 10.157 -1.792 2.727 1.00 51.51 107 ALA A N 11
ATOM 7795 C CA . ALA A 1 45 ? 11.152 -0.777 2.478 1.00 12.11 107 ALA A CA 11
ATOM 7796 C C . ALA A 1 45 ? 10.519 0.440 1.805 1.00 35.41 107 ALA A C 11
ATOM 7797 O O . ALA A 1 45 ? 10.840 1.577 2.138 1.00 62.15 107 ALA A O 11
ATOM 7804 N N . TYR A 1 46 ? 9.603 0.175 0.883 1.00 40.53 108 TYR A N 11
ATOM 7805 C CA . TYR A 1 46 ? 8.837 1.196 0.183 1.00 0.20 108 TYR A CA 11
ATOM 7806 C C . TYR A 1 46 ? 8.126 2.085 1.182 1.00 74.31 108 TYR A C 11
ATOM 7807 O O . TYR A 1 46 ? 8.345 3.285 1.208 1.00 63.33 108 TYR A O 11
ATOM 7825 N N . HIS A 1 47 ? 7.348 1.481 2.061 1.00 35.12 109 HIS A N 11
ATOM 7826 C CA . HIS A 1 47 ? 6.595 2.242 3.040 1.00 61.34 109 HIS A CA 11
ATOM 7827 C C . HIS A 1 47 ? 7.461 2.769 4.178 1.00 21.02 109 HIS A C 11
ATOM 7828 O O . HIS A 1 47 ? 7.034 3.632 4.951 1.00 50.40 109 HIS A O 11
ATOM 7842 N N . ALA A 1 48 ? 8.659 2.253 4.299 1.00 51.00 110 ALA A N 11
ATOM 7843 C CA . ALA A 1 48 ? 9.588 2.733 5.298 1.00 33.14 110 ALA A CA 11
ATOM 7844 C C . ALA A 1 48 ? 10.481 3.844 4.746 1.00 33.31 110 ALA A C 11
ATOM 7845 O O . ALA A 1 48 ? 11.142 4.556 5.512 1.00 10.44 110 ALA A O 11
ATOM 7852 N N . ALA A 1 49 ? 10.526 3.985 3.433 1.00 44.33 111 ALA A N 11
ATOM 7853 C CA . ALA A 1 49 ? 11.328 5.018 2.819 1.00 63.33 111 ALA A CA 11
ATOM 7854 C C . ALA A 1 49 ? 10.443 6.140 2.439 1.00 35.12 111 ALA A C 11
ATOM 7855 O O . ALA A 1 49 ? 10.755 7.315 2.630 1.00 30.24 111 ALA A O 11
ATOM 7862 N N . THR A 1 50 ? 9.338 5.759 1.928 1.00 72.51 112 THR A N 11
ATOM 7863 C CA . THR A 1 50 ? 8.385 6.603 1.388 1.00 14.43 112 THR A CA 11
ATOM 7864 C C . THR A 1 50 ? 7.068 6.476 2.191 1.00 3.00 112 THR A C 11
ATOM 7865 O O . THR A 1 50 ? 6.828 7.330 3.077 1.00 3.20 112 THR A O 11
ATOM 7877 N N . MET A 1 3 ? 16.345 7.421 -16.687 1.00 11.00 65 MET A N 12
ATOM 7878 C CA . MET A 1 3 ? 16.216 8.671 -15.937 1.00 43.05 65 MET A CA 12
ATOM 7879 C C . MET A 1 3 ? 14.785 8.855 -15.473 1.00 13.21 65 MET A C 12
ATOM 7880 O O . MET A 1 3 ? 13.835 8.563 -16.213 1.00 75.35 65 MET A O 12
ATOM 7894 N N . SER A 1 4 ? 14.630 9.300 -14.258 1.00 74.14 66 SER A N 12
ATOM 7895 C CA . SER A 1 4 ? 13.342 9.531 -13.680 1.00 71.33 66 SER A CA 12
ATOM 7896 C C . SER A 1 4 ? 13.468 10.757 -12.789 1.00 2.53 66 SER A C 12
ATOM 7897 O O . SER A 1 4 ? 14.596 11.148 -12.443 1.00 51.24 66 SER A O 12
ATOM 7905 N N . GLY A 1 5 ? 12.360 11.376 -12.456 1.00 13.13 67 GLY A N 12
ATOM 7906 C CA . GLY A 1 5 ? 12.400 12.523 -11.592 1.00 45.33 67 GLY A CA 12
ATOM 7907 C C . GLY A 1 5 ? 11.195 13.387 -11.785 1.00 22.15 67 GLY A C 12
ATOM 7908 O O . GLY A 1 5 ? 11.300 14.513 -12.259 1.00 74.35 67 GLY A O 12
ATOM 7912 N N . SER A 1 6 ? 10.047 12.867 -11.439 1.00 31.34 68 SER A N 12
ATOM 7913 C CA . SER A 1 6 ? 8.818 13.597 -11.582 1.00 1.15 68 SER A CA 12
ATOM 7914 C C . SER A 1 6 ? 8.691 14.657 -10.489 1.00 34.35 68 SER A C 12
ATOM 7915 O O . SER A 1 6 ? 9.099 14.433 -9.338 1.00 70.32 68 SER A O 12
ATOM 7923 N N . GLY A 1 7 ? 8.178 15.805 -10.838 1.00 54.31 69 GLY A N 12
ATOM 7924 C CA . GLY A 1 7 ? 8.079 16.870 -9.882 1.00 61.20 69 GLY A CA 12
ATOM 7925 C C . GLY A 1 7 ? 6.701 17.460 -9.820 1.00 25.45 69 GLY A C 12
ATOM 7926 O O . GLY A 1 7 ? 5.781 16.990 -10.516 1.00 63.00 69 GLY A O 12
ATOM 7930 N N . ARG A 1 8 ? 6.568 18.494 -8.993 1.00 14.21 70 ARG A N 12
ATOM 7931 C CA . ARG A 1 8 ? 5.330 19.236 -8.771 1.00 10.50 70 ARG A CA 12
ATOM 7932 C C . ARG A 1 8 ? 4.272 18.343 -8.161 1.00 30.32 70 ARG A C 12
ATOM 7933 O O . ARG A 1 8 ? 3.448 17.736 -8.866 1.00 12.51 70 ARG A O 12
ATOM 7954 N N . GLY A 1 9 ? 4.321 18.222 -6.864 1.00 41.01 71 GLY A N 12
ATOM 7955 C CA . GLY A 1 9 ? 3.405 17.379 -6.171 1.00 43.44 71 GLY A CA 12
ATOM 7956 C C . GLY A 1 9 ? 4.012 16.027 -5.966 1.00 4.32 71 GLY A C 12
ATOM 7957 O O . GLY A 1 9 ? 5.067 15.907 -5.326 1.00 55.53 71 GLY A O 12
ATOM 7961 N N . ARG A 1 10 ? 3.363 15.007 -6.527 1.00 34.25 72 ARG A N 12
ATOM 7962 C CA . ARG A 1 10 ? 3.831 13.609 -6.492 1.00 32.41 72 ARG A CA 12
ATOM 7963 C C . ARG A 1 10 ? 3.884 13.079 -5.059 1.00 35.42 72 ARG A C 12
ATOM 7964 O O . ARG A 1 10 ? 4.618 12.149 -4.760 1.00 13.52 72 ARG A O 12
ATOM 7985 N N . GLY A 1 11 ? 3.081 13.656 -4.193 1.00 73.23 73 GLY A N 12
ATOM 7986 C CA . GLY A 1 11 ? 3.039 13.211 -2.820 1.00 32.14 73 GLY A CA 12
ATOM 7987 C C . GLY A 1 11 ? 2.125 12.027 -2.688 1.00 42.31 73 GLY A C 12
ATOM 7988 O O . GLY A 1 11 ? 2.284 11.184 -1.801 1.00 74.43 73 GLY A O 12
ATOM 7992 N N . ALA A 1 12 ? 1.181 11.970 -3.581 1.00 4.13 74 ALA A N 12
ATOM 7993 C CA . ALA A 1 12 ? 0.225 10.904 -3.655 1.00 53.15 74 ALA A CA 12
ATOM 7994 C C . ALA A 1 12 ? 0.741 9.840 -4.591 1.00 52.43 74 ALA A C 12
ATOM 7995 O O . ALA A 1 12 ? 1.687 10.069 -5.361 1.00 50.41 74 ALA A O 12
ATOM 8002 N N . ILE A 1 13 ? 0.140 8.701 -4.526 1.00 51.43 75 ILE A N 12
ATOM 8003 C CA . ILE A 1 13 ? 0.519 7.586 -5.339 1.00 45.41 75 ILE A CA 12
ATOM 8004 C C . ILE A 1 13 ? -0.195 7.708 -6.669 1.00 20.23 75 ILE A C 12
ATOM 8005 O O . ILE A 1 13 ? -1.426 7.641 -6.747 1.00 31.40 75 ILE A O 12
ATOM 8021 N N . ASP A 1 14 ? 0.575 7.929 -7.692 1.00 50.35 76 ASP A N 12
ATOM 8022 C CA . ASP A 1 14 ? 0.052 8.187 -9.045 1.00 21.42 76 ASP A CA 12
ATOM 8023 C C . ASP A 1 14 ? -0.513 6.932 -9.681 1.00 10.33 76 ASP A C 12
ATOM 8024 O O . ASP A 1 14 ? -1.576 6.951 -10.308 1.00 4.34 76 ASP A O 12
ATOM 8033 N N . ARG A 1 15 ? 0.172 5.845 -9.483 1.00 34.14 77 ARG A N 12
ATOM 8034 C CA . ARG A 1 15 ? -0.165 4.591 -10.123 1.00 62.25 77 ARG A CA 12
ATOM 8035 C C . ARG A 1 15 ? -0.619 3.586 -9.080 1.00 61.42 77 ARG A C 12
ATOM 8036 O O . ARG A 1 15 ? -0.928 3.976 -7.950 1.00 64.34 77 ARG A O 12
ATOM 8057 N N . GLU A 1 16 ? -0.711 2.318 -9.463 1.00 51.21 78 GLU A N 12
ATOM 8058 C CA . GLU A 1 16 ? -1.065 1.244 -8.538 1.00 14.14 78 GLU A CA 12
ATOM 8059 C C . GLU A 1 16 ? -0.009 1.182 -7.456 1.00 74.34 78 GLU A C 12
ATOM 8060 O O . GLU A 1 16 ? 1.154 1.494 -7.736 1.00 2.33 78 GLU A O 12
ATOM 8072 N N . GLN A 1 17 ? -0.384 0.777 -6.248 1.00 42.54 79 GLN A N 12
ATOM 8073 C CA . GLN A 1 17 ? 0.601 0.598 -5.178 1.00 10.33 79 GLN A CA 12
ATOM 8074 C C . GLN A 1 17 ? 1.659 -0.368 -5.657 1.00 22.14 79 GLN A C 12
ATOM 8075 O O . GLN A 1 17 ? 2.839 -0.070 -5.613 1.00 3.11 79 GLN A O 12
ATOM 8089 N N . SER A 1 18 ? 1.195 -1.488 -6.187 1.00 11.25 80 SER A N 12
ATOM 8090 C CA . SER A 1 18 ? 2.031 -2.543 -6.703 1.00 54.21 80 SER A CA 12
ATOM 8091 C C . SER A 1 18 ? 2.996 -2.007 -7.780 1.00 1.41 80 SER A C 12
ATOM 8092 O O . SER A 1 18 ? 4.216 -2.230 -7.710 1.00 44.54 80 SER A O 12
ATOM 8100 N N . ALA A 1 19 ? 2.449 -1.255 -8.731 1.00 53.34 81 ALA A N 12
ATOM 8101 C CA . ALA A 1 19 ? 3.231 -0.699 -9.820 1.00 30.34 81 ALA A CA 12
ATOM 8102 C C . ALA A 1 19 ? 4.265 0.267 -9.293 1.00 62.12 81 ALA A C 12
ATOM 8103 O O . ALA A 1 19 ? 5.429 0.217 -9.691 1.00 74.00 81 ALA A O 12
ATOM 8110 N N . ALA A 1 20 ? 3.848 1.102 -8.360 1.00 43.15 82 ALA A N 12
ATOM 8111 C CA . ALA A 1 20 ? 4.713 2.094 -7.771 1.00 60.23 82 ALA A CA 12
ATOM 8112 C C . ALA A 1 20 ? 5.824 1.443 -6.964 1.00 3.51 82 ALA A C 12
ATOM 8113 O O . ALA A 1 20 ? 6.949 1.918 -6.982 1.00 11.15 82 ALA A O 12
ATOM 8120 N N . ILE A 1 21 ? 5.512 0.344 -6.272 1.00 2.15 83 ILE A N 12
ATOM 8121 C CA . ILE A 1 21 ? 6.526 -0.390 -5.519 1.00 30.55 83 ILE A CA 12
ATOM 8122 C C . ILE A 1 21 ? 7.551 -0.972 -6.481 1.00 2.54 83 ILE A C 12
ATOM 8123 O O . ILE A 1 21 ? 8.743 -0.852 -6.263 1.00 22.41 83 ILE A O 12
ATOM 8139 N N . ARG A 1 22 ? 7.067 -1.559 -7.568 1.00 22.51 84 ARG A N 12
ATOM 8140 C CA . ARG A 1 22 ? 7.928 -2.131 -8.597 1.00 74.32 84 ARG A CA 12
ATOM 8141 C C . ARG A 1 22 ? 8.823 -1.062 -9.215 1.00 35.34 84 ARG A C 12
ATOM 8142 O O . ARG A 1 22 ? 10.016 -1.278 -9.417 1.00 12.43 84 ARG A O 12
ATOM 8163 N N . GLU A 1 23 ? 8.253 0.102 -9.463 1.00 73.15 85 GLU A N 12
ATOM 8164 C CA . GLU A 1 23 ? 9.000 1.236 -9.988 1.00 21.12 85 GLU A CA 12
ATOM 8165 C C . GLU A 1 23 ? 10.023 1.749 -8.980 1.00 43.01 85 GLU A C 12
ATOM 8166 O O . GLU A 1 23 ? 11.158 2.035 -9.341 1.00 31.22 85 GLU A O 12
ATOM 8178 N N . TRP A 1 24 ? 9.631 1.831 -7.720 1.00 62.15 86 TRP A N 12
ATOM 8179 C CA . TRP A 1 24 ? 10.503 2.295 -6.665 1.00 64.33 86 TRP A CA 12
ATOM 8180 C C . TRP A 1 24 ? 11.654 1.319 -6.508 1.00 54.41 86 TRP A C 12
ATOM 8181 O O . TRP A 1 24 ? 12.812 1.724 -6.385 1.00 43.11 86 TRP A O 12
ATOM 8202 N N . ALA A 1 25 ? 11.322 0.042 -6.546 1.00 5.13 87 ALA A N 12
ATOM 8203 C CA . ALA A 1 25 ? 12.281 -1.037 -6.458 1.00 75.02 87 ALA A CA 12
ATOM 8204 C C . ALA A 1 25 ? 13.294 -0.923 -7.576 1.00 41.20 87 ALA A C 12
ATOM 8205 O O . ALA A 1 25 ? 14.487 -0.897 -7.339 1.00 13.14 87 ALA A O 12
ATOM 8212 N N . ARG A 1 26 ? 12.801 -0.799 -8.782 1.00 22.10 88 ARG A N 12
ATOM 8213 C CA . ARG A 1 26 ? 13.638 -0.679 -9.966 1.00 32.13 88 ARG A CA 12
ATOM 8214 C C . ARG A 1 26 ? 14.524 0.566 -9.931 1.00 43.11 88 ARG A C 12
ATOM 8215 O O . ARG A 1 26 ? 15.710 0.499 -10.273 1.00 42.52 88 ARG A O 12
ATOM 8236 N N . ARG A 1 27 ? 13.965 1.675 -9.465 1.00 41.42 89 ARG A N 12
ATOM 8237 C CA . ARG A 1 27 ? 14.702 2.925 -9.357 1.00 52.13 89 ARG A CA 12
ATOM 8238 C C . ARG A 1 27 ? 15.742 2.889 -8.251 1.00 4.22 89 ARG A C 12
ATOM 8239 O O . ARG A 1 27 ? 16.766 3.551 -8.329 1.00 54.31 89 ARG A O 12
ATOM 8260 N N . ASN A 1 28 ? 15.488 2.099 -7.233 1.00 51.02 90 ASN A N 12
ATOM 8261 C CA . ASN A 1 28 ? 16.420 1.969 -6.117 1.00 11.35 90 ASN A CA 12
ATOM 8262 C C . ASN A 1 28 ? 17.369 0.796 -6.280 1.00 34.33 90 ASN A C 12
ATOM 8263 O O . ASN A 1 28 ? 18.324 0.650 -5.519 1.00 53.40 90 ASN A O 12
ATOM 8274 N N . GLY A 1 29 ? 17.092 -0.053 -7.240 1.00 21.12 91 GLY A N 12
ATOM 8275 C CA . GLY A 1 29 ? 17.993 -1.140 -7.545 1.00 43.23 91 GLY A CA 12
ATOM 8276 C C . GLY A 1 29 ? 17.647 -2.430 -6.830 1.00 22.41 91 GLY A C 12
ATOM 8277 O O . GLY A 1 29 ? 18.511 -3.274 -6.611 1.00 70.11 91 GLY A O 12
ATOM 8281 N N . HIS A 1 30 ? 16.405 -2.583 -6.460 1.00 15.32 92 HIS A N 12
ATOM 8282 C CA . HIS A 1 30 ? 15.948 -3.790 -5.825 1.00 1.20 92 HIS A CA 12
ATOM 8283 C C . HIS A 1 30 ? 15.618 -4.812 -6.879 1.00 70.41 92 HIS A C 12
ATOM 8284 O O . HIS A 1 30 ? 15.125 -4.464 -7.968 1.00 31.01 92 HIS A O 12
ATOM 8298 N N . ASN A 1 31 ? 15.886 -6.054 -6.584 1.00 1.44 93 ASN A N 12
ATOM 8299 C CA . ASN A 1 31 ? 15.627 -7.125 -7.519 1.00 1.24 93 ASN A CA 12
ATOM 8300 C C . ASN A 1 31 ? 14.181 -7.557 -7.496 1.00 0.13 93 ASN A C 12
ATOM 8301 O O . ASN A 1 31 ? 13.783 -8.494 -6.777 1.00 51.25 93 ASN A O 12
ATOM 8312 N N . VAL A 1 32 ? 13.388 -6.810 -8.205 1.00 62.23 94 VAL A N 12
ATOM 8313 C CA . VAL A 1 32 ? 11.991 -7.074 -8.394 1.00 75.42 94 VAL A CA 12
ATOM 8314 C C . VAL A 1 32 ? 11.745 -6.981 -9.872 1.00 21.43 94 VAL A C 12
ATOM 8315 O O . VAL A 1 32 ? 11.836 -5.898 -10.454 1.00 72.00 94 VAL A O 12
ATOM 8328 N N . SER A 1 33 ? 11.501 -8.097 -10.477 1.00 22.10 95 SER A N 12
ATOM 8329 C CA . SER A 1 33 ? 11.323 -8.152 -11.886 1.00 25.42 95 SER A CA 12
ATOM 8330 C C . SER A 1 33 ? 9.828 -8.012 -12.239 1.00 13.15 95 SER A C 12
ATOM 8331 O O . SER A 1 33 ? 8.977 -7.793 -11.358 1.00 21.25 95 SER A O 12
ATOM 8339 N N . THR A 1 34 ? 9.518 -8.166 -13.493 1.00 2.22 96 THR A N 12
ATOM 8340 C CA . THR A 1 34 ? 8.202 -7.942 -14.024 1.00 64.45 96 THR A CA 12
ATOM 8341 C C . THR A 1 34 ? 7.320 -9.195 -14.009 1.00 21.23 96 THR A C 12
ATOM 8342 O O . THR A 1 34 ? 6.309 -9.242 -14.709 1.00 54.53 96 THR A O 12
ATOM 8353 N N . ARG A 1 35 ? 7.664 -10.181 -13.181 1.00 3.42 97 ARG A N 12
ATOM 8354 C CA . ARG A 1 35 ? 6.875 -11.408 -13.140 1.00 74.53 97 ARG A CA 12
ATOM 8355 C C . ARG A 1 35 ? 5.537 -11.168 -12.476 1.00 4.15 97 ARG A C 12
ATOM 8356 O O . ARG A 1 35 ? 4.500 -11.571 -12.992 1.00 3.31 97 ARG A O 12
ATOM 8377 N N . GLY A 1 36 ? 5.553 -10.492 -11.355 1.00 31.53 98 GLY A N 12
ATOM 8378 C CA . GLY A 1 36 ? 4.321 -10.171 -10.714 1.00 43.21 98 GLY A CA 12
ATOM 8379 C C . GLY A 1 36 ? 4.426 -10.104 -9.226 1.00 62.42 98 GLY A C 12
ATOM 8380 O O . GLY A 1 36 ? 3.876 -9.200 -8.617 1.00 51.20 98 GLY A O 12
ATOM 8384 N N . ARG A 1 37 ? 5.138 -11.034 -8.626 1.00 44.24 99 ARG A N 12
ATOM 8385 C CA . ARG A 1 37 ? 5.226 -11.049 -7.182 1.00 62.43 99 ARG A CA 12
ATOM 8386 C C . ARG A 1 37 ? 6.285 -10.126 -6.657 1.00 23.11 99 ARG A C 12
ATOM 8387 O O . ARG A 1 37 ? 7.460 -10.194 -7.054 1.00 64.20 99 ARG A O 12
ATOM 8408 N N . ILE A 1 38 ? 5.849 -9.215 -5.847 1.00 61.53 100 ILE A N 12
ATOM 8409 C CA . ILE A 1 38 ? 6.714 -8.285 -5.183 1.00 63.31 100 ILE A CA 12
ATOM 8410 C C . ILE A 1 38 ? 7.093 -8.855 -3.820 1.00 44.23 100 ILE A C 12
ATOM 8411 O O . ILE A 1 38 ? 6.221 -9.320 -3.084 1.00 33.12 100 ILE A O 12
ATOM 8427 N N . PRO A 1 39 ? 8.374 -8.876 -3.467 1.00 43.42 101 PRO A N 12
ATOM 8428 C CA . PRO A 1 39 ? 8.793 -9.293 -2.142 1.00 64.44 101 PRO A CA 12
ATOM 8429 C C . PRO A 1 39 ? 8.324 -8.282 -1.091 1.00 15.34 101 PRO A C 12
ATOM 8430 O O . PRO A 1 39 ? 8.540 -7.058 -1.237 1.00 72.23 101 PRO A O 12
ATOM 8441 N N . ALA A 1 40 ? 7.715 -8.784 -0.027 1.00 12.44 102 ALA A N 12
ATOM 8442 C CA . ALA A 1 40 ? 7.161 -7.950 1.039 1.00 13.31 102 ALA A CA 12
ATOM 8443 C C . ALA A 1 40 ? 8.236 -7.132 1.720 1.00 24.23 102 ALA A C 12
ATOM 8444 O O . ALA A 1 40 ? 7.962 -6.099 2.294 1.00 62.22 102 ALA A O 12
ATOM 8451 N N . ASP A 1 41 ? 9.461 -7.596 1.613 1.00 64.01 103 ASP A N 12
ATOM 8452 C CA . ASP A 1 41 ? 10.623 -6.902 2.155 1.00 72.33 103 ASP A CA 12
ATOM 8453 C C . ASP A 1 41 ? 10.779 -5.579 1.434 1.00 34.43 103 ASP A C 12
ATOM 8454 O O . ASP A 1 41 ? 11.067 -4.552 2.043 1.00 44.34 103 ASP A O 12
ATOM 8463 N N . VAL A 1 42 ? 10.535 -5.609 0.128 1.00 31.54 104 VAL A N 12
ATOM 8464 C CA . VAL A 1 42 ? 10.621 -4.427 -0.703 1.00 31.32 104 VAL A CA 12
ATOM 8465 C C . VAL A 1 42 ? 9.392 -3.576 -0.470 1.00 51.25 104 VAL A C 12
ATOM 8466 O O . VAL A 1 42 ? 9.481 -2.364 -0.415 1.00 14.33 104 VAL A O 12
ATOM 8479 N N . ILE A 1 43 ? 8.253 -4.237 -0.295 1.00 33.01 105 ILE A N 12
ATOM 8480 C CA . ILE A 1 43 ? 6.993 -3.546 0.000 1.00 43.52 105 ILE A CA 12
ATOM 8481 C C . ILE A 1 43 ? 7.121 -2.754 1.306 1.00 73.11 105 ILE A C 12
ATOM 8482 O O . ILE A 1 43 ? 6.776 -1.574 1.371 1.00 4.24 105 ILE A O 12
ATOM 8498 N N . ASP A 1 44 ? 7.671 -3.391 2.316 1.00 44.12 106 ASP A N 12
ATOM 8499 C CA . ASP A 1 44 ? 7.829 -2.765 3.615 1.00 22.21 106 ASP A CA 12
ATOM 8500 C C . ASP A 1 44 ? 8.843 -1.658 3.538 1.00 31.12 106 ASP A C 12
ATOM 8501 O O . ASP A 1 44 ? 8.608 -0.562 4.038 1.00 60.33 106 ASP A O 12
ATOM 8510 N N . ALA A 1 45 ? 9.956 -1.936 2.861 1.00 42.21 107 ALA A N 12
ATOM 8511 C CA . ALA A 1 45 ? 10.995 -0.944 2.644 1.00 63.04 107 ALA A CA 12
ATOM 8512 C C . ALA A 1 45 ? 10.415 0.275 1.923 1.00 2.10 107 ALA A C 12
ATOM 8513 O O . ALA A 1 45 ? 10.687 1.409 2.301 1.00 33.33 107 ALA A O 12
ATOM 8520 N N . TYR A 1 46 ? 9.585 0.012 0.917 1.00 10.22 108 TYR A N 12
ATOM 8521 C CA . TYR A 1 46 ? 8.880 1.034 0.150 1.00 5.51 108 TYR A CA 12
ATOM 8522 C C . TYR A 1 46 ? 8.059 1.923 1.065 1.00 31.13 108 TYR A C 12
ATOM 8523 O O . TYR A 1 46 ? 8.260 3.140 1.101 1.00 14.43 108 TYR A O 12
ATOM 8541 N N . HIS A 1 47 ? 7.168 1.309 1.829 1.00 21.40 109 HIS A N 12
ATOM 8542 C CA . HIS A 1 47 ? 6.267 2.052 2.703 1.00 72.13 109 HIS A CA 12
ATOM 8543 C C . HIS A 1 47 ? 6.998 2.742 3.847 1.00 53.52 109 HIS A C 12
ATOM 8544 O O . HIS A 1 47 ? 6.508 3.726 4.405 1.00 11.24 109 HIS A O 12
ATOM 8558 N N . ALA A 1 48 ? 8.158 2.230 4.193 1.00 20.53 110 ALA A N 12
ATOM 8559 C CA . ALA A 1 48 ? 8.979 2.832 5.223 1.00 73.51 110 ALA A CA 12
ATOM 8560 C C . ALA A 1 48 ? 9.874 3.927 4.642 1.00 23.11 110 ALA A C 12
ATOM 8561 O O . ALA A 1 48 ? 10.390 4.776 5.366 1.00 75.14 110 ALA A O 12
ATOM 8568 N N . ALA A 1 49 ? 10.092 3.893 3.350 1.00 42.04 111 ALA A N 12
ATOM 8569 C CA . ALA A 1 49 ? 10.941 4.880 2.714 1.00 4.52 111 ALA A CA 12
ATOM 8570 C C . ALA A 1 49 ? 10.169 6.063 2.144 1.00 45.24 111 ALA A C 12
ATOM 8571 O O . ALA A 1 49 ? 10.526 7.212 2.400 1.00 0.42 111 ALA A O 12
ATOM 8578 N N . THR A 1 50 ? 9.131 5.805 1.389 1.00 3.31 112 THR A N 12
ATOM 8579 C CA . THR A 1 50 ? 8.440 6.871 0.713 1.00 30.32 112 THR A CA 12
ATOM 8580 C C . THR A 1 50 ? 7.252 7.379 1.562 1.00 65.22 112 THR A C 12
ATOM 8581 O O . THR A 1 50 ? 7.292 8.538 2.032 1.00 42.23 112 THR A O 12
ATOM 8593 N N . MET A 1 3 ? 9.221 12.197 -22.665 1.00 11.00 65 MET A N 13
ATOM 8594 C CA . MET A 1 3 ? 8.267 11.220 -23.192 1.00 43.05 65 MET A CA 13
ATOM 8595 C C . MET A 1 3 ? 7.532 10.547 -22.078 1.00 41.52 65 MET A C 13
ATOM 8596 O O . MET A 1 3 ? 6.330 10.759 -21.893 1.00 52.32 65 MET A O 13
ATOM 8610 N N . SER A 1 4 ? 8.228 9.751 -21.327 1.00 72.35 66 SER A N 13
ATOM 8611 C CA . SER A 1 4 ? 7.636 9.018 -20.261 1.00 1.23 66 SER A CA 13
ATOM 8612 C C . SER A 1 4 ? 8.669 8.861 -19.162 1.00 3.45 66 SER A C 13
ATOM 8613 O O . SER A 1 4 ? 9.866 8.757 -19.453 1.00 73.01 66 SER A O 13
ATOM 8621 N N . GLY A 1 5 ? 8.235 8.906 -17.929 1.00 63.44 67 GLY A N 13
ATOM 8622 C CA . GLY A 1 5 ? 9.139 8.764 -16.823 1.00 1.24 67 GLY A CA 13
ATOM 8623 C C . GLY A 1 5 ? 8.474 9.122 -15.526 1.00 3.21 67 GLY A C 13
ATOM 8624 O O . GLY A 1 5 ? 8.370 8.296 -14.625 1.00 61.24 67 GLY A O 13
ATOM 8628 N N . SER A 1 6 ? 8.016 10.341 -15.423 1.00 3.35 68 SER A N 13
ATOM 8629 C CA . SER A 1 6 ? 7.333 10.781 -14.237 1.00 15.30 68 SER A CA 13
ATOM 8630 C C . SER A 1 6 ? 5.937 11.270 -14.590 1.00 75.20 68 SER A C 13
ATOM 8631 O O . SER A 1 6 ? 5.761 12.134 -15.459 1.00 65.32 68 SER A O 13
ATOM 8639 N N . GLY A 1 7 ? 4.966 10.672 -13.976 1.00 21.53 69 GLY A N 13
ATOM 8640 C CA . GLY A 1 7 ? 3.596 11.027 -14.174 1.00 13.24 69 GLY A CA 13
ATOM 8641 C C . GLY A 1 7 ? 2.821 10.446 -13.056 1.00 60.10 69 GLY A C 13
ATOM 8642 O O . GLY A 1 7 ? 2.058 9.495 -13.247 1.00 13.32 69 GLY A O 13
ATOM 8646 N N . ARG A 1 8 ? 3.060 10.991 -11.864 1.00 63.55 70 ARG A N 13
ATOM 8647 C CA . ARG A 1 8 ? 2.520 10.469 -10.606 1.00 21.43 70 ARG A CA 13
ATOM 8648 C C . ARG A 1 8 ? 3.257 9.177 -10.253 1.00 75.45 70 ARG A C 13
ATOM 8649 O O . ARG A 1 8 ? 4.240 8.837 -10.917 1.00 10.35 70 ARG A O 13
ATOM 8670 N N . GLY A 1 9 ? 2.813 8.464 -9.228 1.00 74.04 71 GLY A N 13
ATOM 8671 C CA . GLY A 1 9 ? 3.557 7.284 -8.801 1.00 23.31 71 GLY A CA 13
ATOM 8672 C C . GLY A 1 9 ? 4.762 7.715 -7.999 1.00 54.12 71 GLY A C 13
ATOM 8673 O O . GLY A 1 9 ? 5.808 7.075 -8.002 1.00 2.30 71 GLY A O 13
ATOM 8677 N N . ARG A 1 10 ? 4.591 8.838 -7.334 1.00 24.45 72 ARG A N 13
ATOM 8678 C CA . ARG A 1 10 ? 5.630 9.482 -6.546 1.00 54.45 72 ARG A CA 13
ATOM 8679 C C . ARG A 1 10 ? 5.098 9.750 -5.155 1.00 64.03 72 ARG A C 13
ATOM 8680 O O . ARG A 1 10 ? 5.686 10.510 -4.389 1.00 42.25 72 ARG A O 13
ATOM 8701 N N . GLY A 1 11 ? 4.025 9.079 -4.824 1.00 11.31 73 GLY A N 13
ATOM 8702 C CA . GLY A 1 11 ? 3.312 9.359 -3.603 1.00 52.03 73 GLY A CA 13
ATOM 8703 C C . GLY A 1 11 ? 1.932 9.886 -3.926 1.00 20.42 73 GLY A C 13
ATOM 8704 O O . GLY A 1 11 ? 1.327 10.628 -3.155 1.00 75.42 73 GLY A O 13
ATOM 8708 N N . ALA A 1 12 ? 1.445 9.497 -5.078 1.00 5.12 74 ALA A N 13
ATOM 8709 C CA . ALA A 1 12 ? 0.153 9.888 -5.579 1.00 12.00 74 ALA A CA 13
ATOM 8710 C C . ALA A 1 12 ? -0.268 8.867 -6.587 1.00 44.13 74 ALA A C 13
ATOM 8711 O O . ALA A 1 12 ? 0.432 8.623 -7.593 1.00 51.15 74 ALA A O 13
ATOM 8718 N N . ILE A 1 13 ? -1.389 8.302 -6.352 1.00 2.24 75 ILE A N 13
ATOM 8719 C CA . ILE A 1 13 ? -1.828 7.155 -7.064 1.00 32.41 75 ILE A CA 13
ATOM 8720 C C . ILE A 1 13 ? -2.697 7.502 -8.244 1.00 64.23 75 ILE A C 13
ATOM 8721 O O . ILE A 1 13 ? -3.883 7.802 -8.133 1.00 10.41 75 ILE A O 13
ATOM 8737 N N . ASP A 1 14 ? -2.041 7.576 -9.326 1.00 74.40 76 ASP A N 13
ATOM 8738 C CA . ASP A 1 14 ? -2.630 7.713 -10.661 1.00 4.05 76 ASP A CA 13
ATOM 8739 C C . ASP A 1 14 ? -2.085 6.545 -11.479 1.00 43.53 76 ASP A C 13
ATOM 8740 O O . ASP A 1 14 ? -2.396 6.327 -12.648 1.00 21.31 76 ASP A O 13
ATOM 8749 N N . ARG A 1 15 ? -1.285 5.780 -10.776 1.00 54.33 77 ARG A N 13
ATOM 8750 C CA . ARG A 1 15 ? -0.620 4.597 -11.211 1.00 73.04 77 ARG A CA 13
ATOM 8751 C C . ARG A 1 15 ? -0.746 3.687 -10.031 1.00 54.32 77 ARG A C 13
ATOM 8752 O O . ARG A 1 15 ? -0.779 4.180 -8.900 1.00 5.41 77 ARG A O 13
ATOM 8773 N N . GLU A 1 16 ? -0.834 2.426 -10.263 1.00 34.01 78 GLU A N 13
ATOM 8774 C CA . GLU A 1 16 ? -1.124 1.469 -9.208 1.00 52.42 78 GLU A CA 13
ATOM 8775 C C . GLU A 1 16 ? 0.004 1.342 -8.197 1.00 75.01 78 GLU A C 13
ATOM 8776 O O . GLU A 1 16 ? 1.180 1.400 -8.560 1.00 75.44 78 GLU A O 13
ATOM 8788 N N . GLN A 1 17 ? -0.378 1.147 -6.930 1.00 61.15 79 GLN A N 13
ATOM 8789 C CA . GLN A 1 17 ? 0.554 0.977 -5.808 1.00 13.24 79 GLN A CA 13
ATOM 8790 C C . GLN A 1 17 ? 1.568 -0.115 -6.107 1.00 62.41 79 GLN A C 13
ATOM 8791 O O . GLN A 1 17 ? 2.756 0.097 -5.969 1.00 23.44 79 GLN A O 13
ATOM 8805 N N . SER A 1 18 ? 1.079 -1.271 -6.548 1.00 73.11 80 SER A N 13
ATOM 8806 C CA . SER A 1 18 ? 1.924 -2.408 -6.882 1.00 32.01 80 SER A CA 13
ATOM 8807 C C . SER A 1 18 ? 2.982 -2.006 -7.925 1.00 64.22 80 SER A C 13
ATOM 8808 O O . SER A 1 18 ? 4.186 -2.223 -7.728 1.00 22.31 80 SER A O 13
ATOM 8816 N N . ALA A 1 19 ? 2.541 -1.355 -8.990 1.00 21.14 81 ALA A N 13
ATOM 8817 C CA . ALA A 1 19 ? 3.440 -0.923 -10.040 1.00 14.12 81 ALA A CA 13
ATOM 8818 C C . ALA A 1 19 ? 4.411 0.128 -9.516 1.00 53.40 81 ALA A C 13
ATOM 8819 O O . ALA A 1 19 ? 5.580 0.122 -9.863 1.00 10.51 81 ALA A O 13
ATOM 8826 N N . ALA A 1 20 ? 3.917 1.010 -8.656 1.00 4.31 82 ALA A N 13
ATOM 8827 C CA . ALA A 1 20 ? 4.734 2.049 -8.041 1.00 53.11 82 ALA A CA 13
ATOM 8828 C C . ALA A 1 20 ? 5.829 1.444 -7.167 1.00 15.43 82 ALA A C 13
ATOM 8829 O O . ALA A 1 20 ? 6.955 1.926 -7.165 1.00 32.22 82 ALA A O 13
ATOM 8836 N N . ILE A 1 21 ? 5.498 0.374 -6.444 1.00 25.32 83 ILE A N 13
ATOM 8837 C CA . ILE A 1 21 ? 6.476 -0.325 -5.607 1.00 75.21 83 ILE A CA 13
ATOM 8838 C C . ILE A 1 21 ? 7.534 -0.974 -6.501 1.00 14.04 83 ILE A C 13
ATOM 8839 O O . ILE A 1 21 ? 8.723 -0.885 -6.234 1.00 24.23 83 ILE A O 13
ATOM 8855 N N . ARG A 1 22 ? 7.075 -1.591 -7.577 1.00 73.32 84 ARG A N 13
ATOM 8856 C CA . ARG A 1 22 ? 7.946 -2.227 -8.573 1.00 34.32 84 ARG A CA 13
ATOM 8857 C C . ARG A 1 22 ? 8.903 -1.219 -9.192 1.00 62.23 84 ARG A C 13
ATOM 8858 O O . ARG A 1 22 ? 10.102 -1.475 -9.338 1.00 41.04 84 ARG A O 13
ATOM 8879 N N . GLU A 1 23 ? 8.374 -0.074 -9.534 1.00 60.30 85 GLU A N 13
ATOM 8880 C CA . GLU A 1 23 ? 9.159 0.990 -10.111 1.00 11.52 85 GLU A CA 13
ATOM 8881 C C . GLU A 1 23 ? 10.131 1.569 -9.100 1.00 72.43 85 GLU A C 13
ATOM 8882 O O . GLU A 1 23 ? 11.274 1.870 -9.438 1.00 3.14 85 GLU A O 13
ATOM 8894 N N . TRP A 1 24 ? 9.691 1.673 -7.853 1.00 42.30 86 TRP A N 13
ATOM 8895 C CA . TRP A 1 24 ? 10.522 2.144 -6.771 1.00 24.11 86 TRP A CA 13
ATOM 8896 C C . TRP A 1 24 ? 11.674 1.161 -6.590 1.00 31.11 86 TRP A C 13
ATOM 8897 O O . TRP A 1 24 ? 12.835 1.556 -6.412 1.00 41.41 86 TRP A O 13
ATOM 8918 N N . ALA A 1 25 ? 11.343 -0.113 -6.685 1.00 33.32 87 ALA A N 13
ATOM 8919 C CA . ALA A 1 25 ? 12.295 -1.185 -6.596 1.00 42.15 87 ALA A CA 13
ATOM 8920 C C . ALA A 1 25 ? 13.354 -1.050 -7.677 1.00 44.11 87 ALA A C 13
ATOM 8921 O O . ALA A 1 25 ? 14.543 -1.137 -7.390 1.00 11.35 87 ALA A O 13
ATOM 8928 N N . ARG A 1 26 ? 12.928 -0.799 -8.911 1.00 24.33 88 ARG A N 13
ATOM 8929 C CA . ARG A 1 26 ? 13.874 -0.621 -10.011 1.00 74.23 88 ARG A CA 13
ATOM 8930 C C . ARG A 1 26 ? 14.750 0.616 -9.791 1.00 24.22 88 ARG A C 13
ATOM 8931 O O . ARG A 1 26 ? 15.966 0.559 -9.972 1.00 41.44 88 ARG A O 13
ATOM 8952 N N . ARG A 1 27 ? 14.125 1.711 -9.349 1.00 74.13 89 ARG A N 13
ATOM 8953 C CA . ARG A 1 27 ? 14.819 2.985 -9.086 1.00 53.24 89 ARG A CA 13
ATOM 8954 C C . ARG A 1 27 ? 15.897 2.817 -8.018 1.00 54.14 89 ARG A C 13
ATOM 8955 O O . ARG A 1 27 ? 16.970 3.421 -8.095 1.00 43.21 89 ARG A O 13
ATOM 8976 N N . ASN A 1 28 ? 15.601 1.999 -7.036 1.00 21.21 90 ASN A N 13
ATOM 8977 C CA . ASN A 1 28 ? 16.494 1.780 -5.904 1.00 40.41 90 ASN A CA 13
ATOM 8978 C C . ASN A 1 28 ? 17.490 0.651 -6.140 1.00 41.12 90 ASN A C 13
ATOM 8979 O O . ASN A 1 28 ? 18.542 0.603 -5.494 1.00 71.10 90 ASN A O 13
ATOM 8990 N N . GLY A 1 29 ? 17.170 -0.240 -7.053 1.00 44.44 91 GLY A N 13
ATOM 8991 C CA . GLY A 1 29 ? 18.088 -1.315 -7.399 1.00 15.15 91 GLY A CA 13
ATOM 8992 C C . GLY A 1 29 ? 17.735 -2.637 -6.743 1.00 4.34 91 GLY A C 13
ATOM 8993 O O . GLY A 1 29 ? 18.613 -3.416 -6.375 1.00 24.43 91 GLY A O 13
ATOM 8997 N N . HIS A 1 30 ? 16.463 -2.892 -6.594 1.00 4.02 92 HIS A N 13
ATOM 8998 C CA . HIS A 1 30 ? 15.989 -4.123 -6.011 1.00 61.30 92 HIS A CA 13
ATOM 8999 C C . HIS A 1 30 ? 15.660 -5.117 -7.100 1.00 74.33 92 HIS A C 13
ATOM 9000 O O . HIS A 1 30 ? 15.555 -4.752 -8.285 1.00 74.55 92 HIS A O 13
ATOM 9014 N N . ASN A 1 31 ? 15.528 -6.357 -6.708 1.00 30.30 93 ASN A N 13
ATOM 9015 C CA . ASN A 1 31 ? 15.160 -7.437 -7.608 1.00 32.42 93 ASN A CA 13
ATOM 9016 C C . ASN A 1 31 ? 13.680 -7.696 -7.470 1.00 54.24 93 ASN A C 13
ATOM 9017 O O . ASN A 1 31 ? 13.248 -8.294 -6.488 1.00 14.54 93 ASN A O 13
ATOM 9028 N N . VAL A 1 32 ? 12.900 -7.186 -8.391 1.00 4.34 94 VAL A N 13
ATOM 9029 C CA . VAL A 1 32 ? 11.451 -7.399 -8.397 1.00 44.13 94 VAL A CA 13
ATOM 9030 C C . VAL A 1 32 ? 10.983 -7.578 -9.828 1.00 23.15 94 VAL A C 13
ATOM 9031 O O . VAL A 1 32 ? 10.301 -8.560 -10.157 1.00 30.03 94 VAL A O 13
ATOM 9044 N N . SER A 1 33 ? 11.384 -6.625 -10.677 1.00 32.13 95 SER A N 13
ATOM 9045 C CA . SER A 1 33 ? 11.027 -6.597 -12.076 1.00 25.24 95 SER A CA 13
ATOM 9046 C C . SER A 1 33 ? 9.490 -6.436 -12.215 1.00 11.22 95 SER A C 13
ATOM 9047 O O . SER A 1 33 ? 8.811 -5.982 -11.287 1.00 64.43 95 SER A O 13
ATOM 9055 N N . THR A 1 34 ? 8.978 -6.745 -13.364 1.00 11.35 96 THR A N 13
ATOM 9056 C CA . THR A 1 34 ? 7.573 -6.649 -13.642 1.00 44.33 96 THR A CA 13
ATOM 9057 C C . THR A 1 34 ? 6.953 -8.039 -13.763 1.00 53.34 96 THR A C 13
ATOM 9058 O O . THR A 1 34 ? 5.854 -8.204 -14.275 1.00 1.23 96 THR A O 13
ATOM 9069 N N . ARG A 1 35 ? 7.660 -9.031 -13.248 1.00 72.04 97 ARG A N 13
ATOM 9070 C CA . ARG A 1 35 ? 7.229 -10.410 -13.351 1.00 72.33 97 ARG A CA 13
ATOM 9071 C C . ARG A 1 35 ? 7.180 -11.042 -11.968 1.00 13.34 97 ARG A C 13
ATOM 9072 O O . ARG A 1 35 ? 8.224 -11.209 -11.322 1.00 1.51 97 ARG A O 13
ATOM 9093 N N . GLY A 1 36 ? 6.002 -11.380 -11.516 1.00 22.40 98 GLY A N 13
ATOM 9094 C CA . GLY A 1 36 ? 5.858 -12.006 -10.229 1.00 50.32 98 GLY A CA 13
ATOM 9095 C C . GLY A 1 36 ? 5.199 -11.087 -9.241 1.00 50.24 98 GLY A C 13
ATOM 9096 O O . GLY A 1 36 ? 4.754 -9.993 -9.602 1.00 31.23 98 GLY A O 13
ATOM 9100 N N . ARG A 1 37 ? 5.111 -11.523 -8.013 1.00 40.44 99 ARG A N 13
ATOM 9101 C CA . ARG A 1 37 ? 4.547 -10.715 -6.967 1.00 64.52 99 ARG A CA 13
ATOM 9102 C C . ARG A 1 37 ? 5.686 -10.086 -6.179 1.00 23.43 99 ARG A C 13
ATOM 9103 O O . ARG A 1 37 ? 6.750 -10.687 -6.046 1.00 65.45 99 ARG A O 13
ATOM 9124 N N . ILE A 1 38 ? 5.474 -8.892 -5.706 1.00 62.43 100 ILE A N 13
ATOM 9125 C CA . ILE A 1 38 ? 6.499 -8.123 -5.026 1.00 23.33 100 ILE A CA 13
ATOM 9126 C C . ILE A 1 38 ? 6.829 -8.726 -3.657 1.00 51.12 100 ILE A C 13
ATOM 9127 O O . ILE A 1 38 ? 5.912 -9.029 -2.874 1.00 44.23 100 ILE A O 13
ATOM 9143 N N . PRO A 1 39 ? 8.129 -8.936 -3.359 1.00 42.22 101 PRO A N 13
ATOM 9144 C CA . PRO A 1 39 ? 8.562 -9.412 -2.053 1.00 51.44 101 PRO A CA 13
ATOM 9145 C C . PRO A 1 39 ? 8.210 -8.400 -0.962 1.00 34.21 101 PRO A C 13
ATOM 9146 O O . PRO A 1 39 ? 8.487 -7.182 -1.099 1.00 22.41 101 PRO A O 13
ATOM 9157 N N . ALA A 1 40 ? 7.653 -8.894 0.126 1.00 44.30 102 ALA A N 13
ATOM 9158 C CA . ALA A 1 40 ? 7.196 -8.070 1.241 1.00 41.34 102 ALA A CA 13
ATOM 9159 C C . ALA A 1 40 ? 8.333 -7.263 1.870 1.00 74.33 102 ALA A C 13
ATOM 9160 O O . ALA A 1 40 ? 8.098 -6.241 2.513 1.00 60.42 102 ALA A O 13
ATOM 9167 N N . ASP A 1 41 ? 9.560 -7.724 1.673 1.00 74.01 103 ASP A N 13
ATOM 9168 C CA . ASP A 1 41 ? 10.743 -7.004 2.137 1.00 63.42 103 ASP A CA 13
ATOM 9169 C C . ASP A 1 41 ? 10.837 -5.679 1.407 1.00 54.05 103 ASP A C 13
ATOM 9170 O O . ASP A 1 41 ? 11.068 -4.626 2.017 1.00 4.21 103 ASP A O 13
ATOM 9179 N N . VAL A 1 42 ? 10.577 -5.729 0.102 1.00 44.44 104 VAL A N 13
ATOM 9180 C CA . VAL A 1 42 ? 10.624 -4.551 -0.739 1.00 2.42 104 VAL A CA 13
ATOM 9181 C C . VAL A 1 42 ? 9.426 -3.683 -0.426 1.00 70.35 104 VAL A C 13
ATOM 9182 O O . VAL A 1 42 ? 9.541 -2.478 -0.336 1.00 41.43 104 VAL A O 13
ATOM 9195 N N . ILE A 1 43 ? 8.290 -4.324 -0.209 1.00 14.21 105 ILE A N 13
ATOM 9196 C CA . ILE A 1 43 ? 7.058 -3.617 0.142 1.00 54.10 105 ILE A CA 13
ATOM 9197 C C . ILE A 1 43 ? 7.235 -2.818 1.440 1.00 52.43 105 ILE A C 13
ATOM 9198 O O . ILE A 1 43 ? 6.881 -1.642 1.503 1.00 73.52 105 ILE A O 13
ATOM 9214 N N . ASP A 1 44 ? 7.831 -3.438 2.449 1.00 32.21 106 ASP A N 13
ATOM 9215 C CA . ASP A 1 44 ? 8.054 -2.754 3.718 1.00 63.14 106 ASP A CA 13
ATOM 9216 C C . ASP A 1 44 ? 9.047 -1.638 3.534 1.00 33.24 106 ASP A C 13
ATOM 9217 O O . ASP A 1 44 ? 8.838 -0.530 4.016 1.00 54.44 106 ASP A O 13
ATOM 9226 N N . ALA A 1 45 ? 10.110 -1.925 2.795 1.00 20.12 107 ALA A N 13
ATOM 9227 C CA . ALA A 1 45 ? 11.130 -0.936 2.490 1.00 12.44 107 ALA A CA 13
ATOM 9228 C C . ALA A 1 45 ? 10.515 0.268 1.759 1.00 55.30 107 ALA A C 13
ATOM 9229 O O . ALA A 1 45 ? 10.840 1.423 2.060 1.00 11.42 107 ALA A O 13
ATOM 9236 N N . TYR A 1 46 ? 9.617 -0.023 0.829 1.00 50.04 108 TYR A N 13
ATOM 9237 C CA . TYR A 1 46 ? 8.875 0.976 0.072 1.00 3.52 108 TYR A CA 13
ATOM 9238 C C . TYR A 1 46 ? 8.072 1.863 1.003 1.00 62.11 108 TYR A C 13
ATOM 9239 O O . TYR A 1 46 ? 8.282 3.069 1.048 1.00 75.01 108 TYR A O 13
ATOM 9257 N N . HIS A 1 47 ? 7.190 1.254 1.782 1.00 51.20 109 HIS A N 13
ATOM 9258 C CA . HIS A 1 47 ? 6.311 1.997 2.688 1.00 51.53 109 HIS A CA 13
ATOM 9259 C C . HIS A 1 47 ? 7.092 2.691 3.807 1.00 44.24 109 HIS A C 13
ATOM 9260 O O . HIS A 1 47 ? 6.588 3.603 4.456 1.00 44.20 109 HIS A O 13
ATOM 9274 N N . ALA A 1 48 ? 8.311 2.242 4.034 1.00 72.44 110 ALA A N 13
ATOM 9275 C CA . ALA A 1 48 ? 9.186 2.866 5.003 1.00 73.34 110 ALA A CA 13
ATOM 9276 C C . ALA A 1 48 ? 9.894 4.071 4.392 1.00 5.45 110 ALA A C 13
ATOM 9277 O O . ALA A 1 48 ? 10.156 5.049 5.075 1.00 12.43 110 ALA A O 13
ATOM 9284 N N . ALA A 1 49 ? 10.198 3.991 3.109 1.00 51.42 111 ALA A N 13
ATOM 9285 C CA . ALA A 1 49 ? 10.923 5.055 2.425 1.00 75.05 111 ALA A CA 13
ATOM 9286 C C . ALA A 1 49 ? 10.008 6.164 1.907 1.00 31.02 111 ALA A C 13
ATOM 9287 O O . ALA A 1 49 ? 10.405 7.333 1.865 1.00 21.32 111 ALA A O 13
ATOM 9294 N N . THR A 1 50 ? 8.815 5.821 1.491 1.00 53.41 112 THR A N 13
ATOM 9295 C CA . THR A 1 50 ? 7.924 6.809 0.967 1.00 74.23 112 THR A CA 13
ATOM 9296 C C . THR A 1 50 ? 6.714 7.012 1.920 1.00 11.11 112 THR A C 13
ATOM 9297 O O . THR A 1 50 ? 5.728 6.250 1.885 1.00 41.43 112 THR A O 13
ATOM 9309 N N . MET A 1 3 ? 17.324 23.230 -12.016 1.00 11.00 65 MET A N 14
ATOM 9310 C CA . MET A 1 3 ? 17.416 24.169 -10.902 1.00 43.05 65 MET A CA 14
ATOM 9311 C C . MET A 1 3 ? 16.011 24.454 -10.422 1.00 24.33 65 MET A C 14
ATOM 9312 O O . MET A 1 3 ? 15.099 24.579 -11.247 1.00 65.34 65 MET A O 14
ATOM 9326 N N . SER A 1 4 ? 15.839 24.533 -9.102 1.00 33.13 66 SER A N 14
ATOM 9327 C CA . SER A 1 4 ? 14.542 24.719 -8.463 1.00 31.52 66 SER A CA 14
ATOM 9328 C C . SER A 1 4 ? 13.687 23.463 -8.584 1.00 42.32 66 SER A C 14
ATOM 9329 O O . SER A 1 4 ? 12.936 23.269 -9.553 1.00 43.21 66 SER A O 14
ATOM 9337 N N . GLY A 1 5 ? 13.838 22.598 -7.600 1.00 43.31 67 GLY A N 14
ATOM 9338 C CA . GLY A 1 5 ? 13.167 21.323 -7.586 1.00 24.11 67 GLY A CA 14
ATOM 9339 C C . GLY A 1 5 ? 11.756 21.415 -7.073 1.00 73.31 67 GLY A C 14
ATOM 9340 O O . GLY A 1 5 ? 11.426 20.862 -6.014 1.00 71.21 67 GLY A O 14
ATOM 9344 N N . SER A 1 6 ? 10.936 22.126 -7.803 1.00 34.54 68 SER A N 14
ATOM 9345 C CA . SER A 1 6 ? 9.546 22.279 -7.492 1.00 72.22 68 SER A CA 14
ATOM 9346 C C . SER A 1 6 ? 8.852 20.926 -7.643 1.00 24.20 68 SER A C 14
ATOM 9347 O O . SER A 1 6 ? 8.956 20.280 -8.694 1.00 41.41 68 SER A O 14
ATOM 9355 N N . GLY A 1 7 ? 8.211 20.482 -6.602 1.00 14.42 69 GLY A N 14
ATOM 9356 C CA . GLY A 1 7 ? 7.517 19.236 -6.649 1.00 63.12 69 GLY A CA 14
ATOM 9357 C C . GLY A 1 7 ? 6.072 19.459 -6.945 1.00 32.22 69 GLY A C 14
ATOM 9358 O O . GLY A 1 7 ? 5.677 19.483 -8.109 1.00 62.12 69 GLY A O 14
ATOM 9362 N N . ARG A 1 8 ? 5.308 19.697 -5.888 1.00 51.14 70 ARG A N 14
ATOM 9363 C CA . ARG A 1 8 ? 3.871 19.924 -5.946 1.00 5.44 70 ARG A CA 14
ATOM 9364 C C . ARG A 1 8 ? 3.120 18.818 -6.655 1.00 71.31 70 ARG A C 14
ATOM 9365 O O . ARG A 1 8 ? 2.807 18.907 -7.854 1.00 10.24 70 ARG A O 14
ATOM 9386 N N . GLY A 1 9 ? 2.856 17.778 -5.930 1.00 3.33 71 GLY A N 14
ATOM 9387 C CA . GLY A 1 9 ? 2.187 16.649 -6.477 1.00 74.01 71 GLY A CA 14
ATOM 9388 C C . GLY A 1 9 ? 1.464 15.907 -5.404 1.00 22.45 71 GLY A C 14
ATOM 9389 O O . GLY A 1 9 ? 1.183 16.473 -4.343 1.00 52.31 71 GLY A O 14
ATOM 9393 N N . ARG A 1 10 ? 1.196 14.660 -5.640 1.00 2.15 72 ARG A N 14
ATOM 9394 C CA . ARG A 1 10 ? 0.481 13.859 -4.695 1.00 13.14 72 ARG A CA 14
ATOM 9395 C C . ARG A 1 10 ? 1.431 13.212 -3.726 1.00 53.12 72 ARG A C 14
ATOM 9396 O O . ARG A 1 10 ? 2.259 12.381 -4.113 1.00 5.21 72 ARG A O 14
ATOM 9417 N N . GLY A 1 11 ? 1.317 13.586 -2.474 1.00 45.13 73 GLY A N 14
ATOM 9418 C CA . GLY A 1 11 ? 2.090 12.958 -1.428 1.00 51.31 73 GLY A CA 14
ATOM 9419 C C . GLY A 1 11 ? 1.416 11.680 -1.004 1.00 12.23 73 GLY A C 14
ATOM 9420 O O . GLY A 1 11 ? 0.992 11.525 0.152 1.00 2.00 73 GLY A O 14
ATOM 9424 N N . ALA A 1 12 ? 1.294 10.788 -1.945 1.00 32.50 74 ALA A N 14
ATOM 9425 C CA . ALA A 1 12 ? 0.617 9.543 -1.786 1.00 11.14 74 ALA A CA 14
ATOM 9426 C C . ALA A 1 12 ? 1.147 8.583 -2.812 1.00 42.10 74 ALA A C 14
ATOM 9427 O O . ALA A 1 12 ? 2.107 8.894 -3.529 1.00 20.41 74 ALA A O 14
ATOM 9434 N N . ILE A 1 13 ? 0.523 7.457 -2.903 1.00 23.15 75 ILE A N 14
ATOM 9435 C CA . ILE A 1 13 ? 0.926 6.427 -3.807 1.00 61.02 75 ILE A CA 14
ATOM 9436 C C . ILE A 1 13 ? 0.002 6.473 -5.011 1.00 1.20 75 ILE A C 14
ATOM 9437 O O . ILE A 1 13 ? -1.155 6.918 -4.889 1.00 21.12 75 ILE A O 14
ATOM 9453 N N . ASP A 1 14 ? 0.502 6.064 -6.155 1.00 31.42 76 ASP A N 14
ATOM 9454 C CA . ASP A 1 14 ? -0.295 5.992 -7.378 1.00 72.12 76 ASP A CA 14
ATOM 9455 C C . ASP A 1 14 ? -1.476 5.032 -7.197 1.00 41.45 76 ASP A C 14
ATOM 9456 O O . ASP A 1 14 ? -1.490 4.215 -6.257 1.00 12.33 76 ASP A O 14
ATOM 9465 N N . ARG A 1 15 ? -2.470 5.156 -8.065 1.00 2.23 77 ARG A N 14
ATOM 9466 C CA . ARG A 1 15 ? -3.635 4.285 -8.066 1.00 64.13 77 ARG A CA 14
ATOM 9467 C C . ARG A 1 15 ? -3.204 2.843 -8.248 1.00 1.14 77 ARG A C 14
ATOM 9468 O O . ARG A 1 15 ? -3.772 1.924 -7.650 1.00 50.21 77 ARG A O 14
ATOM 9489 N N . GLU A 1 16 ? -2.187 2.655 -9.049 1.00 2.13 78 GLU A N 14
ATOM 9490 C CA . GLU A 1 16 ? -1.554 1.383 -9.187 1.00 63.21 78 GLU A CA 14
ATOM 9491 C C . GLU A 1 16 ? -0.417 1.285 -8.196 1.00 25.35 78 GLU A C 14
ATOM 9492 O O . GLU A 1 16 ? 0.753 1.531 -8.518 1.00 0.01 78 GLU A O 14
ATOM 9504 N N . GLN A 1 17 ? -0.789 0.980 -6.979 1.00 12.05 79 GLN A N 14
ATOM 9505 C CA . GLN A 1 17 ? 0.124 0.866 -5.859 1.00 34.24 79 GLN A CA 14
ATOM 9506 C C . GLN A 1 17 ? 1.203 -0.149 -6.119 1.00 24.01 79 GLN A C 14
ATOM 9507 O O . GLN A 1 17 ? 2.387 0.128 -5.911 1.00 61.34 79 GLN A O 14
ATOM 9521 N N . SER A 1 18 ? 0.802 -1.300 -6.617 1.00 43.05 80 SER A N 14
ATOM 9522 C CA . SER A 1 18 ? 1.718 -2.366 -6.913 1.00 45.11 80 SER A CA 14
ATOM 9523 C C . SER A 1 18 ? 2.746 -1.897 -7.958 1.00 0.52 80 SER A C 14
ATOM 9524 O O . SER A 1 18 ? 3.950 -2.143 -7.826 1.00 3.15 80 SER A O 14
ATOM 9532 N N . ALA A 1 19 ? 2.267 -1.146 -8.940 1.00 2.20 81 ALA A N 14
ATOM 9533 C CA . ALA A 1 19 ? 3.110 -0.631 -9.994 1.00 14.31 81 ALA A CA 14
ATOM 9534 C C . ALA A 1 19 ? 4.097 0.381 -9.443 1.00 22.24 81 ALA A C 14
ATOM 9535 O O . ALA A 1 19 ? 5.276 0.375 -9.818 1.00 44.34 81 ALA A O 14
ATOM 9542 N N . ALA A 1 20 ? 3.619 1.207 -8.534 1.00 61.15 82 ALA A N 14
ATOM 9543 C CA . ALA A 1 20 ? 4.423 2.231 -7.897 1.00 41.21 82 ALA A CA 14
ATOM 9544 C C . ALA A 1 20 ? 5.559 1.602 -7.088 1.00 41.44 82 ALA A C 14
ATOM 9545 O O . ALA A 1 20 ? 6.702 2.087 -7.115 1.00 24.11 82 ALA A O 14
ATOM 9552 N N . ILE A 1 21 ? 5.247 0.519 -6.385 1.00 5.11 83 ILE A N 14
ATOM 9553 C CA . ILE A 1 21 ? 6.241 -0.206 -5.603 1.00 33.13 83 ILE A CA 14
ATOM 9554 C C . ILE A 1 21 ? 7.299 -0.819 -6.534 1.00 44.33 83 ILE A C 14
ATOM 9555 O O . ILE A 1 21 ? 8.492 -0.695 -6.283 1.00 40.24 83 ILE A O 14
ATOM 9571 N N . ARG A 1 22 ? 6.846 -1.441 -7.627 1.00 71.15 84 ARG A N 14
ATOM 9572 C CA . ARG A 1 22 ? 7.746 -2.040 -8.630 1.00 3.34 84 ARG A CA 14
ATOM 9573 C C . ARG A 1 22 ? 8.688 -0.976 -9.208 1.00 14.44 84 ARG A C 14
ATOM 9574 O O . ARG A 1 22 ? 9.903 -1.189 -9.330 1.00 30.53 84 ARG A O 14
ATOM 9595 N N . GLU A 1 23 ? 8.128 0.183 -9.511 1.00 3.21 85 GLU A N 14
ATOM 9596 C CA . GLU A 1 23 ? 8.891 1.304 -10.018 1.00 34.22 85 GLU A CA 14
ATOM 9597 C C . GLU A 1 23 ? 9.915 1.808 -9.012 1.00 5.11 85 GLU A C 14
ATOM 9598 O O . GLU A 1 23 ? 11.058 2.112 -9.383 1.00 15.53 85 GLU A O 14
ATOM 9610 N N . TRP A 1 24 ? 9.523 1.870 -7.752 1.00 50.52 86 TRP A N 14
ATOM 9611 C CA . TRP A 1 24 ? 10.395 2.316 -6.686 1.00 20.13 86 TRP A CA 14
ATOM 9612 C C . TRP A 1 24 ? 11.520 1.314 -6.511 1.00 42.40 86 TRP A C 14
ATOM 9613 O O . TRP A 1 24 ? 12.691 1.688 -6.337 1.00 15.32 86 TRP A O 14
ATOM 9634 N N . ALA A 1 25 ? 11.158 0.047 -6.587 1.00 73.14 87 ALA A N 14
ATOM 9635 C CA . ALA A 1 25 ? 12.083 -1.054 -6.467 1.00 12.33 87 ALA A CA 14
ATOM 9636 C C . ALA A 1 25 ? 13.158 -0.960 -7.524 1.00 64.04 87 ALA A C 14
ATOM 9637 O O . ALA A 1 25 ? 14.336 -1.107 -7.231 1.00 3.50 87 ALA A O 14
ATOM 9644 N N . ARG A 1 26 ? 12.754 -0.672 -8.741 1.00 62.12 88 ARG A N 14
ATOM 9645 C CA . ARG A 1 26 ? 13.698 -0.534 -9.839 1.00 53.32 88 ARG A CA 14
ATOM 9646 C C . ARG A 1 26 ? 14.551 0.729 -9.683 1.00 74.53 88 ARG A C 14
ATOM 9647 O O . ARG A 1 26 ? 15.737 0.729 -10.033 1.00 3.41 88 ARG A O 14
ATOM 9668 N N . ARG A 1 27 ? 13.949 1.792 -9.148 1.00 31.42 89 ARG A N 14
ATOM 9669 C CA . ARG A 1 27 ? 14.667 3.034 -8.879 1.00 40.44 89 ARG A CA 14
ATOM 9670 C C . ARG A 1 27 ? 15.771 2.842 -7.861 1.00 54.31 89 ARG A C 14
ATOM 9671 O O . ARG A 1 27 ? 16.848 3.400 -7.981 1.00 30.12 89 ARG A O 14
ATOM 9692 N N . ASN A 1 28 ? 15.498 2.027 -6.881 1.00 53.43 90 ASN A N 14
ATOM 9693 C CA . ASN A 1 28 ? 16.440 1.785 -5.809 1.00 34.41 90 ASN A CA 14
ATOM 9694 C C . ASN A 1 28 ? 17.388 0.633 -6.110 1.00 74.40 90 ASN A C 14
ATOM 9695 O O . ASN A 1 28 ? 18.538 0.632 -5.667 1.00 73.21 90 ASN A O 14
ATOM 9706 N N . GLY A 1 29 ? 16.936 -0.326 -6.872 1.00 60.31 91 GLY A N 14
ATOM 9707 C CA . GLY A 1 29 ? 17.785 -1.443 -7.220 1.00 14.14 91 GLY A CA 14
ATOM 9708 C C . GLY A 1 29 ? 17.438 -2.691 -6.446 1.00 63.04 91 GLY A C 14
ATOM 9709 O O . GLY A 1 29 ? 18.312 -3.360 -5.886 1.00 54.42 91 GLY A O 14
ATOM 9713 N N . HIS A 1 30 ? 16.171 -2.971 -6.359 1.00 33.22 92 HIS A N 14
ATOM 9714 C CA . HIS A 1 30 ? 15.693 -4.164 -5.724 1.00 14.41 92 HIS A CA 14
ATOM 9715 C C . HIS A 1 30 ? 15.367 -5.181 -6.786 1.00 25.10 92 HIS A C 14
ATOM 9716 O O . HIS A 1 30 ? 14.956 -4.811 -7.897 1.00 4.33 92 HIS A O 14
ATOM 9730 N N . ASN A 1 31 ? 15.524 -6.441 -6.470 1.00 35.13 93 ASN A N 14
ATOM 9731 C CA . ASN A 1 31 ? 15.312 -7.493 -7.447 1.00 1.25 93 ASN A CA 14
ATOM 9732 C C . ASN A 1 31 ? 13.855 -7.856 -7.570 1.00 51.55 93 ASN A C 14
ATOM 9733 O O . ASN A 1 31 ? 13.393 -8.904 -7.097 1.00 71.15 93 ASN A O 14
ATOM 9744 N N . VAL A 1 32 ? 13.122 -6.949 -8.135 1.00 61.52 94 VAL A N 14
ATOM 9745 C CA . VAL A 1 32 ? 11.739 -7.135 -8.392 1.00 23.11 94 VAL A CA 14
ATOM 9746 C C . VAL A 1 32 ? 11.558 -7.202 -9.874 1.00 14.42 94 VAL A C 14
ATOM 9747 O O . VAL A 1 32 ? 11.921 -6.271 -10.603 1.00 32.40 94 VAL A O 14
ATOM 9760 N N . SER A 1 33 ? 11.103 -8.317 -10.326 1.00 32.14 95 SER A N 14
ATOM 9761 C CA . SER A 1 33 ? 10.822 -8.502 -11.700 1.00 61.53 95 SER A CA 14
ATOM 9762 C C . SER A 1 33 ? 9.372 -8.175 -11.919 1.00 41.11 95 SER A C 14
ATOM 9763 O O . SER A 1 33 ? 8.527 -8.450 -11.051 1.00 71.14 95 SER A O 14
ATOM 9771 N N . THR A 1 34 ? 9.076 -7.600 -13.046 1.00 11.21 96 THR A N 14
ATOM 9772 C CA . THR A 1 34 ? 7.737 -7.284 -13.423 1.00 32.14 96 THR A CA 14
ATOM 9773 C C . THR A 1 34 ? 6.949 -8.547 -13.767 1.00 44.01 96 THR A C 14
ATOM 9774 O O . THR A 1 34 ? 5.732 -8.526 -13.832 1.00 31.11 96 THR A O 14
ATOM 9785 N N . ARG A 1 35 ? 7.669 -9.649 -13.926 1.00 61.23 97 ARG A N 14
ATOM 9786 C CA . ARG A 1 35 ? 7.093 -10.937 -14.288 1.00 22.22 97 ARG A CA 14
ATOM 9787 C C . ARG A 1 35 ? 6.922 -11.804 -13.049 1.00 72.54 97 ARG A C 14
ATOM 9788 O O . ARG A 1 35 ? 6.800 -13.027 -13.147 1.00 73.13 97 ARG A O 14
ATOM 9809 N N . GLY A 1 36 ? 6.904 -11.176 -11.906 1.00 74.34 98 GLY A N 14
ATOM 9810 C CA . GLY A 1 36 ? 6.745 -11.883 -10.674 1.00 34.21 98 GLY A CA 14
ATOM 9811 C C . GLY A 1 36 ? 6.025 -11.038 -9.667 1.00 74.21 98 GLY A C 14
ATOM 9812 O O . GLY A 1 36 ? 5.615 -9.918 -9.986 1.00 5.01 98 GLY A O 14
ATOM 9816 N N . ARG A 1 37 ? 5.862 -11.540 -8.473 1.00 11.13 99 ARG A N 14
ATOM 9817 C CA . ARG A 1 37 ? 5.201 -10.780 -7.435 1.00 23.44 99 ARG A CA 14
ATOM 9818 C C . ARG A 1 37 ? 6.190 -9.917 -6.678 1.00 2.11 99 ARG A C 14
ATOM 9819 O O . ARG A 1 37 ? 7.413 -10.136 -6.750 1.00 55.32 99 ARG A O 14
ATOM 9840 N N . ILE A 1 38 ? 5.676 -8.955 -5.962 1.00 43.22 100 ILE A N 14
ATOM 9841 C CA . ILE A 1 38 ? 6.503 -8.025 -5.231 1.00 13.34 100 ILE A CA 14
ATOM 9842 C C . ILE A 1 38 ? 6.815 -8.599 -3.858 1.00 14.15 100 ILE A C 14
ATOM 9843 O O . ILE A 1 38 ? 5.902 -9.020 -3.147 1.00 15.43 100 ILE A O 14
ATOM 9859 N N . PRO A 1 39 ? 8.092 -8.660 -3.470 1.00 64.23 101 PRO A N 14
ATOM 9860 C CA . PRO A 1 39 ? 8.477 -9.139 -2.154 1.00 73.12 101 PRO A CA 14
ATOM 9861 C C . PRO A 1 39 ? 8.048 -8.164 -1.060 1.00 65.11 101 PRO A C 14
ATOM 9862 O O . PRO A 1 39 ? 8.246 -6.932 -1.186 1.00 21.45 101 PRO A O 14
ATOM 9873 N N . ALA A 1 40 ? 7.499 -8.704 0.021 1.00 73.30 102 ALA A N 14
ATOM 9874 C CA . ALA A 1 40 ? 7.020 -7.904 1.145 1.00 54.54 102 ALA A CA 14
ATOM 9875 C C . ALA A 1 40 ? 8.145 -7.089 1.752 1.00 53.04 102 ALA A C 14
ATOM 9876 O O . ALA A 1 40 ? 7.916 -6.021 2.286 1.00 1.55 102 ALA A O 14
ATOM 9883 N N . ASP A 1 41 ? 9.367 -7.599 1.631 1.00 73.31 103 ASP A N 14
ATOM 9884 C CA . ASP A 1 41 ? 10.568 -6.872 2.052 1.00 15.12 103 ASP A CA 14
ATOM 9885 C C . ASP A 1 41 ? 10.672 -5.542 1.315 1.00 75.01 103 ASP A C 14
ATOM 9886 O O . ASP A 1 41 ? 10.934 -4.502 1.923 1.00 43.23 103 ASP A O 14
ATOM 9895 N N . VAL A 1 42 ? 10.380 -5.574 0.024 1.00 22.21 104 VAL A N 14
ATOM 9896 C CA . VAL A 1 42 ? 10.456 -4.392 -0.813 1.00 21.23 104 VAL A CA 14
ATOM 9897 C C . VAL A 1 42 ? 9.286 -3.483 -0.502 1.00 34.24 104 VAL A C 14
ATOM 9898 O O . VAL A 1 42 ? 9.428 -2.278 -0.458 1.00 60.10 104 VAL A O 14
ATOM 9911 N N . ILE A 1 43 ? 8.142 -4.085 -0.249 1.00 54.14 105 ILE A N 14
ATOM 9912 C CA . ILE A 1 43 ? 6.942 -3.337 0.120 1.00 22.32 105 ILE A CA 14
ATOM 9913 C C . ILE A 1 43 ? 7.163 -2.595 1.453 1.00 41.54 105 ILE A C 14
ATOM 9914 O O . ILE A 1 43 ? 6.841 -1.416 1.586 1.00 43.42 105 ILE A O 14
ATOM 9930 N N . ASP A 1 44 ? 7.757 -3.286 2.403 1.00 34.24 106 ASP A N 14
ATOM 9931 C CA . ASP A 1 44 ? 8.017 -2.732 3.729 1.00 32.42 106 ASP A CA 14
ATOM 9932 C C . ASP A 1 44 ? 9.020 -1.592 3.602 1.00 64.22 106 ASP A C 14
ATOM 9933 O O . ASP A 1 44 ? 8.828 -0.495 4.161 1.00 44.23 106 ASP A O 14
ATOM 9942 N N . ALA A 1 45 ? 10.049 -1.837 2.793 1.00 44.00 107 ALA A N 14
ATOM 9943 C CA . ALA A 1 45 ? 11.083 -0.854 2.502 1.00 22.23 107 ALA A CA 14
ATOM 9944 C C . ALA A 1 45 ? 10.484 0.356 1.792 1.00 61.35 107 ALA A C 14
ATOM 9945 O O . ALA A 1 45 ? 10.829 1.500 2.096 1.00 62.24 107 ALA A O 14
ATOM 9952 N N . TYR A 1 46 ? 9.575 0.085 0.853 1.00 74.13 108 TYR A N 14
ATOM 9953 C CA . TYR A 1 46 ? 8.845 1.108 0.121 1.00 13.04 108 TYR A CA 14
ATOM 9954 C C . TYR A 1 46 ? 8.177 2.037 1.098 1.00 14.14 108 TYR A C 14
ATOM 9955 O O . TYR A 1 46 ? 8.410 3.227 1.082 1.00 34.44 108 TYR A O 14
ATOM 9973 N N . HIS A 1 47 ? 7.414 1.467 1.997 1.00 14.23 109 HIS A N 14
ATOM 9974 C CA . HIS A 1 47 ? 6.686 2.248 2.971 1.00 43.24 109 HIS A CA 14
ATOM 9975 C C . HIS A 1 47 ? 7.591 2.864 4.038 1.00 12.31 109 HIS A C 14
ATOM 9976 O O . HIS A 1 47 ? 7.195 3.802 4.736 1.00 22.15 109 HIS A O 14
ATOM 9990 N N . ALA A 1 48 ? 8.787 2.334 4.174 1.00 52.12 110 ALA A N 14
ATOM 9991 C CA . ALA A 1 48 ? 9.767 2.886 5.098 1.00 35.43 110 ALA A CA 14
ATOM 9992 C C . ALA A 1 48 ? 10.532 4.048 4.468 1.00 54.44 110 ALA A C 14
ATOM 9993 O O . ALA A 1 48 ? 11.033 4.922 5.175 1.00 50.44 110 ALA A O 14
ATOM 10000 N N . ALA A 1 49 ? 10.612 4.068 3.152 1.00 13.33 111 ALA A N 14
ATOM 10001 C CA . ALA A 1 49 ? 11.378 5.081 2.454 1.00 32.21 111 ALA A CA 14
ATOM 10002 C C . ALA A 1 49 ? 10.470 6.160 1.974 1.00 21.42 111 ALA A C 14
ATOM 10003 O O . ALA A 1 49 ? 10.774 7.357 2.037 1.00 73.33 111 ALA A O 14
ATOM 10010 N N . THR A 1 50 ? 9.382 5.728 1.499 1.00 65.12 112 THR A N 14
ATOM 10011 C CA . THR A 1 50 ? 8.426 6.507 0.877 1.00 61.13 112 THR A CA 14
ATOM 10012 C C . THR A 1 50 ? 7.171 6.593 1.759 1.00 12.51 112 THR A C 14
ATOM 10013 O O . THR A 1 50 ? 6.938 7.673 2.358 1.00 35.20 112 THR A O 14
ATOM 10025 N N . MET A 1 3 ? 12.136 8.615 -18.607 1.00 11.00 65 MET A N 15
ATO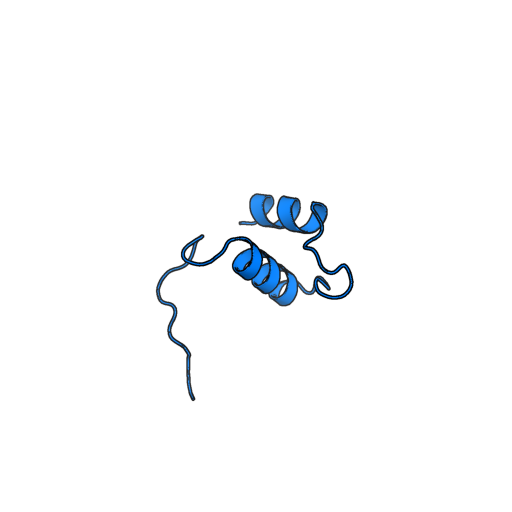M 10026 C CA . MET A 1 3 ? 11.873 8.059 -17.280 1.00 43.05 65 MET A CA 15
ATOM 10027 C C . MET A 1 3 ? 11.044 9.043 -16.473 1.00 45.34 65 MET A C 15
ATOM 10028 O O . MET A 1 3 ? 11.543 10.083 -16.055 1.00 65.13 65 MET A O 15
ATOM 10042 N N . SER A 1 4 ? 9.779 8.743 -16.296 1.00 42.23 66 SER A N 15
ATOM 10043 C CA . SER A 1 4 ? 8.881 9.590 -15.549 1.00 11.12 66 SER A CA 15
ATOM 10044 C C . SER A 1 4 ? 7.923 8.742 -14.721 1.00 44.12 66 SER A C 15
ATOM 10045 O O . SER A 1 4 ? 7.050 8.067 -15.268 1.00 72.02 66 SER A O 15
ATOM 10053 N N . GLY A 1 5 ? 8.135 8.734 -13.423 1.00 53.23 67 GLY A N 15
ATOM 10054 C CA . GLY A 1 5 ? 7.241 8.053 -12.519 1.00 52.51 67 GLY A CA 15
ATOM 10055 C C . GLY A 1 5 ? 6.413 9.072 -11.780 1.00 31.12 67 GLY A C 15
ATOM 10056 O O . GLY A 1 5 ? 6.637 9.331 -10.588 1.00 43.43 67 GLY A O 15
ATOM 10060 N N . SER A 1 6 ? 5.490 9.673 -12.499 1.00 21.55 68 SER A N 15
ATOM 10061 C CA . SER A 1 6 ? 4.659 10.735 -12.004 1.00 5.44 68 SER A CA 15
ATOM 10062 C C . SER A 1 6 ? 3.704 10.231 -10.917 1.00 31.44 68 SER A C 15
ATOM 10063 O O . SER A 1 6 ? 2.724 9.530 -11.201 1.00 23.11 68 SER A O 15
ATOM 10071 N N . GLY A 1 7 ? 4.039 10.541 -9.690 1.00 12.42 69 GLY A N 15
ATOM 10072 C CA . GLY A 1 7 ? 3.232 10.167 -8.566 1.00 61.51 69 GLY A CA 15
ATOM 10073 C C . GLY A 1 7 ? 3.961 10.397 -7.274 1.00 61.33 69 GLY A C 15
ATOM 10074 O O . GLY A 1 7 ? 4.520 9.469 -6.708 1.00 11.15 69 GLY A O 15
ATOM 10078 N N . ARG A 1 8 ? 3.997 11.636 -6.815 1.00 13.44 70 ARG A N 15
ATOM 10079 C CA . ARG A 1 8 ? 4.705 11.944 -5.575 1.00 71.24 70 ARG A CA 15
ATOM 10080 C C . ARG A 1 8 ? 3.800 12.608 -4.545 1.00 61.50 70 ARG A C 15
ATOM 10081 O O . ARG A 1 8 ? 3.450 13.792 -4.677 1.00 62.24 70 ARG A O 15
ATOM 10102 N N . GLY A 1 9 ? 3.396 11.853 -3.556 1.00 22.23 71 GLY A N 15
ATOM 10103 C CA . GLY A 1 9 ? 2.663 12.414 -2.441 1.00 31.23 71 GLY A CA 15
ATOM 10104 C C . GLY A 1 9 ? 1.170 12.482 -2.630 1.00 54.40 71 GLY A C 15
ATOM 10105 O O . GLY A 1 9 ? 0.486 11.456 -2.663 1.00 5.42 71 GLY A O 15
ATOM 10109 N N . ARG A 1 10 ? 0.664 13.699 -2.748 1.00 52.30 72 ARG A N 15
ATOM 10110 C CA . ARG A 1 10 ? -0.770 13.951 -2.857 1.00 32.31 72 ARG A CA 15
ATOM 10111 C C . ARG A 1 10 ? -1.317 13.494 -4.186 1.00 0.40 72 ARG A C 15
ATOM 10112 O O . ARG A 1 10 ? -0.567 13.281 -5.147 1.00 1.23 72 ARG A O 15
ATOM 10133 N N . GLY A 1 11 ? -2.613 13.353 -4.235 1.00 14.11 73 GLY A N 15
ATOM 10134 C CA . GLY A 1 11 ? -3.266 12.955 -5.436 1.00 15.05 73 GLY A CA 15
ATOM 10135 C C . GLY A 1 11 ? -3.464 11.479 -5.463 1.00 1.22 73 GLY A C 15
ATOM 10136 O O . GLY A 1 11 ? -3.304 10.795 -4.431 1.00 44.43 73 GLY A O 15
ATOM 10140 N N . ALA A 1 12 ? -3.850 10.984 -6.589 1.00 41.34 74 ALA A N 15
ATOM 10141 C CA . ALA A 1 12 ? -3.973 9.573 -6.795 1.00 14.24 74 ALA A CA 15
ATOM 10142 C C . ALA A 1 12 ? -2.720 9.113 -7.472 1.00 74.32 74 ALA A C 15
ATOM 10143 O O . ALA A 1 12 ? -1.855 9.935 -7.814 1.00 61.33 74 ALA A O 15
ATOM 10150 N N . ILE A 1 13 ? -2.583 7.848 -7.651 1.00 1.02 75 ILE A N 15
ATOM 10151 C CA . ILE A 1 13 ? -1.410 7.339 -8.267 1.00 24.34 75 ILE A CA 15
ATOM 10152 C C . ILE A 1 13 ? -1.726 7.005 -9.702 1.00 61.33 75 ILE A C 15
ATOM 10153 O O . ILE A 1 13 ? -2.689 6.282 -9.989 1.00 42.20 75 ILE A O 15
ATOM 10169 N N . ASP A 1 14 ? -0.974 7.611 -10.587 1.00 55.25 76 ASP A N 15
ATOM 10170 C CA . ASP A 1 14 ? -1.100 7.397 -12.029 1.00 61.34 76 ASP A CA 15
ATOM 10171 C C . ASP A 1 14 ? -0.809 5.951 -12.388 1.00 61.12 76 ASP A C 15
ATOM 10172 O O . ASP A 1 14 ? -1.481 5.353 -13.230 1.00 54.32 76 ASP A O 15
ATOM 10181 N N . ARG A 1 15 ? 0.182 5.402 -11.734 1.00 34.24 77 ARG A N 15
ATOM 10182 C CA . ARG A 1 15 ? 0.547 4.021 -11.929 1.00 1.33 77 ARG A CA 15
ATOM 10183 C C . ARG A 1 15 ? -0.238 3.186 -10.939 1.00 70.52 77 ARG A C 15
ATOM 10184 O O . ARG A 1 15 ? -0.906 3.720 -10.055 1.00 5.00 77 ARG A O 15
ATOM 10205 N N . GLU A 1 16 ? -0.162 1.897 -11.087 1.00 61.12 78 GLU A N 15
ATOM 10206 C CA . GLU A 1 16 ? -0.683 0.981 -10.098 1.00 33.42 78 GLU A CA 15
ATOM 10207 C C . GLU A 1 16 ? 0.159 1.082 -8.845 1.00 12.33 78 GLU A C 15
ATOM 10208 O O . GLU A 1 16 ? 1.312 1.489 -8.924 1.00 23.44 78 GLU A O 15
ATOM 10220 N N . GLN A 1 17 ? -0.387 0.708 -7.703 1.00 52.43 79 GLN A N 15
ATOM 10221 C CA . GLN A 1 17 ? 0.386 0.743 -6.468 1.00 73.31 79 GLN A CA 15
ATOM 10222 C C . GLN A 1 17 ? 1.546 -0.216 -6.577 1.00 5.24 79 GLN A C 15
ATOM 10223 O O . GLN A 1 17 ? 2.666 0.115 -6.226 1.00 24.30 79 GLN A O 15
ATOM 10237 N N . SER A 1 18 ? 1.268 -1.382 -7.138 1.00 0.01 80 SER A N 15
ATOM 10238 C CA . SER A 1 18 ? 2.278 -2.389 -7.380 1.00 63.12 80 SER A CA 15
ATOM 10239 C C . SER A 1 18 ? 3.362 -1.804 -8.325 1.00 2.22 80 SER A C 15
ATOM 10240 O O . SER A 1 18 ? 4.566 -1.944 -8.095 1.00 70.34 80 SER A O 15
ATOM 10248 N N . ALA A 1 19 ? 2.922 -1.075 -9.333 1.00 1.15 81 ALA A N 15
ATOM 10249 C CA . ALA A 1 19 ? 3.838 -0.477 -10.282 1.00 34.31 81 ALA A CA 15
ATOM 10250 C C . ALA A 1 19 ? 4.634 0.653 -9.628 1.00 35.00 81 ALA A C 15
ATOM 10251 O O . ALA A 1 19 ? 5.789 0.834 -9.926 1.00 3.30 81 ALA A O 15
ATOM 10258 N N . ALA A 1 20 ? 4.001 1.379 -8.716 1.00 4.45 82 ALA A N 15
ATOM 10259 C CA . ALA A 1 20 ? 4.655 2.450 -7.969 1.00 44.31 82 ALA A CA 15
ATOM 10260 C C . ALA A 1 20 ? 5.741 1.879 -7.063 1.00 34.51 82 ALA A C 15
ATOM 10261 O O . ALA A 1 20 ? 6.820 2.470 -6.911 1.00 21.25 82 ALA A O 15
ATOM 10268 N N . ILE A 1 21 ? 5.452 0.722 -6.468 1.00 43.04 83 ILE A N 15
ATOM 10269 C CA . ILE A 1 21 ? 6.438 0.013 -5.663 1.00 15.13 83 ILE A CA 15
ATOM 10270 C C . ILE A 1 21 ? 7.603 -0.389 -6.563 1.00 53.54 83 ILE A C 15
ATOM 10271 O O . ILE A 1 21 ? 8.757 -0.252 -6.192 1.00 13.54 83 ILE A O 15
ATOM 10287 N N . ARG A 1 22 ? 7.277 -0.828 -7.770 1.00 75.34 84 ARG A N 15
ATOM 10288 C CA . ARG A 1 22 ? 8.280 -1.203 -8.757 1.00 72.42 84 ARG A CA 15
ATOM 10289 C C . ARG A 1 22 ? 9.092 0.004 -9.239 1.00 1.41 84 ARG A C 15
ATOM 10290 O O . ARG A 1 22 ? 10.294 -0.113 -9.452 1.00 72.24 84 ARG A O 15
ATOM 10311 N N . GLU A 1 23 ? 8.432 1.151 -9.408 1.00 3.12 85 GLU A N 15
ATOM 10312 C CA . GLU A 1 23 ? 9.112 2.414 -9.744 1.00 53.02 85 GLU A CA 15
ATOM 10313 C C . GL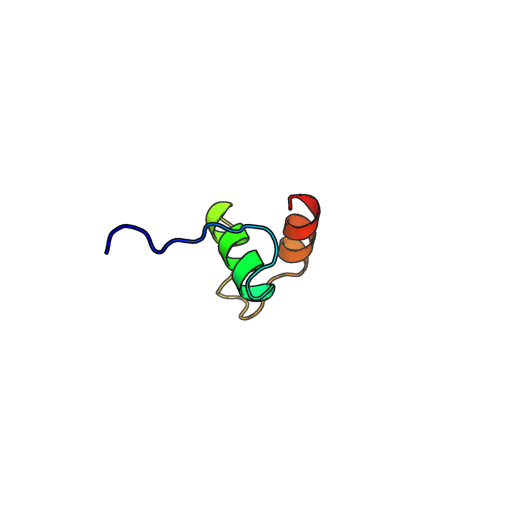U A 1 23 ? 10.164 2.712 -8.676 1.00 64.12 85 GLU A C 15
ATOM 10314 O O . GLU A 1 23 ? 11.337 2.976 -8.981 1.00 63.22 85 GLU A O 15
ATOM 10326 N N . TRP A 1 24 ? 9.742 2.607 -7.425 1.00 12.33 86 TRP A N 15
ATOM 10327 C CA . TRP A 1 24 ? 10.582 2.864 -6.290 1.00 70.43 86 TRP A CA 15
ATOM 10328 C C . TRP A 1 24 ? 11.710 1.827 -6.231 1.00 51.43 86 TRP A C 15
ATOM 10329 O O . TRP A 1 24 ? 12.883 2.165 -5.976 1.00 21.42 86 TRP A O 15
ATOM 10350 N N . ALA A 1 25 ? 11.342 0.577 -6.469 1.00 24.44 87 ALA A N 15
ATOM 10351 C CA . ALA A 1 25 ? 12.265 -0.540 -6.495 1.00 63.44 87 ALA A CA 15
ATOM 10352 C C . ALA A 1 25 ? 13.352 -0.293 -7.521 1.00 71.53 87 ALA A C 15
ATOM 10353 O O . ALA A 1 25 ? 14.531 -0.459 -7.239 1.00 43.34 87 ALA A O 15
ATOM 10360 N N . ARG A 1 26 ? 12.953 0.156 -8.687 1.00 53.33 88 ARG A N 15
ATOM 10361 C CA . ARG A 1 26 ? 13.878 0.472 -9.744 1.00 21.41 88 ARG A CA 15
ATOM 10362 C C . ARG A 1 26 ? 14.788 1.620 -9.377 1.00 2.50 88 ARG A C 15
ATOM 10363 O O . ARG A 1 26 ? 15.979 1.580 -9.668 1.00 72.10 88 ARG A O 15
ATOM 10384 N N . ARG A 1 27 ? 14.229 2.631 -8.718 1.00 55.24 89 ARG A N 15
ATOM 10385 C CA . ARG A 1 27 ? 15.003 3.781 -8.242 1.00 61.53 89 ARG A CA 15
ATOM 10386 C C . ARG A 1 27 ? 16.075 3.337 -7.256 1.00 64.14 89 ARG A C 15
ATOM 10387 O O . ARG A 1 27 ? 17.197 3.836 -7.261 1.00 42.33 89 ARG A O 15
ATOM 10408 N N . ASN A 1 28 ? 15.729 2.384 -6.435 1.00 3.11 90 ASN A N 15
ATOM 10409 C CA . ASN A 1 28 ? 16.625 1.895 -5.405 1.00 20.10 90 ASN A CA 15
ATOM 10410 C C . ASN A 1 28 ? 17.495 0.733 -5.857 1.00 54.11 90 ASN A C 15
ATOM 10411 O O . ASN A 1 28 ? 18.427 0.351 -5.161 1.00 52.35 90 ASN A O 15
ATOM 10422 N N . GLY A 1 29 ? 17.184 0.160 -6.991 1.00 54.53 91 GLY A N 15
ATOM 10423 C CA . GLY A 1 29 ? 18.023 -0.885 -7.534 1.00 32.13 91 GLY A CA 15
ATOM 10424 C C . GLY A 1 29 ? 17.624 -2.267 -7.062 1.00 23.12 91 GLY A C 15
ATOM 10425 O O . GLY A 1 29 ? 18.481 -3.124 -6.800 1.00 53.31 91 GLY A O 15
ATOM 10429 N N . HIS A 1 30 ? 16.349 -2.479 -6.928 1.00 2.52 92 HIS A N 15
ATOM 10430 C CA . HIS A 1 30 ? 15.820 -3.762 -6.564 1.00 64.04 92 HIS A CA 15
ATOM 10431 C C . HIS A 1 30 ? 15.429 -4.502 -7.819 1.00 2.02 92 HIS A C 15
ATOM 10432 O O . HIS A 1 30 ? 14.836 -3.915 -8.737 1.00 72.43 92 HIS A O 15
ATOM 10446 N N . ASN A 1 31 ? 15.789 -5.748 -7.889 1.00 43.30 93 ASN A N 15
ATOM 10447 C CA . ASN A 1 31 ? 15.431 -6.580 -9.010 1.00 30.42 93 ASN A CA 15
ATOM 10448 C C . ASN A 1 31 ? 14.135 -7.263 -8.705 1.00 75.33 93 ASN A C 15
ATOM 10449 O O . ASN A 1 31 ? 14.104 -8.317 -8.065 1.00 24.53 93 ASN A O 15
ATOM 10460 N N . VAL A 1 32 ? 13.068 -6.626 -9.079 1.00 12.20 94 VAL A N 15
ATOM 10461 C CA . VAL A 1 32 ? 11.760 -7.153 -8.838 1.00 52.05 94 VAL A CA 15
ATOM 10462 C C . VAL A 1 32 ? 11.288 -7.885 -10.066 1.00 55.13 94 VAL A C 15
ATOM 10463 O O . VAL A 1 32 ? 11.214 -7.305 -11.170 1.00 32.51 94 VAL A O 15
ATOM 10476 N N . SER A 1 33 ? 11.028 -9.146 -9.897 1.00 30.42 95 SER A N 15
ATOM 10477 C CA . SER A 1 33 ? 10.562 -9.975 -10.956 1.00 63.41 95 SER A CA 15
ATOM 10478 C C . SER A 1 33 ? 9.181 -9.516 -11.403 1.00 63.42 95 SER A C 15
ATOM 10479 O O . SER A 1 33 ? 8.264 -9.352 -10.576 1.00 1.33 95 SER A O 15
ATOM 10487 N N . THR A 1 34 ? 9.047 -9.290 -12.698 1.00 44.11 96 THR A N 15
ATOM 10488 C CA . THR A 1 34 ? 7.808 -8.865 -13.284 1.00 2.34 96 THR A CA 15
ATOM 10489 C C . THR A 1 34 ? 6.813 -10.017 -13.257 1.00 5.22 96 THR A C 15
ATOM 10490 O O . THR A 1 34 ? 5.590 -9.822 -13.180 1.00 1.33 96 THR A O 15
ATOM 10501 N N . ARG A 1 35 ? 7.350 -11.214 -13.322 1.00 23.31 97 ARG A N 15
ATOM 10502 C CA . ARG A 1 35 ? 6.568 -12.403 -13.241 1.00 32.42 97 ARG A CA 15
ATOM 10503 C C . ARG A 1 35 ? 6.534 -12.833 -11.789 1.00 71.53 97 ARG A C 15
ATOM 10504 O O . ARG A 1 35 ? 7.536 -13.322 -11.250 1.00 44.41 97 ARG A O 15
ATOM 10525 N N . GLY A 1 36 ? 5.434 -12.580 -11.149 1.00 42.45 98 GLY A N 15
ATOM 10526 C CA . GLY A 1 36 ? 5.297 -12.887 -9.757 1.00 12.35 98 GLY A CA 15
ATOM 10527 C C . GLY A 1 36 ? 4.760 -11.705 -8.996 1.00 65.51 98 GLY A C 15
ATOM 10528 O O . GLY A 1 36 ? 4.316 -10.713 -9.607 1.00 33.32 98 GLY A O 15
ATOM 10532 N N . ARG A 1 37 ? 4.811 -11.782 -7.692 1.00 12.52 99 ARG A N 15
ATOM 10533 C CA . ARG A 1 37 ? 4.312 -10.730 -6.837 1.00 72.14 99 ARG A CA 15
ATOM 10534 C C . ARG A 1 37 ? 5.495 -10.040 -6.193 1.00 64.02 99 ARG A C 15
ATOM 10535 O O . ARG A 1 37 ? 6.514 -10.688 -5.938 1.00 13.21 99 ARG A O 15
ATOM 10556 N N . ILE A 1 38 ? 5.386 -8.742 -5.974 1.00 2.12 100 ILE A N 15
ATOM 10557 C CA . ILE A 1 38 ? 6.466 -7.961 -5.377 1.00 72.45 100 ILE A CA 15
ATOM 10558 C C . ILE A 1 38 ? 6.778 -8.482 -3.975 1.00 64.52 100 ILE A C 15
ATOM 10559 O O . ILE A 1 38 ? 5.865 -8.639 -3.160 1.00 33.13 100 ILE A O 15
ATOM 10575 N N . PRO A 1 39 ? 8.061 -8.792 -3.692 1.00 22.31 101 PRO A N 15
ATOM 10576 C CA . PRO A 1 39 ? 8.477 -9.285 -2.388 1.00 70.23 101 PRO A CA 15
ATOM 10577 C C . PRO A 1 39 ? 8.131 -8.307 -1.275 1.00 44.30 101 PRO A C 15
ATOM 10578 O O . PRO A 1 39 ? 8.351 -7.072 -1.403 1.00 62.41 101 PRO A O 15
ATOM 10589 N N . ALA A 1 40 ? 7.637 -8.854 -0.182 1.00 44.21 102 ALA A N 15
ATOM 10590 C CA . ALA A 1 40 ? 7.233 -8.091 0.984 1.00 11.43 102 ALA A CA 15
ATOM 10591 C C . ALA A 1 40 ? 8.391 -7.280 1.522 1.00 3.34 102 ALA A C 15
ATOM 10592 O O . ALA A 1 40 ? 8.190 -6.243 2.105 1.00 33.52 102 ALA A O 15
ATOM 10599 N N . ASP A 1 41 ? 9.606 -7.760 1.282 1.00 53.44 103 ASP A N 15
ATOM 10600 C CA . ASP A 1 41 ? 10.823 -7.043 1.660 1.00 71.35 103 ASP A CA 15
ATOM 10601 C C . ASP A 1 41 ? 10.875 -5.679 0.978 1.00 31.14 103 ASP A C 15
ATOM 10602 O O . ASP A 1 41 ? 11.139 -4.652 1.634 1.00 62.45 103 ASP A O 15
ATOM 10611 N N . VAL A 1 42 ? 10.536 -5.661 -0.319 1.00 71.54 104 VAL A N 15
ATOM 10612 C CA . VAL A 1 42 ? 10.560 -4.441 -1.101 1.00 24.24 104 VAL A CA 15
ATOM 10613 C C . VAL A 1 42 ? 9.395 -3.575 -0.692 1.00 42.33 104 VAL A C 15
ATOM 10614 O O . VAL A 1 42 ? 9.540 -2.386 -0.521 1.00 31.20 104 VAL A O 15
ATOM 10627 N N . ILE A 1 43 ? 8.249 -4.207 -0.485 1.00 23.04 105 ILE A N 15
ATOM 10628 C CA . ILE A 1 43 ? 7.037 -3.499 -0.059 1.00 3.21 105 ILE A CA 15
ATOM 10629 C C . ILE A 1 43 ? 7.253 -2.837 1.314 1.00 75.20 105 ILE A C 15
ATOM 10630 O O . ILE A 1 43 ? 6.841 -1.695 1.550 1.00 50.42 105 ILE A O 15
ATOM 10646 N N . ASP A 1 44 ? 7.947 -3.541 2.180 1.00 55.14 106 ASP A N 15
ATOM 10647 C CA . ASP A 1 44 ? 8.242 -3.071 3.524 1.00 52.33 106 ASP A CA 15
ATOM 10648 C C . ASP A 1 44 ? 9.169 -1.880 3.455 1.00 71.10 106 ASP A C 15
ATOM 10649 O O . ASP A 1 44 ? 8.914 -0.831 4.069 1.00 20.30 106 ASP A O 15
ATOM 10658 N N . ALA A 1 45 ? 10.207 -2.022 2.658 1.00 44.42 107 ALA A N 15
ATOM 10659 C CA . ALA A 1 45 ? 11.173 -0.969 2.450 1.00 35.41 107 ALA A CA 15
ATOM 10660 C C . ALA A 1 45 ? 10.500 0.234 1.793 1.00 51.12 107 ALA A C 15
ATOM 10661 O O . ALA A 1 45 ? 10.760 1.375 2.152 1.00 53.21 107 ALA A O 15
ATOM 10668 N N . TYR A 1 46 ? 9.604 -0.055 0.861 1.00 15.41 108 TYR A N 15
ATOM 10669 C CA . TYR A 1 46 ? 8.820 0.936 0.144 1.00 40.33 108 TYR A CA 15
ATOM 10670 C C . TYR A 1 46 ? 8.050 1.819 1.105 1.00 1.31 108 TYR A C 15
ATOM 10671 O O . TYR A 1 46 ? 8.216 3.030 1.095 1.00 2.53 108 TYR A O 15
ATOM 10689 N N . HIS A 1 47 ? 7.250 1.211 1.967 1.00 2.23 109 HIS A N 15
ATOM 10690 C CA . HIS A 1 47 ? 6.446 1.981 2.903 1.00 14.05 109 HIS A CA 15
ATOM 10691 C C . HIS A 1 47 ? 7.294 2.625 3.988 1.00 54.42 109 HIS A C 15
ATOM 10692 O O . HIS A 1 47 ? 6.915 3.653 4.560 1.00 51.35 109 HIS A O 15
ATOM 10706 N N . ALA A 1 48 ? 8.440 2.032 4.271 1.00 33.41 110 ALA A N 15
ATOM 10707 C CA . ALA A 1 48 ? 9.363 2.600 5.236 1.00 3.52 110 ALA A CA 15
ATOM 10708 C C . ALA A 1 48 ? 10.007 3.870 4.673 1.00 13.40 110 ALA A C 15
ATOM 10709 O O . ALA A 1 48 ? 10.294 4.819 5.409 1.00 24.41 110 ALA A O 15
ATOM 10716 N N . ALA A 1 49 ? 10.217 3.876 3.372 1.00 64.31 111 ALA A N 15
ATOM 10717 C CA . ALA A 1 49 ? 10.843 4.988 2.695 1.00 23.41 111 ALA A CA 15
ATOM 10718 C C . ALA A 1 49 ? 9.837 6.077 2.297 1.00 34.24 111 ALA A C 15
ATOM 10719 O O . ALA A 1 49 ? 10.071 7.267 2.550 1.00 54.21 111 ALA A O 15
ATOM 10726 N N . THR A 1 50 ? 8.737 5.695 1.688 1.00 23.40 112 THR A N 15
ATOM 10727 C CA . THR A 1 50 ? 7.778 6.666 1.234 1.00 64.11 112 THR A CA 15
ATOM 10728 C C . THR A 1 50 ? 6.509 6.646 2.119 1.00 64.43 112 THR A C 15
ATOM 10729 O O . THR A 1 50 ? 6.311 7.608 2.912 1.00 54.32 112 THR A O 15
ATOM 10741 N N . MET A 1 3 ? 4.880 10.328 -14.345 1.00 11.00 65 MET A N 16
ATOM 10742 C CA . MET A 1 3 ? 4.452 11.128 -15.486 1.00 43.05 65 MET A CA 16
ATOM 10743 C C . MET A 1 3 ? 4.054 12.492 -14.975 1.00 25.23 65 MET A C 16
ATOM 10744 O O . MET A 1 3 ? 4.716 13.487 -15.259 1.00 61.33 65 MET A O 16
ATOM 10758 N N . SER A 1 4 ? 2.983 12.528 -14.219 1.00 54.04 66 SER A N 16
ATOM 10759 C CA . SER A 1 4 ? 2.536 13.710 -13.564 1.00 52.12 66 SER A CA 16
ATOM 10760 C C . SER A 1 4 ? 1.792 13.260 -12.310 1.00 20.34 66 SER A C 16
ATOM 10761 O O . SER A 1 4 ? 0.581 13.045 -12.326 1.00 65.21 66 SER A O 16
ATOM 10769 N N . GLY A 1 5 ? 2.549 13.026 -11.265 1.00 10.02 67 GLY A N 16
ATOM 10770 C CA . GLY A 1 5 ? 2.017 12.492 -10.044 1.00 40.12 67 GLY A CA 16
ATOM 10771 C C . GLY A 1 5 ? 1.428 13.537 -9.134 1.00 0.42 67 GLY A C 16
ATOM 10772 O O . GLY A 1 5 ? 2.091 14.028 -8.200 1.00 61.25 67 GLY A O 16
ATOM 10776 N N . SER A 1 6 ? 0.215 13.888 -9.399 1.00 72.25 68 SER A N 16
ATOM 10777 C CA . SER A 1 6 ? -0.504 14.812 -8.584 1.00 65.52 68 SER A CA 16
ATOM 10778 C C . SER A 1 6 ? -1.840 14.211 -8.167 1.00 60.20 68 SER A C 16
ATOM 10779 O O . SER A 1 6 ? -2.012 13.800 -7.009 1.00 42.25 68 SER A O 16
ATOM 10787 N N . GLY A 1 7 ? -2.755 14.105 -9.111 1.00 22.30 69 GLY A N 16
ATOM 10788 C CA . GLY A 1 7 ? -4.058 13.565 -8.835 1.00 4.41 69 GLY A CA 16
ATOM 10789 C C . GLY A 1 7 ? -4.850 14.449 -7.901 1.00 14.31 69 GLY A C 16
ATOM 10790 O O . GLY A 1 7 ? -4.562 15.645 -7.764 1.00 3.11 69 GLY A O 16
ATOM 10794 N N . ARG A 1 8 ? -5.842 13.886 -7.274 1.00 51.04 70 ARG A N 16
ATOM 10795 C CA . ARG A 1 8 ? -6.651 14.621 -6.338 1.00 41.31 70 ARG A CA 16
ATOM 10796 C C . ARG A 1 8 ? -6.439 14.064 -4.955 1.00 10.44 70 ARG A C 16
ATOM 10797 O O . ARG A 1 8 ? -6.990 13.007 -4.595 1.00 14.24 70 ARG A O 16
ATOM 10818 N N . GLY A 1 9 ? -5.608 14.722 -4.213 1.00 34.41 71 GLY A N 16
ATOM 10819 C CA . GLY A 1 9 ? -5.306 14.307 -2.888 1.00 31.13 71 GLY A CA 16
ATOM 10820 C C . GLY A 1 9 ? -4.183 15.123 -2.346 1.00 11.43 71 GLY A C 16
ATOM 10821 O O . GLY A 1 9 ? -3.479 15.794 -3.119 1.00 33.34 71 GLY A O 16
ATOM 10825 N N . ARG A 1 10 ? -3.995 15.073 -1.048 1.00 54.00 72 ARG A N 16
ATOM 10826 C CA . ARG A 1 10 ? -2.971 15.871 -0.387 1.00 71.55 72 ARG A CA 16
ATOM 10827 C C . ARG A 1 10 ? -1.604 15.318 -0.776 1.00 31.21 72 ARG A C 16
ATOM 10828 O O . ARG A 1 10 ? -0.714 16.045 -1.234 1.00 60.43 72 ARG A O 16
ATOM 10849 N N . GLY A 1 11 ? -1.467 14.028 -0.607 1.00 42.43 73 GLY A N 16
ATOM 10850 C CA . GLY A 1 11 ? -0.274 13.322 -0.988 1.00 42.53 73 GLY A CA 16
ATOM 10851 C C . GLY A 1 11 ? -0.637 11.938 -1.421 1.00 12.30 73 GLY A C 16
ATOM 10852 O O . GLY A 1 11 ? 0.163 10.998 -1.319 1.00 71.31 73 GLY A O 16
ATOM 10856 N N . ALA A 1 12 ? -1.855 11.831 -1.914 1.00 13.32 74 ALA A N 16
ATOM 10857 C CA . ALA A 1 12 ? -2.452 10.580 -2.332 1.00 2.22 74 ALA A CA 16
ATOM 10858 C C . ALA A 1 12 ? -1.740 9.995 -3.516 1.00 51.14 74 ALA A C 16
ATOM 10859 O O . ALA A 1 12 ? -1.106 10.708 -4.310 1.00 62.02 74 ALA A O 16
ATOM 10866 N N . ILE A 1 13 ? -1.857 8.713 -3.636 1.00 35.11 75 ILE A N 16
ATOM 10867 C CA . ILE A 1 13 ? -1.220 7.981 -4.678 1.00 72.11 75 ILE A CA 16
ATOM 10868 C C . ILE A 1 13 ? -2.188 7.812 -5.814 1.00 14.22 75 ILE A C 16
ATOM 10869 O O . ILE A 1 13 ? -3.166 7.048 -5.732 1.00 63.22 75 ILE A O 16
ATOM 10885 N N . ASP A 1 14 ? -1.957 8.560 -6.818 1.00 13.34 76 ASP A N 16
ATOM 10886 C CA . ASP A 1 14 ? -2.748 8.508 -8.023 1.00 12.44 76 ASP A CA 16
ATOM 10887 C C . ASP A 1 14 ? -1.913 7.867 -9.104 1.00 23.21 76 ASP A C 16
ATOM 10888 O O . ASP A 1 14 ? -1.332 8.528 -9.963 1.00 30.42 76 ASP A O 16
ATOM 10897 N N . ARG A 1 15 ? -1.763 6.590 -8.928 1.00 51.12 77 ARG A N 16
ATOM 10898 C CA . ARG A 1 15 ? -0.987 5.660 -9.739 1.00 3.41 77 ARG A CA 16
ATOM 10899 C C . ARG A 1 15 ? -1.343 4.306 -9.233 1.00 51.45 77 ARG A C 16
ATOM 10900 O O . ARG A 1 15 ? -2.008 4.196 -8.196 1.00 72.30 77 ARG A O 16
ATOM 10921 N N . GLU A 1 16 ? -0.977 3.299 -9.947 1.00 25.42 78 GLU A N 16
ATOM 10922 C CA . GLU A 1 16 ? -1.146 1.959 -9.492 1.00 15.32 78 GLU A CA 16
ATOM 10923 C C . GLU A 1 16 ? -0.125 1.732 -8.390 1.00 62.42 78 GLU A C 16
ATOM 10924 O O . GLU A 1 16 ? 1.069 1.908 -8.627 1.00 42.22 78 GLU A O 16
ATOM 10936 N N . GLN A 1 17 ? -0.581 1.379 -7.194 1.00 64.15 79 GLN A N 16
ATOM 10937 C CA . GLN A 1 17 ? 0.321 1.175 -6.050 1.00 53.44 79 GLN A CA 16
ATOM 10938 C C . GLN A 1 17 ? 1.403 0.153 -6.352 1.00 51.44 79 GLN A C 16
ATOM 10939 O O . GLN A 1 17 ? 2.562 0.365 -6.028 1.00 11.41 79 GLN A O 16
ATOM 10953 N N . SER A 1 18 ? 1.026 -0.910 -7.027 1.00 51.20 80 SER A N 16
ATOM 10954 C CA . SER A 1 18 ? 1.960 -1.944 -7.422 1.00 42.21 80 SER A CA 16
ATOM 10955 C C . SER A 1 18 ? 3.049 -1.375 -8.332 1.00 33.43 80 SER A C 16
ATOM 10956 O O . SER A 1 18 ? 4.245 -1.600 -8.125 1.00 52.43 80 SER A O 16
ATOM 10964 N N . ALA A 1 19 ? 2.623 -0.593 -9.292 1.00 33.04 81 ALA A N 16
ATOM 10965 C CA . ALA A 1 19 ? 3.508 0.021 -10.238 1.00 52.33 81 ALA A CA 16
ATOM 10966 C C . ALA A 1 19 ? 4.395 1.059 -9.557 1.00 51.10 81 ALA A C 16
ATOM 10967 O O . ALA A 1 19 ? 5.563 1.196 -9.895 1.00 42.01 81 ALA A O 16
ATOM 10974 N N . ALA A 1 20 ? 3.833 1.756 -8.578 1.00 0.12 82 ALA A N 16
ATOM 10975 C CA . ALA A 1 20 ? 4.557 2.762 -7.810 1.00 52.45 82 ALA A CA 16
ATOM 10976 C C . ALA A 1 20 ? 5.661 2.114 -6.982 1.00 15.11 82 ALA A C 16
ATOM 10977 O O . ALA A 1 20 ? 6.797 2.614 -6.943 1.00 51.42 82 ALA A O 16
ATOM 10984 N N . ILE A 1 21 ? 5.333 0.985 -6.340 1.00 61.30 83 ILE A N 16
ATOM 10985 C CA . ILE A 1 21 ? 6.315 0.225 -5.574 1.00 30.42 83 ILE A CA 16
ATOM 10986 C C . ILE A 1 21 ? 7.413 -0.265 -6.513 1.00 32.13 83 ILE A C 16
ATOM 10987 O O . ILE A 1 21 ? 8.596 -0.191 -6.190 1.00 35.22 83 ILE A O 16
ATOM 11003 N N . ARG A 1 22 ? 7.007 -0.711 -7.696 1.00 14.55 84 ARG A N 16
ATOM 11004 C CA . ARG A 1 22 ? 7.938 -1.148 -8.721 1.00 20.24 84 ARG A CA 16
ATOM 11005 C C . ARG A 1 22 ? 8.864 -0.016 -9.152 1.00 25.10 84 ARG A C 16
ATOM 11006 O O . ARG A 1 22 ? 10.057 -0.216 -9.279 1.00 4.15 84 ARG A O 16
ATOM 11027 N N . GLU A 1 23 ? 8.302 1.175 -9.343 1.00 50.22 85 GLU A N 16
ATOM 11028 C CA . GLU A 1 23 ? 9.077 2.367 -9.696 1.00 71.10 85 GLU A CA 16
ATOM 11029 C C . GLU A 1 23 ? 10.130 2.651 -8.646 1.00 14.12 85 GLU A C 16
ATOM 11030 O O . GLU A 1 23 ? 11.299 2.869 -8.966 1.00 63.35 85 GLU A O 16
ATOM 11042 N N . TRP A 1 24 ? 9.716 2.598 -7.392 1.00 14.24 86 TRP A N 16
ATOM 11043 C CA . TRP A 1 24 ? 10.581 2.865 -6.274 1.00 50.34 86 TRP A CA 16
ATOM 11044 C C . TRP A 1 24 ? 11.672 1.792 -6.222 1.00 12.01 86 TRP A C 16
ATOM 11045 O O . TRP A 1 24 ? 12.865 2.091 -6.027 1.00 63.22 86 TRP A O 16
ATOM 11066 N N . ALA A 1 25 ? 11.256 0.553 -6.438 1.00 52.04 87 ALA A N 16
ATOM 11067 C CA . ALA A 1 25 ? 12.142 -0.591 -6.471 1.00 61.03 87 ALA A CA 16
ATOM 11068 C C . ALA A 1 25 ? 13.203 -0.401 -7.533 1.00 33.51 87 ALA A C 16
ATOM 11069 O O . ALA A 1 25 ? 14.388 -0.587 -7.271 1.00 23.41 87 ALA A O 16
ATOM 11076 N N . ARG A 1 26 ? 12.773 0.024 -8.711 1.00 5.23 88 ARG A N 16
ATOM 11077 C CA . ARG A 1 26 ? 13.667 0.266 -9.836 1.00 62.11 88 ARG A CA 16
ATOM 11078 C C . ARG A 1 26 ? 14.666 1.384 -9.497 1.00 44.35 88 ARG A C 16
ATOM 11079 O O . ARG A 1 26 ? 15.841 1.301 -9.842 1.00 53.12 88 ARG A O 16
ATOM 11100 N N . ARG A 1 27 ? 14.184 2.420 -8.804 1.00 2.33 89 ARG A N 16
ATOM 11101 C CA . ARG A 1 27 ? 15.033 3.559 -8.396 1.00 55.12 89 ARG A CA 16
ATOM 11102 C C . ARG A 1 27 ? 16.141 3.090 -7.466 1.00 13.43 89 ARG A C 16
ATOM 11103 O O . ARG A 1 27 ? 17.306 3.439 -7.633 1.00 21.12 89 ARG A O 16
ATOM 11124 N N . ASN A 1 28 ? 15.764 2.263 -6.522 1.00 32.43 90 ASN A N 16
ATOM 11125 C CA . ASN A 1 28 ? 16.679 1.777 -5.497 1.00 53.25 90 ASN A CA 16
ATOM 11126 C C . ASN A 1 28 ? 17.576 0.660 -6.006 1.00 1.32 90 ASN A C 16
ATOM 11127 O O . ASN A 1 28 ? 18.699 0.498 -5.540 1.00 65.41 90 ASN A O 16
ATOM 11138 N N . GLY A 1 29 ? 17.097 -0.087 -6.966 1.00 15.11 91 GLY A N 16
ATOM 11139 C CA . GLY A 1 29 ? 17.894 -1.156 -7.526 1.00 74.00 91 GLY A CA 16
ATOM 11140 C C . GLY A 1 29 ? 17.424 -2.514 -7.066 1.00 72.23 91 GLY A C 16
ATOM 11141 O O . GLY A 1 29 ? 18.176 -3.495 -7.102 1.00 65.20 91 GLY A O 16
ATOM 11145 N N . HIS A 1 30 ? 16.182 -2.581 -6.649 1.00 51.01 92 HIS A N 16
ATOM 11146 C CA . HIS A 1 30 ? 15.595 -3.817 -6.203 1.00 63.31 92 HIS A CA 16
ATOM 11147 C C . HIS A 1 30 ? 15.164 -4.611 -7.400 1.00 71.12 92 HIS A C 16
ATOM 11148 O O . HIS A 1 30 ? 14.487 -4.088 -8.292 1.00 23.53 92 HIS A O 16
ATOM 11162 N N . ASN A 1 31 ? 15.562 -5.850 -7.444 1.00 44.40 93 ASN A N 16
ATOM 11163 C CA . ASN A 1 31 ? 15.241 -6.689 -8.578 1.00 73.24 93 ASN A CA 16
ATOM 11164 C C . ASN A 1 31 ? 13.858 -7.284 -8.461 1.00 51.30 93 ASN A C 16
ATOM 11165 O O . ASN A 1 31 ? 13.655 -8.329 -7.833 1.00 14.43 93 ASN A O 16
ATOM 11176 N N . VAL A 1 32 ? 12.904 -6.568 -8.989 1.00 50.34 94 VAL A N 16
ATOM 11177 C CA . VAL A 1 32 ? 11.541 -7.016 -9.032 1.00 11.22 94 VAL A CA 16
ATOM 11178 C C . VAL A 1 32 ? 11.259 -7.577 -10.413 1.00 25.22 94 VAL A C 16
ATOM 11179 O O . VAL A 1 32 ? 11.324 -6.858 -11.419 1.00 1.24 94 VAL A O 16
ATOM 11192 N N . SER A 1 33 ? 11.004 -8.853 -10.455 1.00 13.51 95 SER A N 16
ATOM 11193 C CA . SER A 1 33 ? 10.750 -9.543 -11.683 1.00 15.42 95 SER A CA 16
ATOM 11194 C C . SER A 1 33 ? 9.281 -9.398 -12.063 1.00 73.52 95 SER A C 16
ATOM 11195 O O . SER A 1 33 ? 8.434 -9.059 -11.220 1.00 33.55 95 SER A O 16
ATOM 11203 N N . THR A 1 34 ? 8.988 -9.638 -13.317 1.00 25.53 96 THR A N 16
ATOM 11204 C CA . THR A 1 34 ? 7.639 -9.634 -13.808 1.00 21.12 96 THR A CA 16
ATOM 11205 C C . THR A 1 34 ? 6.999 -10.995 -13.557 1.00 73.42 96 THR A C 16
ATOM 11206 O O . THR A 1 34 ? 5.776 -11.150 -13.590 1.00 55.41 96 THR A O 16
ATOM 11217 N N . ARG A 1 35 ? 7.838 -11.981 -13.279 1.00 65.10 97 ARG A N 16
ATOM 11218 C CA . ARG A 1 35 ? 7.375 -13.321 -13.031 1.00 13.43 97 ARG A CA 16
ATOM 11219 C C . ARG A 1 35 ? 7.316 -13.601 -11.556 1.00 54.14 97 ARG A C 16
ATOM 11220 O O . ARG A 1 35 ? 8.278 -14.116 -10.961 1.00 44.11 97 ARG A O 16
ATOM 11241 N N . GLY A 1 36 ? 6.220 -13.223 -10.963 1.00 74.03 98 GLY A N 16
ATOM 11242 C CA . GLY A 1 36 ? 6.029 -13.424 -9.572 1.00 1.14 98 GLY A CA 16
ATOM 11243 C C . GLY A 1 36 ? 5.257 -12.302 -8.967 1.00 5.50 98 GLY A C 16
ATOM 11244 O O . GLY A 1 36 ? 4.383 -11.711 -9.618 1.00 20.45 98 GLY A O 16
ATOM 11248 N N . ARG A 1 37 ? 5.580 -11.976 -7.764 1.00 33.24 99 ARG A N 16
ATOM 11249 C CA . ARG A 1 37 ? 4.912 -10.923 -7.053 1.00 40.10 99 ARG A CA 16
ATOM 11250 C C . ARG A 1 37 ? 5.935 -9.928 -6.572 1.00 30.21 99 ARG A C 16
ATOM 11251 O O . ARG A 1 37 ? 7.144 -10.187 -6.665 1.00 4.51 99 ARG A O 16
ATOM 11272 N N . ILE A 1 38 ? 5.478 -8.812 -6.088 1.00 33.11 100 ILE A N 16
ATOM 11273 C CA . ILE A 1 38 ? 6.359 -7.835 -5.527 1.00 13.32 100 ILE A CA 16
ATOM 11274 C C . ILE A 1 38 ? 6.718 -8.303 -4.125 1.00 13.05 100 ILE A C 16
ATOM 11275 O O . ILE A 1 38 ? 5.817 -8.568 -3.310 1.00 24.13 100 ILE A O 16
ATOM 11291 N N . PRO A 1 39 ? 8.015 -8.482 -3.840 1.00 61.50 101 PRO A N 16
ATOM 11292 C CA . PRO A 1 39 ? 8.469 -8.957 -2.544 1.00 35.41 101 PRO A CA 16
ATOM 11293 C C . PRO A 1 39 ? 8.064 -8.012 -1.429 1.00 42.34 101 PRO A C 16
ATOM 11294 O O . PRO A 1 39 ? 8.239 -6.778 -1.538 1.00 1.51 101 PRO A O 16
ATOM 11305 N N . ALA A 1 40 ? 7.543 -8.582 -0.358 1.00 33.14 102 ALA A N 16
ATOM 11306 C CA . ALA A 1 40 ? 7.103 -7.830 0.803 1.00 2.34 102 ALA A CA 16
ATOM 11307 C C . ALA A 1 40 ? 8.262 -7.060 1.410 1.00 61.15 102 ALA A C 16
ATOM 11308 O O . ALA A 1 40 ? 8.066 -6.038 2.026 1.00 13.22 102 ALA A O 16
ATOM 11315 N N . ASP A 1 41 ? 9.468 -7.555 1.187 1.00 12.01 103 ASP A N 16
ATOM 11316 C CA . ASP A 1 41 ? 10.697 -6.884 1.598 1.00 12.21 103 ASP A CA 16
ATOM 11317 C C . ASP A 1 41 ? 10.798 -5.517 0.924 1.00 23.42 103 ASP A C 16
ATOM 11318 O O . ASP A 1 41 ? 11.126 -4.515 1.561 1.00 23.55 103 ASP A O 16
ATOM 11327 N N . VAL A 1 42 ? 10.421 -5.475 -0.351 1.00 22.12 104 VAL A N 16
ATOM 11328 C CA . VAL A 1 42 ? 10.453 -4.245 -1.124 1.00 3.05 104 VAL A CA 16
ATOM 11329 C C . VAL A 1 42 ? 9.276 -3.374 -0.713 1.00 15.11 104 VAL A C 16
ATOM 11330 O O . VAL A 1 42 ? 9.403 -2.169 -0.597 1.00 50.53 104 VAL A O 16
ATOM 11343 N N . ILE A 1 43 ? 8.142 -4.011 -0.465 1.00 0.12 105 ILE A N 16
ATOM 11344 C CA . ILE A 1 43 ? 6.931 -3.307 -0.040 1.00 0.10 105 ILE A CA 16
ATOM 11345 C C . ILE A 1 43 ? 7.146 -2.647 1.332 1.00 1.13 105 ILE A C 16
ATOM 11346 O O . ILE A 1 43 ? 6.764 -1.489 1.552 1.00 51.11 105 ILE A O 16
ATOM 11362 N N . ASP A 1 44 ? 7.791 -3.370 2.226 1.00 31.53 106 ASP A N 16
ATOM 11363 C CA . ASP A 1 44 ? 8.079 -2.870 3.558 1.00 74.34 106 ASP A CA 16
ATOM 11364 C C . ASP A 1 44 ? 9.059 -1.740 3.470 1.00 54.40 106 ASP A C 16
ATOM 11365 O O . ASP A 1 44 ? 8.847 -0.677 4.059 1.00 22.03 106 ASP A O 16
ATOM 11374 N N . ALA A 1 45 ? 10.112 -1.951 2.698 1.00 71.34 107 ALA A N 16
ATOM 11375 C CA . ALA A 1 45 ? 11.116 -0.931 2.474 1.00 61.42 107 ALA A CA 16
ATOM 11376 C C . ALA A 1 45 ? 10.483 0.320 1.843 1.00 74.24 107 ALA A C 16
ATOM 11377 O O . ALA A 1 45 ? 10.778 1.450 2.242 1.00 30.45 107 ALA A O 16
ATOM 11384 N N . TYR A 1 46 ? 9.585 0.093 0.885 1.00 14.54 108 TYR A N 16
ATOM 11385 C CA . TYR A 1 46 ? 8.815 1.145 0.237 1.00 35.54 108 TYR A CA 16
ATOM 11386 C C . TYR A 1 46 ? 8.096 1.959 1.278 1.00 44.24 108 TYR A C 16
ATOM 11387 O O . TYR A 1 46 ? 8.317 3.128 1.382 1.00 73.01 108 TYR A O 16
ATOM 11405 N N . HIS A 1 47 ? 7.297 1.310 2.101 1.00 34.13 109 HIS A N 16
ATOM 11406 C CA . HIS A 1 47 ? 6.534 2.025 3.121 1.00 34.41 109 HIS A CA 16
ATOM 11407 C C . HIS A 1 47 ? 7.394 2.536 4.271 1.00 34.10 109 HIS A C 16
ATOM 11408 O O . HIS A 1 47 ? 6.931 3.320 5.114 1.00 13.12 109 HIS A O 16
ATOM 11422 N N . ALA A 1 48 ? 8.620 2.073 4.334 1.00 3.41 110 ALA A N 16
ATOM 11423 C CA . ALA A 1 48 ? 9.567 2.553 5.310 1.00 73.24 110 ALA A CA 16
ATOM 11424 C C . ALA A 1 48 ? 10.251 3.815 4.816 1.00 62.02 110 ALA A C 16
ATOM 11425 O O . ALA A 1 48 ? 10.610 4.684 5.611 1.00 21.53 110 ALA A O 16
ATOM 11432 N N . ALA A 1 49 ? 10.404 3.936 3.514 1.00 72.12 111 ALA A N 16
ATOM 11433 C CA . ALA A 1 49 ? 11.117 5.053 2.933 1.00 13.14 111 ALA A CA 16
ATOM 11434 C C . ALA A 1 49 ? 10.138 6.097 2.499 1.00 2.11 111 ALA A C 16
ATOM 11435 O O . ALA A 1 49 ? 10.369 7.309 2.605 1.00 35.03 111 ALA A O 16
ATOM 11442 N N . THR A 1 50 ? 9.068 5.611 2.033 1.00 0.34 112 THR A N 16
ATOM 11443 C CA . THR A 1 50 ? 8.050 6.334 1.452 1.00 43.23 112 THR A CA 16
ATOM 11444 C C . THR A 1 50 ? 6.739 6.099 2.257 1.00 61.35 112 THR A C 16
ATOM 11445 O O . THR A 1 50 ? 5.989 5.150 1.976 1.00 54.03 112 THR A O 16
ATOM 11457 N N . MET A 1 3 ? -18.514 -7.087 -9.542 1.00 11.00 65 MET A N 17
ATOM 11458 C CA . MET A 1 3 ? -17.907 -5.806 -9.200 1.00 43.05 65 MET A CA 17
ATOM 11459 C C . MET A 1 3 ? -18.964 -4.835 -8.727 1.00 2.14 65 MET A C 17
ATOM 11460 O O . MET A 1 3 ? -19.732 -4.302 -9.528 1.00 71.44 65 MET A O 17
ATOM 11474 N N . SER A 1 4 ? -19.027 -4.615 -7.447 1.00 32.44 66 SER A N 17
ATOM 11475 C CA . SER A 1 4 ? -19.935 -3.660 -6.906 1.00 54.30 66 SER A CA 17
ATOM 11476 C C . SER A 1 4 ? -19.257 -2.302 -6.932 1.00 34.34 66 SER A C 17
ATOM 11477 O O . SER A 1 4 ? -18.616 -1.886 -5.964 1.00 32.42 66 SER A O 17
ATOM 11485 N N . GLY A 1 5 ? -19.311 -1.666 -8.077 1.00 55.20 67 GLY A N 17
ATOM 11486 C CA . GLY A 1 5 ? -18.634 -0.422 -8.238 1.00 64.24 67 GLY A CA 17
ATOM 11487 C C . GLY A 1 5 ? -19.472 0.618 -8.906 1.00 1.10 67 GLY A C 17
ATOM 11488 O O . GLY A 1 5 ? -18.980 1.389 -9.718 1.00 72.23 67 GLY A O 17
ATOM 11492 N N . SER A 1 6 ? -20.732 0.637 -8.578 1.00 43.43 68 SER A N 17
ATOM 11493 C CA . SER A 1 6 ? -21.627 1.653 -9.073 1.00 60.22 68 SER A CA 17
ATOM 11494 C C . SER A 1 6 ? -21.334 2.942 -8.308 1.00 71.32 68 SER A C 17
ATOM 11495 O O . SER A 1 6 ? -21.473 4.058 -8.828 1.00 22.24 68 SER A O 17
ATOM 11503 N N . GLY A 1 7 ? -20.901 2.753 -7.084 1.00 73.32 69 GLY A N 17
ATOM 11504 C CA . GLY A 1 7 ? -20.462 3.815 -6.250 1.00 35.11 69 GLY A CA 17
ATOM 11505 C C . GLY A 1 7 ? -19.170 3.420 -5.601 1.00 55.50 69 GLY A C 17
ATOM 11506 O O . GLY A 1 7 ? -19.164 2.889 -4.489 1.00 64.21 69 GLY A O 17
ATOM 11510 N N . ARG A 1 8 ? -18.079 3.601 -6.317 1.00 71.32 70 ARG A N 17
ATOM 11511 C CA . ARG A 1 8 ? -16.776 3.262 -5.789 1.00 44.12 70 ARG A CA 17
ATOM 11512 C C . ARG A 1 8 ? -16.318 4.308 -4.808 1.00 75.33 70 ARG A C 17
ATOM 11513 O O . ARG A 1 8 ? -16.683 5.492 -4.934 1.00 12.32 70 ARG A O 17
ATOM 11534 N N . GLY A 1 9 ? -15.538 3.891 -3.843 1.00 43.01 71 GLY A N 17
ATOM 11535 C CA . GLY A 1 9 ? -15.068 4.797 -2.843 1.00 14.00 71 GLY A CA 17
ATOM 11536 C C . GLY A 1 9 ? -14.023 5.739 -3.385 1.00 3.45 71 GLY A C 17
ATOM 11537 O O . GLY A 1 9 ? -13.260 5.392 -4.291 1.00 12.32 71 GLY A O 17
ATOM 11541 N N . ARG A 1 10 ? -13.953 6.910 -2.806 1.00 54.34 72 ARG A N 17
ATOM 11542 C CA . ARG A 1 10 ? -12.996 7.938 -3.206 1.00 50.43 72 ARG A CA 17
ATOM 11543 C C . ARG A 1 10 ? -11.606 7.597 -2.709 1.00 40.54 72 ARG A C 17
ATOM 11544 O O . ARG A 1 10 ? -10.623 8.245 -3.056 1.00 52.35 72 ARG A O 17
ATOM 11565 N N . GLY A 1 11 ? -11.540 6.554 -1.910 1.00 65.25 73 GLY A N 17
ATOM 11566 C CA . GLY A 1 11 ? -10.294 6.073 -1.397 1.00 4.23 73 GLY A CA 17
ATOM 11567 C C . GLY A 1 11 ? -9.627 5.111 -2.354 1.00 61.41 73 GLY A C 17
ATOM 11568 O O . GLY A 1 11 ? -8.541 4.577 -2.053 1.00 62.34 73 GLY A O 17
ATOM 11572 N N . ALA A 1 12 ? -10.277 4.860 -3.498 1.00 20.04 74 ALA A N 17
ATOM 11573 C CA . ALA A 1 12 ? -9.710 4.006 -4.521 1.00 51.32 74 ALA A CA 17
ATOM 11574 C C . ALA A 1 12 ? -8.452 4.643 -5.067 1.00 63.05 74 ALA A C 17
ATOM 11575 O O . ALA A 1 12 ? -8.336 5.873 -5.124 1.00 73.42 74 ALA A O 17
ATOM 11582 N N . ILE A 1 13 ? -7.530 3.835 -5.452 1.00 61.53 75 ILE A N 17
ATOM 11583 C CA . ILE A 1 13 ? -6.244 4.311 -5.845 1.00 22.21 75 ILE A CA 17
ATOM 11584 C C . ILE A 1 13 ? -6.154 4.349 -7.356 1.00 62.21 75 ILE A C 17
ATOM 11585 O O . ILE A 1 13 ? -6.540 3.387 -8.039 1.00 71.04 75 ILE A O 17
ATOM 11601 N N . ASP A 1 14 ? -5.662 5.455 -7.859 1.00 61.33 76 ASP A N 17
ATOM 11602 C CA . ASP A 1 14 ? -5.566 5.696 -9.296 1.00 12.44 76 ASP A CA 17
ATOM 11603 C C . ASP A 1 14 ? -4.392 4.934 -9.873 1.00 23.02 76 ASP A C 17
ATOM 11604 O O . ASP A 1 14 ? -4.539 4.162 -10.815 1.00 41.24 76 ASP A O 17
ATOM 11613 N N . ARG A 1 15 ? -3.233 5.147 -9.302 1.00 74.25 77 ARG A N 17
ATOM 11614 C CA . ARG A 1 15 ? -2.049 4.424 -9.711 1.00 43.32 77 ARG A CA 17
ATOM 11615 C C . ARG A 1 15 ? -2.035 3.104 -8.989 1.00 73.12 77 ARG A C 17
ATOM 11616 O O . ARG A 1 15 ? -2.532 3.008 -7.880 1.00 71.25 77 ARG A O 17
ATOM 11637 N N . GLU A 1 16 ? -1.496 2.097 -9.590 1.00 10.41 78 GLU A N 17
ATOM 11638 C CA . GLU A 1 16 ? -1.376 0.850 -8.901 1.00 73.02 78 GLU A CA 17
ATOM 11639 C C . GLU A 1 16 ? -0.245 0.959 -7.919 1.00 4.54 78 GLU A C 17
ATOM 11640 O O . GLU A 1 16 ? 0.854 1.391 -8.287 1.00 60.31 78 GLU A O 17
ATOM 11652 N N . GLN A 1 17 ? -0.491 0.571 -6.687 1.00 63.43 79 GLN A N 17
ATOM 11653 C CA . GLN A 1 17 ? 0.548 0.586 -5.686 1.00 71.15 79 GLN A CA 17
ATOM 11654 C C . GLN A 1 17 ? 1.626 -0.381 -6.069 1.00 23.34 79 GLN A C 17
ATOM 11655 O O . GLN A 1 17 ? 2.794 -0.118 -5.877 1.00 62.11 79 GLN A O 17
ATOM 11669 N N . SER A 1 18 ? 1.217 -1.478 -6.674 1.00 75.13 80 SER A N 17
ATOM 11670 C CA . SER A 1 18 ? 2.135 -2.481 -7.150 1.00 33.23 80 SER A CA 17
ATOM 11671 C C . SER A 1 18 ? 3.100 -1.858 -8.170 1.00 51.01 80 SER A C 17
ATOM 11672 O O . SER A 1 18 ? 4.314 -2.031 -8.081 1.00 13.11 80 SER A O 17
ATOM 11680 N N . ALA A 1 19 ? 2.556 -1.079 -9.088 1.00 74.10 81 ALA A N 17
ATOM 11681 C CA . ALA A 1 19 ? 3.359 -0.434 -10.096 1.00 4.10 81 ALA A CA 17
ATOM 11682 C C . ALA A 1 19 ? 4.259 0.599 -9.449 1.00 21.42 81 ALA A C 17
ATOM 11683 O O . ALA A 1 19 ? 5.446 0.653 -9.737 1.00 42.21 81 ALA A O 17
ATOM 11690 N N . ALA A 1 20 ? 3.692 1.355 -8.521 1.00 55.35 82 ALA A N 17
ATOM 11691 C CA . ALA A 1 20 ? 4.405 2.394 -7.797 1.00 3.25 82 ALA A CA 17
ATOM 11692 C C . ALA A 1 20 ? 5.587 1.820 -7.008 1.00 22.35 82 ALA A C 17
ATOM 11693 O O . ALA A 1 20 ? 6.707 2.359 -7.061 1.00 62.22 82 ALA A O 17
ATOM 11700 N N . ILE A 1 21 ? 5.351 0.720 -6.310 1.00 43.11 83 ILE A N 17
ATOM 11701 C CA . ILE A 1 21 ? 6.388 0.075 -5.530 1.00 1.34 83 ILE A CA 17
ATOM 11702 C C . ILE A 1 21 ? 7.448 -0.520 -6.461 1.00 25.32 83 ILE A C 17
ATOM 11703 O O . ILE A 1 21 ? 8.627 -0.465 -6.170 1.00 1.53 83 ILE A O 17
ATOM 11719 N N . ARG A 1 22 ? 7.020 -1.042 -7.602 1.00 15.10 84 ARG A N 17
ATOM 11720 C CA . ARG A 1 22 ? 7.945 -1.593 -8.588 1.00 12.01 84 ARG A CA 17
ATOM 11721 C C . ARG A 1 22 ? 8.811 -0.513 -9.218 1.00 72.14 84 ARG A C 17
ATOM 11722 O O . ARG A 1 22 ? 10.004 -0.726 -9.462 1.00 41.32 84 ARG A O 17
ATOM 11743 N N . GLU A 1 23 ? 8.224 0.649 -9.454 1.00 24.42 85 GLU A N 17
ATOM 11744 C CA . GLU A 1 23 ? 8.972 1.788 -9.947 1.00 61.22 85 GLU A CA 17
ATOM 11745 C C . GLU A 1 23 ? 10.014 2.198 -8.921 1.00 72.04 85 GLU A C 17
ATOM 11746 O O . GLU A 1 23 ? 11.183 2.407 -9.259 1.00 62.31 85 GLU A O 17
ATOM 11758 N N . TRP A 1 24 ? 9.595 2.236 -7.658 1.00 42.24 86 TRP A N 17
ATOM 11759 C CA . TRP A 1 24 ? 10.457 2.583 -6.549 1.00 74.43 86 TRP A CA 17
ATOM 11760 C C . TRP A 1 24 ? 11.581 1.543 -6.438 1.00 74.34 86 TRP A C 17
ATOM 11761 O O . TRP A 1 24 ? 12.765 1.889 -6.263 1.00 14.33 86 TRP A O 17
ATOM 11782 N N . ALA A 1 25 ? 11.202 0.280 -6.570 1.00 64.51 87 ALA A N 17
ATOM 11783 C CA . ALA A 1 25 ? 12.114 -0.845 -6.525 1.00 12.33 87 ALA A CA 17
ATOM 11784 C C . ALA A 1 25 ? 13.202 -0.696 -7.570 1.00 70.34 87 ALA A C 17
ATOM 11785 O O . ALA A 1 25 ? 14.377 -0.842 -7.269 1.00 50.44 87 ALA A O 17
ATOM 11792 N N . ARG A 1 26 ? 12.814 -0.350 -8.777 1.00 15.32 88 ARG A N 17
ATOM 11793 C CA . ARG A 1 26 ? 13.771 -0.175 -9.856 1.00 62.32 88 ARG A CA 17
ATOM 11794 C C . ARG A 1 26 ? 14.647 1.052 -9.634 1.00 13.23 88 ARG A C 17
ATOM 11795 O O . ARG A 1 26 ? 15.821 1.038 -9.970 1.00 62.35 88 ARG A O 17
ATOM 11816 N N . ARG A 1 27 ? 14.078 2.089 -9.034 1.00 52.21 89 ARG A N 17
ATOM 11817 C CA . ARG A 1 27 ? 14.826 3.309 -8.680 1.00 40.21 89 ARG A CA 17
ATOM 11818 C C . ARG A 1 27 ? 15.918 3.004 -7.671 1.00 24.12 89 ARG A C 17
ATOM 11819 O O . ARG A 1 27 ? 17.028 3.521 -7.750 1.00 44.23 89 ARG A O 17
ATOM 11840 N N . ASN A 1 28 ? 15.591 2.156 -6.740 1.00 35.14 90 ASN A N 17
ATOM 11841 C CA . ASN A 1 28 ? 16.487 1.835 -5.648 1.00 63.43 90 ASN A CA 17
ATOM 11842 C C . ASN A 1 28 ? 17.429 0.689 -5.974 1.00 1.44 90 ASN A C 17
ATOM 11843 O O . ASN A 1 28 ? 18.530 0.611 -5.426 1.00 74.54 90 ASN A O 17
ATOM 11854 N N . GLY A 1 29 ? 17.014 -0.183 -6.861 1.00 11.52 91 GLY A N 17
ATOM 11855 C CA . GLY A 1 29 ? 17.881 -1.251 -7.296 1.00 0.35 91 GLY A CA 17
ATOM 11856 C C . GLY A 1 29 ? 17.447 -2.614 -6.814 1.00 61.15 91 GLY A C 17
ATOM 11857 O O . GLY A 1 29 ? 18.273 -3.501 -6.657 1.00 10.54 91 GLY A O 17
ATOM 11861 N N . HIS A 1 30 ? 16.165 -2.787 -6.611 1.00 3.02 92 HIS A N 17
ATOM 11862 C CA . HIS A 1 30 ? 15.615 -4.043 -6.165 1.00 73.21 92 HIS A CA 17
ATOM 11863 C C . HIS A 1 30 ? 15.097 -4.822 -7.354 1.00 11.20 92 HIS A C 17
ATOM 11864 O O . HIS A 1 30 ? 14.517 -4.242 -8.291 1.00 71.44 92 HIS A O 17
ATOM 11878 N N . ASN A 1 31 ? 15.292 -6.112 -7.332 1.00 65.23 93 ASN A N 17
ATOM 11879 C CA . ASN A 1 31 ? 14.815 -6.955 -8.396 1.00 54.13 93 ASN A CA 17
ATOM 11880 C C . ASN A 1 31 ? 13.493 -7.571 -8.037 1.00 63.33 93 ASN A C 17
ATOM 11881 O O . ASN A 1 31 ? 13.418 -8.504 -7.243 1.00 71.53 93 ASN A O 17
ATOM 11892 N N . VAL A 1 32 ? 12.448 -7.000 -8.562 1.00 43.23 94 VAL A N 17
ATOM 11893 C CA . VAL A 1 32 ? 11.107 -7.503 -8.335 1.00 63.41 94 VAL A CA 17
ATOM 11894 C C . VAL A 1 32 ? 10.668 -8.351 -9.537 1.00 24.41 94 VAL A C 17
ATOM 11895 O O . VAL A 1 32 ? 9.739 -9.172 -9.444 1.00 71.12 94 VAL A O 17
ATOM 11908 N N . SER A 1 33 ? 11.388 -8.172 -10.643 1.00 24.41 95 SER A N 17
ATOM 11909 C CA . SER A 1 33 ? 11.136 -8.870 -11.896 1.00 5.14 95 SER A CA 17
ATOM 11910 C C . SER A 1 33 ? 9.773 -8.452 -12.496 1.00 14.21 95 SER A C 17
ATOM 11911 O O . SER A 1 33 ? 9.083 -7.550 -11.982 1.00 72.24 95 SER A O 17
ATOM 11919 N N . THR A 1 34 ? 9.452 -9.030 -13.611 1.00 14.34 96 THR A N 17
ATOM 11920 C CA . THR A 1 34 ? 8.201 -8.830 -14.269 1.00 60.31 96 THR A CA 17
ATOM 11921 C C . THR A 1 34 ? 7.331 -10.080 -14.122 1.00 71.32 96 THR A C 17
ATOM 11922 O O . THR A 1 34 ? 6.096 -10.020 -14.234 1.00 72.45 96 THR A O 17
ATOM 11933 N N . ARG A 1 35 ? 7.984 -11.209 -13.835 1.00 44.42 97 ARG A N 17
ATOM 11934 C CA . ARG A 1 35 ? 7.284 -12.481 -13.722 1.00 45.52 97 ARG A CA 17
ATOM 11935 C C . ARG A 1 35 ? 6.527 -12.515 -12.419 1.00 24.04 97 ARG A C 17
ATOM 11936 O O . ARG A 1 35 ? 5.319 -12.769 -12.378 1.00 12.32 97 ARG A O 17
ATOM 11957 N N . GLY A 1 36 ? 7.245 -12.228 -11.359 1.00 74.50 98 GLY A N 17
ATOM 11958 C CA . GLY A 1 36 ? 6.688 -12.317 -10.049 1.00 34.34 98 GLY A CA 17
ATOM 11959 C C . GLY A 1 36 ? 5.972 -11.071 -9.627 1.00 72.44 98 GLY A C 17
ATOM 11960 O O . GLY A 1 36 ? 5.579 -10.232 -10.463 1.00 52.32 98 GLY A O 17
ATOM 11964 N N . ARG A 1 37 ? 5.820 -10.939 -8.349 1.00 3.22 99 ARG A N 17
ATOM 11965 C CA . ARG A 1 37 ? 5.139 -9.840 -7.771 1.00 40.45 99 ARG A CA 17
ATOM 11966 C C . ARG A 1 37 ? 6.008 -9.323 -6.630 1.00 53.30 99 ARG A C 17
ATOM 11967 O O . ARG A 1 37 ? 7.059 -9.901 -6.350 1.00 42.41 99 ARG A O 17
ATOM 11988 N N . ILE A 1 38 ? 5.591 -8.280 -5.986 1.00 22.40 100 ILE A N 17
ATOM 11989 C CA . ILE A 1 38 ? 6.417 -7.599 -5.024 1.00 64.23 100 ILE A CA 17
ATOM 11990 C C . ILE A 1 38 ? 6.533 -8.351 -3.704 1.00 32.12 100 ILE A C 17
ATOM 11991 O O . ILE A 1 38 ? 5.523 -8.724 -3.098 1.00 43.44 100 ILE A O 17
ATOM 12007 N N . PRO A 1 39 ? 7.770 -8.624 -3.264 1.00 41.12 101 PRO A N 17
ATOM 12008 C CA . PRO A 1 39 ? 8.019 -9.213 -1.964 1.00 13.44 101 PRO A CA 17
ATOM 12009 C C . PRO A 1 39 ? 7.745 -8.199 -0.854 1.00 65.35 101 PRO A C 17
ATOM 12010 O O . PRO A 1 39 ? 8.017 -6.978 -1.019 1.00 54.23 101 PRO A O 17
ATOM 12021 N N . ALA A 1 40 ? 7.251 -8.695 0.273 1.00 61.10 102 ALA A N 17
ATOM 12022 C CA . ALA A 1 40 ? 6.931 -7.887 1.446 1.00 44.02 102 ALA A CA 17
ATOM 12023 C C . ALA A 1 40 ? 8.139 -7.083 1.893 1.00 54.23 102 ALA A C 17
ATOM 12024 O O . ALA A 1 40 ? 8.003 -6.005 2.406 1.00 43.45 102 ALA A O 17
ATOM 12031 N N . ASP A 1 41 ? 9.315 -7.621 1.643 1.00 64.43 103 ASP A N 17
ATOM 12032 C CA . ASP A 1 41 ? 10.584 -6.968 1.963 1.00 32.32 103 ASP A CA 17
ATOM 12033 C C . ASP A 1 41 ? 10.709 -5.626 1.216 1.00 63.13 103 ASP A C 17
ATOM 12034 O O . ASP A 1 41 ? 11.104 -4.591 1.793 1.00 30.14 103 ASP A O 17
ATOM 12043 N N . VAL A 1 42 ? 10.302 -5.628 -0.047 1.00 24.04 104 VAL A N 17
ATOM 12044 C CA . VAL A 1 42 ? 10.361 -4.431 -0.869 1.00 25.11 104 VAL A CA 17
ATOM 12045 C C . VAL A 1 42 ? 9.218 -3.506 -0.485 1.00 61.31 104 VAL A C 17
ATOM 12046 O O . VAL A 1 42 ? 9.384 -2.303 -0.429 1.00 54.41 104 VAL A O 17
ATOM 12059 N N . ILE A 1 43 ? 8.071 -4.097 -0.177 1.00 11.23 105 ILE A N 17
ATOM 12060 C CA . ILE A 1 43 ? 6.896 -3.334 0.259 1.00 44.52 105 ILE A CA 17
ATOM 12061 C C . ILE A 1 43 ? 7.188 -2.628 1.595 1.00 31.32 105 ILE A C 17
ATOM 12062 O O . ILE A 1 43 ? 6.806 -1.465 1.806 1.00 72.21 105 ILE A O 17
ATOM 12078 N N . ASP A 1 44 ? 7.908 -3.317 2.458 1.00 62.24 106 ASP A N 17
ATOM 12079 C CA . ASP A 1 44 ? 8.280 -2.803 3.764 1.00 13.42 106 ASP A CA 17
ATOM 12080 C C . ASP A 1 44 ? 9.211 -1.644 3.593 1.00 75.52 106 ASP A C 17
ATOM 12081 O O . ASP A 1 44 ? 8.966 -0.549 4.127 1.00 35.12 106 ASP A O 17
ATOM 12090 N N . ALA A 1 45 ? 10.260 -1.871 2.814 1.00 43.24 107 ALA A N 17
ATOM 12091 C CA . ALA A 1 45 ? 11.235 -0.842 2.521 1.00 24.20 107 ALA A CA 17
ATOM 12092 C C . ALA A 1 45 ? 10.573 0.355 1.831 1.00 23.22 107 ALA A C 17
ATOM 12093 O O . ALA A 1 45 ? 10.886 1.512 2.137 1.00 44.04 107 ALA A O 17
ATOM 12100 N N . TYR A 1 46 ? 9.647 0.063 0.921 1.00 22.13 108 TYR A N 17
ATOM 12101 C CA . TYR A 1 46 ? 8.881 1.080 0.226 1.00 41.51 108 TYR A CA 17
ATOM 12102 C C . TYR A 1 46 ? 8.174 1.963 1.215 1.00 14.12 108 TYR A C 17
ATOM 12103 O O . TYR A 1 46 ? 8.409 3.135 1.240 1.00 2.31 108 TYR A O 17
ATOM 12121 N N . HIS A 1 47 ? 7.358 1.382 2.077 1.00 22.33 109 HIS A N 17
ATOM 12122 C CA . HIS A 1 47 ? 6.609 2.188 3.035 1.00 62.32 109 HIS A CA 17
ATOM 12123 C C . HIS A 1 47 ? 7.497 2.792 4.117 1.00 61.12 109 HIS A C 17
ATOM 12124 O O . HIS A 1 47 ? 7.095 3.718 4.822 1.00 43.53 109 HIS A O 17
ATOM 12138 N N . ALA A 1 48 ? 8.696 2.274 4.247 1.00 21.42 110 ALA A N 17
ATOM 12139 C CA . ALA A 1 48 ? 9.658 2.829 5.169 1.00 60.13 110 ALA A CA 17
ATOM 12140 C C . ALA A 1 48 ? 10.367 4.040 4.550 1.00 21.23 110 ALA A C 17
ATOM 12141 O O . ALA A 1 48 ? 10.786 4.960 5.267 1.00 72.21 110 ALA A O 17
ATOM 12148 N N . ALA A 1 49 ? 10.482 4.066 3.229 1.00 42.45 111 ALA A N 17
ATOM 12149 C CA . ALA A 1 49 ? 11.207 5.127 2.550 1.00 21.22 111 ALA A CA 17
ATOM 12150 C C . ALA A 1 49 ? 10.250 6.137 2.011 1.00 35.51 111 ALA A C 17
ATOM 12151 O O . ALA A 1 49 ? 10.572 7.314 1.827 1.00 62.14 111 ALA A O 17
ATOM 12158 N N . THR A 1 50 ? 9.107 5.669 1.745 1.00 52.42 112 THR A N 17
ATOM 12159 C CA . THR A 1 50 ? 8.114 6.375 1.107 1.00 3.31 112 THR A CA 17
ATOM 12160 C C . THR A 1 50 ? 6.799 6.271 1.915 1.00 44.24 112 THR A C 17
ATOM 12161 O O . THR A 1 50 ? 6.502 7.221 2.690 1.00 74.24 112 THR A O 17
ATOM 12173 N N . MET A 1 3 ? -2.345 3.874 -19.981 1.00 11.00 65 MET A N 18
ATOM 12174 C CA . MET A 1 3 ? -3.787 3.857 -19.817 1.00 43.05 65 MET A CA 18
ATOM 12175 C C . MET A 1 3 ? -4.163 4.437 -18.468 1.00 55.44 65 MET A C 18
ATOM 12176 O O . MET A 1 3 ? -3.881 3.858 -17.423 1.00 63.41 65 MET A O 18
ATOM 12190 N N . SER A 1 4 ? -4.758 5.591 -18.497 1.00 24.20 66 SER A N 18
ATOM 12191 C CA . SER A 1 4 ? -5.230 6.263 -17.322 1.00 13.24 66 SER A CA 18
ATOM 12192 C C . SER A 1 4 ? -6.482 7.037 -17.708 1.00 23.11 66 SER A C 18
ATOM 12193 O O . SER A 1 4 ? -7.589 6.727 -17.258 1.00 75.03 66 SER A O 18
ATOM 12201 N N . GLY A 1 5 ? -6.328 7.975 -18.605 1.00 54.23 67 GLY A N 18
ATOM 12202 C CA . GLY A 1 5 ? -7.449 8.749 -19.051 1.00 21.43 67 GLY A CA 18
ATOM 12203 C C . GLY A 1 5 ? -7.124 10.205 -19.039 1.00 2.03 67 GLY A C 18
ATOM 12204 O O . GLY A 1 5 ? -6.195 10.633 -19.722 1.00 63.31 67 GLY A O 18
ATOM 12208 N N . SER A 1 6 ? -7.836 10.953 -18.237 1.00 4.51 68 SER A N 18
ATOM 12209 C CA . SER A 1 6 ? -7.616 12.366 -18.141 1.00 61.21 68 SER A CA 18
ATOM 12210 C C . SER A 1 6 ? -6.553 12.675 -17.072 1.00 73.40 68 SER A C 18
ATOM 12211 O O . SER A 1 6 ? -6.025 13.792 -17.000 1.00 32.34 68 SER A O 18
ATOM 12219 N N . GLY A 1 7 ? -6.247 11.690 -16.250 1.00 31.11 69 GLY A N 18
ATOM 12220 C CA . GLY A 1 7 ? -5.271 11.872 -15.202 1.00 22.02 69 GLY A CA 18
ATOM 12221 C C . GLY A 1 7 ? -5.900 11.706 -13.845 1.00 32.15 69 GLY A C 18
ATOM 12222 O O . GLY A 1 7 ? -6.972 11.086 -13.745 1.00 72.34 69 GLY A O 18
ATOM 12226 N N . ARG A 1 8 ? -5.251 12.251 -12.818 1.00 44.30 70 ARG A N 18
ATOM 12227 C CA . ARG A 1 8 ? -5.707 12.200 -11.424 1.00 65.02 70 ARG A CA 18
ATOM 12228 C C . ARG A 1 8 ? -5.498 10.853 -10.762 1.00 14.24 70 ARG A C 18
ATOM 12229 O O . ARG A 1 8 ? -6.204 9.870 -11.053 1.00 54.32 70 ARG A O 18
ATOM 12250 N N . GLY A 1 9 ? -4.511 10.805 -9.889 1.00 71.42 71 GLY A N 18
ATOM 12251 C CA . GLY A 1 9 ? -4.195 9.585 -9.193 1.00 22.20 71 GLY A CA 18
ATOM 12252 C C . GLY A 1 9 ? -3.817 9.818 -7.743 1.00 4.43 71 GLY A C 18
ATOM 12253 O O . GLY A 1 9 ? -3.095 9.008 -7.144 1.00 1.51 71 GLY A O 18
ATOM 12257 N N . ARG A 1 10 ? -4.267 10.928 -7.185 1.00 31.32 72 ARG A N 18
ATOM 12258 C CA . ARG A 1 10 ? -4.043 11.221 -5.772 1.00 31.21 72 ARG A CA 18
ATOM 12259 C C . ARG A 1 10 ? -5.300 10.905 -4.999 1.00 62.21 72 ARG A C 18
ATOM 12260 O O . ARG A 1 10 ? -6.407 11.250 -5.428 1.00 42.43 72 ARG A O 18
ATOM 12281 N N . GLY A 1 11 ? -5.144 10.272 -3.874 1.00 74.44 73 GLY A N 18
ATOM 12282 C CA . GLY A 1 11 ? -6.273 9.823 -3.111 1.00 53.31 73 GLY A CA 18
ATOM 12283 C C . GLY A 1 11 ? -6.507 8.397 -3.453 1.00 34.20 73 GLY A C 18
ATOM 12284 O O . GLY A 1 11 ? -6.091 7.487 -2.722 1.00 24.22 73 GLY A O 18
ATOM 12288 N N . ALA A 1 12 ? -7.137 8.188 -4.565 1.00 44.52 74 ALA A N 18
ATOM 12289 C CA . ALA A 1 12 ? -7.266 6.887 -5.119 1.00 35.12 74 ALA A CA 18
ATOM 12290 C C . ALA A 1 12 ? -6.291 6.805 -6.251 1.00 35.30 74 ALA A C 18
ATOM 12291 O O . ALA A 1 12 ? -6.277 7.668 -7.148 1.00 72.31 74 ALA A O 18
ATOM 12298 N N . ILE A 1 13 ? -5.476 5.817 -6.200 1.00 10.20 75 ILE A N 18
ATOM 12299 C CA . ILE A 1 13 ? -4.388 5.659 -7.121 1.00 31.43 75 ILE A CA 18
ATOM 12300 C C . ILE A 1 13 ? -4.911 5.096 -8.429 1.00 65.12 75 ILE A C 18
ATOM 12301 O O . ILE A 1 13 ? -5.655 4.111 -8.441 1.00 41.23 75 ILE A O 18
ATOM 12317 N N . ASP A 1 14 ? -4.572 5.747 -9.515 1.00 12.32 76 ASP A N 18
ATOM 12318 C CA . ASP A 1 14 ? -5.071 5.359 -10.833 1.00 44.33 76 ASP A CA 18
ATOM 12319 C C . ASP A 1 14 ? -4.336 4.145 -11.326 1.00 25.10 76 ASP A C 18
ATOM 12320 O O . ASP A 1 14 ? -4.931 3.179 -11.824 1.00 3.12 76 ASP A O 18
ATOM 12329 N N . ARG A 1 15 ? -3.053 4.181 -11.162 1.00 32.42 77 ARG A N 18
ATOM 12330 C CA . ARG A 1 15 ? -2.195 3.129 -11.614 1.00 0.54 77 ARG A CA 18
ATOM 12331 C C . ARG A 1 15 ? -1.965 2.133 -10.494 1.00 2.41 77 ARG A C 18
ATOM 12332 O O . ARG A 1 15 ? -2.397 2.360 -9.371 1.00 25.23 77 ARG A O 18
ATOM 12353 N N . GLU A 1 16 ? -1.332 1.042 -10.799 1.00 62.05 78 GLU A N 18
ATOM 12354 C CA . GLU A 1 16 ? -1.157 -0.041 -9.848 1.00 1.44 78 GLU A CA 18
ATOM 12355 C C . GLU A 1 16 ? -0.148 0.302 -8.758 1.00 60.01 78 GLU A C 18
ATOM 12356 O O . GLU A 1 16 ? 0.952 0.812 -9.052 1.00 61.55 78 GLU A O 18
ATOM 12368 N N . GLN A 1 17 ? -0.506 -0.000 -7.504 1.00 14.34 79 GLN A N 18
ATOM 12369 C CA . GLN A 1 17 ? 0.411 0.188 -6.382 1.00 11.24 79 GLN A CA 18
ATOM 12370 C C . GLN A 1 17 ? 1.613 -0.699 -6.595 1.00 42.03 79 GLN A C 18
ATOM 12371 O O . GLN A 1 17 ? 2.728 -0.328 -6.282 1.00 13.33 79 GLN A O 18
ATOM 12385 N N . SER A 1 18 ? 1.359 -1.868 -7.167 1.00 65.21 80 SER A N 18
ATOM 12386 C CA . SER A 1 18 ? 2.395 -2.804 -7.513 1.00 24.00 80 SER A CA 18
ATOM 12387 C C . SER A 1 18 ? 3.412 -2.167 -8.451 1.00 55.15 80 SER A C 18
ATOM 12388 O O . SER A 1 18 ? 4.604 -2.302 -8.246 1.00 33.14 80 SER A O 18
ATOM 12396 N N . ALA A 1 19 ? 2.934 -1.415 -9.425 1.00 0.24 81 ALA A N 18
ATOM 12397 C CA . ALA A 1 19 ? 3.816 -0.749 -10.361 1.00 42.41 81 ALA A CA 18
ATOM 12398 C C . ALA A 1 19 ? 4.620 0.304 -9.631 1.00 64.03 81 ALA A C 18
ATOM 12399 O O . ALA A 1 19 ? 5.828 0.352 -9.750 1.00 42.14 81 ALA A O 18
ATOM 12406 N N . ALA A 1 20 ? 3.940 1.085 -8.805 1.00 63.14 82 ALA A N 18
ATOM 12407 C CA . ALA A 1 20 ? 4.586 2.139 -8.023 1.00 51.24 82 ALA A CA 18
ATOM 12408 C C . ALA A 1 20 ? 5.714 1.570 -7.139 1.00 33.32 82 ALA A C 18
ATOM 12409 O O . ALA A 1 20 ? 6.829 2.117 -7.091 1.00 15.50 82 ALA A O 18
ATOM 12416 N N . ILE A 1 21 ? 5.435 0.452 -6.482 1.00 13.52 83 ILE A N 18
ATOM 12417 C CA . ILE A 1 21 ? 6.417 -0.205 -5.640 1.00 5.13 83 ILE A CA 18
ATOM 12418 C C . ILE A 1 21 ? 7.578 -0.741 -6.489 1.00 13.14 83 ILE A C 18
ATOM 12419 O O . ILE A 1 21 ? 8.732 -0.625 -6.103 1.00 74.42 83 ILE A O 18
ATOM 12435 N N . ARG A 1 22 ? 7.267 -1.285 -7.660 1.00 51.52 84 ARG A N 18
ATOM 12436 C CA . ARG A 1 22 ? 8.288 -1.827 -8.543 1.00 14.32 84 ARG A CA 18
ATOM 12437 C C . ARG A 1 22 ? 9.171 -0.734 -9.114 1.00 23.32 84 ARG A C 18
ATOM 12438 O O . ARG A 1 22 ? 10.390 -0.900 -9.204 1.00 31.35 84 ARG A O 18
ATOM 12459 N N . GLU A 1 23 ? 8.576 0.367 -9.513 1.00 71.12 85 GLU A N 18
ATOM 12460 C CA . GLU A 1 23 ? 9.327 1.502 -9.971 1.00 22.41 85 GLU A CA 18
ATOM 12461 C C . GLU A 1 23 ? 10.232 2.048 -8.882 1.00 43.50 85 GLU A C 18
ATOM 12462 O O . GLU A 1 23 ? 11.397 2.366 -9.151 1.00 60.32 85 GLU A O 18
ATOM 12474 N N . TRP A 1 24 ? 9.728 2.112 -7.652 1.00 64.45 86 TRP A N 18
ATOM 12475 C CA . TRP A 1 24 ? 10.518 2.557 -6.525 1.00 71.31 86 TRP A CA 18
ATOM 12476 C C . TRP A 1 24 ? 11.655 1.567 -6.288 1.00 0.54 86 TRP A C 18
ATOM 12477 O O . TRP A 1 24 ? 12.807 1.957 -6.013 1.00 0.05 86 TRP A O 18
ATOM 12498 N N . ALA A 1 25 ? 11.322 0.294 -6.403 1.00 45.11 87 ALA A N 18
ATOM 12499 C CA . ALA A 1 25 ? 12.265 -0.789 -6.255 1.00 51.51 87 ALA A CA 18
ATOM 12500 C C . ALA A 1 25 ? 13.405 -0.615 -7.229 1.00 1.30 87 ALA A C 18
ATOM 12501 O O . ALA A 1 25 ? 14.561 -0.580 -6.838 1.00 0.04 87 ALA A O 18
ATOM 12508 N N . ARG A 1 26 ? 13.062 -0.421 -8.477 1.00 33.43 88 ARG A N 18
ATOM 12509 C CA . ARG A 1 26 ? 14.034 -0.250 -9.538 1.00 60.33 88 ARG A CA 18
ATOM 12510 C C . ARG A 1 26 ? 14.844 1.028 -9.383 1.00 72.34 88 ARG A C 18
ATOM 12511 O O . ARG A 1 26 ? 16.014 1.067 -9.748 1.00 72.25 88 ARG A O 18
ATOM 12532 N N . ARG A 1 27 ? 14.226 2.057 -8.796 1.00 50.24 89 ARG A N 18
ATOM 12533 C CA . ARG A 1 27 ? 14.928 3.300 -8.442 1.00 52.30 89 ARG A CA 18
ATOM 12534 C C . ARG A 1 27 ? 16.029 2.984 -7.437 1.00 42.21 89 ARG A C 18
ATOM 12535 O O . ARG A 1 27 ? 17.165 3.427 -7.569 1.00 24.25 89 ARG A O 18
ATOM 12556 N N . ASN A 1 28 ? 15.675 2.174 -6.462 1.00 54.04 90 ASN A N 18
ATOM 12557 C CA . ASN A 1 28 ? 16.551 1.852 -5.344 1.00 64.13 90 ASN A CA 18
ATOM 12558 C C . ASN A 1 28 ? 17.436 0.635 -5.573 1.00 54.11 90 ASN A C 18
ATOM 12559 O O . ASN A 1 28 ? 18.280 0.327 -4.734 1.00 4.11 90 ASN A O 18
ATOM 12570 N N . GLY A 1 29 ? 17.220 -0.078 -6.646 1.00 53.50 91 GLY A N 18
ATOM 12571 C CA . GLY A 1 29 ? 18.096 -1.191 -6.985 1.00 73.31 91 GLY A CA 18
ATOM 12572 C C . GLY A 1 29 ? 17.510 -2.552 -6.651 1.00 43.32 91 GLY A C 18
ATOM 12573 O O . GLY A 1 29 ? 18.161 -3.577 -6.818 1.00 41.42 91 GLY A O 18
ATOM 12577 N N . HIS A 1 30 ? 16.292 -2.575 -6.196 1.00 45.22 92 HIS A N 18
ATOM 12578 C CA . HIS A 1 30 ? 15.630 -3.814 -5.882 1.00 63.51 92 HIS A CA 18
ATOM 12579 C C . HIS A 1 30 ? 15.091 -4.385 -7.176 1.00 5.40 92 HIS A C 18
ATOM 12580 O O . HIS A 1 30 ? 14.282 -3.748 -7.856 1.00 12.55 92 HIS A O 18
ATOM 12594 N N . ASN A 1 31 ? 15.559 -5.546 -7.539 1.00 2.13 93 ASN A N 18
ATOM 12595 C CA . ASN A 1 31 ? 15.152 -6.157 -8.790 1.00 75.25 93 ASN A CA 18
ATOM 12596 C C . ASN A 1 31 ? 13.826 -6.864 -8.623 1.00 34.42 93 ASN A C 18
ATOM 12597 O O . ASN A 1 31 ? 13.758 -7.969 -8.069 1.00 74.24 93 ASN A O 18
ATOM 12608 N N . VAL A 1 32 ? 12.771 -6.214 -9.047 1.00 60.43 94 VAL A N 18
ATOM 12609 C CA . VAL A 1 32 ? 11.437 -6.772 -8.980 1.00 31.32 94 VAL A CA 18
ATOM 12610 C C . VAL A 1 32 ? 10.846 -6.751 -10.379 1.00 33.14 94 VAL A C 18
ATOM 12611 O O . VAL A 1 32 ? 10.786 -5.692 -11.017 1.00 21.14 94 VAL A O 18
ATOM 12624 N N . SER A 1 33 ? 10.433 -7.891 -10.848 1.00 73.41 95 SER A N 18
ATOM 12625 C CA . SER A 1 33 ? 9.927 -8.014 -12.180 1.00 5.50 95 SER A CA 18
ATOM 12626 C C . SER A 1 33 ? 8.392 -8.038 -12.158 1.00 12.52 95 SER A C 18
ATOM 12627 O O . SER A 1 33 ? 7.759 -7.939 -11.088 1.00 4.33 95 SER A O 18
ATOM 12635 N N . THR A 1 34 ? 7.810 -8.138 -13.327 1.00 25.32 96 THR A N 18
ATOM 12636 C CA . THR A 1 34 ? 6.393 -8.290 -13.490 1.00 61.01 96 THR A CA 18
ATOM 12637 C C . THR A 1 34 ? 6.048 -9.767 -13.370 1.00 22.22 96 THR A C 18
ATOM 12638 O O . THR A 1 34 ? 4.901 -10.149 -13.196 1.00 21.44 96 THR A O 18
ATOM 12649 N N . ARG A 1 35 ? 7.076 -10.584 -13.474 1.00 22.31 97 ARG A N 18
ATOM 12650 C CA . ARG A 1 35 ? 6.954 -12.009 -13.385 1.00 64.52 97 ARG A CA 18
ATOM 12651 C C . ARG A 1 35 ? 7.132 -12.416 -11.929 1.00 62.40 97 ARG A C 18
ATOM 12652 O O . ARG A 1 35 ? 8.267 -12.473 -11.413 1.00 43.22 97 ARG A O 18
ATOM 12673 N N . GLY A 1 36 ? 6.023 -12.609 -11.264 1.00 60.42 98 GLY A N 18
ATOM 12674 C CA . GLY A 1 36 ? 6.017 -12.933 -9.867 1.00 60.14 98 GLY A CA 18
ATOM 12675 C C . GLY A 1 36 ? 5.504 -11.754 -9.070 1.00 72.01 98 GLY A C 18
ATOM 12676 O O . GLY A 1 36 ? 5.342 -10.666 -9.626 1.00 33.42 98 GLY A O 18
ATOM 12680 N N . ARG A 1 37 ? 5.226 -11.957 -7.808 1.00 60.00 99 ARG A N 18
ATOM 12681 C CA . ARG A 1 37 ? 4.766 -10.880 -6.936 1.00 25.30 99 ARG A CA 18
ATOM 12682 C C . ARG A 1 37 ? 5.925 -10.025 -6.446 1.00 14.31 99 ARG A C 18
ATOM 12683 O O . ARG A 1 37 ? 7.085 -10.283 -6.770 1.00 60.32 99 ARG A O 18
ATOM 12704 N N . ILE A 1 38 ? 5.615 -9.015 -5.677 1.00 22.03 100 ILE A N 18
ATOM 12705 C CA . ILE A 1 38 ? 6.626 -8.129 -5.156 1.00 63.30 100 ILE A CA 18
ATOM 12706 C C . ILE A 1 38 ? 7.112 -8.647 -3.805 1.00 41.30 100 ILE A C 18
ATOM 12707 O O . ILE A 1 38 ? 6.290 -9.038 -2.960 1.00 21.12 100 ILE A O 18
ATOM 12723 N N . PRO A 1 39 ? 8.437 -8.730 -3.599 1.00 32.14 101 PRO A N 18
ATOM 12724 C CA . PRO A 1 39 ? 9.007 -9.127 -2.317 1.00 2.55 101 PRO A CA 18
ATOM 12725 C C . PRO A 1 39 ? 8.525 -8.220 -1.187 1.00 54.20 101 PRO A C 18
ATOM 12726 O O . PRO A 1 39 ? 8.581 -6.979 -1.300 1.00 45.21 101 PRO A O 18
ATOM 12737 N N . ALA A 1 40 ? 8.083 -8.835 -0.096 1.00 12.31 102 ALA A N 18
ATOM 12738 C CA . ALA A 1 40 ? 7.573 -8.125 1.069 1.00 71.13 102 ALA A CA 18
ATOM 12739 C C . ALA A 1 40 ? 8.632 -7.201 1.632 1.00 4.51 102 ALA A C 18
ATOM 12740 O O . ALA A 1 40 ? 8.312 -6.155 2.172 1.00 44.52 102 ALA A O 18
ATOM 12747 N N . ASP A 1 41 ? 9.901 -7.582 1.456 1.00 50.02 103 ASP A N 18
ATOM 12748 C CA . ASP A 1 41 ? 11.030 -6.752 1.866 1.00 22.25 103 ASP A CA 18
ATOM 12749 C C . ASP A 1 41 ? 10.978 -5.427 1.138 1.00 43.11 103 ASP A C 18
ATOM 12750 O O . ASP A 1 41 ? 11.153 -4.372 1.739 1.00 11.31 103 ASP A O 18
ATOM 12759 N N . VAL A 1 42 ? 10.652 -5.483 -0.149 1.00 62.32 104 VAL A N 18
ATOM 12760 C CA . VAL A 1 42 ? 10.597 -4.295 -0.977 1.00 52.31 104 VAL A CA 18
ATOM 12761 C C . VAL A 1 42 ? 9.377 -3.482 -0.609 1.00 42.20 104 VAL A C 18
ATOM 12762 O O . VAL A 1 42 ? 9.444 -2.273 -0.498 1.00 71.13 104 VAL A O 18
ATOM 12775 N N . ILE A 1 43 ? 8.277 -4.172 -0.383 1.00 31.12 105 ILE A N 18
ATOM 12776 C CA . ILE A 1 43 ? 7.019 -3.535 -0.010 1.00 44.34 105 ILE A CA 18
ATOM 12777 C C . ILE A 1 43 ? 7.170 -2.787 1.320 1.00 24.13 105 ILE A C 18
ATOM 12778 O O . ILE A 1 43 ? 6.769 -1.617 1.450 1.00 15.52 105 ILE A O 18
ATOM 12794 N N . ASP A 1 44 ? 7.799 -3.443 2.281 1.00 73.22 106 ASP A N 18
ATOM 12795 C CA . ASP A 1 44 ? 7.983 -2.869 3.599 1.00 52.51 106 ASP A CA 18
ATOM 12796 C C . ASP A 1 44 ? 8.931 -1.694 3.518 1.00 22.21 106 ASP A C 18
ATOM 12797 O O . ASP A 1 44 ? 8.661 -0.608 4.071 1.00 35.21 106 ASP A O 18
ATOM 12806 N N . ALA A 1 45 ? 10.014 -1.890 2.780 1.00 3.11 107 ALA A N 18
ATOM 12807 C CA . ALA A 1 45 ? 10.990 -0.853 2.557 1.00 61.35 107 ALA A CA 18
ATOM 12808 C C . ALA A 1 45 ? 10.350 0.346 1.865 1.00 51.51 107 ALA A C 18
ATOM 12809 O O . ALA A 1 45 ? 10.611 1.476 2.237 1.00 43.53 107 ALA A O 18
ATOM 12816 N N . TYR A 1 46 ? 9.492 0.076 0.881 1.00 50.11 108 TYR A N 18
ATOM 12817 C CA . TYR A 1 46 ? 8.752 1.102 0.152 1.00 54.43 108 TYR A CA 18
ATOM 12818 C C . TYR A 1 46 ? 7.932 1.938 1.109 1.00 74.31 108 TYR A C 18
ATOM 12819 O O . TYR A 1 46 ? 8.115 3.155 1.193 1.00 3.33 108 TYR A O 18
ATOM 12837 N N . HIS A 1 47 ? 7.077 1.279 1.873 1.00 53.53 109 HIS A N 18
ATOM 12838 C CA . HIS A 1 47 ? 6.186 1.972 2.781 1.00 55.31 109 HIS A CA 18
ATOM 12839 C C . HIS A 1 47 ? 6.910 2.632 3.953 1.00 72.34 109 HIS A C 18
ATOM 12840 O O . HIS A 1 47 ? 6.346 3.492 4.639 1.00 13.43 109 HIS A O 18
ATOM 12854 N N . ALA A 1 48 ? 8.134 2.222 4.204 1.00 43.42 110 ALA A N 18
ATOM 12855 C CA . ALA A 1 48 ? 8.942 2.859 5.229 1.00 62.23 110 ALA A CA 18
ATOM 12856 C C . ALA A 1 48 ? 9.747 4.037 4.663 1.00 50.34 110 ALA A C 18
ATOM 12857 O O . ALA A 1 48 ? 9.942 5.053 5.338 1.00 21.22 110 ALA A O 18
ATOM 12864 N N . ALA A 1 49 ? 10.201 3.907 3.436 1.00 20.15 111 ALA A N 18
ATOM 12865 C CA . ALA A 1 49 ? 11.073 4.905 2.827 1.00 60.34 111 ALA A CA 18
ATOM 12866 C C . ALA A 1 49 ? 10.317 6.103 2.300 1.00 13.00 111 ALA A C 18
ATOM 12867 O O . ALA A 1 49 ? 10.644 7.243 2.630 1.00 20.33 111 ALA A O 18
ATOM 12874 N N . THR A 1 50 ? 9.310 5.863 1.516 1.00 11.12 112 THR A N 18
ATOM 12875 C CA . THR A 1 50 ? 8.616 6.936 0.894 1.00 70.44 112 THR A CA 18
ATOM 12876 C C . THR A 1 50 ? 7.374 7.290 1.728 1.00 44.41 112 THR A C 18
ATOM 12877 O O . THR A 1 50 ? 7.282 8.437 2.226 1.00 24.13 112 THR A O 18
ATOM 12889 N N . MET A 1 3 ? -20.441 21.237 6.552 1.00 11.00 65 MET A N 19
ATOM 12890 C CA . MET A 1 3 ? -20.209 21.400 5.118 1.00 43.05 65 MET A CA 19
ATOM 12891 C C . MET A 1 3 ? -19.347 20.274 4.599 1.00 11.21 65 MET A C 19
ATOM 12892 O O . MET A 1 3 ? -19.843 19.334 3.984 1.00 52.11 65 MET A O 19
ATOM 12906 N N . SER A 1 4 ? -18.082 20.342 4.867 1.00 2.01 66 SER A N 19
ATOM 12907 C CA . SER A 1 4 ? -17.168 19.344 4.428 1.00 22.30 66 SER A CA 19
ATOM 12908 C C . SER A 1 4 ? -16.717 18.494 5.621 1.00 31.42 66 SER A C 19
ATOM 12909 O O . SER A 1 4 ? -16.953 17.267 5.677 1.00 42.14 66 SER A O 19
ATOM 12917 N N . GLY A 1 5 ? -16.109 19.137 6.580 1.00 34.55 67 GLY A N 19
ATOM 12918 C CA . GLY A 1 5 ? -15.704 18.472 7.769 1.00 11.34 67 GLY A CA 19
ATOM 12919 C C . GLY A 1 5 ? -14.288 18.757 8.121 1.00 12.13 67 GLY A C 19
ATOM 12920 O O . GLY A 1 5 ? -13.953 19.892 8.460 1.00 63.32 67 GLY A O 19
ATOM 12924 N N . SER A 1 6 ? -13.445 17.757 8.020 1.00 4.22 68 SER A N 19
ATOM 12925 C CA . SER A 1 6 ? -12.066 17.897 8.411 1.00 70.22 68 SER A CA 19
ATOM 12926 C C . SER A 1 6 ? -11.145 17.113 7.471 1.00 31.04 68 SER A C 19
ATOM 12927 O O . SER A 1 6 ? -11.066 15.880 7.539 1.00 33.40 68 SER A O 19
ATOM 12935 N N . GLY A 1 7 ? -10.491 17.814 6.574 1.00 23.33 69 GLY A N 19
ATOM 12936 C CA . GLY A 1 7 ? -9.515 17.190 5.722 1.00 24.14 69 GLY A CA 19
ATOM 12937 C C . GLY A 1 7 ? -10.065 16.684 4.419 1.00 11.14 69 GLY A C 19
ATOM 12938 O O . GLY A 1 7 ? -10.384 17.485 3.532 1.00 0.20 69 GLY A O 19
ATOM 12942 N N . ARG A 1 8 ? -10.198 15.352 4.326 1.00 1.00 70 ARG A N 19
ATOM 12943 C CA . ARG A 1 8 ? -10.588 14.623 3.101 1.00 5.03 70 ARG A CA 19
ATOM 12944 C C . ARG A 1 8 ? -9.449 14.629 2.079 1.00 33.45 70 ARG A C 19
ATOM 12945 O O . ARG A 1 8 ? -8.923 15.688 1.707 1.00 24.11 70 ARG A O 19
ATOM 12966 N N . GLY A 1 9 ? -9.040 13.449 1.663 1.00 51.53 71 GLY A N 19
ATOM 12967 C CA . GLY A 1 9 ? -7.933 13.318 0.741 1.00 34.42 71 GLY A CA 19
ATOM 12968 C C . GLY A 1 9 ? -6.631 13.271 1.500 1.00 23.22 71 GLY A C 19
ATOM 12969 O O . GLY A 1 9 ? -6.019 12.194 1.657 1.00 72.52 71 GLY A O 19
ATOM 12973 N N . ARG A 1 10 ? -6.229 14.439 2.000 1.00 0.21 72 ARG A N 19
ATOM 12974 C CA . ARG A 1 10 ? -5.032 14.654 2.837 1.00 50.42 72 ARG A CA 19
ATOM 12975 C C . ARG A 1 10 ? -3.739 14.505 2.033 1.00 62.32 72 ARG A C 19
ATOM 12976 O O . ARG A 1 10 ? -3.000 15.468 1.841 1.00 31.34 72 ARG A O 19
ATOM 12997 N N . GLY A 1 11 ? -3.489 13.316 1.572 1.00 60.40 73 GLY A N 19
ATOM 12998 C CA . GLY A 1 11 ? -2.282 13.008 0.864 1.00 74.43 73 GLY A CA 19
ATOM 12999 C C . GLY A 1 11 ? -2.161 11.522 0.680 1.00 40.35 73 GLY A C 19
ATOM 13000 O O . GLY A 1 11 ? -1.273 10.878 1.236 1.00 34.14 73 GLY A O 19
ATOM 13004 N N . ALA A 1 12 ? -3.074 10.979 -0.074 1.00 42.52 74 ALA A N 19
ATOM 13005 C CA . ALA A 1 12 ? -3.129 9.560 -0.328 1.00 5.02 74 ALA A CA 19
ATOM 13006 C C . ALA A 1 12 ? -2.511 9.271 -1.664 1.00 60.32 74 ALA A C 19
ATOM 13007 O O . ALA A 1 12 ? -2.134 10.187 -2.399 1.00 15.52 74 ALA A O 19
ATOM 13014 N N . ILE A 1 13 ? -2.396 8.029 -1.980 1.00 74.54 75 ILE A N 19
ATOM 13015 C CA . ILE A 1 13 ? -1.796 7.625 -3.213 1.00 42.12 75 ILE A CA 19
ATOM 13016 C C . ILE A 1 13 ? -2.870 7.531 -4.273 1.00 64.33 75 ILE A C 19
ATOM 13017 O O . ILE A 1 13 ? -3.846 6.784 -4.133 1.00 71.22 75 ILE A O 19
ATOM 13033 N N . ASP A 1 14 ? -2.713 8.322 -5.285 1.00 21.22 76 ASP A N 19
ATOM 13034 C CA . ASP A 1 14 ? -3.683 8.415 -6.373 1.00 55.01 76 ASP A CA 19
ATOM 13035 C C . ASP A 1 14 ? -3.263 7.516 -7.520 1.00 64.51 76 ASP A C 19
ATOM 13036 O O . ASP A 1 14 ? -4.091 6.983 -8.267 1.00 44.22 76 ASP A O 19
ATOM 13045 N N . ARG A 1 15 ? -1.973 7.321 -7.631 1.00 74.33 77 ARG A N 19
ATOM 13046 C CA . ARG A 1 15 ? -1.402 6.516 -8.692 1.00 23.41 77 ARG A CA 19
ATOM 13047 C C . ARG A 1 15 ? -1.403 5.050 -8.286 1.00 13.14 77 ARG A C 19
ATOM 13048 O O . ARG A 1 15 ? -1.733 4.721 -7.132 1.00 33.03 77 ARG A O 19
ATOM 13069 N N . GLU A 1 16 ? -1.054 4.177 -9.213 1.00 10.03 78 GLU A N 19
ATOM 13070 C CA . GLU A 1 16 ? -1.034 2.747 -8.959 1.00 61.43 78 GLU A CA 19
ATOM 13071 C C . GLU A 1 16 ? -0.004 2.391 -7.909 1.00 14.33 78 GLU A C 19
ATOM 13072 O O . GLU A 1 16 ? 1.196 2.489 -8.153 1.00 62.31 78 GLU A O 19
ATOM 13084 N N . GLN A 1 17 ? -0.484 1.975 -6.756 1.00 51.11 79 GLN A N 19
ATOM 13085 C CA . GLN A 1 17 ? 0.358 1.617 -5.628 1.00 12.30 79 GLN A CA 19
ATOM 13086 C C . GLN A 1 17 ? 1.332 0.494 -5.941 1.00 71.01 79 GLN A C 19
ATOM 13087 O O . GLN A 1 17 ? 2.528 0.652 -5.742 1.00 60.14 79 GLN A O 19
ATOM 13101 N N . SER A 1 18 ? 0.834 -0.609 -6.461 1.00 63.10 80 SER A N 19
ATOM 13102 C CA . SER A 1 18 ? 1.690 -1.750 -6.761 1.00 62.43 80 SER A CA 19
ATOM 13103 C C . SER A 1 18 ? 2.751 -1.383 -7.829 1.00 23.21 80 SER A C 19
ATOM 13104 O O . SER A 1 18 ? 3.963 -1.653 -7.658 1.00 43.34 80 SER A O 19
ATOM 13112 N N . ALA A 1 19 ? 2.312 -0.705 -8.884 1.00 41.53 81 ALA A N 19
ATOM 13113 C CA . ALA A 1 19 ? 3.216 -0.247 -9.920 1.00 10.22 81 ALA A CA 19
ATOM 13114 C C . ALA A 1 19 ? 4.251 0.717 -9.343 1.00 74.25 81 ALA A C 19
ATOM 13115 O O . ALA A 1 19 ? 5.430 0.608 -9.650 1.00 44.33 81 ALA A O 19
ATOM 13122 N N . ALA A 1 20 ? 3.803 1.615 -8.454 1.00 23.31 82 ALA A N 19
ATOM 13123 C CA . ALA A 1 20 ? 4.683 2.599 -7.821 1.00 31.14 82 ALA A CA 19
ATOM 13124 C C . ALA A 1 20 ? 5.746 1.922 -6.981 1.00 43.11 82 ALA A C 19
ATOM 13125 O O . ALA A 1 20 ? 6.902 2.329 -7.013 1.00 63.32 82 ALA A O 19
ATOM 13132 N N . ILE A 1 21 ? 5.358 0.880 -6.242 1.00 74.23 83 ILE A N 19
ATOM 13133 C CA . ILE A 1 21 ? 6.313 0.115 -5.437 1.00 32.25 83 ILE A CA 19
ATOM 13134 C C . ILE A 1 21 ? 7.367 -0.505 -6.355 1.00 2.43 83 ILE A C 19
ATOM 13135 O O . ILE A 1 21 ? 8.562 -0.438 -6.082 1.00 44.03 83 ILE A O 19
ATOM 13151 N N . ARG A 1 22 ? 6.906 -1.056 -7.471 1.00 64.14 84 ARG A N 19
ATOM 13152 C CA . ARG A 1 22 ? 7.786 -1.675 -8.453 1.00 1.41 84 ARG A CA 19
ATOM 13153 C C . ARG A 1 22 ? 8.739 -0.662 -9.078 1.00 12.24 84 ARG A C 19
ATOM 13154 O O . ARG A 1 22 ? 9.930 -0.928 -9.234 1.00 65.31 84 ARG A O 19
ATOM 13175 N N . GLU A 1 23 ? 8.216 0.500 -9.412 1.00 53.35 85 GLU A N 19
ATOM 13176 C CA . GLU A 1 23 ? 9.014 1.567 -9.997 1.00 72.32 85 GLU A CA 19
ATOM 13177 C C . GLU A 1 23 ? 10.035 2.082 -8.998 1.00 40.10 85 GLU A C 19
ATOM 13178 O O . GLU A 1 23 ? 11.191 2.330 -9.351 1.00 60.41 85 GLU A O 19
ATOM 13190 N N . TRP A 1 24 ? 9.615 2.192 -7.744 1.00 25.21 86 TRP A N 19
ATOM 13191 C CA . TRP A 1 24 ? 10.460 2.633 -6.669 1.00 52.53 86 TRP A CA 19
ATOM 13192 C C . TRP A 1 24 ? 11.591 1.631 -6.499 1.00 75.02 86 TRP A C 19
ATOM 13193 O O . TRP A 1 24 ? 12.761 2.006 -6.356 1.00 63.41 86 TRP A O 19
ATOM 13214 N N . ALA A 1 25 ? 11.230 0.359 -6.557 1.00 1.35 87 ALA A N 19
ATOM 13215 C CA . ALA A 1 25 ? 12.171 -0.740 -6.474 1.00 42.13 87 ALA A CA 19
ATOM 13216 C C . ALA A 1 25 ? 13.213 -0.624 -7.563 1.00 34.24 87 ALA A C 19
ATOM 13217 O O . ALA A 1 25 ? 14.407 -0.736 -7.301 1.00 32.13 87 ALA A O 19
ATOM 13224 N N . ARG A 1 26 ? 12.761 -0.355 -8.775 1.00 45.11 88 ARG A N 19
ATOM 13225 C CA . ARG A 1 26 ? 13.656 -0.196 -9.913 1.00 35.12 88 ARG A CA 19
ATOM 13226 C C . ARG A 1 26 ? 14.641 0.955 -9.669 1.00 23.13 88 ARG A C 19
ATOM 13227 O O . ARG A 1 26 ? 15.844 0.826 -9.912 1.00 50.44 88 ARG A O 19
ATOM 13248 N N . ARG A 1 27 ? 14.118 2.062 -9.162 1.00 21.01 89 ARG A N 19
ATOM 13249 C CA . ARG A 1 27 ? 14.913 3.260 -8.868 1.00 24.22 89 ARG A CA 19
ATOM 13250 C C . ARG A 1 27 ? 15.952 3.003 -7.800 1.00 51.24 89 ARG A C 19
ATOM 13251 O O . ARG A 1 27 ? 17.078 3.496 -7.863 1.00 11.12 89 ARG A O 19
ATOM 13272 N N . ASN A 1 28 ? 15.568 2.225 -6.831 1.00 20.23 90 ASN A N 19
ATOM 13273 C CA . ASN A 1 28 ? 16.410 1.951 -5.685 1.00 73.14 90 ASN A CA 19
ATOM 13274 C C . ASN A 1 28 ? 17.294 0.745 -5.884 1.00 15.44 90 ASN A C 19
ATOM 13275 O O . ASN A 1 28 ? 18.169 0.488 -5.081 1.00 54.24 90 ASN A O 19
ATOM 13286 N N . GLY A 1 29 ? 17.047 -0.008 -6.928 1.00 61.52 91 GLY A N 19
ATOM 13287 C CA . GLY A 1 29 ? 17.918 -1.124 -7.248 1.00 53.54 91 GLY A CA 19
ATOM 13288 C C . GLY A 1 29 ? 17.507 -2.395 -6.547 1.00 52.42 91 GLY A C 19
ATOM 13289 O O . GLY A 1 29 ? 18.353 -3.207 -6.144 1.00 35.15 91 GLY A O 19
ATOM 13293 N N . HIS A 1 30 ? 16.224 -2.562 -6.385 1.00 22.33 92 HIS A N 19
ATOM 13294 C CA . HIS A 1 30 ? 15.666 -3.738 -5.777 1.00 60.34 92 HIS A CA 19
ATOM 13295 C C . HIS A 1 30 ? 15.259 -4.707 -6.840 1.00 24.32 92 HIS A C 19
ATOM 13296 O O . HIS A 1 30 ? 14.747 -4.308 -7.895 1.00 25.04 92 HIS A O 19
ATOM 13310 N N . ASN A 1 31 ? 15.483 -5.959 -6.588 1.00 31.32 93 ASN A N 19
ATOM 13311 C CA . ASN A 1 31 ? 15.171 -6.983 -7.548 1.00 44.33 93 ASN A CA 19
ATOM 13312 C C . ASN A 1 31 ? 13.741 -7.422 -7.472 1.00 55.20 93 ASN A C 19
ATOM 13313 O O . ASN A 1 31 ? 13.346 -8.174 -6.575 1.00 50.52 93 ASN A O 19
ATOM 13324 N N . VAL A 1 32 ? 12.958 -6.890 -8.366 1.00 42.03 94 VAL A N 19
ATOM 13325 C CA . VAL A 1 32 ? 11.591 -7.281 -8.543 1.00 20.12 94 VAL A CA 19
ATOM 13326 C C . VAL A 1 32 ? 11.479 -7.810 -9.947 1.00 60.44 94 VAL A C 19
ATOM 13327 O O . VAL A 1 32 ? 11.713 -7.079 -10.906 1.00 2.31 94 VAL A O 19
ATOM 13340 N N . SER A 1 33 ? 11.207 -9.066 -10.067 1.00 22.43 95 SER A N 19
ATOM 13341 C CA . SER A 1 33 ? 11.136 -9.683 -11.347 1.00 45.35 95 SER A CA 19
ATOM 13342 C C . SER A 1 33 ? 9.767 -9.440 -11.971 1.00 22.54 95 SER A C 19
ATOM 13343 O O . SER A 1 33 ? 8.767 -9.271 -11.264 1.00 0.40 95 SER A O 19
ATOM 13351 N N . THR A 1 34 ? 9.726 -9.459 -13.284 1.00 25.44 96 THR A N 19
ATOM 13352 C CA . THR A 1 34 ? 8.525 -9.255 -14.047 1.00 71.43 96 THR A CA 19
ATOM 13353 C C . THR A 1 34 ? 7.713 -10.539 -14.133 1.00 3.01 96 THR A C 19
ATOM 13354 O O . THR A 1 34 ? 6.700 -10.609 -14.837 1.00 33.15 96 THR A O 19
ATOM 13365 N N . ARG A 1 35 ? 8.180 -11.562 -13.431 1.00 42.21 97 ARG A N 19
ATOM 13366 C CA . ARG A 1 35 ? 7.467 -12.813 -13.358 1.00 40.30 97 ARG A CA 19
ATOM 13367 C C . ARG A 1 35 ? 6.148 -12.599 -12.630 1.00 54.24 97 ARG A C 19
ATOM 13368 O O . ARG A 1 35 ? 5.096 -13.088 -13.052 1.00 53.11 97 ARG A O 19
ATOM 13389 N N . GLY A 1 36 ? 6.206 -11.835 -11.561 1.00 33.22 98 GLY A N 19
ATOM 13390 C CA . GLY A 1 36 ? 5.027 -11.558 -10.800 1.00 71.44 98 GLY A CA 19
ATOM 13391 C C . GLY A 1 36 ? 5.303 -11.518 -9.325 1.00 30.44 98 GLY A C 19
ATOM 13392 O O . GLY A 1 36 ? 6.192 -12.246 -8.830 1.00 73.40 98 GLY A O 19
ATOM 13396 N N . ARG A 1 37 ? 4.568 -10.648 -8.647 1.00 43.41 99 ARG A N 19
ATOM 13397 C CA . ARG A 1 37 ? 4.596 -10.445 -7.203 1.00 52.04 99 ARG A CA 19
ATOM 13398 C C . ARG A 1 37 ? 5.747 -9.617 -6.701 1.00 43.20 99 ARG A C 19
ATOM 13399 O O . ARG A 1 37 ? 6.919 -9.888 -6.973 1.00 52.02 99 ARG A O 19
ATOM 13420 N N . ILE A 1 38 ? 5.395 -8.598 -5.972 1.00 64.44 100 ILE A N 19
ATOM 13421 C CA . ILE A 1 38 ? 6.347 -7.721 -5.371 1.00 64.40 100 ILE A CA 19
ATOM 13422 C C . ILE A 1 38 ? 6.788 -8.334 -4.052 1.00 11.13 100 ILE A C 19
ATOM 13423 O O . ILE A 1 38 ? 5.940 -8.735 -3.249 1.00 45.21 100 ILE A O 19
ATOM 13439 N N . PRO A 1 39 ? 8.095 -8.460 -3.821 1.00 51.44 101 PRO A N 19
ATOM 13440 C CA . PRO A 1 39 ? 8.614 -8.996 -2.575 1.00 70.33 101 PRO A CA 19
ATOM 13441 C C . PRO A 1 39 ? 8.249 -8.102 -1.390 1.00 31.25 101 PRO A C 19
ATOM 13442 O O . PRO A 1 39 ? 8.387 -6.857 -1.454 1.00 55.21 101 PRO A O 19
ATOM 13453 N N . ALA A 1 40 ? 7.832 -8.738 -0.306 1.00 24.22 102 ALA A N 19
ATOM 13454 C CA . ALA A 1 40 ? 7.404 -8.070 0.917 1.00 15.20 102 ALA A CA 19
ATOM 13455 C C . ALA A 1 40 ? 8.511 -7.196 1.463 1.00 11.43 102 ALA A C 19
ATOM 13456 O O . ALA A 1 40 ? 8.247 -6.174 2.084 1.00 20.10 102 ALA A O 19
ATOM 13463 N N . ASP A 1 41 ? 9.745 -7.603 1.193 1.00 3.51 103 ASP A N 19
ATOM 13464 C CA . ASP A 1 41 ? 10.948 -6.860 1.578 1.00 12.30 103 ASP A CA 19
ATOM 13465 C C . ASP A 1 41 ? 10.926 -5.492 0.946 1.00 12.24 103 ASP A C 19
ATOM 13466 O O . ASP A 1 41 ? 11.185 -4.476 1.603 1.00 32.22 103 ASP A O 19
ATOM 13475 N N . VAL A 1 42 ? 10.558 -5.469 -0.322 1.00 51.34 104 VAL A N 19
ATOM 13476 C CA . VAL A 1 42 ? 10.531 -4.251 -1.093 1.00 50.14 104 VAL A CA 19
ATOM 13477 C C . VAL A 1 42 ? 9.363 -3.411 -0.645 1.00 1.42 104 VAL A C 19
ATOM 13478 O O . VAL A 1 42 ? 9.488 -2.219 -0.487 1.00 14.51 104 VAL A O 19
ATOM 13491 N N . ILE A 1 43 ? 8.242 -4.069 -0.402 1.00 42.13 105 ILE A N 19
ATOM 13492 C CA . ILE A 1 43 ? 7.031 -3.402 0.077 1.00 23.42 105 ILE A CA 19
ATOM 13493 C C . ILE A 1 43 ? 7.298 -2.722 1.438 1.00 24.41 105 ILE A C 19
ATOM 13494 O O . ILE A 1 43 ? 6.884 -1.577 1.674 1.00 70.14 105 ILE A O 19
ATOM 13510 N N . ASP A 1 44 ? 8.048 -3.414 2.286 1.00 63.43 106 ASP A N 19
ATOM 13511 C CA . ASP A 1 44 ? 8.396 -2.924 3.618 1.00 2.02 106 ASP A CA 19
ATOM 13512 C C . ASP A 1 44 ? 9.289 -1.714 3.503 1.00 75.04 106 ASP A C 19
ATOM 13513 O O . ASP A 1 44 ? 9.027 -0.672 4.105 1.00 71.44 106 ASP A O 19
ATOM 13522 N N . ALA A 1 45 ? 10.318 -1.853 2.689 1.00 21.52 107 ALA A N 19
ATOM 13523 C CA . ALA A 1 45 ? 11.267 -0.787 2.439 1.00 10.34 107 ALA A CA 19
ATOM 13524 C C . ALA A 1 45 ? 10.566 0.415 1.809 1.00 35.10 107 ALA A C 19
ATOM 13525 O O . ALA A 1 45 ? 10.788 1.563 2.214 1.00 51.31 107 ALA A O 19
ATOM 13532 N N . TYR A 1 46 ? 9.693 0.132 0.850 1.00 2.22 108 TYR A N 19
ATOM 13533 C CA . TYR A 1 46 ? 8.912 1.143 0.178 1.00 41.53 108 TYR A CA 19
ATOM 13534 C C . TYR A 1 46 ? 8.113 1.926 1.187 1.00 22.00 108 TYR A C 19
ATOM 13535 O O . TYR A 1 46 ? 8.241 3.115 1.265 1.00 44.10 108 TYR A O 19
ATOM 13553 N N . HIS A 1 47 ? 7.342 1.249 2.004 1.00 42.14 109 HIS A N 19
ATOM 13554 C CA . HIS A 1 47 ? 6.515 1.954 2.955 1.00 72.03 109 HIS A CA 19
ATOM 13555 C C . HIS A 1 47 ? 7.301 2.613 4.073 1.00 22.02 109 HIS A C 19
ATOM 13556 O O . HIS A 1 47 ? 6.824 3.571 4.702 1.00 32.40 109 HIS A O 19
ATOM 13570 N N . ALA A 1 48 ? 8.495 2.132 4.318 1.00 24.24 110 ALA A N 19
ATOM 13571 C CA . ALA A 1 48 ? 9.358 2.735 5.305 1.00 51.42 110 ALA A CA 19
ATOM 13572 C C . ALA A 1 48 ? 10.064 3.977 4.746 1.00 52.43 110 ALA A C 19
ATOM 13573 O O . ALA A 1 48 ? 10.396 4.893 5.496 1.00 75.00 110 ALA A O 19
ATOM 13580 N N . ALA A 1 49 ? 10.250 4.040 3.432 1.00 60.11 111 ALA A N 19
ATOM 13581 C CA . ALA A 1 49 ? 10.994 5.135 2.842 1.00 24.22 111 ALA A CA 19
ATOM 13582 C C . ALA A 1 49 ? 10.059 6.133 2.218 1.00 21.31 111 ALA A C 19
ATOM 13583 O O . ALA A 1 49 ? 10.312 7.348 2.196 1.00 13.11 111 ALA A O 19
ATOM 13590 N N . THR A 1 50 ? 8.985 5.632 1.750 1.00 24.11 112 THR A N 19
ATOM 13591 C CA . THR A 1 50 ? 8.091 6.343 0.956 1.00 43.52 112 THR A CA 19
ATOM 13592 C C . THR A 1 50 ? 6.631 6.168 1.462 1.00 64.43 112 THR A C 19
ATOM 13593 O O . THR A 1 50 ? 5.920 5.229 1.060 1.00 71.34 112 THR A O 19
ATOM 13605 N N . MET A 1 3 ? -17.067 23.871 -21.844 1.00 11.00 65 MET A N 20
ATOM 13606 C CA . MET A 1 3 ? -16.113 22.744 -21.785 1.00 43.05 65 MET A CA 20
ATOM 13607 C C . MET A 1 3 ? -16.344 21.973 -20.513 1.00 63.14 65 MET A C 20
ATOM 13608 O O . MET A 1 3 ? -17.220 22.326 -19.730 1.00 71.04 65 MET A O 20
ATOM 13622 N N . SER A 1 4 ? -15.571 20.937 -20.300 1.00 53.12 66 SER A N 20
ATOM 13623 C CA . SER A 1 4 ? -15.637 20.179 -19.086 1.00 34.02 66 SER A CA 20
ATOM 13624 C C . SER A 1 4 ? -14.266 20.153 -18.453 1.00 44.34 66 SER A C 20
ATOM 13625 O O . SER A 1 4 ? -13.377 19.421 -18.900 1.00 21.21 66 SER A O 20
ATOM 13633 N N . GLY A 1 5 ? -14.073 20.997 -17.475 1.00 44.35 67 GLY A N 20
ATOM 13634 C CA . GLY A 1 5 ? -12.834 21.023 -16.774 1.00 71.53 67 GLY A CA 20
ATOM 13635 C C . GLY A 1 5 ? -12.943 20.192 -15.538 1.00 4.30 67 GLY A C 20
ATOM 13636 O O . GLY A 1 5 ? -13.542 20.617 -14.548 1.00 22.52 67 GLY A O 20
ATOM 13640 N N . SER A 1 6 ? -12.457 18.989 -15.598 1.00 34.02 68 SER A N 20
ATOM 13641 C CA . SER A 1 6 ? -12.529 18.091 -14.479 1.00 62.42 68 SER A CA 20
ATOM 13642 C C . SER A 1 6 ? -11.280 17.229 -14.416 1.00 13.41 68 SER A C 20
ATOM 13643 O O . SER A 1 6 ? -10.652 16.952 -15.444 1.00 62.33 68 SER A O 20
ATOM 13651 N N . GLY A 1 7 ? -10.909 16.849 -13.228 1.00 23.45 69 GLY A N 20
ATOM 13652 C CA . GLY A 1 7 ? -9.769 16.007 -13.031 1.00 62.45 69 GLY A CA 20
ATOM 13653 C C . GLY A 1 7 ? -10.059 14.989 -11.970 1.00 12.33 69 GLY A C 20
ATOM 13654 O O . GLY A 1 7 ? -9.627 15.143 -10.818 1.00 53.20 69 GLY A O 20
ATOM 13658 N N . ARG A 1 8 ? -10.822 13.974 -12.337 1.00 15.24 70 ARG A N 20
ATOM 13659 C CA . ARG A 1 8 ? -11.219 12.922 -11.407 1.00 12.22 70 ARG A CA 20
ATOM 13660 C C . ARG A 1 8 ? -10.024 12.140 -10.904 1.00 42.24 70 ARG A C 20
ATOM 13661 O O . ARG A 1 8 ? -9.096 11.819 -11.670 1.00 33.35 70 ARG A O 20
ATOM 13682 N N . GLY A 1 9 ? -10.061 11.831 -9.636 1.00 60.12 71 GLY A N 20
ATOM 13683 C CA . GLY A 1 9 ? -8.989 11.148 -8.983 1.00 33.32 71 GLY A CA 20
ATOM 13684 C C . GLY A 1 9 ? -8.872 11.612 -7.550 1.00 72.41 71 GLY A C 20
ATOM 13685 O O . GLY A 1 9 ? -9.025 10.827 -6.626 1.00 25.04 71 GLY A O 20
ATOM 13689 N N . ARG A 1 10 ? -8.633 12.908 -7.382 1.00 23.52 72 ARG A N 20
ATOM 13690 C CA . ARG A 1 10 ? -8.501 13.568 -6.068 1.00 22.01 72 ARG A CA 20
ATOM 13691 C C . ARG A 1 10 ? -7.294 13.026 -5.291 1.00 65.52 72 ARG A C 20
ATOM 13692 O O . ARG A 1 10 ? -6.169 13.510 -5.453 1.00 72.23 72 ARG A O 20
ATOM 13713 N N . GLY A 1 11 ? -7.525 12.013 -4.485 1.00 11.51 73 GLY A N 20
ATOM 13714 C CA . GLY A 1 11 ? -6.468 11.399 -3.733 1.00 55.41 73 GLY A CA 20
ATOM 13715 C C . GLY A 1 11 ? -6.462 9.911 -3.938 1.00 61.24 73 GLY A C 20
ATOM 13716 O O . GLY A 1 11 ? -5.758 9.172 -3.233 1.00 35.44 73 GLY A O 20
ATOM 13720 N N . ALA A 1 12 ? -7.245 9.464 -4.905 1.00 73.54 74 ALA A N 20
ATOM 13721 C CA . ALA A 1 12 ? -7.340 8.063 -5.233 1.00 31.50 74 ALA A CA 20
ATOM 13722 C C . ALA A 1 12 ? -6.117 7.629 -6.011 1.00 1.24 74 ALA A C 20
ATOM 13723 O O . ALA A 1 12 ? -5.300 8.458 -6.438 1.00 43.50 74 ALA A O 20
ATOM 13730 N N . ILE A 1 13 ? -5.991 6.362 -6.206 1.00 15.45 75 ILE A N 20
ATOM 13731 C CA . ILE A 1 13 ? -4.829 5.810 -6.826 1.00 43.43 75 ILE A CA 20
ATOM 13732 C C . ILE A 1 13 ? -5.101 5.543 -8.286 1.00 21.53 75 ILE A C 20
ATOM 13733 O O . ILE A 1 13 ? -5.845 4.621 -8.650 1.00 63.41 75 ILE A O 20
ATOM 13749 N N . ASP A 1 14 ? -4.556 6.389 -9.095 1.00 35.03 76 ASP A N 20
ATOM 13750 C CA . ASP A 1 14 ? -4.670 6.274 -10.551 1.00 13.54 76 ASP A CA 20
ATOM 13751 C C . ASP A 1 14 ? -3.642 5.288 -11.060 1.00 11.04 76 ASP A C 20
ATOM 13752 O O . ASP A 1 14 ? -3.980 4.286 -11.704 1.00 4.40 76 ASP A O 20
ATOM 13761 N N . ARG A 1 15 ? -2.392 5.545 -10.755 1.00 34.32 77 ARG A N 20
ATOM 13762 C CA . ARG A 1 15 ? -1.344 4.617 -11.074 1.00 14.31 77 ARG A CA 20
ATOM 13763 C C . ARG A 1 15 ? -1.085 3.768 -9.868 1.00 31.42 77 ARG A C 20
ATOM 13764 O O . ARG A 1 15 ? -0.775 4.290 -8.794 1.00 35.14 77 ARG A O 20
ATOM 13785 N N . GLU A 1 16 ? -1.239 2.481 -10.060 1.00 10.43 78 GLU A N 20
ATOM 13786 C CA . GLU A 1 16 ? -1.187 1.467 -9.009 1.00 21.30 78 GLU A CA 20
ATOM 13787 C C . GLU A 1 16 ? 0.014 1.566 -8.087 1.00 22.20 78 GLU A C 20
ATOM 13788 O O . GLU A 1 16 ? 1.115 1.966 -8.497 1.00 20.32 78 GLU A O 20
ATOM 13800 N N . GLN A 1 17 ? -0.208 1.159 -6.849 1.00 14.53 79 GLN A N 20
ATOM 13801 C CA . GLN A 1 17 ? 0.818 1.106 -5.846 1.00 75.23 79 GLN A CA 20
ATOM 13802 C C . GLN A 1 17 ? 1.873 0.137 -6.279 1.00 1.12 79 GLN A C 20
ATOM 13803 O O . GLN A 1 17 ? 3.036 0.383 -6.108 1.00 31.21 79 GLN A O 20
ATOM 13817 N N . SER A 1 18 ? 1.435 -0.958 -6.889 1.00 74.42 80 SER A N 20
ATOM 13818 C CA . SER A 1 18 ? 2.321 -1.972 -7.428 1.00 34.20 80 SER A CA 20
ATOM 13819 C C . SER A 1 18 ? 3.298 -1.338 -8.438 1.00 74.24 80 SER A C 20
ATOM 13820 O O . SER A 1 18 ? 4.515 -1.565 -8.380 1.00 35.42 80 SER A O 20
ATOM 13828 N N . ALA A 1 19 ? 2.762 -0.495 -9.309 1.00 43.25 81 ALA A N 20
ATOM 13829 C CA . ALA A 1 19 ? 3.556 0.199 -10.300 1.00 23.51 81 ALA A CA 20
ATOM 13830 C C . ALA A 1 19 ? 4.537 1.136 -9.616 1.00 33.20 81 ALA A C 20
ATOM 13831 O O . ALA A 1 19 ? 5.709 1.187 -9.969 1.00 13.30 81 ALA A O 20
ATOM 13838 N N . ALA A 1 20 ? 4.048 1.835 -8.603 1.00 24.31 82 ALA A N 20
ATOM 13839 C CA . ALA A 1 20 ? 4.851 2.775 -7.831 1.00 35.54 82 ALA A CA 20
ATOM 13840 C C . ALA A 1 20 ? 5.966 2.066 -7.059 1.00 33.54 82 ALA A C 20
ATOM 13841 O O . ALA A 1 20 ? 7.087 2.553 -7.010 1.00 5.31 82 ALA A O 20
ATOM 13848 N N . ILE A 1 21 ? 5.653 0.910 -6.461 1.00 3.34 83 ILE A N 20
ATOM 13849 C CA . ILE A 1 21 ? 6.648 0.115 -5.735 1.00 51.25 83 ILE A CA 20
ATOM 13850 C C . ILE A 1 21 ? 7.737 -0.325 -6.702 1.00 63.15 83 ILE A C 20
ATOM 13851 O O . ILE A 1 21 ? 8.915 -0.248 -6.390 1.00 54.14 83 ILE A O 20
ATOM 13867 N N . ARG A 1 22 ? 7.324 -0.738 -7.896 1.00 25.32 84 ARG A N 20
ATOM 13868 C CA . ARG A 1 22 ? 8.258 -1.140 -8.933 1.00 30.13 84 ARG A CA 20
ATOM 13869 C C . ARG A 1 22 ? 9.132 0.020 -9.359 1.00 1.21 84 ARG A C 20
ATOM 13870 O O . ARG A 1 22 ? 10.346 -0.133 -9.488 1.00 51.03 84 ARG A O 20
ATOM 13891 N N . GLU A 1 23 ? 8.518 1.182 -9.557 1.00 12.24 85 GLU A N 20
ATOM 13892 C CA . GLU A 1 23 ? 9.264 2.386 -9.899 1.00 35.41 85 GLU A CA 20
ATOM 13893 C C . GLU A 1 23 ? 10.259 2.740 -8.807 1.00 71.52 85 GLU A C 20
ATOM 13894 O O . GLU A 1 23 ? 11.414 3.019 -9.088 1.00 41.23 85 GLU A O 20
ATOM 13906 N N . TRP A 1 24 ? 9.812 2.684 -7.561 1.00 52.42 86 TRP A N 20
ATOM 13907 C CA . TRP A 1 24 ? 10.640 2.996 -6.425 1.00 32.42 86 TRP A CA 20
ATOM 13908 C C . TRP A 1 24 ? 11.790 2.008 -6.357 1.00 52.04 86 TRP A C 20
ATOM 13909 O O . TRP A 1 24 ? 12.940 2.385 -6.120 1.00 52.01 86 TRP A O 20
ATOM 13930 N N . ALA A 1 25 ? 11.475 0.754 -6.599 1.00 63.44 87 ALA A N 20
ATOM 13931 C CA . ALA A 1 25 ? 12.449 -0.304 -6.618 1.00 74.40 87 ALA A CA 20
ATOM 13932 C C . ALA A 1 25 ? 13.491 -0.034 -7.677 1.00 50.05 87 ALA A C 20
ATOM 13933 O O . ALA A 1 25 ? 14.669 -0.066 -7.399 1.00 44.10 87 ALA A O 20
ATOM 13940 N N . ARG A 1 26 ? 13.052 0.296 -8.866 1.00 33.22 88 ARG A N 20
ATOM 13941 C CA . ARG A 1 26 ? 13.957 0.579 -9.969 1.00 34.34 88 ARG A CA 20
ATOM 13942 C C . ARG A 1 26 ? 14.752 1.876 -9.740 1.00 23.01 88 ARG A C 20
ATOM 13943 O O . ARG A 1 26 ? 15.864 2.024 -10.244 1.00 53.55 88 ARG A O 20
ATOM 13964 N N . ARG A 1 27 ? 14.183 2.796 -8.975 1.00 75.33 89 ARG A N 20
ATOM 13965 C CA . ARG A 1 27 ? 14.876 4.023 -8.584 1.00 21.14 89 ARG A CA 20
ATOM 13966 C C . ARG A 1 27 ? 15.968 3.729 -7.564 1.00 14.35 89 ARG A C 20
ATOM 13967 O O . ARG A 1 27 ? 17.020 4.353 -7.574 1.00 31.43 89 ARG A O 20
ATOM 13988 N N . ASN A 1 28 ? 15.701 2.790 -6.689 1.00 35.14 90 ASN A N 20
ATOM 13989 C CA . ASN A 1 28 ? 16.629 2.441 -5.605 1.00 34.41 90 ASN A CA 20
ATOM 13990 C C . ASN A 1 28 ? 17.606 1.344 -6.004 1.00 31.05 90 ASN A C 20
ATOM 13991 O O . ASN A 1 28 ? 18.660 1.174 -5.383 1.00 74.44 90 ASN A O 20
ATOM 14002 N N . GLY A 1 29 ? 17.262 0.608 -7.026 1.00 63.22 91 GLY A N 20
ATOM 14003 C CA . GLY A 1 29 ? 18.130 -0.426 -7.524 1.00 34.44 91 GLY A CA 20
ATOM 14004 C C . GLY A 1 29 ? 17.732 -1.806 -7.034 1.00 53.33 91 GLY A C 20
ATOM 14005 O O . GLY A 1 29 ? 18.585 -2.669 -6.828 1.00 3.25 91 GLY A O 20
ATOM 14009 N N . HIS A 1 30 ? 16.456 -1.998 -6.805 1.00 61.23 92 HIS A N 20
ATOM 14010 C CA . HIS A 1 30 ? 15.912 -3.272 -6.405 1.00 40.53 92 HIS A CA 20
ATOM 14011 C C . HIS A 1 30 ? 15.326 -3.945 -7.622 1.00 71.44 92 HIS A C 20
ATOM 14012 O O . HIS A 1 30 ? 14.390 -3.420 -8.237 1.00 55.51 92 HIS A O 20
ATOM 14026 N N . ASN A 1 31 ? 15.859 -5.069 -7.995 1.00 14.23 93 ASN A N 20
ATOM 14027 C CA . ASN A 1 31 ? 15.336 -5.781 -9.139 1.00 75.43 93 ASN A CA 20
ATOM 14028 C C . ASN A 1 31 ? 14.203 -6.682 -8.707 1.00 15.32 93 ASN A C 20
ATOM 14029 O O . ASN A 1 31 ? 14.418 -7.844 -8.349 1.00 1.05 93 ASN A O 20
ATOM 14040 N N . VAL A 1 32 ? 13.015 -6.115 -8.662 1.00 21.34 94 VAL A N 20
ATOM 14041 C CA . VAL A 1 32 ? 11.828 -6.800 -8.237 1.00 45.25 94 VAL A CA 20
ATOM 14042 C C . VAL A 1 32 ? 11.380 -7.885 -9.195 1.00 75.34 94 VAL A C 20
ATOM 14043 O O . VAL A 1 32 ? 11.546 -7.775 -10.424 1.00 11.13 94 VAL A O 20
ATOM 14056 N N . SER A 1 33 ? 10.836 -8.926 -8.624 1.00 4.24 95 SER A N 20
ATOM 14057 C CA . SER A 1 33 ? 10.316 -10.022 -9.368 1.00 72.11 95 SER A CA 20
ATOM 14058 C C . SER A 1 33 ? 9.013 -9.626 -10.019 1.00 72.40 95 SER A C 20
ATOM 14059 O O . SER A 1 33 ? 8.100 -9.122 -9.367 1.00 3.10 95 SER A O 20
ATOM 14067 N N . THR A 1 34 ? 8.958 -9.815 -11.303 1.00 21.35 96 THR A N 20
ATOM 14068 C CA . THR A 1 34 ? 7.767 -9.617 -12.066 1.00 51.54 96 THR A CA 20
ATOM 14069 C C . THR A 1 34 ? 7.148 -10.972 -12.356 1.00 24.41 96 THR A C 20
ATOM 14070 O O . THR A 1 34 ? 6.241 -11.127 -13.186 1.00 12.12 96 THR A O 20
ATOM 14081 N N . ARG A 1 35 ? 7.656 -11.960 -11.653 1.00 14.44 97 ARG A N 20
ATOM 14082 C CA . ARG A 1 35 ? 7.202 -13.301 -11.766 1.00 55.53 97 ARG A CA 20
ATOM 14083 C C . ARG A 1 35 ? 6.336 -13.590 -10.565 1.00 54.42 97 ARG A C 20
ATOM 14084 O O . ARG A 1 35 ? 6.836 -13.912 -9.488 1.00 12.24 97 ARG A O 20
ATOM 14105 N N . GLY A 1 36 ? 5.060 -13.405 -10.729 1.00 5.31 98 GLY A N 20
ATOM 14106 C CA . GLY A 1 36 ? 4.157 -13.561 -9.637 1.00 42.41 98 GLY A CA 20
ATOM 14107 C C . GLY A 1 36 ? 3.756 -12.206 -9.123 1.00 41.40 98 GLY A C 20
ATOM 14108 O O . GLY A 1 36 ? 2.948 -11.513 -9.752 1.00 32.32 98 GLY A O 20
ATOM 14112 N N . ARG A 1 37 ? 4.336 -11.800 -8.023 1.00 24.53 99 ARG A N 20
ATOM 14113 C CA . ARG A 1 37 ? 4.072 -10.493 -7.444 1.00 15.44 99 ARG A CA 20
ATOM 14114 C C . ARG A 1 37 ? 5.355 -9.898 -6.909 1.00 54.34 99 ARG A C 20
ATOM 14115 O O . ARG A 1 37 ? 6.395 -10.574 -6.870 1.00 61.35 99 ARG A O 20
ATOM 14136 N N . ILE A 1 38 ? 5.269 -8.662 -6.477 1.00 51.03 100 ILE A N 20
ATOM 14137 C CA . ILE A 1 38 ? 6.396 -7.927 -5.948 1.00 3.24 100 ILE A CA 20
ATOM 14138 C C . ILE A 1 38 ? 6.812 -8.521 -4.590 1.00 14.04 100 ILE A C 20
ATOM 14139 O O . ILE A 1 38 ? 5.945 -8.846 -3.767 1.00 63.34 100 ILE A O 20
ATOM 14155 N N . PRO A 1 39 ? 8.131 -8.722 -4.365 1.00 62.42 101 PRO A N 20
ATOM 14156 C CA . PRO A 1 39 ? 8.647 -9.261 -3.106 1.00 51.34 101 PRO A CA 20
ATOM 14157 C C . PRO A 1 39 ? 8.276 -8.384 -1.910 1.00 2.45 101 PRO A C 20
ATOM 14158 O O . PRO A 1 39 ? 8.513 -7.148 -1.925 1.00 62.21 101 PRO A O 20
ATOM 14169 N N . ALA A 1 40 ? 7.744 -9.025 -0.870 1.00 1.20 102 ALA A N 20
ATOM 14170 C CA . ALA A 1 40 ? 7.317 -8.361 0.365 1.00 4.22 102 ALA A CA 20
ATOM 14171 C C . ALA A 1 40 ? 8.436 -7.515 0.953 1.00 71.11 102 ALA A C 20
ATOM 14172 O O . ALA A 1 40 ? 8.192 -6.470 1.518 1.00 52.25 102 ALA A O 20
ATOM 14179 N N . ASP A 1 41 ? 9.666 -7.971 0.767 1.00 52.43 103 ASP A N 20
ATOM 14180 C CA . ASP A 1 41 ? 10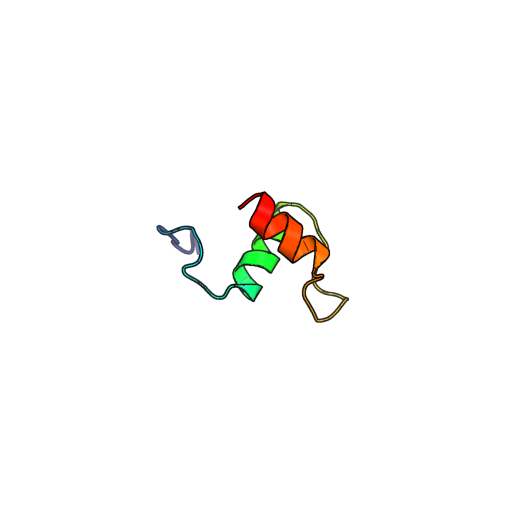.867 -7.249 1.210 1.00 62.02 103 ASP A CA 20
ATOM 14181 C C . ASP A 1 41 ? 10.896 -5.846 0.626 1.00 4.24 103 ASP A C 20
ATOM 14182 O O . ASP A 1 41 ? 11.101 -4.864 1.348 1.00 34.11 103 ASP A O 20
ATOM 14191 N N . VAL A 1 42 ? 10.616 -5.749 -0.658 1.00 42.31 104 VAL A N 20
ATOM 14192 C CA . VAL A 1 42 ? 10.653 -4.477 -1.332 1.00 61.32 104 VAL A CA 20
ATOM 14193 C C . VAL A 1 42 ? 9.409 -3.687 -0.992 1.00 3.31 104 VAL A C 20
ATOM 14194 O O . VAL A 1 42 ? 9.461 -2.480 -0.847 1.00 30.33 104 VAL A O 20
ATOM 14207 N N . ILE A 1 43 ? 8.308 -4.389 -0.806 1.00 24.34 105 ILE A N 20
ATOM 14208 C CA . ILE A 1 43 ? 7.058 -3.750 -0.427 1.00 62.22 105 ILE A CA 20
ATOM 14209 C C . ILE A 1 43 ? 7.194 -3.090 0.953 1.00 12.13 105 ILE A C 20
ATOM 14210 O O . ILE A 1 43 ? 6.799 -1.932 1.137 1.00 75.12 105 ILE A O 20
ATOM 14226 N N . ASP A 1 44 ? 7.810 -3.801 1.899 1.00 1.43 106 ASP A N 20
ATOM 14227 C CA . ASP A 1 44 ? 8.000 -3.260 3.237 1.00 74.42 106 ASP A CA 20
ATOM 14228 C C . ASP A 1 44 ? 9.000 -2.146 3.204 1.00 32.34 106 ASP A C 20
ATOM 14229 O O . ASP A 1 44 ? 8.809 -1.116 3.839 1.00 45.43 106 ASP A O 20
ATOM 14238 N N . ALA A 1 45 ? 10.050 -2.332 2.414 1.00 52.33 107 ALA A N 20
ATOM 14239 C CA . ALA A 1 45 ? 11.075 -1.315 2.252 1.00 23.24 107 ALA A CA 20
ATOM 14240 C C . ALA A 1 45 ? 10.470 -0.049 1.658 1.00 70.14 107 ALA A C 20
ATOM 14241 O O . ALA A 1 45 ? 10.786 1.055 2.083 1.00 72.01 107 ALA A O 20
ATOM 14248 N N . TYR A 1 46 ? 9.578 -0.233 0.698 1.00 55.55 108 TYR A N 20
ATOM 14249 C CA . TYR A 1 46 ? 8.857 0.854 0.059 1.00 71.35 108 TYR A CA 20
ATOM 14250 C C . TYR A 1 46 ? 8.043 1.627 1.078 1.00 22.44 108 TYR A C 20
ATOM 14251 O O . TYR A 1 46 ? 8.220 2.838 1.229 1.00 20.52 108 TYR A O 20
ATOM 14269 N N . HIS A 1 47 ? 7.182 0.921 1.801 1.00 31.13 109 HIS A N 20
ATOM 14270 C CA . HIS A 1 47 ? 6.304 1.564 2.768 1.00 21.34 109 HIS A CA 20
ATOM 14271 C C . HIS A 1 47 ? 7.068 2.160 3.957 1.00 35.13 109 HIS A C 20
ATOM 14272 O O . HIS A 1 47 ? 6.563 3.054 4.654 1.00 31.33 109 HIS A O 20
ATOM 14286 N N . ALA A 1 48 ? 8.263 1.661 4.202 1.00 42.14 110 ALA A N 20
ATOM 14287 C CA . ALA A 1 48 ? 9.113 2.207 5.239 1.00 4.33 110 ALA A CA 20
ATOM 14288 C C . ALA A 1 48 ? 9.799 3.480 4.750 1.00 30.33 110 ALA A C 20
ATOM 14289 O O . ALA A 1 48 ? 9.815 4.495 5.449 1.00 63.33 110 ALA A O 20
ATOM 14296 N N . ALA A 1 49 ? 10.326 3.431 3.539 1.00 20.12 111 ALA A N 20
ATOM 14297 C CA . ALA A 1 49 ? 11.064 4.545 2.970 1.00 12.41 111 ALA A CA 20
ATOM 14298 C C . ALA A 1 49 ? 10.167 5.727 2.628 1.00 60.45 111 ALA A C 20
ATOM 14299 O O . ALA A 1 49 ? 10.447 6.859 3.038 1.00 32.34 111 ALA A O 20
ATOM 14306 N N . THR A 1 50 ? 9.098 5.487 1.912 1.00 64.11 112 THR A N 20
ATOM 14307 C CA . THR A 1 50 ? 8.244 6.568 1.520 1.00 31.40 112 THR A CA 20
ATOM 14308 C C . THR A 1 50 ? 6.982 6.606 2.414 1.00 53.24 112 THR A C 20
ATOM 14309 O O . THR A 1 50 ? 6.993 7.327 3.430 1.00 33.21 112 THR A O 20
#

Organism: Mycobacterium tuberculosis (strain ATCC 25618 / H37Rv) (NCBI:txid83332)

Solvent-accessible surface area: 4124 Å² total; per-residue (Å²): 252,108,72,118,67,136,86,188,55,100,89,51,151,138,116,61,48,18,7,125,55,31,0,130,163,84,53,75,110,6,80,132,197,73,160,16,36,63,117,14,50,102,36,8,96,84,72,98

Secondary structure (DSSP, 8-state):
---------SSSS-HHHHHHHHHHHHT---STTSS--HHHHHHHHHH-

Sequence (48 aa):
MSGSGRGRGAIDREQSAAIREWARRNGHNVSTRGRIPADVIDAYHAATMSGSGRGRGAIDREQSAAIREWARRNGHNVSTRGRIPADVIDAYHAATMSGSGRGRGAIDREQSAAIREWARRNGHNVSTRGRIPADVIDAYHAATMSGSGRGRGAIDREQSAAIREWARRNGHNVSTRGRIPADVIDAYHAATMSGSGRGRGAIDREQSAAIREWARRNGHNVSTRGRIPADVIDAYHAATMSGSGRGRGAIDREQSAAIREWARRNGHNVSTRGRIPADVIDAYHAATMSGSGRGRGAIDREQSAAIREWARRNGHNVSTRGRIPADVIDAYHAATMSGSGRGRGAIDREQSAAIREWARRNGHNVSTRGRIPADVIDAYHAATMSGSGRGRGAIDREQSAAIREWARRNGHNVSTRGRIPADVIDAYHAATMSGSGRGRGAIDREQSAAIREWARRNGHNVSTRGRIPADVIDAYHAATMSGSGRGRGAIDREQSAAIREWARRNGHNVSTRGRIPADVIDAYHAATMSGSGRGRGAIDREQSAAIREWARRNGHNVSTRGRIPADVIDAYHAATMSGSGRGRGAIDREQSAAIREWARRNGHNVSTRGRIPADVIDAYHAATMSGSGRGRGAIDREQSAAIREWARRNGHNVSTRGRIPADVIDAYHAATMSGSGRGRGAIDREQSAAIREWARRNGHNVSTRGRIPADVIDAYHAATMSGSGRGRGAIDREQSAAIREWARRNGHNVSTRGRIPADVIDAYHAATMSGSGRGRGAIDREQSAAIREWARRNGHNVSTRGRIPADVIDAYHAATMSGSGRGRGAIDREQSAAIREWARRNGHNVSTRGRIPADVIDAYHAATMSGSGRGRGAIDREQSAAIREWARRNGHNVSTRGRIPADVIDAYHAATMSGSGRGRGAIDREQSAAIREWARRNGHNVSTRGRIPADVIDAYHAAT

Nearest PDB structures (foldseek):
  6qkp-assembly1_A  TM=7.611E-01  e=5.859E-06  Mycobacterium tuberculosis H37Rv
  2kng-assembly1_A  TM=6.560E-01  e=5.958E-05  Mycobacterium tuberculosis
  6qkp-assembly1_A  TM=7.531E-01  e=4.611E-06  Mycobacterium tuberculosis H37Rv
  2kng-assembly1_A  TM=6.655E-01  e=2.038E-04  Mycobacterium tuberculosis
  6qkp-assembly1_A  TM=7.635E-01  e=2.600E-06  Mycobacterium tuberculosis H37Rv

InterPro domains:
  IPR024412 Lsr2 dimerization domain [PF11774] (1-59)
  IPR036625 E3-binding domain superfamily [G3DSA:4.10.320.10] (78-112)
  IPR042261 Lsr2-like, dimerization domain [G3DSA:3.30.60.230] (1-61)
  IPR055370 Lsr2, DNA-binding domain [PF23359] (76-111)

Foldseek 3Di:
DDDDDPAVPHPPDDPQVVLCVVCVVVVHDFDPPPGGDVVSVVVVVVVD

B-factor: mean 37.92, std 22.88, range [0.03, 75.54]

Radius of gyration: 11.5 Å; Cα contacts (8 Å, |Δi|>4): 24; chains: 1; bounding box: 19×30×31 Å